Protein 6CMK (pdb70)

Structure (mmCIF, N/CA/C/O backbone):
data_6CMK
#
_entry.id   6CMK
#
_cell.length_a   54.230
_cell.length_b   128.790
_cell.length_c   56.850
_cell.angle_alpha   90.00
_cell.angle_beta   105.20
_cell.angle_gamma   90.00
#
_symmetry.space_group_name_H-M   'P 1 21 1'
#
loop_
_entity.id
_entity.type
_entity.pdbx_description
1 polymer 'AztD protein'
2 non-polymer '2-(N-MORPHOLINO)-ETHANESULFONIC ACID'
3 non-polymer 'ZINC ION'
4 non-polymer 1,2-ETHANEDIOL
5 non-polymer 'TRIETHYLENE GLYCOL'
6 non-polymer DI(HYDROXYETHYL)ETHER
7 water water
#
loop_
_atom_site.group_PDB
_atom_site.id
_atom_site.type_symbol
_atom_site.label_atom_id
_atom_site.label_alt_id
_atom_site.label_comp_id
_atom_site.label_asym_id
_atom_site.label_entity_id
_atom_site.label_seq_id
_atom_site.pdbx_PDB_ins_code
_atom_site.Cartn_x
_atom_site.Cartn_y
_atom_site.Cartn_z
_atom_site.occupancy
_atom_site.B_iso_or_equiv
_atom_site.auth_seq_id
_atom_site.auth_comp_id
_atom_site.auth_asym_id
_atom_site.auth_atom_id
_atom_site.pdbx_PDB_model_num
ATOM 1 N N . VAL A 1 33 ? -0.009 -28.521 27.898 1.00 37.91 33 VAL B N 1
ATOM 2 C CA . VAL A 1 33 ? 0.602 -27.261 28.313 1.00 49.95 33 VAL B CA 1
ATOM 3 C C . VAL A 1 33 ? 1.099 -26.490 27.104 1.00 47.12 33 VAL B C 1
ATOM 4 O O . VAL A 1 33 ? 1.754 -27.045 26.226 1.00 37.08 33 VAL B O 1
ATOM 16 N N . THR A 1 34 ? 0.802 -25.194 27.086 1.00 55.52 34 THR B N 1
ATOM 17 C CA . THR A 1 34 ? 1.137 -24.317 25.975 1.00 46.09 34 THR B CA 1
ATOM 18 C C . THR A 1 34 ? 2.098 -23.233 26.443 1.00 42.35 34 THR B C 1
ATOM 19 O O . THR A 1 34 ? 1.936 -22.673 27.531 1.00 44.26 34 THR B O 1
ATOM 30 N N . ALA A 1 35 ? 3.105 -22.947 25.620 1.00 36.17 35 ALA B N 1
ATOM 31 C CA . ALA A 1 35 ? 4.008 -21.831 25.876 1.00 36.45 35 ALA B CA 1
ATOM 32 C C . ALA A 1 35 ? 4.514 -21.270 24.554 1.00 25.20 35 ALA B C 1
ATOM 33 O O . ALA A 1 35 ? 4.938 -22.022 23.673 1.00 23.22 35 ALA B O 1
ATOM 40 N N . TRP A 1 36 ? 4.463 -19.948 24.419 1.00 28.19 36 TRP B N 1
ATOM 41 C CA . TRP A 1 36 ? 4.988 -19.270 23.242 1.00 22.14 36 TRP B CA 1
ATOM 42 C C . TRP A 1 36 ? 5.753 -18.035 23.677 1.00 26.61 36 TRP B C 1
ATOM 43 O O . TRP A 1 36 ? 5.377 -17.369 24.640 1.00 23.40 36 TRP B O 1
ATOM 64 N N . ARG A 1 37 ? 6.801 -17.712 22.923 1.00 21.91 37 ARG B N 1
ATOM 65 C CA . ARG A 1 37 ? 7.699 -16.618 23.257 1.00 22.03 37 ARG B CA 1
ATOM 66 C C . ARG A 1 37 ? 8.059 -15.822 22.019 1.00 20.90 37 ARG B C 1
ATOM 67 O O . ARG A 1 37 ? 8.211 -16.374 20.928 1.00 21.00 37 ARG B O 1
ATOM 88 N N . LEU A 1 38 ? 8.227 -14.520 22.217 1.00 20.70 38 LEU B N 1
ATOM 89 C CA . LEU A 1 38 ? 8.674 -13.609 21.177 1.00 20.57 38 LEU B CA 1
ATOM 90 C C . LEU A 1 38 ? 10.054 -13.080 21.519 1.00 22.28 38 LEU B C 1
ATOM 91 O O . LEU A 1 38 ? 10.327 -12.733 22.673 1.00 22.54 38 LEU B O 1
ATOM 107 N N . PHE A 1 39 ? 10.897 -12.995 20.498 1.00 18.93 39 PHE B N 1
ATOM 108 C CA . PHE A 1 39 ? 12.228 -12.411 20.585 1.00 14.60 39 PHE B CA 1
ATOM 109 C C . PHE A 1 39 ? 12.255 -11.211 19.653 1.00 14.03 39 PHE B C 1
ATOM 110 O O . PHE A 1 39 ? 11.938 -11.346 18.471 1.00 14.09 39 PHE B O 1
ATOM 127 N N . ILE A 1 40 ? 12.589 -10.037 20.195 1.00 15.56 40 ILE B N 1
ATOM 128 C CA . ILE A 1 40 ? 12.427 -8.769 19.487 1.00 13.57 40 ILE B CA 1
ATOM 129 C C . ILE A 1 40 ? 13.728 -7.981 19.562 1.00 13.69 40 ILE B C 1
ATOM 130 O O . ILE A 1 40 ? 14.190 -7.635 20.657 1.00 16.60 40 ILE B O 1
ATOM 146 N N . ALA A 1 41 ? 14.297 -7.676 18.405 1.00 13.28 41 ALA B N 1
ATOM 147 C CA . ALA A 1 41 ? 15.531 -6.908 18.309 1.00 15.51 41 ALA B CA 1
ATOM 148 C C . ALA A 1 41 ? 15.227 -5.429 18.109 1.00 13.40 41 ALA B C 1
ATOM 149 O O . ALA A 1 41 ? 14.371 -5.063 17.303 1.00 16.47 41 ALA B O 1
ATOM 156 N N . ASP A 1 42 ? 15.948 -4.582 18.839 1.00 13.66 42 ASP B N 1
ATOM 157 C CA . ASP A 1 42 ? 15.856 -3.149 18.622 1.00 13.36 42 ASP B CA 1
ATOM 158 C C . ASP A 1 42 ? 16.481 -2.773 17.281 1.00 15.85 42 ASP B C 1
ATOM 159 O O . ASP A 1 42 ? 17.443 -3.391 16.822 1.00 20.04 42 ASP B O 1
ATOM 168 N N . HIS A 1 43 ? 15.922 -1.736 16.650 1.00 13.42 43 HIS B N 1
ATOM 169 C CA . HIS A 1 43 ? 16.435 -1.308 15.356 1.00 14.56 43 HIS B CA 1
ATOM 170 C C . HIS A 1 43 ? 17.849 -0.752 15.457 1.00 18.59 43 HIS B C 1
ATOM 171 O O . HIS A 1 43 ? 18.660 -0.946 14.543 1.00 19.92 43 HIS B O 1
ATOM 185 N N . ASP A 1 44 ? 18.159 -0.069 16.543 1.00 17.73 44 ASP B N 1
ATOM 186 C CA . ASP A 1 44 ? 19.396 0.687 16.672 1.00 22.09 44 ASP B CA 1
ATOM 187 C C . ASP A 1 44 ? 20.298 0.172 17.776 1.00 25.97 44 ASP B C 1
ATOM 188 O O . ASP A 1 44 ? 21.521 0.194 17.620 1.00 30.25 44 ASP B O 1
ATOM 197 N N . LYS A 1 45 ? 19.729 -0.283 18.889 1.00 20.14 45 LYS B N 1
ATOM 198 C CA . LYS A 1 45 ? 20.528 -0.704 20.029 1.00 17.30 45 LYS B CA 1
ATOM 199 C C . LYS A 1 45 ? 20.796 -2.201 19.972 1.00 16.43 45 LYS B C 1
ATOM 200 O O . LYS A 1 45 ? 20.002 -2.970 19.422 1.00 18.95 45 LYS B O 1
ATOM 219 N N . PRO A 1 46 ? 21.903 -2.654 20.564 1.00 15.80 46 PRO B N 1
ATOM 220 C CA . PRO A 1 46 ? 22.244 -4.092 20.581 1.00 15.96 46 PRO B CA 1
ATOM 221 C C . PRO A 1 46 ? 21.502 -4.831 21.688 1.00 18.42 46 PRO B C 1
ATOM 222 O O . PRO A 1 46 ? 22.097 -5.328 22.654 1.00 19.00 46 PRO B O 1
ATOM 233 N N A VAL A 1 47 ? 20.180 -4.888 21.577 0.37 15.77 47 VAL B N 1
ATOM 234 N N B VAL A 1 47 ? 20.182 -4.919 21.517 0.63 15.75 47 VAL B N 1
ATOM 235 C CA A VAL A 1 47 ? 19.365 -5.520 22.604 0.37 16.89 47 VAL B CA 1
ATOM 236 C CA B VAL A 1 47 ? 19.245 -5.407 22.521 0.63 18.49 47 VAL B CA 1
ATOM 237 C C A VAL A 1 47 ? 18.296 -6.376 21.950 0.37 19.85 47 VAL B C 1
ATOM 238 C C B VAL A 1 47 ? 18.324 -6.423 21.860 0.63 19.69 47 VAL B C 1
ATOM 239 O O A VAL A 1 47 ? 17.680 -5.985 20.953 0.37 17.90 47 VAL B O 1
ATOM 240 O O B VAL A 1 47 ? 17.851 -6.196 20.740 0.63 17.35 47 VAL B O 1
ATOM 265 N N . VAL A 1 48 ? 18.068 -7.539 22.546 1.00 19.20 48 VAL B N 1
ATOM 266 C CA . VAL A 1 48 ? 17.028 -8.478 22.142 1.00 17.18 48 VAL B CA 1
ATOM 267 C C . VAL A 1 48 ? 16.140 -8.697 23.359 1.00 20.13 48 VAL B C 1
ATOM 268 O O . VAL A 1 48 ? 16.607 -9.205 24.386 1.00 22.87 48 VAL B O 1
ATOM 281 N N . ASN A 1 49 ? 14.880 -8.293 23.262 1.00 17.23 49 ASN B N 1
ATOM 282 C CA . ASN A 1 49 ? 13.931 -8.497 24.346 1.00 16.74 49 ASN B CA 1
ATOM 283 C C . ASN A 1 49 ? 13.120 -9.768 24.118 1.00 26.87 49 ASN B C 1
ATOM 284 O O . ASN A 1 49 ? 12.859 -10.169 22.982 1.00 22.24 49 ASN B O 1
ATOM 295 N N . VAL A 1 50 ? 12.716 -10.393 25.217 1.00 20.71 50 VAL B N 1
ATOM 296 C CA . VAL A 1 50 ? 11.936 -11.625 25.192 1.00 16.94 50 VAL B CA 1
ATOM 297 C C . VAL A 1 50 ? 10.622 -11.375 25.916 1.00 19.78 50 VAL B C 1
ATOM 298 O O . VAL A 1 50 ? 10.616 -10.907 27.061 1.00 23.60 50 VAL B O 1
ATOM 311 N N . ILE A 1 51 ? 9.520 -11.706 25.259 1.00 20.58 51 ILE B N 1
ATOM 312 C CA . ILE A 1 51 ? 8.179 -11.462 25.775 1.00 21.86 51 ILE B CA 1
ATOM 313 C C . ILE A 1 51 ? 7.399 -12.764 25.746 1.00 22.56 51 ILE B C 1
ATOM 314 O O . ILE A 1 51 ? 7.462 -13.513 24.764 1.00 23.70 51 ILE B O 1
ATOM 330 N N . ASP A 1 52 ? 6.668 -13.037 26.829 1.00 24.78 52 ASP B N 1
ATOM 331 C CA . ASP A 1 52 ? 5.715 -14.141 26.856 1.00 23.13 52 ASP B CA 1
ATOM 332 C C . ASP A 1 52 ? 4.536 -13.811 25.948 1.00 20.81 52 ASP B C 1
ATOM 333 O O . ASP A 1 52 ? 3.823 -12.829 26.170 1.00 27.79 52 ASP B O 1
ATOM 342 N N . ALA A 1 53 ? 4.343 -14.613 24.901 1.00 24.82 53 ALA B N 1
ATOM 343 C CA . ALA A 1 53 ? 3.382 -14.238 23.871 1.00 32.26 53 ALA B CA 1
ATOM 344 C C . ALA A 1 53 ? 1.939 -14.315 24.354 1.00 38.55 53 ALA B C 1
ATOM 345 O O . ALA A 1 53 ? 1.062 -13.675 23.761 1.00 40.59 53 ALA B O 1
ATOM 352 N N . LEU A 1 54 ? 1.672 -15.065 25.420 1.00 37.26 54 LEU B N 1
ATOM 353 C CA . LEU A 1 54 ? 0.293 -15.325 25.807 1.00 39.75 54 LEU B CA 1
ATOM 354 C C . LEU A 1 54 ? -0.285 -14.220 26.686 1.00 45.47 54 LEU B C 1
ATOM 355 O O . LEU A 1 54 ? -1.480 -13.925 26.580 1.00 56.44 54 LEU B O 1
ATOM 371 N N . ASP A 1 55 ? 0.526 -13.598 27.549 1.00 43.72 55 ASP B N 1
ATOM 372 C CA . ASP A 1 55 ? 0.066 -12.474 28.357 1.00 37.87 55 ASP B CA 1
ATOM 373 C C . ASP A 1 55 ? 0.836 -11.187 28.090 1.00 42.64 55 ASP B C 1
ATOM 374 O O . ASP A 1 55 ? 0.515 -10.154 28.692 1.00 33.39 55 ASP B O 1
ATOM 383 N N . GLY A 1 56 ? 1.832 -11.209 27.205 1.00 33.99 56 GLY B N 1
ATOM 384 C CA . GLY A 1 56 ? 2.561 -10.009 26.856 1.00 30.61 56 GLY B CA 1
ATOM 385 C C . GLY A 1 56 ? 3.657 -9.618 27.821 1.00 27.92 56 GLY B C 1
ATOM 386 O O . GLY A 1 56 ? 4.304 -8.584 27.609 1.00 29.99 56 GLY B O 1
ATOM 390 N N . ASP A 1 57 ? 3.895 -10.409 28.864 1.00 26.72 57 ASP B N 1
ATOM 391 C CA . ASP A 1 57 ? 4.839 -10.031 29.904 1.00 23.91 57 ASP B CA 1
ATOM 392 C C . ASP A 1 57 ? 6.276 -10.129 29.415 1.00 27.40 57 ASP B C 1
ATOM 393 O O . ASP A 1 57 ? 6.633 -11.044 28.666 1.00 25.93 57 ASP B O 1
ATOM 402 N N . LYS A 1 58 ? 7.111 -9.188 29.864 1.00 26.11 58 LYS B N 1
ATOM 403 C CA . LYS A 1 58 ? 8.531 -9.224 29.540 1.00 32.70 58 LYS B CA 1
ATOM 404 C C . LYS A 1 58 ? 9.222 -10.291 30.378 1.00 30.23 58 LYS B C 1
ATOM 405 O O . LYS A 1 58 ? 9.082 -10.317 31.605 1.00 33.48 58 LYS B O 1
ATOM 424 N N . LEU A 1 59 ? 9.973 -11.171 29.713 1.00 21.50 59 LEU B N 1
ATOM 425 C CA . LEU A 1 59 ? 10.649 -12.286 30.364 1.00 30.07 59 LEU B CA 1
ATOM 426 C C . LEU A 1 59 ? 12.143 -12.084 30.536 1.00 27.78 59 LEU B C 1
ATOM 427 O O . LEU A 1 59 ? 12.699 -12.529 31.541 1.00 29.69 59 LEU B O 1
ATOM 443 N N . ALA A 1 60 ? 12.805 -11.434 29.583 1.00 22.54 60 ALA B N 1
ATOM 444 C CA . ALA A 1 60 ? 14.249 -11.289 29.636 1.00 24.58 60 ALA B CA 1
ATOM 445 C C . ALA A 1 60 ? 14.663 -10.185 28.680 1.00 31.07 60 ALA B C 1
ATOM 446 O O . ALA A 1 60 ? 13.913 -9.808 27.779 1.00 24.36 60 ALA B O 1
ATOM 453 N N . THR A 1 61 ? 15.866 -9.666 28.905 1.00 26.83 61 THR B N 1
ATOM 454 C CA . THR A 1 61 ? 16.516 -8.756 27.971 1.00 23.85 61 THR B CA 1
ATOM 455 C C . THR A 1 61 ? 17.954 -9.214 27.816 1.00 28.13 61 THR B C 1
ATOM 456 O O . THR A 1 61 ? 18.653 -9.407 28.815 1.00 31.16 61 THR B O 1
ATOM 467 N N . PHE A 1 62 ? 18.381 -9.419 26.576 1.00 20.64 62 PHE B N 1
ATOM 468 C CA . PHE A 1 62 ? 19.739 -9.840 26.273 1.00 21.95 62 PHE B CA 1
ATOM 469 C C . PHE A 1 62 ? 20.479 -8.697 25.597 1.00 32.03 62 PHE B C 1
ATOM 470 O O . PHE A 1 62 ? 19.967 -8.088 24.651 1.00 32.73 62 PHE B O 1
ATOM 487 N N . ASN A 1 63 ? 21.677 -8.410 26.085 1.00 23.66 63 ASN B N 1
ATOM 488 C CA . ASN A 1 63 ? 22.531 -7.385 25.511 1.00 20.93 63 ASN B CA 1
ATOM 489 C C . ASN A 1 63 ? 23.599 -8.051 24.655 1.00 22.45 63 ASN B C 1
ATOM 490 O O . ASN A 1 63 ? 24.419 -8.824 25.169 1.00 27.07 63 ASN B O 1
ATOM 501 N N . VAL A 1 64 ? 23.583 -7.752 23.356 1.00 19.69 64 VAL B N 1
ATOM 502 C CA . VAL A 1 64 ? 24.541 -8.324 22.420 1.00 19.20 64 VAL B CA 1
ATOM 503 C C . VAL A 1 64 ? 25.501 -7.224 21.980 1.00 20.85 64 VAL B C 1
ATOM 504 O O . VAL A 1 64 ? 25.644 -6.205 22.670 1.00 25.45 64 VAL B O 1
ATOM 517 N N . LYS A 1 65 ? 26.194 -7.423 20.858 1.00 24.35 65 LYS B N 1
ATOM 518 C CA . LYS A 1 65 ? 27.269 -6.516 20.464 1.00 24.43 65 LYS B CA 1
ATOM 519 C C . LYS A 1 65 ? 26.827 -5.447 19.481 1.00 25.02 65 LYS B C 1
ATOM 520 O O . LYS A 1 65 ? 27.284 -4.305 19.575 1.00 23.66 65 LYS B O 1
ATOM 539 N N . GLY A 1 66 ? 25.962 -5.790 18.532 1.00 22.96 66 GLY B N 1
ATOM 540 C CA . GLY A 1 66 ? 25.425 -4.824 17.609 1.00 19.88 66 GLY B CA 1
ATOM 541 C C . GLY A 1 66 ? 23.967 -5.104 17.313 1.00 18.28 66 GLY B C 1
ATOM 542 O O . GLY A 1 66 ? 23.419 -6.132 17.721 1.00 19.21 66 GLY B O 1
ATOM 546 N N . PRO A 1 67 ? 23.309 -4.193 16.600 1.00 20.47 67 PRO B N 1
ATOM 547 C CA . PRO A 1 67 ? 21.910 -4.429 16.226 1.00 19.93 67 PRO B CA 1
ATOM 548 C C . PRO A 1 67 ? 21.786 -5.735 15.462 1.00 18.69 67 PRO B C 1
ATOM 549 O O . PRO A 1 67 ? 22.624 -6.056 14.617 1.00 22.48 67 PRO B O 1
ATOM 560 N N . ALA A 1 68 ? 20.748 -6.501 15.779 1.00 18.59 68 ALA B N 1
ATOM 561 C CA . ALA A 1 68 ? 20.648 -7.876 15.309 1.00 15.30 68 ALA B CA 1
ATOM 562 C C . ALA A 1 68 ? 19.471 -8.075 14.365 1.00 17.80 68 ALA B C 1
ATOM 563 O O . ALA A 1 68 ? 18.397 -7.495 14.556 1.00 17.82 68 ALA B O 1
ATOM 570 N N . ASN A 1 69 ? 19.696 -8.900 13.346 1.00 20.21 69 ASN B N 1
ATOM 571 C CA . ASN A 1 69 ? 18.634 -9.632 12.673 1.00 16.32 69 ASN B CA 1
ATOM 572 C C . ASN A 1 69 ? 18.431 -10.937 13.429 1.00 19.39 69 ASN B C 1
ATOM 573 O O . ASN A 1 69 ? 19.371 -11.474 14.024 1.00 25.98 69 ASN B O 1
ATOM 584 N N . LEU A 1 70 ? 17.200 -11.448 13.428 1.00 17.61 70 LEU B N 1
ATOM 585 C CA . LEU A 1 70 ? 16.893 -12.648 14.200 1.00 14.39 70 LEU B CA 1
ATOM 586 C C . LEU A 1 70 ? 16.429 -13.788 13.305 1.00 16.34 70 LEU B C 1
ATOM 587 O O . LEU A 1 70 ? 15.619 -13.591 12.392 1.00 20.06 70 LEU B O 1
ATOM 603 N N . SER A 1 71 ? 16.947 -14.981 13.597 1.00 25.87 71 SER B N 1
ATOM 604 C CA . SER A 1 71 ? 16.479 -16.231 13.018 1.00 25.58 71 SER B CA 1
ATOM 605 C C . SER A 1 71 ? 16.215 -17.233 14.130 1.00 25.82 71 SER B C 1
ATOM 606 O O . SER A 1 71 ? 16.871 -17.218 15.175 1.00 28.75 71 SER B O 1
ATOM 614 N N . ARG A 1 72 ? 15.256 -18.120 13.894 1.00 26.85 72 ARG B N 1
ATOM 615 C CA . ARG A 1 72 ? 15.000 -19.235 14.788 1.00 19.59 72 ARG B CA 1
ATOM 616 C C . ARG A 1 72 ? 15.328 -20.535 14.069 1.00 20.86 72 ARG B C 1
ATOM 617 O O . ARG A 1 72 ? 15.299 -20.602 12.838 1.00 30.44 72 ARG B O 1
ATOM 638 N N . SER A 1 73 ? 15.651 -21.557 14.849 1.00 37.07 73 SER B N 1
ATOM 639 C CA . SER A 1 73 ? 15.764 -22.892 14.297 1.00 36.32 73 SER B CA 1
ATOM 640 C C . SER A 1 73 ? 14.375 -23.444 13.986 1.00 42.44 73 SER B C 1
ATOM 641 O O . SER A 1 73 ? 13.357 -22.950 14.475 1.00 42.54 73 SER B O 1
ATOM 649 N N . GLU A 1 74 ? 14.341 -24.491 13.159 1.00 42.41 74 GLU B N 1
ATOM 650 C CA . GLU A 1 74 ? 13.078 -25.161 12.874 1.00 38.28 74 GLU B CA 1
ATOM 651 C C . GLU A 1 74 ? 12.473 -25.733 14.149 1.00 30.20 74 GLU B C 1
ATOM 652 O O . GLU A 1 74 ? 11.253 -25.677 14.350 1.00 34.41 74 GLU B O 1
ATOM 664 N N . SER A 1 75 ? 13.315 -26.273 15.031 1.00 32.55 75 SER B N 1
ATOM 665 C CA . SER A 1 75 ? 12.836 -26.806 16.298 1.00 36.56 75 SER B CA 1
ATOM 666 C C . SER A 1 75 ? 12.351 -25.713 17.242 1.00 46.00 75 SER B C 1
ATOM 667 O O . SER A 1 75 ? 11.574 -26.002 18.160 1.00 43.22 75 SER B O 1
ATOM 675 N N . GLY A 1 76 ? 12.794 -24.471 17.049 1.00 36.77 76 GLY B N 1
ATOM 676 C CA . GLY A 1 76 ? 12.438 -23.393 17.947 1.00 34.40 76 GLY B CA 1
ATOM 677 C C . GLY A 1 76 ? 13.235 -23.340 19.228 1.00 34.75 76 GLY B C 1
ATOM 678 O O . GLY A 1 76 ? 13.004 -22.439 20.045 1.00 32.56 76 GLY B O 1
ATOM 682 N N . ALA A 1 77 ? 14.171 -24.268 19.431 1.00 32.79 77 ALA B N 1
ATOM 683 C CA . ALA A 1 77 ? 14.920 -24.326 20.678 1.00 35.36 77 ALA B CA 1
ATOM 684 C C . ALA A 1 77 ? 15.998 -23.255 20.767 1.00 24.96 77 ALA B C 1
ATOM 685 O O . ALA A 1 77 ? 16.390 -22.886 21.881 1.00 36.23 77 ALA B O 1
ATOM 692 N N . THR A 1 78 ? 16.478 -22.752 19.634 1.00 30.28 78 THR B N 1
ATOM 693 C CA . THR A 1 78 ? 17.544 -21.764 19.618 1.00 33.94 78 THR B CA 1
ATOM 694 C C . THR A 1 78 ? 17.150 -20.579 18.749 1.00 29.94 78 THR B C 1
ATOM 695 O O . THR A 1 78 ? 16.516 -20.739 17.701 1.00 26.09 78 THR B O 1
ATOM 706 N N . ILE A 1 79 ? 17.545 -19.391 19.201 1.00 26.09 79 ILE B N 1
ATOM 707 C CA . ILE A 1 79 ? 17.397 -18.140 18.466 1.00 21.35 79 ILE B CA 1
ATOM 708 C C . ILE A 1 79 ? 18.794 -17.646 18.120 1.00 23.59 79 ILE B C 1
ATOM 709 O O . ILE A 1 79 ? 19.693 -17.682 18.965 1.00 25.98 79 ILE B O 1
ATOM 725 N N . PHE A 1 80 ? 18.974 -17.162 16.896 1.00 27.76 80 PHE B N 1
ATOM 726 C CA . PHE A 1 80 ? 20.272 -16.682 16.437 1.00 21.98 80 PHE B CA 1
ATOM 727 C C . PHE A 1 80 ? 20.194 -15.188 16.146 1.00 18.00 80 PHE B C 1
ATOM 728 O O . PHE A 1 80 ? 19.304 -14.732 15.422 1.00 20.27 80 PHE B O 1
ATOM 745 N N . ALA A 1 81 ? 21.103 -14.423 16.751 1.00 21.88 81 ALA B N 1
ATOM 746 C CA . ALA A 1 81 ? 21.122 -12.971 16.625 1.00 21.47 81 ALA B CA 1
ATOM 747 C C . ALA A 1 81 ? 22.298 -12.610 15.727 1.00 18.02 81 ALA B C 1
ATOM 748 O O . ALA A 1 81 ? 23.450 -12.588 16.177 1.00 20.55 81 ALA B O 1
ATOM 755 N N . ILE A 1 82 ? 21.999 -12.330 14.459 1.00 21.72 82 ILE B N 1
ATOM 756 C CA . ILE A 1 82 ? 23.015 -12.059 13.451 1.00 19.94 82 ILE B CA 1
ATOM 757 C C . ILE A 1 82 ? 23.322 -10.571 13.482 1.00 18.88 82 ILE B C 1
ATOM 758 O O . ILE A 1 82 ? 22.435 -9.738 13.259 1.00 19.32 82 ILE B O 1
ATOM 774 N N . GLN A 1 83 ? 24.581 -10.233 13.759 1.00 20.94 83 GLN B N 1
ATOM 775 C CA . GLN A 1 83 ? 24.996 -8.854 13.980 1.00 17.32 83 GLN B CA 1
ATOM 776 C C . GLN A 1 83 ? 26.024 -8.504 12.919 1.00 21.57 83 GLN B C 1
ATOM 777 O O . GLN A 1 83 ? 27.230 -8.617 13.146 1.00 22.27 83 GLN B O 1
ATOM 791 N N . GLY A 1 84 ? 25.533 -8.067 11.762 1.00 23.11 84 GLY B N 1
ATOM 792 C CA . GLY A 1 84 ? 26.378 -7.827 10.613 1.00 27.14 84 GLY B CA 1
ATOM 793 C C . GLY A 1 84 ? 27.524 -6.889 10.913 1.00 28.85 84 GLY B C 1
ATOM 794 O O . GLY A 1 84 ? 28.692 -7.248 10.736 1.00 32.98 84 GLY B O 1
ATOM 798 N N . SER A 1 85 ? 27.200 -5.684 11.389 1.00 25.76 85 SER B N 1
ATOM 799 C CA . SER A 1 85 ? 28.232 -4.692 11.648 1.00 32.66 85 SER B CA 1
ATOM 800 C C . SER A 1 85 ? 29.185 -5.122 12.755 1.00 29.01 85 SER B C 1
ATOM 801 O O . SER A 1 85 ? 30.331 -4.658 12.782 1.00 28.57 85 SER B O 1
ATOM 809 N N . ALA A 1 86 ? 28.755 -6.005 13.657 1.00 24.21 86 ALA B N 1
ATOM 810 C CA . ALA A 1 86 ? 29.582 -6.418 14.787 1.00 22.61 86 ALA B CA 1
ATOM 811 C C . ALA A 1 86 ? 30.413 -7.670 14.516 1.00 27.71 86 ALA B C 1
ATOM 812 O O . ALA A 1 86 ? 31.217 -8.057 15.372 1.00 28.26 86 ALA B O 1
ATOM 819 N N . GLY A 1 87 ? 30.237 -8.322 13.369 1.00 29.14 87 GLY B N 1
ATOM 820 C CA . GLY A 1 87 ? 31.051 -9.480 13.049 1.00 25.31 87 GLY B CA 1
ATOM 821 C C . GLY A 1 87 ? 30.797 -10.699 13.906 1.00 23.95 87 GLY B C 1
ATOM 822 O O . GLY A 1 87 ? 31.714 -11.499 14.113 1.00 26.14 87 GLY B O 1
ATOM 826 N N . VAL A 1 88 ? 29.570 -10.881 14.397 1.00 20.00 88 VAL B N 1
ATOM 827 C CA . VAL A 1 88 ? 29.277 -11.972 15.314 1.00 23.96 88 VAL B CA 1
ATOM 828 C C . VAL A 1 88 ? 27.829 -12.409 15.139 1.00 20.73 88 VAL B C 1
ATOM 829 O O . VAL A 1 88 ? 26.958 -11.616 14.774 1.00 23.42 88 VAL B O 1
ATOM 842 N N . VAL A 1 89 ? 27.590 -13.695 15.381 1.00 22.07 89 VAL B N 1
ATOM 843 C CA . VAL A 1 89 ? 26.253 -14.252 15.554 1.00 25.66 89 VAL B CA 1
ATOM 844 C C . VAL A 1 89 ? 26.194 -14.819 16.964 1.00 21.68 89 VAL B C 1
ATOM 845 O O . VAL A 1 89 ? 26.992 -15.695 17.318 1.00 27.63 89 VAL B O 1
ATOM 858 N N . SER A 1 90 ? 25.274 -14.308 17.771 1.00 24.08 90 SER B N 1
ATOM 859 C CA . SER A 1 90 ? 25.056 -14.848 19.102 1.00 29.52 90 SER B CA 1
ATOM 860 C C . SER A 1 90 ? 23.944 -15.884 19.059 1.00 26.53 90 SER B C 1
ATOM 861 O O . SER A 1 90 ? 23.115 -15.907 18.145 1.00 26.21 90 SER B O 1
ATOM 869 N N . THR A 1 91 ? 23.926 -16.736 20.074 1.00 31.68 91 THR B N 1
ATOM 870 C CA . THR A 1 91 ? 22.982 -17.836 20.134 1.00 26.45 91 THR B CA 1
ATOM 871 C C . THR A 1 91 ? 22.289 -17.816 21.484 1.00 28.32 91 THR B C 1
ATOM 872 O O . THR A 1 91 ? 22.931 -17.659 22.527 1.00 32.18 91 THR B O 1
ATOM 883 N N . ILE A 1 92 ? 20.972 -17.987 21.448 1.00 30.58 92 ILE B N 1
ATOM 884 C CA . ILE A 1 92 ? 20.121 -17.922 22.624 1.00 33.06 92 ILE B CA 1
ATOM 885 C C . ILE A 1 92 ? 19.325 -19.213 22.693 1.00 32.00 92 ILE B C 1
ATOM 886 O O . ILE A 1 92 ? 18.728 -19.628 21.693 1.00 35.98 92 ILE B O 1
ATOM 902 N N . ALA A 1 93 ? 19.319 -19.846 23.862 1.00 32.08 93 ALA B N 1
ATOM 903 C CA . ALA A 1 93 ? 18.403 -20.950 24.099 1.00 32.98 93 ALA B CA 1
ATOM 904 C C . ALA A 1 93 ? 17.031 -20.361 24.386 1.00 35.01 93 ALA B C 1
ATOM 905 O O . ALA A 1 93 ? 16.858 -19.627 25.364 1.00 35.25 93 ALA B O 1
ATOM 912 N N . SER A 1 94 ? 16.065 -20.650 23.512 1.00 36.88 94 SER B N 1
ATOM 913 C CA . SER A 1 94 ? 14.763 -20.008 23.630 1.00 31.71 94 SER B CA 1
ATOM 914 C C . SER A 1 94 ? 14.098 -20.328 24.958 1.00 31.32 94 SER B C 1
ATOM 915 O O . SER A 1 94 ? 13.343 -19.507 25.490 1.00 30.67 94 SER B O 1
ATOM 923 N N . GLY A 1 95 ? 14.372 -21.503 25.517 1.00 31.27 95 GLY B N 1
ATOM 924 C CA . GLY A 1 95 ? 13.699 -21.932 26.719 1.00 34.86 95 GLY B CA 1
ATOM 925 C C . GLY A 1 95 ? 12.459 -22.760 26.479 1.00 39.53 95 GLY B C 1
ATOM 926 O O . GLY A 1 95 ? 11.821 -23.183 27.452 1.00 42.38 95 GLY B O 1
ATOM 930 N N . ILE A 1 96 ? 12.085 -22.990 25.222 1.00 40.93 96 ILE B N 1
ATOM 931 C CA . ILE A 1 96 ? 10.995 -23.891 24.872 1.00 31.14 96 ILE B CA 1
ATOM 932 C C . ILE A 1 96 ? 11.541 -24.906 23.879 1.00 34.71 96 ILE B C 1
ATOM 933 O O . ILE A 1 96 ? 11.970 -24.540 22.779 1.00 36.75 96 ILE B O 1
ATOM 949 N N . ALA A 1 97 ? 11.544 -26.172 24.275 1.00 43.18 97 ALA B N 1
ATOM 950 C CA . ALA A 1 97 ? 11.936 -27.256 23.395 1.00 40.01 97 ALA B CA 1
ATOM 951 C C . ALA A 1 97 ? 10.998 -28.425 23.644 1.00 41.85 97 ALA B C 1
ATOM 952 O O . ALA A 1 97 ? 10.332 -28.503 24.679 1.00 43.78 97 ALA B O 1
ATOM 959 N N . PHE A 1 98 ? 10.945 -29.329 22.675 1.00 38.99 98 PHE B N 1
ATOM 960 C CA . PHE A 1 98 ? 10.072 -30.489 22.733 1.00 48.29 98 PHE B CA 1
ATOM 961 C C . PHE A 1 98 ? 10.902 -31.757 22.583 1.00 58.53 98 PHE B C 1
ATOM 962 O O . PHE A 1 98 ? 11.840 -31.805 21.779 1.00 57.04 98 PHE B O 1
ATOM 979 N N . HIS A 1 99 ? 10.573 -32.778 23.371 1.00 60.40 99 HIS B N 1
ATOM 980 C CA . HIS A 1 99 ? 11.090 -34.117 23.132 1.00 71.02 99 HIS B CA 1
ATOM 981 C C . HIS A 1 99 ? 9.939 -35.111 23.216 1.00 71.78 99 HIS B C 1
ATOM 982 O O . HIS A 1 99 ? 8.894 -34.841 23.815 1.00 72.90 99 HIS B O 1
ATOM 989 N N . ASP A 1 100 ? 10.139 -36.265 22.589 1.00 76.16 100 ASP B N 1
ATOM 990 C CA . ASP A 1 100 ? 9.044 -37.149 22.231 1.00 83.49 100 ASP B CA 1
ATOM 991 C C . ASP A 1 100 ? 8.945 -38.346 23.171 1.00 77.94 100 ASP B C 1
ATOM 992 O O . ASP A 1 100 ? 9.696 -38.493 24.139 1.00 66.74 100 ASP B O 1
ATOM 997 N N . HIS A 1 101 ? 7.964 -39.198 22.877 1.00 93.57 101 HIS B N 1
ATOM 998 C CA . HIS A 1 101 ? 7.873 -40.557 23.389 1.00 94.46 101 HIS B CA 1
ATOM 999 C C . HIS A 1 101 ? 7.677 -41.477 22.189 1.00 106.69 101 HIS B C 1
ATOM 1000 O O . HIS A 1 101 ? 8.067 -42.649 22.217 1.00 113.31 101 HIS B O 1
ATOM 1007 N N . GLY A 1 102 ? 7.069 -40.937 21.131 1.00 114.13 102 GLY B N 1
ATOM 1008 C CA . GLY A 1 102 ? 6.988 -41.592 19.838 1.00 118.28 102 GLY B CA 1
ATOM 1009 C C . GLY A 1 102 ? 5.635 -42.183 19.490 1.00 122.18 102 GLY B C 1
ATOM 1010 O O . GLY A 1 102 ? 5.426 -43.383 19.684 1.00 125.62 102 GLY B O 1
ATOM 1011 N N . ASP A 1 103 ? 4.714 -41.378 18.959 1.00 122.63 103 ASP B N 1
ATOM 1012 C CA . ASP A 1 103 ? 4.936 -39.961 18.685 1.00 112.71 103 ASP B CA 1
ATOM 1013 C C . ASP A 1 103 ? 4.945 -39.160 19.980 1.00 107.11 103 ASP B C 1
ATOM 1014 O O . ASP A 1 103 ? 6.011 -38.846 20.498 1.00 113.36 103 ASP B O 1
ATOM 1019 N N A HIS A 1 104 ? 3.780 -38.848 20.566 0.48 88.97 104 HIS B N 1
ATOM 1020 N N B HIS A 1 104 ? 3.722 -38.820 20.389 0.52 89.05 104 HIS B N 1
ATOM 1021 C CA A HIS A 1 104 ? 3.671 -38.272 21.920 0.48 75.63 104 HIS B CA 1
ATOM 1022 C CA B HIS A 1 104 ? 3.440 -37.939 21.504 0.52 77.95 104 HIS B CA 1
ATOM 1023 C C A HIS A 1 104 ? 4.813 -37.336 22.339 0.48 76.03 104 HIS B C 1
ATOM 1024 C C B HIS A 1 104 ? 4.410 -36.770 21.477 0.52 76.65 104 HIS B C 1
ATOM 1025 O O A HIS A 1 104 ? 5.951 -37.779 22.520 0.48 76.21 104 HIS B O 1
ATOM 1026 O O B HIS A 1 104 ? 5.044 -36.494 20.453 0.52 76.96 104 HIS B O 1
ATOM 1039 N N . ALA A 1 105 ? 4.505 -36.061 22.588 1.00 77.18 105 ALA B N 1
ATOM 1040 C CA . ALA A 1 105 ? 5.511 -35.019 22.743 1.00 65.71 105 ALA B CA 1
ATOM 1041 C C . ALA A 1 105 ? 5.360 -34.307 24.076 1.00 55.83 105 ALA B C 1
ATOM 1042 O O . ALA A 1 105 ? 4.258 -33.885 24.444 1.00 52.56 105 ALA B O 1
ATOM 1044 N N . ASP A 1 106 ? 6.465 -34.176 24.800 1.00 38.83 106 ASP B N 1
ATOM 1045 C CA . ASP A 1 106 ? 6.538 -33.332 25.979 1.00 42.44 106 ASP B CA 1
ATOM 1046 C C . ASP A 1 106 ? 7.125 -31.981 25.590 1.00 47.09 106 ASP B C 1
ATOM 1047 O O . ASP A 1 106 ? 7.921 -31.878 24.653 1.00 45.24 106 ASP B O 1
ATOM 1056 N N . ILE A 1 107 ? 6.730 -30.945 26.322 1.00 54.48 107 ILE B N 1
ATOM 1057 C CA . ILE A 1 107 ? 7.212 -29.589 26.090 1.00 54.48 107 ILE B CA 1
ATOM 1058 C C . ILE A 1 107 ? 8.101 -29.202 27.267 1.00 50.94 107 ILE B C 1
ATOM 1059 O O . ILE A 1 107 ? 7.649 -29.181 28.418 1.00 50.68 107 ILE B O 1
ATOM 1075 N N . ASP A 1 108 ? 9.369 -28.917 26.978 1.00 54.45 108 ASP B N 1
ATOM 1076 C CA . ASP A 1 108 ? 10.359 -28.588 27.999 1.00 52.95 108 ASP B CA 1
ATOM 1077 C C . ASP A 1 108 ? 10.536 -27.076 28.044 1.00 46.35 108 ASP B C 1
ATOM 1078 O O . ASP A 1 108 ? 10.984 -26.472 27.065 1.00 48.21 108 ASP B O 1
ATOM 1087 N N . ILE A 1 109 ? 10.203 -26.474 29.181 1.00 44.40 109 ILE B N 1
ATOM 1088 C CA . ILE A 1 109 ? 10.093 -25.025 29.304 1.00 48.13 109 ILE B CA 1
ATOM 1089 C C . ILE A 1 109 ? 11.096 -24.554 30.348 1.00 56.85 109 ILE B C 1
ATOM 1090 O O . ILE A 1 109 ? 10.978 -24.888 31.534 1.00 59.04 109 ILE B O 1
ATOM 1106 N N . ASP A 1 110 ? 12.070 -23.761 29.909 1.00 49.35 110 ASP B N 1
ATOM 1107 C CA . ASP A 1 110 ? 13.080 -23.181 30.777 1.00 41.36 110 ASP B CA 1
ATOM 1108 C C . ASP A 1 110 ? 13.183 -21.690 30.493 1.00 53.40 110 ASP B C 1
ATOM 1109 O O . ASP A 1 110 ? 12.683 -21.193 29.479 1.00 45.97 110 ASP B O 1
ATOM 1118 N N . ALA A 1 111 ? 13.831 -20.974 31.402 1.00 46.59 111 ALA B N 1
ATOM 1119 C CA . ALA A 1 111 ? 14.110 -19.573 31.146 1.00 39.73 111 ALA B CA 1
ATOM 1120 C C . ALA A 1 111 ? 14.995 -19.455 29.908 1.00 40.89 111 ALA B C 1
ATOM 1121 O O . ALA A 1 111 ? 15.868 -20.304 29.685 1.00 43.52 111 ALA B O 1
ATOM 1128 N N . PRO A 1 112 ? 14.797 -18.438 29.077 1.00 32.49 112 PRO B N 1
ATOM 1129 C CA . PRO A 1 112 ? 15.706 -18.242 27.945 1.00 29.75 112 PRO B CA 1
ATOM 1130 C C . PRO A 1 112 ? 17.083 -17.854 28.455 1.00 27.59 112 PRO B C 1
ATOM 1131 O O . PRO A 1 112 ? 17.227 -17.308 29.549 1.00 31.92 112 PRO B O 1
ATOM 1142 N N . LYS A 1 113 ? 18.111 -18.169 27.671 1.00 37.72 113 LYS B N 1
ATOM 1143 C CA . LYS A 1 113 ? 19.460 -17.839 28.105 1.00 38.74 113 LYS B CA 1
ATOM 1144 C C . LYS A 1 113 ? 20.394 -17.715 26.911 1.00 44.46 113 LYS B C 1
ATOM 1145 O O . LYS A 1 113 ? 20.235 -18.399 25.895 1.00 41.81 113 LYS B O 1
ATOM 1164 N N . LEU A 1 114 ? 21.361 -16.810 27.048 1.00 48.01 114 LEU B N 1
ATOM 1165 C CA . LEU A 1 114 ? 22.437 -16.697 26.076 1.00 46.71 114 LEU B CA 1
ATOM 1166 C C . LEU A 1 114 ? 23.351 -17.907 26.175 1.00 43.89 114 LEU B C 1
ATOM 1167 O O . LEU A 1 114 ? 23.713 -18.346 27.271 1.00 51.17 114 LEU B O 1
ATOM 1183 N N . LEU A 1 115 ? 23.719 -18.432 25.046 1.00 43.16 115 LEU B N 1
ATOM 1184 C CA . LEU A 1 115 ? 24.617 -19.570 25.019 1.00 37.84 115 LEU B CA 1
ATOM 1185 C C . LEU A 1 115 ? 26.039 -19.120 24.712 1.00 43.04 115 LEU B C 1
ATOM 1186 O O . LEU A 1 115 ? 26.244 -18.091 24.063 1.00 48.80 115 LEU B O 1
ATOM 1202 N N . PRO A 1 116 ? 27.049 -19.861 25.171 1.00 48.94 116 PRO B N 1
ATOM 1203 C CA . PRO A 1 116 ? 28.430 -19.410 24.945 1.00 49.92 116 PRO B CA 1
ATOM 1204 C C . PRO A 1 116 ? 28.824 -19.385 23.479 1.00 45.31 116 PRO B C 1
ATOM 1205 O O . PRO A 1 116 ? 29.602 -18.512 23.072 1.00 48.41 116 PRO B O 1
ATOM 1216 N N . LEU A 1 117 ? 28.306 -20.306 22.668 1.00 41.05 117 LEU B N 1
ATOM 1217 C CA . LEU A 1 117 ? 28.696 -20.362 21.266 1.00 37.21 117 LEU B CA 1
ATOM 1218 C C . LEU A 1 117 ? 28.443 -19.029 20.572 1.00 44.84 117 LEU B C 1
ATOM 1219 O O . LEU A 1 117 ? 27.340 -18.476 20.626 1.00 38.54 117 LEU B O 1
ATOM 1235 N N . GLU A 1 118 ? 29.478 -18.530 19.908 1.00 44.83 118 GLU B N 1
ATOM 1236 C CA . GLU A 1 118 ? 29.393 -17.387 19.014 1.00 34.58 118 GLU B CA 1
ATOM 1237 C C . GLU A 1 118 ? 30.042 -17.762 17.692 1.00 39.26 118 GLU B C 1
ATOM 1238 O O . GLU A 1 118 ? 31.104 -18.388 17.673 1.00 41.30 118 GLU B O 1
ATOM 1250 N N . LEU A 1 119 ? 29.405 -17.395 16.589 1.00 29.63 119 LEU B N 1
ATOM 1251 C CA . LEU A 1 119 ? 30.061 -17.438 15.290 1.00 30.56 119 LEU B CA 1
ATOM 1252 C C . LEU A 1 119 ? 30.667 -16.075 15.008 1.00 37.46 119 LEU B C 1
ATOM 1253 O O . LEU A 1 119 ? 30.031 -15.042 15.238 1.00 40.40 119 LEU B O 1
ATOM 1269 N N . THR A 1 120 ? 31.901 -16.068 14.525 1.00 33.12 120 THR B N 1
ATOM 1270 C CA . THR A 1 120 ? 32.583 -14.817 14.240 1.00 29.21 120 THR B CA 1
ATOM 1271 C C . THR A 1 120 ? 33.162 -14.849 12.837 1.00 32.36 120 THR B C 1
ATOM 1272 O O . THR A 1 120 ? 33.503 -15.911 12.307 1.00 31.70 120 THR B O 1
ATOM 1283 N N . GLY A 1 121 ? 33.281 -13.668 12.267 1.00 25.88 121 GLY B N 1
ATOM 1284 C CA . GLY A 1 121 ? 33.656 -13.463 10.885 1.00 33.40 121 GLY B CA 1
ATOM 1285 C C . GLY A 1 121 ? 33.073 -12.156 10.390 1.00 30.30 121 GLY B C 1
ATOM 1286 O O . GLY A 1 121 ? 32.134 -11.593 10.951 1.00 31.93 121 GLY B O 1
ATOM 1290 N N . LYS A 1 122 ? 33.648 -11.652 9.307 1.00 25.57 122 LYS B N 1
ATOM 1291 C CA . LYS A 1 122 ? 33.249 -10.352 8.792 1.00 21.83 122 LYS B CA 1
ATOM 1292 C C . LYS A 1 122 ? 31.869 -10.422 8.146 1.00 37.76 122 LYS B C 1
ATOM 1293 O O . LYS A 1 122 ? 31.603 -11.291 7.310 1.00 29.13 122 LYS B O 1
ATOM 1312 N N . LYS A 1 123 ? 30.989 -9.507 8.555 1.00 27.84 123 LYS B N 1
ATOM 1313 C CA . LYS A 1 123 ? 29.698 -9.256 7.914 1.00 28.47 123 LYS B CA 1
ATOM 1314 C C . LYS A 1 123 ? 28.840 -10.509 7.793 1.00 25.15 123 LYS B C 1
ATOM 1315 O O . LYS A 1 123 ? 28.472 -10.907 6.675 1.00 31.39 123 LYS B O 1
ATOM 1334 N N . PRO A 1 124 ? 28.481 -11.151 8.901 1.00 27.20 124 PRO B N 1
ATOM 1335 C CA . PRO A 1 124 ? 27.534 -12.263 8.819 1.00 26.63 124 PRO B CA 1
ATOM 1336 C C . PRO A 1 124 ? 26.274 -11.841 8.080 1.00 34.80 124 PRO B C 1
ATOM 1337 O O . PRO A 1 124 ? 25.769 -10.728 8.253 1.00 25.77 124 PRO B O 1
ATOM 1348 N N . GLY A 1 125 ? 25.777 -12.740 7.237 1.00 28.07 125 GLY B N 1
ATOM 1349 C CA . GLY A 1 125 ? 24.605 -12.455 6.435 1.00 26.99 125 GLY B CA 1
ATOM 1350 C C . GLY A 1 125 ? 23.553 -13.530 6.577 1.00 24.37 125 GLY B C 1
ATOM 1351 O O . GLY A 1 125 ? 22.983 -13.726 7.653 1.00 27.14 125 GLY B O 1
ATOM 1355 N N . HIS A 1 126 ? 23.307 -14.258 5.494 1.00 24.44 126 HIS B N 1
ATOM 1356 C CA . HIS A 1 126 ? 22.172 -15.164 5.440 1.00 26.02 126 HIS B CA 1
ATOM 1357 C C . HIS A 1 126 ? 22.378 -16.404 6.303 1.00 24.16 126 HIS B C 1
ATOM 1358 O O . HIS A 1 126 ? 23.420 -17.066 6.244 1.00 26.09 126 HIS B O 1
ATOM 1372 N N . PHE A 1 127 ? 21.360 -16.699 7.105 1.00 22.44 127 PHE B N 1
ATOM 1373 C CA . PHE A 1 127 ? 21.261 -17.880 7.950 1.00 25.25 127 PHE B CA 1
ATOM 1374 C C . PHE A 1 127 ? 20.262 -18.834 7.306 1.00 27.96 127 PHE B C 1
ATOM 1375 O O . PHE A 1 127 ? 19.140 -18.432 6.975 1.00 24.79 127 PHE B O 1
ATOM 1392 N N . VAL A 1 128 ? 20.673 -20.082 7.104 1.00 25.78 128 VAL B N 1
ATOM 1393 C CA . VAL A 1 128 ? 19.794 -21.126 6.598 1.00 26.43 128 VAL B CA 1
ATOM 1394 C C . VAL A 1 128 ? 19.938 -22.333 7.508 1.00 28.22 128 VAL B C 1
ATOM 1395 O O . VAL A 1 128 ? 21.034 -22.892 7.641 1.00 30.77 128 VAL B O 1
ATOM 1408 N N . GLU A 1 129 ? 18.840 -22.744 8.123 1.00 31.31 129 GLU B N 1
ATOM 1409 C CA . GLU A 1 129 ? 18.813 -23.994 8.862 1.00 35.05 129 GLU B CA 1
ATOM 1410 C C . GLU A 1 129 ? 17.965 -24.990 8.097 1.00 36.68 129 GLU B C 1
ATOM 1411 O O . GLU A 1 129 ? 16.874 -24.655 7.625 1.00 50.44 129 GLU B O 1
ATOM 1423 N N . ARG A 1 130 ? 18.479 -26.206 7.973 1.00 38.92 130 ARG B N 1
ATOM 1424 C CA . ARG A 1 130 ? 17.785 -27.289 7.290 1.00 42.68 130 ARG B CA 1
ATOM 1425 C C . ARG A 1 130 ? 18.032 -28.540 8.124 1.00 51.18 130 ARG B C 1
ATOM 1426 O O . ARG A 1 130 ? 19.128 -29.109 8.085 1.00 50.73 130 ARG B O 1
ATOM 1447 N N . GLN A 1 131 ? 17.028 -28.943 8.903 1.00 54.53 131 GLN B N 1
ATOM 1448 C CA . GLN A 1 131 ? 17.045 -30.246 9.567 1.00 57.38 131 GLN B CA 1
ATOM 1449 C C . GLN A 1 131 ? 18.134 -30.317 10.638 1.00 47.74 131 GLN B C 1
ATOM 1450 O O . GLN A 1 131 ? 18.900 -31.275 10.702 1.00 40.59 131 GLN B O 1
ATOM 1464 N N . GLY A 1 132 ? 18.206 -29.292 11.480 1.00 60.85 132 GLY B N 1
ATOM 1465 C CA . GLY A 1 132 ? 19.223 -29.258 12.510 1.00 61.38 132 GLY B CA 1
ATOM 1466 C C . GLY A 1 132 ? 20.619 -28.941 12.024 1.00 55.73 132 GLY B C 1
ATOM 1467 O O . GLY A 1 132 ? 21.498 -28.679 12.855 1.00 52.38 132 GLY B O 1
ATOM 1471 N N . LYS A 1 133 ? 20.869 -28.976 10.717 1.00 44.24 133 LYS B N 1
ATOM 1472 C CA . LYS A 1 133 ? 22.081 -28.399 10.160 1.00 38.07 133 LYS B CA 1
ATOM 1473 C C . LYS A 1 133 ? 21.851 -26.916 9.921 1.00 26.58 133 LYS B C 1
ATOM 1474 O O . LYS A 1 133 ? 20.815 -26.508 9.386 1.00 29.52 133 LYS B O 1
ATOM 1493 N N . ILE A 1 134 ? 22.826 -26.116 10.307 1.00 23.81 134 ILE B N 1
ATOM 1494 C CA . ILE A 1 134 ? 22.766 -24.673 10.135 1.00 25.25 134 ILE B CA 1
ATOM 1495 C C . ILE A 1 134 ? 23.922 -24.239 9.251 1.00 28.15 134 ILE B C 1
ATOM 1496 O O . ILE A 1 134 ? 25.049 -24.717 9.411 1.00 32.64 134 ILE B O 1
ATOM 1512 N N . ALA A 1 135 ? 23.636 -23.344 8.309 1.00 24.95 135 ALA B N 1
ATOM 1513 C CA . ALA A 1 135 ? 24.657 -22.697 7.495 1.00 25.12 135 ALA B CA 1
ATOM 1514 C C . ALA A 1 135 ? 24.579 -21.196 7.720 1.00 19.27 135 ALA B C 1
ATOM 1515 O O . ALA A 1 135 ? 23.539 -20.576 7.461 1.00 21.56 135 ALA B O 1
ATOM 1522 N N . GLN A 1 136 ? 25.675 -20.611 8.189 1.00 22.88 136 GLN B N 1
ATOM 1523 C CA . GLN A 1 136 ? 25.762 -19.175 8.400 1.00 23.39 136 GLN B CA 1
ATOM 1524 C C . GLN A 1 136 ? 26.735 -18.589 7.388 1.00 23.53 136 GLN B C 1
ATOM 1525 O O . GLN A 1 136 ? 27.918 -18.946 7.381 1.00 25.27 136 GLN B O 1
ATOM 1539 N N . TRP A 1 137 ? 26.228 -17.698 6.539 1.00 23.65 137 TRP B N 1
ATOM 1540 C CA . TRP A 1 137 ? 27.044 -16.999 5.558 1.00 22.43 137 TRP B CA 1
ATOM 1541 C C . TRP A 1 137 ? 27.740 -15.801 6.188 1.00 23.89 137 TRP B C 1
ATOM 1542 O O . TRP A 1 137 ? 27.178 -15.132 7.057 1.00 26.29 137 TRP B O 1
ATOM 1563 N N . PHE A 1 138 ? 28.957 -15.517 5.721 1.00 22.87 138 PHE B N 1
ATOM 1564 C CA . PHE A 1 138 ? 29.696 -14.312 6.090 1.00 28.40 138 PHE B CA 1
ATOM 1565 C C . PHE A 1 138 ? 30.120 -13.588 4.816 1.00 25.66 138 PHE B C 1
ATOM 1566 O O . PHE A 1 138 ? 31.005 -14.057 4.091 1.00 27.16 138 PHE B O 1
ATOM 1583 N N . ASP A 1 139 ? 29.480 -12.449 4.545 1.00 24.83 139 ASP B N 1
ATOM 1584 C CA . ASP A 1 139 ? 29.756 -11.690 3.331 1.00 19.83 139 ASP B CA 1
ATOM 1585 C C . ASP A 1 139 ? 31.231 -11.346 3.176 1.00 27.09 139 ASP B C 1
ATOM 1586 O O . ASP A 1 139 ? 31.709 -11.157 2.051 1.00 27.02 139 ASP B O 1
ATOM 1595 N N . GLY A 1 140 ? 31.960 -11.230 4.282 1.00 25.47 140 GLY B N 1
ATOM 1596 C CA . GLY A 1 140 ? 33.322 -10.752 4.241 1.00 33.10 140 GLY B CA 1
ATOM 1597 C C . GLY A 1 140 ? 34.377 -11.828 4.292 1.00 35.33 140 GLY B C 1
ATOM 1598 O O . GLY A 1 140 ? 35.569 -11.508 4.323 1.00 37.72 140 GLY B O 1
ATOM 1602 N N . GLU A 1 141 ? 33.978 -13.094 4.300 1.00 28.87 141 GLU B N 1
ATOM 1603 C CA . GLU A 1 141 ? 34.902 -14.209 4.387 1.00 25.29 141 GLU B CA 1
ATOM 1604 C C . GLU A 1 141 ? 34.799 -15.055 3.125 1.00 29.97 141 GLU B C 1
ATOM 1605 O O . GLU A 1 141 ? 33.842 -14.944 2.351 1.00 26.97 141 GLU B O 1
ATOM 1617 N N . ASP A 1 142 ? 35.807 -15.903 2.928 1.00 30.17 142 ASP B N 1
ATOM 1618 C CA . ASP A 1 142 ? 35.825 -16.847 1.822 1.00 30.28 142 ASP B CA 1
ATOM 1619 C C . ASP A 1 142 ? 35.300 -18.214 2.232 1.00 24.51 142 ASP B C 1
ATOM 1620 O O . ASP A 1 142 ? 35.470 -19.181 1.486 1.00 28.83 142 ASP B O 1
ATOM 1629 N N . SER A 1 143 ? 34.654 -18.306 3.396 1.00 23.73 143 SER B N 1
ATOM 1630 C CA . SER A 1 143 ? 34.052 -19.541 3.870 1.00 24.17 143 SER B CA 1
ATOM 1631 C C . SER A 1 143 ? 32.724 -19.237 4.553 1.00 31.01 143 SER B C 1
ATOM 1632 O O . SER A 1 143 ? 32.542 -18.178 5.160 1.00 27.96 143 SER B O 1
ATOM 1640 N N . ALA A 1 144 ? 31.793 -20.173 4.431 1.00 24.30 144 ALA B N 1
ATOM 1641 C CA . ALA A 1 144 ? 30.592 -20.202 5.249 1.00 23.60 144 ALA B CA 1
ATOM 1642 C C . ALA A 1 144 ? 30.771 -21.228 6.360 1.00 21.14 144 ALA B C 1
ATOM 1643 O O . ALA A 1 144 ? 31.619 -22.124 6.282 1.00 29.39 144 ALA B O 1
ATOM 1650 N N . GLN A 1 145 ? 29.970 -21.087 7.412 1.00 25.63 145 GLN B N 1
ATOM 1651 C CA . GLN A 1 145 ? 30.114 -21.908 8.607 1.00 26.17 145 GLN B CA 1
ATOM 1652 C C . GLN A 1 145 ? 28.889 -22.796 8.767 1.00 30.70 145 GLN B C 1
ATOM 1653 O O . GLN A 1 145 ? 27.757 -22.301 8.815 1.00 31.98 145 GLN B O 1
ATOM 1667 N N . ILE A 1 146 ? 29.124 -24.103 8.844 1.00 22.62 146 ILE B N 1
ATOM 1668 C CA . ILE A 1 146 ? 28.076 -25.094 9.036 1.00 26.98 146 ILE B CA 1
ATOM 1669 C C . ILE A 1 146 ? 28.223 -25.701 10.423 1.00 31.21 146 ILE B C 1
ATOM 1670 O O . ILE A 1 146 ? 29.333 -26.023 10.864 1.00 31.45 146 ILE B O 1
ATOM 1686 N N . LEU A 1 147 ? 27.099 -25.859 11.110 1.00 31.97 147 LEU B N 1
ATOM 1687 C CA . LEU A 1 147 ? 27.099 -26.480 12.424 1.00 25.89 147 LEU B CA 1
ATOM 1688 C C . LEU A 1 147 ? 25.755 -27.157 12.643 1.00 30.79 147 LEU B C 1
ATOM 1689 O O . LEU A 1 147 ? 24.832 -27.039 11.832 1.00 33.02 147 LEU B O 1
ATOM 1705 N N . GLY A 1 148 ? 25.661 -27.888 13.745 1.00 34.24 148 GLY B N 1
ATOM 1706 C CA . GLY A 1 148 ? 24.425 -28.529 14.140 1.00 34.49 148 GLY B CA 1
ATOM 1707 C C . GLY A 1 148 ? 23.718 -27.703 15.198 1.00 38.11 148 GLY B C 1
ATOM 1708 O O . GLY A 1 148 ? 24.354 -27.036 16.010 1.00 37.92 148 GLY B O 1
ATOM 1712 N N . GLU A 1 149 ? 22.387 -27.743 15.181 1.00 34.64 149 GLU B N 1
ATOM 1713 C CA . GLU A 1 149 ? 21.635 -27.100 16.252 1.00 38.53 149 GLU B CA 1
ATOM 1714 C C . GLU A 1 149 ? 21.923 -27.773 17.590 1.00 49.40 149 GLU B C 1
ATOM 1715 O O . GLU A 1 149 ? 22.266 -27.108 18.574 1.00 52.82 149 GLU B O 1
ATOM 1727 N N . SER A 1 150 ? 21.789 -29.099 17.642 1.00 50.47 150 SER B N 1
ATOM 1728 C CA . SER A 1 150 ? 22.077 -29.827 18.874 1.00 60.68 150 SER B CA 1
ATOM 1729 C C . SER A 1 150 ? 23.414 -29.389 19.463 1.00 69.98 150 SER B C 1
ATOM 1730 O O . SER A 1 150 ? 23.502 -29.032 20.643 1.00 73.35 150 SER B O 1
ATOM 1738 N N . ALA A 1 151 ? 24.463 -29.373 18.638 1.00 68.60 151 ALA B N 1
ATOM 1739 C CA . ALA A 1 151 ? 25.794 -29.021 19.120 1.00 63.56 151 ALA B CA 1
ATOM 1740 C C . ALA A 1 151 ? 25.845 -27.635 19.756 1.00 66.53 151 ALA B C 1
ATOM 1741 O O . ALA A 1 151 ? 26.783 -27.348 20.507 1.00 74.47 151 ALA B O 1
ATOM 1748 N N . VAL A 1 152 ? 24.865 -26.772 19.485 1.00 56.22 152 VAL B N 1
ATOM 1749 C CA . VAL A 1 152 ? 24.833 -25.455 20.118 1.00 54.04 152 VAL B CA 1
ATOM 1750 C C . VAL A 1 152 ? 24.285 -25.554 21.533 1.00 50.20 152 VAL B C 1
ATOM 1751 O O . VAL A 1 152 ? 24.854 -24.998 22.480 1.00 46.41 152 VAL B O 1
ATOM 1764 N N . LEU A 1 153 ? 23.149 -26.233 21.690 1.00 48.81 153 LEU B N 1
ATOM 1765 C CA . LEU A 1 153 ? 22.515 -26.351 22.996 1.00 44.19 153 LEU B CA 1
ATOM 1766 C C . LEU A 1 153 ? 23.332 -27.197 23.953 1.00 42.48 153 LEU B C 1
ATOM 1767 O O . LEU A 1 153 ? 23.084 -27.162 25.163 1.00 47.02 153 LEU B O 1
ATOM 1783 N N . LYS A 1 154 ? 24.287 -27.962 23.437 1.00 50.58 154 LYS B N 1
ATOM 1784 C CA . LYS A 1 154 ? 25.172 -28.773 24.257 1.00 48.75 154 LYS B CA 1
ATOM 1785 C C . LYS A 1 154 ? 26.526 -28.105 24.464 1.00 49.86 154 LYS B C 1
ATOM 1786 O O . LYS A 1 154 ? 27.460 -28.749 24.954 1.00 45.75 154 LYS B O 1
ATOM 1805 N N . GLY A 1 155 ? 26.646 -26.828 24.101 1.00 48.75 155 GLY B N 1
ATOM 1806 C CA . GLY A 1 155 ? 27.838 -26.049 24.361 1.00 60.11 155 GLY B CA 1
ATOM 1807 C C . GLY A 1 155 ? 28.980 -26.265 23.398 1.00 71.55 155 GLY B C 1
ATOM 1808 O O . GLY A 1 155 ? 30.070 -25.729 23.630 1.00 83.06 155 GLY B O 1
ATOM 1812 N N . GLN A 1 156 ? 28.771 -27.013 22.319 1.00 69.72 156 GLN B N 1
ATOM 1813 C CA . GLN A 1 156 ? 29.857 -27.395 21.427 1.00 71.52 156 GLN B CA 1
ATOM 1814 C C . GLN A 1 156 ? 30.071 -26.338 20.350 1.00 76.65 156 GLN B C 1
ATOM 1815 O O . GLN A 1 156 ? 29.112 -25.873 19.726 1.00 74.48 156 GLN B O 1
ATOM 1829 N N . LYS A 1 157 ? 31.331 -25.966 20.140 1.00 77.58 157 LYS B N 1
ATOM 1830 C CA . LYS A 1 157 ? 31.729 -25.078 19.052 1.00 76.85 157 LYS B CA 1
ATOM 1831 C C . LYS A 1 157 ? 32.528 -25.887 18.034 1.00 72.49 157 LYS B C 1
ATOM 1832 O O . LYS A 1 157 ? 33.751 -25.775 17.924 1.00 78.84 157 LYS B O 1
ATOM 1851 N N . ASN A 1 158 ? 31.816 -26.719 17.285 1.00 69.79 158 ASN B N 1
ATOM 1852 C CA . ASN A 1 158 ? 32.403 -27.533 16.224 1.00 67.82 158 ASN B CA 1
ATOM 1853 C C . ASN A 1 158 ? 31.891 -26.972 14.902 1.00 57.51 158 ASN B C 1
ATOM 1854 O O . ASN A 1 158 ? 30.838 -27.373 14.401 1.00 55.10 158 ASN B O 1
ATOM 1865 N N . ILE A 1 159 ? 32.647 -26.035 14.343 1.00 46.81 159 ILE B N 1
ATOM 1866 C CA . ILE A 1 159 ? 32.264 -25.332 13.127 1.00 46.35 159 ILE B CA 1
ATOM 1867 C C . ILE A 1 159 ? 32.991 -25.960 11.951 1.00 41.13 159 ILE B C 1
ATOM 1868 O O . ILE A 1 159 ? 34.224 -26.070 11.957 1.00 45.11 159 ILE B O 1
ATOM 1884 N N . THR A 1 160 ? 32.230 -26.378 10.945 1.00 37.30 160 THR B N 1
ATOM 1885 C CA . THR A 1 160 ? 32.800 -26.795 9.673 1.00 31.14 160 THR B CA 1
ATOM 1886 C C . THR A 1 160 ? 32.804 -25.592 8.744 1.00 37.38 160 THR B C 1
ATOM 1887 O O . THR A 1 160 ? 31.755 -24.983 8.508 1.00 34.31 160 THR B O 1
ATOM 1898 N N . LYS A 1 161 ? 33.978 -25.243 8.229 1.00 32.56 161 LYS B N 1
ATOM 1899 C CA . LYS A 1 161 ? 34.128 -24.097 7.341 1.00 28.73 161 LYS B CA 1
ATOM 1900 C C . LYS A 1 161 ? 34.174 -24.592 5.900 1.00 29.35 161 LYS B C 1
ATOM 1901 O O . LYS A 1 161 ? 35.040 -25.395 5.544 1.00 32.30 161 LYS B O 1
ATOM 1920 N N . VAL A 1 162 ? 33.247 -24.102 5.079 1.00 29.79 162 VAL B N 1
ATOM 1921 C CA . VAL A 1 162 ? 33.105 -24.507 3.682 1.00 26.48 162 VAL B CA 1
ATOM 1922 C C . VAL A 1 162 ? 33.570 -23.349 2.812 1.00 25.41 162 VAL B C 1
ATOM 1923 O O . VAL A 1 162 ? 32.982 -22.262 2.851 1.00 27.04 162 VAL B O 1
ATOM 1936 N N . ASN A 1 163 ? 34.603 -23.582 2.009 1.00 30.20 163 ASN B N 1
ATOM 1937 C CA . ASN A 1 163 ? 35.119 -22.528 1.145 1.00 24.15 163 ASN B CA 1
ATOM 1938 C C . ASN A 1 163 ? 34.099 -22.178 0.068 1.00 24.95 163 ASN B C 1
ATOM 1939 O O . ASN A 1 163 ? 33.519 -23.067 -0.565 1.00 32.72 163 ASN B O 1
ATOM 1950 N N . VAL A 1 164 ? 33.883 -20.880 -0.142 1.00 26.15 164 VAL B N 1
ATOM 1951 C CA . VAL A 1 164 ? 32.933 -20.386 -1.132 1.00 21.87 164 VAL B CA 1
ATOM 1952 C C . VAL A 1 164 ? 33.626 -19.526 -2.192 1.00 20.04 164 VAL B C 1
ATOM 1953 O O . VAL A 1 164 ? 32.988 -18.692 -2.827 1.00 24.28 164 VAL B O 1
ATOM 1966 N N . VAL A 1 165 ? 34.942 -19.714 -2.359 1.00 26.38 165 VAL B N 1
ATOM 1967 C CA . VAL A 1 165 ? 35.746 -19.187 -3.465 1.00 32.03 165 VAL B CA 1
ATOM 1968 C C . VAL A 1 165 ? 36.172 -17.747 -3.201 1.00 34.63 165 VAL B C 1
ATOM 1969 O O . VAL A 1 165 ? 37.369 -17.447 -3.165 1.00 40.58 165 VAL B O 1
ATOM 1982 N N . ALA A 1 166 ? 35.210 -16.846 -3.029 1.00 32.83 166 ALA B N 1
ATOM 1983 C CA . ALA A 1 166 ? 35.521 -15.438 -2.821 1.00 29.78 166 ALA B CA 1
ATOM 1984 C C . ALA A 1 166 ? 34.439 -14.825 -1.951 1.00 33.16 166 ALA B C 1
ATOM 1985 O O . ALA A 1 166 ? 33.288 -15.269 -2.005 1.00 27.24 166 ALA B O 1
ATOM 1992 N N . PRO A 1 167 ? 34.767 -13.820 -1.138 1.00 35.75 167 PRO B N 1
ATOM 1993 C CA . PRO A 1 167 ? 33.713 -13.120 -0.394 1.00 29.28 167 PRO B CA 1
ATOM 1994 C C . PRO A 1 167 ? 32.692 -12.502 -1.336 1.00 23.70 167 PRO B C 1
ATOM 1995 O O . PRO A 1 167 ? 33.042 -11.886 -2.346 1.00 24.79 167 PRO B O 1
ATOM 2006 N N . HIS A 1 168 ? 31.416 -12.688 -1.006 1.00 24.00 168 HIS B N 1
ATOM 2007 C CA . HIS A 1 168 ? 30.329 -12.073 -1.755 1.00 26.52 168 HIS B CA 1
ATOM 2008 C C . HIS A 1 168 ? 29.067 -12.171 -0.908 1.00 20.81 168 HIS B C 1
ATOM 2009 O O . HIS A 1 168 ? 29.037 -12.868 0.108 1.00 22.30 168 HIS B O 1
ATOM 2023 N N . HIS A 1 169 ? 28.029 -11.434 -1.305 1.00 22.18 169 HIS B N 1
ATOM 2024 C CA . HIS A 1 169 ? 26.755 -11.500 -0.588 1.00 20.79 169 HIS B CA 1
ATOM 2025 C C . HIS A 1 169 ? 25.976 -12.645 -1.203 1.00 22.24 169 HIS B C 1
ATOM 2026 O O . HIS A 1 169 ? 25.293 -12.473 -2.216 1.00 22.09 169 HIS B O 1
ATOM 2040 N N . GLY A 1 170 ? 26.083 -13.816 -0.581 1.00 21.97 170 GLY B N 1
ATOM 2041 C CA . GLY A 1 170 ? 25.546 -15.048 -1.108 1.00 20.10 170 GLY B CA 1
ATOM 2042 C C . GLY A 1 170 ? 24.753 -15.792 -0.053 1.00 23.40 170 GLY B C 1
ATOM 2043 O O . GLY A 1 170 ? 24.209 -15.203 0.887 1.00 22.28 170 GLY B O 1
ATOM 2047 N N . VAL A 1 171 ? 24.698 -17.112 -0.223 1.00 18.26 171 VAL B N 1
ATOM 2048 C CA . VAL A 1 171 ? 23.885 -17.964 0.635 1.00 16.56 171 VAL B CA 1
ATOM 2049 C C . VAL A 1 171 ? 24.406 -19.384 0.521 1.00 22.15 171 VAL B C 1
ATOM 2050 O O . VAL A 1 171 ? 24.903 -19.799 -0.532 1.00 21.56 171 VAL B O 1
ATOM 2063 N N . ALA A 1 172 ? 24.288 -20.131 1.615 1.00 19.69 172 ALA B N 1
ATOM 2064 C CA . ALA A 1 172 ? 24.679 -21.526 1.662 1.00 19.84 172 ALA B CA 1
ATOM 2065 C C . ALA A 1 172 ? 23.533 -22.310 2.278 1.00 24.23 172 ALA B C 1
ATOM 2066 O O . ALA A 1 172 ? 22.932 -21.871 3.266 1.00 22.56 172 ALA B O 1
ATOM 2073 N N . VAL A 1 173 ? 23.216 -23.449 1.682 1.00 17.97 173 VAL B N 1
ATOM 2074 C CA . VAL A 1 173 ? 22.135 -24.309 2.140 1.00 20.70 173 VAL B CA 1
ATOM 2075 C C . VAL A 1 173 ? 22.752 -25.640 2.554 1.00 20.07 173 VAL B C 1
ATOM 2076 O O . VAL A 1 173 ? 23.419 -26.290 1.744 1.00 21.17 173 VAL B O 1
ATOM 2089 N N . PRO A 1 174 ? 22.582 -26.085 3.811 1.00 20.76 174 PRO B N 1
ATOM 2090 C CA . PRO A 1 174 ? 23.239 -27.322 4.253 1.00 21.56 174 PRO B CA 1
ATOM 2091 C C . PRO A 1 174 ? 22.456 -28.586 3.945 1.00 20.30 174 PRO B C 1
ATOM 2092 O O . PRO A 1 174 ? 21.244 -28.665 4.171 1.00 31.50 174 PRO B O 1
ATOM 2103 N N . TYR A 1 175 ? 23.158 -29.589 3.436 1.00 25.30 175 TYR B N 1
ATOM 2104 C CA . TYR A 1 175 ? 22.616 -30.916 3.199 1.00 26.79 175 TYR B CA 1
ATOM 2105 C C . TYR A 1 175 ? 23.465 -31.935 3.955 1.00 36.34 175 TYR B C 1
ATOM 2106 O O . TYR A 1 175 ? 24.428 -31.586 4.639 1.00 29.81 175 TYR B O 1
ATOM 2124 N N . ASP A 1 176 ? 23.077 -33.198 3.875 1.00 38.94 176 ASP B N 1
ATOM 2125 C CA . ASP A 1 176 ? 23.876 -34.245 4.499 1.00 39.32 176 ASP B CA 1
ATOM 2126 C C . ASP A 1 176 ? 25.135 -34.451 3.666 1.00 42.32 176 ASP B C 1
ATOM 2127 O O . ASP A 1 176 ? 25.062 -34.909 2.520 1.00 42.36 176 ASP B O 1
ATOM 2136 N N . ASN A 1 177 ? 26.282 -34.063 4.224 1.00 31.20 177 ASN B N 1
ATOM 2137 C CA . ASN A 1 177 ? 27.610 -34.234 3.642 1.00 29.82 177 ASN B CA 1
ATOM 2138 C C . ASN A 1 177 ? 27.867 -33.318 2.455 1.00 31.27 177 ASN B C 1
ATOM 2139 O O . ASN A 1 177 ? 28.928 -33.425 1.827 1.00 26.58 177 ASN B O 1
ATOM 2150 N N . TYR A 1 178 ? 26.941 -32.424 2.126 1.00 32.43 178 TYR B N 1
ATOM 2151 C CA . TYR A 1 178 ? 27.118 -31.478 1.038 1.00 26.36 178 TYR B CA 1
ATOM 2152 C C . TYR A 1 178 ? 26.517 -30.148 1.451 1.00 21.89 178 TYR B C 1
ATOM 2153 O O . TYR A 1 178 ? 25.818 -30.040 2.465 1.00 23.53 178 TYR B O 1
ATOM 2171 N N . ALA A 1 179 ? 26.801 -29.124 0.652 1.00 24.12 179 ALA B N 1
ATOM 2172 C CA . ALA A 1 179 ? 26.095 -27.858 0.744 1.00 19.75 179 ALA B CA 1
ATOM 2173 C C . ALA A 1 179 ? 25.856 -27.348 -0.667 1.00 19.45 179 ALA B C 1
ATOM 2174 O O . ALA A 1 179 ? 26.584 -27.694 -1.601 1.00 27.32 179 ALA B O 1
ATOM 2181 N N . VAL A 1 180 ? 24.806 -26.556 -0.822 1.00 18.80 180 VAL B N 1
ATOM 2182 C CA . VAL A 1 180 ? 24.597 -25.771 -2.033 1.00 20.87 180 VAL B CA 1
ATOM 2183 C C . VAL A 1 180 ? 24.981 -24.338 -1.714 1.00 23.06 180 VAL B C 1
ATOM 2184 O O . VAL A 1 180 ? 24.459 -23.748 -0.757 1.00 19.50 180 VAL B O 1
ATOM 2197 N N . VAL A 1 181 ? 25.889 -23.775 -2.513 1.00 19.95 181 VAL B N 1
ATOM 2198 C CA . VAL A 1 181 ? 26.422 -22.444 -2.256 1.00 20.67 181 VAL B CA 1
ATOM 2199 C C . VAL A 1 181 ? 26.283 -21.591 -3.511 1.00 22.68 181 VAL B C 1
ATOM 2200 O O . VAL A 1 181 ? 26.338 -22.084 -4.643 1.00 20.38 181 VAL B O 1
ATOM 2213 N N . SER A 1 182 ? 26.099 -20.297 -3.298 1.00 18.35 182 SER B N 1
ATOM 2214 C CA . SER A 1 182 ? 26.077 -19.358 -4.409 1.00 17.07 182 SER B CA 1
ATOM 2215 C C . SER A 1 182 ? 27.472 -19.194 -5.018 1.00 22.20 182 SER B C 1
ATOM 2216 O O . SER A 1 182 ? 28.496 -19.322 -4.340 1.00 19.60 182 SER B O 1
ATOM 2224 N N . ILE A 1 183 ? 27.493 -18.898 -6.313 1.00 19.39 183 ILE B N 1
ATOM 2225 C CA . ILE A 1 183 ? 28.721 -18.774 -7.097 1.00 19.15 183 ILE B CA 1
ATOM 2226 C C . ILE A 1 183 ? 29.022 -17.294 -7.273 1.00 20.56 183 ILE B C 1
ATOM 2227 O O . ILE A 1 183 ? 28.176 -16.564 -7.813 1.00 21.92 183 ILE B O 1
ATOM 2243 N N . PRO A 1 184 ? 30.196 -16.807 -6.871 1.00 24.33 184 PRO B N 1
ATOM 2244 C CA . PRO A 1 184 ? 30.500 -15.384 -7.054 1.00 22.60 184 PRO B CA 1
ATOM 2245 C C . PRO A 1 184 ? 30.646 -15.017 -8.521 1.00 25.84 184 PRO B C 1
ATOM 2246 O O . PRO A 1 184 ? 31.048 -15.830 -9.358 1.00 28.19 184 PRO B O 1
ATOM 2257 N N . ASN A 1 185 ? 30.320 -13.769 -8.827 1.00 26.77 185 ASN B N 1
ATOM 2258 C CA . ASN A 1 185 ? 30.527 -13.253 -10.171 1.00 31.64 185 ASN B CA 1
ATOM 2259 C C . ASN A 1 185 ? 32.005 -13.351 -10.530 1.00 38.20 185 ASN B C 1
ATOM 2260 O O . ASN A 1 185 ? 32.847 -12.808 -9.797 1.00 36.79 185 ASN B O 1
ATOM 2265 N N . PRO A 1 186 ? 32.364 -14.016 -11.632 1.00 38.81 186 PRO B N 1
ATOM 2266 C CA . PRO A 1 186 ? 33.790 -14.214 -11.941 1.00 43.85 186 PRO B CA 1
ATOM 2267 C C . PRO A 1 186 ? 34.535 -12.925 -12.233 1.00 48.63 186 PRO B C 1
ATOM 2268 O O . PRO A 1 186 ? 35.763 -12.892 -12.082 1.00 50.45 186 PRO B O 1
ATOM 2272 N N . ASP A 1 187 ? 33.849 -11.872 -12.674 1.00 45.25 187 ASP B N 1
ATOM 2273 C CA . ASP A 1 187 ? 34.521 -10.598 -12.886 1.00 66.53 187 ASP B CA 1
ATOM 2274 C C . ASP A 1 187 ? 34.981 -10.049 -11.542 1.00 75.66 187 ASP B C 1
ATOM 2275 O O . ASP A 1 187 ? 36.151 -10.194 -11.174 1.00 81.06 187 ASP B O 1
ATOM 2280 N N . ASP A 1 188 ? 34.070 -9.426 -10.800 1.00 70.07 188 ASP B N 1
ATOM 2281 C CA . ASP A 1 188 ? 34.306 -9.069 -9.408 1.00 69.81 188 ASP B CA 1
ATOM 2282 C C . ASP A 1 188 ? 33.186 -9.656 -8.563 1.00 48.81 188 ASP B C 1
ATOM 2283 O O . ASP A 1 188 ? 32.002 -9.471 -8.873 1.00 39.35 188 ASP B O 1
ATOM 2288 N N . ALA A 1 189 ? 33.566 -10.370 -7.501 1.00 47.71 189 ALA B N 1
ATOM 2289 C CA . ALA A 1 189 ? 32.594 -10.988 -6.609 1.00 51.97 189 ALA B CA 1
ATOM 2290 C C . ALA A 1 189 ? 31.732 -9.969 -5.883 1.00 45.49 189 ALA B C 1
ATOM 2291 O O . ALA A 1 189 ? 30.835 -10.368 -5.133 1.00 43.49 189 ALA B O 1
ATOM 2293 N N . SER A 1 190 ? 31.986 -8.672 -6.077 1.00 43.81 190 SER B N 1
ATOM 2294 C CA . SER A 1 190 ? 31.174 -7.629 -5.462 1.00 39.88 190 SER B CA 1
ATOM 2295 C C . SER A 1 190 ? 29.784 -7.536 -6.073 1.00 33.40 190 SER B C 1
ATOM 2296 O O . SER A 1 190 ? 28.869 -7.021 -5.424 1.00 34.29 190 SER B O 1
ATOM 2304 N N . LYS A 1 191 ? 29.612 -8.005 -7.305 1.00 40.22 191 LYS B N 1
ATOM 2305 C CA . LYS A 1 191 ? 28.298 -8.060 -7.921 1.00 41.16 191 LYS B CA 1
ATOM 2306 C C . LYS A 1 191 ? 27.493 -9.215 -7.327 1.00 38.04 191 LYS B C 1
ATOM 2307 O O . LYS A 1 191 ? 28.000 -10.028 -6.550 1.00 32.42 191 LYS B O 1
ATOM 2326 N N . ARG A 1 192 ? 26.212 -9.276 -7.680 1.00 34.48 192 ARG B N 1
ATOM 2327 C CA . ARG A 1 192 ? 25.402 -10.384 -7.210 1.00 26.18 192 ARG B CA 1
ATOM 2328 C C . ARG A 1 192 ? 25.944 -11.693 -7.788 1.00 21.39 192 ARG B C 1
ATOM 2329 O O . ARG A 1 192 ? 26.542 -11.715 -8.868 1.00 23.43 192 ARG B O 1
ATOM 2350 N N . PRO A 1 193 ? 25.757 -12.799 -7.083 1.00 23.46 193 PRO B N 1
ATOM 2351 C CA . PRO A 1 193 ? 26.220 -14.094 -7.594 1.00 22.50 193 PRO B CA 1
ATOM 2352 C C . PRO A 1 193 ? 25.465 -14.504 -8.854 1.00 18.77 193 PRO B C 1
ATOM 2353 O O . PRO A 1 193 ? 24.403 -13.984 -9.185 1.00 21.97 193 PRO B O 1
ATOM 2364 N N . VAL A 1 194 ? 26.037 -15.486 -9.554 1.00 19.05 194 VAL B N 1
ATOM 2365 C CA . VAL A 1 194 ? 25.630 -15.850 -10.907 1.00 21.57 194 VAL B CA 1
ATOM 2366 C C . VAL A 1 194 ? 24.972 -17.216 -10.972 1.00 25.32 194 VAL B C 1
ATOM 2367 O O . VAL A 1 194 ? 24.567 -17.645 -12.061 1.00 24.11 194 VAL B O 1
ATOM 2380 N N . GLY A 1 195 ? 24.827 -17.898 -9.843 1.00 21.45 195 GLY B N 1
ATOM 2381 C CA . GLY A 1 195 ? 24.212 -19.212 -9.809 1.00 19.83 195 GLY B CA 1
ATOM 2382 C C . GLY A 1 195 ? 24.572 -19.898 -8.506 1.00 18.27 195 GLY B C 1
ATOM 2383 O O . GLY A 1 195 ? 25.045 -19.261 -7.570 1.00 20.27 195 GLY B O 1
ATOM 2387 N N . ALA A 1 196 ? 24.352 -21.208 -8.482 1.00 16.32 196 ALA B N 1
ATOM 2388 C CA . ALA A 1 196 ? 24.646 -22.029 -7.315 1.00 20.80 196 ALA B CA 1
ATOM 2389 C C . ALA A 1 196 ? 25.309 -23.324 -7.760 1.00 21.39 196 ALA B C 1
ATOM 2390 O O . ALA A 1 196 ? 25.198 -23.735 -8.916 1.00 22.14 196 ALA B O 1
ATOM 2397 N N . ARG A 1 197 ? 25.992 -23.976 -6.821 1.00 20.11 197 ARG B N 1
ATOM 2398 C CA . ARG A 1 197 ? 26.565 -25.283 -7.093 1.00 18.36 197 ARG B CA 1
ATOM 2399 C C . ARG A 1 197 ? 26.581 -26.104 -5.815 1.00 21.04 197 ARG B C 1
ATOM 2400 O O . ARG A 1 197 ? 26.596 -25.564 -4.706 1.00 21.79 197 ARG B O 1
ATOM 2421 N N . VAL A 1 198 ? 26.558 -27.422 -5.996 1.00 20.37 198 VAL B N 1
ATOM 2422 C CA . VAL A 1 198 ? 26.757 -28.378 -4.910 1.00 19.85 198 VAL B CA 1
ATOM 2423 C C . VAL A 1 198 ? 28.247 -28.518 -4.640 1.00 25.46 198 VAL B C 1
ATOM 2424 O O . VAL A 1 198 ? 29.054 -28.634 -5.570 1.00 28.29 198 VAL B O 1
ATOM 2437 N N . VAL A 1 199 ? 28.622 -28.520 -3.361 1.00 24.05 199 VAL B N 1
ATOM 2438 C CA . VAL A 1 199 ? 30.005 -28.717 -2.956 1.00 23.06 199 VAL B CA 1
ATOM 2439 C C . VAL A 1 199 ? 30.027 -29.704 -1.800 1.00 22.39 199 VAL B C 1
ATOM 2440 O O . VAL A 1 199 ? 29.045 -29.866 -1.072 1.00 27.77 199 VAL B O 1
ATOM 2453 N N . ASP A 1 200 ? 31.162 -30.376 -1.635 1.00 22.45 200 ASP B N 1
ATOM 2454 C CA . ASP A 1 200 ? 31.346 -31.169 -0.432 1.00 23.30 200 ASP B CA 1
ATOM 2455 C C . ASP A 1 200 ? 31.710 -30.224 0.714 1.00 26.14 200 ASP B C 1
ATOM 2456 O O . ASP A 1 200 ? 31.769 -29.000 0.545 1.00 25.24 200 ASP B O 1
ATOM 2465 N N . LEU A 1 201 ? 31.937 -30.775 1.904 1.00 26.60 201 LEU B N 1
ATOM 2466 C CA . LEU A 1 201 ? 32.088 -29.912 3.070 1.00 28.75 201 LEU B CA 1
ATOM 2467 C C . LEU A 1 201 ? 33.469 -29.281 3.157 1.00 31.93 201 LEU B C 1
ATOM 2468 O O . LEU A 1 201 ? 33.739 -28.541 4.109 1.00 42.14 201 LEU B O 1
ATOM 2484 N N . GLN A 1 202 ? 34.341 -29.561 2.195 1.00 31.35 202 GLN B N 1
ATOM 2485 C CA . GLN A 1 202 ? 35.556 -28.788 2.002 1.00 43.72 202 GLN B CA 1
ATOM 2486 C C . GLN A 1 202 ? 35.339 -27.610 1.061 1.00 41.33 202 GLN B C 1
ATOM 2487 O O . GLN A 1 202 ? 36.139 -26.666 1.069 1.00 44.11 202 GLN B O 1
ATOM 2501 N N . GLY A 1 203 ? 34.264 -27.637 0.272 1.00 27.90 203 GLY B N 1
ATOM 2502 C CA . GLY A 1 203 ? 34.038 -26.665 -0.776 1.00 28.34 203 GLY B CA 1
ATOM 2503 C C . GLY A 1 203 ? 34.389 -27.151 -2.163 1.00 26.12 203 GLY B C 1
ATOM 2504 O O . GLY A 1 203 ? 34.264 -26.381 -3.122 1.00 26.72 203 GLY B O 1
ATOM 2508 N N . LYS A 1 204 ? 34.828 -28.397 -2.298 1.00 27.14 204 LYS B N 1
ATOM 2509 C CA . LYS A 1 204 ? 35.131 -28.952 -3.610 1.00 29.65 204 LYS B CA 1
ATOM 2510 C C . LYS A 1 204 ? 33.847 -29.098 -4.417 1.00 33.50 204 LYS B C 1
ATOM 2511 O O . LYS A 1 204 ? 32.868 -29.683 -3.948 1.00 27.24 204 LYS B O 1
ATOM 2530 N N . LYS A 1 205 ? 33.852 -28.540 -5.626 1.00 26.15 205 LYS B N 1
ATOM 2531 C CA . LYS A 1 205 ? 32.711 -28.633 -6.523 1.00 27.98 205 LYS B CA 1
ATOM 2532 C C . LYS A 1 205 ? 32.322 -30.083 -6.775 1.00 25.62 205 LYS B C 1
ATOM 2533 O O . LYS A 1 205 ? 33.175 -30.949 -6.981 1.00 33.99 205 LYS B O 1
ATOM 2552 N N . VAL A 1 206 ? 31.013 -30.325 -6.777 1.00 27.37 206 VAL B N 1
ATOM 2553 C CA . VAL A 1 206 ? 30.421 -31.607 -7.135 1.00 37.17 206 VAL B CA 1
ATOM 2554 C C . VAL A 1 206 ? 29.407 -31.345 -8.240 1.00 33.79 206 VAL B C 1
ATOM 2555 O O . VAL A 1 206 ? 28.547 -30.470 -8.101 1.00 42.19 206 VAL B O 1
ATOM 2568 N N . GLY A 1 207 ? 29.512 -32.089 -9.337 1.00 34.75 207 GLY B N 1
ATOM 2569 C CA . GLY A 1 207 ? 28.552 -31.893 -10.402 1.00 41.37 207 GLY B CA 1
ATOM 2570 C C . GLY A 1 207 ? 28.783 -30.592 -11.168 1.00 42.30 207 GLY B C 1
ATOM 2571 O O . GLY A 1 207 ? 29.870 -30.008 -11.171 1.00 40.70 207 GLY B O 1
ATOM 2575 N N . ASP A 1 208 ? 27.721 -30.137 -11.822 1.00 26.08 208 ASP B N 1
ATOM 2576 C CA . ASP A 1 208 ? 27.777 -28.976 -12.701 1.00 34.15 208 ASP B CA 1
ATOM 2577 C C . ASP A 1 208 ? 27.154 -27.749 -12.042 1.00 26.71 208 ASP B C 1
ATOM 2578 O O . ASP A 1 208 ? 26.249 -27.857 -11.210 1.00 27.01 208 ASP B O 1
ATOM 2587 N N . ASP A 1 209 ? 27.638 -26.575 -12.445 1.00 26.52 209 ASP B N 1
ATOM 2588 C CA . ASP A 1 209 ? 27.072 -25.321 -11.967 1.00 20.11 209 ASP B CA 1
ATOM 2589 C C . ASP A 1 209 ? 25.637 -25.158 -12.449 1.00 27.36 209 ASP B C 1
ATOM 2590 O O . ASP A 1 209 ? 25.301 -25.501 -13.586 1.00 31.31 209 ASP B O 1
ATOM 2599 N N . ALA A 1 210 ? 24.791 -24.616 -11.577 1.00 21.42 210 ALA B N 1
ATOM 2600 C CA . ALA A 1 210 ? 23.428 -24.228 -11.929 1.00 20.68 210 ALA B CA 1
ATOM 2601 C C . ALA A 1 210 ? 23.409 -22.710 -12.073 1.00 27.10 210 ALA B C 1
ATOM 2602 O O . ALA A 1 210 ? 23.370 -21.973 -11.081 1.00 22.98 210 ALA B O 1
ATOM 2609 N N . LEU A 1 211 ? 23.432 -22.237 -13.311 1.00 23.82 211 LEU B N 1
ATOM 2610 C CA . LEU A 1 211 ? 23.472 -20.800 -13.548 1.00 22.25 211 LEU B CA 1
ATOM 2611 C C . LEU A 1 211 ? 22.106 -20.180 -13.285 1.00 22.73 211 LEU B C 1
ATOM 2612 O O . LEU A 1 211 ? 21.065 -20.765 -13.590 1.00 25.50 211 LEU B O 1
ATOM 2628 N N . CYS A 1 212 ? 22.122 -18.998 -12.692 1.00 19.52 212 CYS B N 1
ATOM 2629 C CA . CYS A 1 212 ? 20.914 -18.295 -12.281 1.00 21.77 212 CYS B CA 1
ATOM 2630 C C . CYS A 1 212 ? 21.341 -16.862 -11.998 1.00 19.89 212 CYS B C 1
ATOM 2631 O O . CYS A 1 212 ? 21.692 -16.530 -10.858 1.00 17.91 212 CYS B O 1
ATOM 2638 N N . PRO A 1 213 ? 21.343 -15.990 -13.007 1.00 19.02 213 PRO B N 1
ATOM 2639 C CA . PRO A 1 213 ? 21.958 -14.667 -12.833 1.00 17.76 213 PRO B CA 1
ATOM 2640 C C . PRO A 1 213 ? 21.228 -13.823 -11.799 1.00 17.78 213 PRO B C 1
ATOM 2641 O O . PRO A 1 213 ? 20.002 -13.873 -11.672 1.00 20.03 213 PRO B O 1
ATOM 2652 N N . GLY A 1 214 ? 22.003 -13.051 -11.044 1.00 20.18 214 GLY B N 1
ATOM 2653 C CA . GLY A 1 214 ? 21.426 -12.152 -10.058 1.00 20.85 214 GLY B CA 1
ATOM 2654 C C . GLY A 1 214 ? 20.794 -12.897 -8.904 1.00 23.70 214 GLY B C 1
ATOM 2655 O O . GLY A 1 214 ? 19.762 -12.464 -8.374 1.00 26.62 214 GLY B O 1
ATOM 2659 N N . LEU A 1 215 ? 21.396 -14.007 -8.500 1.00 18.77 215 LEU B N 1
ATOM 2660 C CA . LEU A 1 215 ? 20.798 -14.879 -7.501 1.00 17.80 215 LEU B CA 1
ATOM 2661 C C . LEU A 1 215 ? 20.697 -14.189 -6.149 1.00 17.18 215 LEU B C 1
ATOM 2662 O O . LEU A 1 215 ? 21.687 -13.680 -5.615 1.00 17.39 215 LEU B O 1
ATOM 2678 N N . HIS A 1 216 ? 19.486 -14.182 -5.602 1.00 16.09 216 HIS B N 1
ATOM 2679 C CA . HIS A 1 216 ? 19.203 -13.746 -4.242 1.00 14.38 216 HIS B CA 1
ATOM 2680 C C . HIS A 1 216 ? 17.766 -14.105 -3.910 1.00 18.52 216 HIS B C 1
ATOM 2681 O O . HIS A 1 216 ? 16.860 -13.874 -4.720 1.00 16.61 216 HIS B O 1
ATOM 2695 N N . GLY A 1 217 ? 17.553 -14.634 -2.712 1.00 17.67 217 GLY B N 1
ATOM 2696 C CA . GLY A 1 217 ? 16.243 -15.039 -2.232 1.00 15.32 217 GLY B CA 1
ATOM 2697 C C . GLY A 1 217 ? 16.353 -16.528 -1.964 1.00 15.06 217 GLY B C 1
ATOM 2698 O O . GLY A 1 217 ? 16.802 -17.307 -2.802 1.00 15.37 217 GLY B O 1
ATOM 2702 N N . SER A 1 218 ? 15.952 -16.924 -0.763 1.00 11.60 218 SER B N 1
ATOM 2703 C CA . SER A 1 218 ? 16.155 -18.301 -0.337 1.00 12.04 218 SER B CA 1
ATOM 2704 C C . SER A 1 218 ? 15.093 -18.680 0.682 1.00 12.96 218 SER B C 1
ATOM 2705 O O . SER A 1 218 ? 14.798 -17.914 1.592 1.00 15.61 218 SER B O 1
ATOM 2713 N N . ALA A 1 219 ? 14.514 -19.864 0.524 1.00 12.22 219 ALA B N 1
ATOM 2714 C CA . ALA A 1 219 ? 13.579 -20.360 1.523 1.00 12.26 219 ALA B CA 1
ATOM 2715 C C . ALA A 1 219 ? 13.359 -21.844 1.301 1.00 12.74 219 ALA B C 1
ATOM 2716 O O . ALA A 1 219 ? 13.509 -22.351 0.188 1.00 15.85 219 ALA B O 1
ATOM 2723 N N . GLY A 1 220 ? 13.015 -22.537 2.379 1.00 15.39 220 GLY B N 1
ATOM 2724 C CA . GLY A 1 220 ? 12.679 -23.947 2.317 1.00 15.88 220 GLY B CA 1
ATOM 2725 C C . GLY A 1 220 ? 11.202 -24.177 2.578 1.00 15.03 220 GLY B C 1
ATOM 2726 O O . GLY A 1 220 ? 10.563 -23.436 3.333 1.00 14.80 220 GLY B O 1
ATOM 2730 N N . SER A 1 221 ? 10.655 -25.217 1.950 1.00 14.58 221 SER B N 1
ATOM 2731 C CA . SER A 1 221 ? 9.275 -25.614 2.210 1.00 13.88 22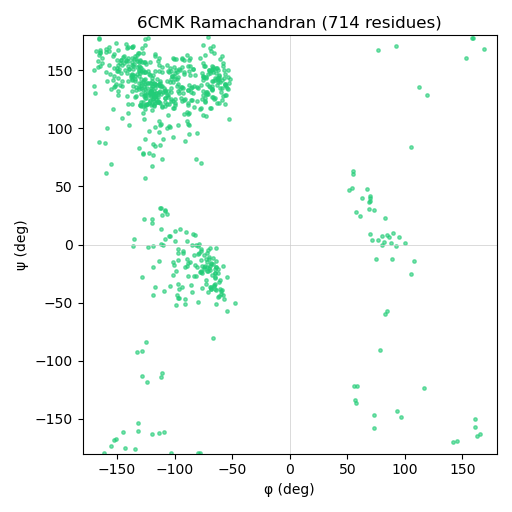1 SER B CA 1
ATOM 2732 C C . SER A 1 221 ? 9.148 -27.096 1.913 1.00 15.65 221 SER B C 1
ATOM 2733 O O . SER A 1 221 ? 9.348 -27.517 0.773 1.00 18.64 221 SER B O 1
ATOM 2741 N N . GLY A 1 222 ? 8.830 -27.879 2.937 1.00 22.89 222 GLY B N 1
ATOM 2742 C CA . GLY A 1 222 ? 8.763 -29.320 2.752 1.00 24.82 222 GLY B CA 1
ATOM 2743 C C . GLY A 1 222 ? 10.080 -29.859 2.225 1.00 19.05 222 GLY B C 1
ATOM 2744 O O . GLY A 1 222 ? 11.160 -29.514 2.716 1.00 20.38 222 GLY B O 1
ATOM 2748 N N . ASP A 1 223 ? 9.998 -30.720 1.205 1.00 17.85 223 ASP B N 1
ATOM 2749 C CA . ASP A 1 223 ? 11.173 -31.415 0.697 1.00 24.57 223 ASP B CA 1
ATOM 2750 C C . ASP A 1 223 ? 11.970 -30.592 -0.304 1.00 25.22 223 ASP B C 1
ATOM 2751 O O . ASP A 1 223 ? 12.905 -31.126 -0.912 1.00 20.11 223 ASP B O 1
ATOM 2760 N N . THR A 1 224 ? 11.658 -29.305 -0.472 1.00 17.61 224 THR B N 1
ATOM 2761 C CA . THR A 1 224 ? 12.270 -28.505 -1.519 1.00 17.21 224 THR B CA 1
ATOM 2762 C C . THR A 1 224 ? 12.806 -27.217 -0.916 1.00 19.73 224 THR B C 1
ATOM 2763 O O . THR A 1 224 ? 12.178 -26.632 -0.033 1.00 16.61 224 THR B O 1
ATOM 2774 N N . PHE A 1 225 ? 13.990 -26.812 -1.366 1.00 15.74 225 PHE B N 1
ATOM 2775 C CA . PHE A 1 225 ? 14.555 -25.513 -1.042 1.00 14.74 225 PHE B CA 1
ATOM 2776 C C . PHE A 1 225 ? 14.670 -24.696 -2.324 1.00 14.04 225 PHE B C 1
ATOM 2777 O O . PHE A 1 225 ? 15.065 -25.214 -3.368 1.00 16.87 225 PHE B O 1
ATOM 2794 N N . ALA A 1 226 ? 14.312 -23.421 -2.254 1.00 13.47 226 ALA B N 1
ATOM 2795 C CA . ALA A 1 226 ? 14.273 -22.579 -3.437 1.00 13.20 226 ALA B CA 1
ATOM 2796 C C . ALA A 1 226 ? 15.256 -21.425 -3.314 1.00 12.95 226 ALA B C 1
ATOM 2797 O O . ALA A 1 226 ? 15.410 -20.840 -2.240 1.00 13.19 226 ALA B O 1
ATOM 2804 N N . LEU A 1 227 ? 15.940 -21.134 -4.420 1.00 13.36 227 LEU B N 1
ATOM 2805 C CA . LEU A 1 227 ? 16.736 -19.920 -4.589 1.00 13.14 227 LEU B CA 1
ATOM 2806 C C . LEU A 1 227 ? 16.192 -19.161 -5.793 1.00 13.56 227 LEU B C 1
ATOM 2807 O O . LEU A 1 227 ? 15.994 -19.751 -6.862 1.00 16.31 227 LEU B O 1
ATOM 2823 N N . SER A 1 228 ? 15.947 -17.862 -5.630 1.00 13.67 228 SER B N 1
ATOM 2824 C CA . SER A 1 228 ? 15.409 -17.049 -6.715 1.00 12.41 228 SER B CA 1
ATOM 2825 C C . SER A 1 228 ? 16.511 -16.258 -7.414 1.00 14.59 228 SER B C 1
ATOM 2826 O O . SER A 1 228 ? 17.542 -15.918 -6.824 1.00 15.10 228 SER B O 1
ATOM 2834 N N . CYS A 1 229 ? 16.290 -15.999 -8.700 1.00 14.83 229 CYS B N 1
ATOM 2835 C CA . CYS A 1 229 ? 17.210 -15.189 -9.480 1.00 15.50 229 CYS B CA 1
ATOM 2836 C C . CYS A 1 229 ? 16.419 -14.527 -10.600 1.00 15.66 229 CYS B C 1
ATOM 2837 O O . CYS A 1 229 ? 15.188 -14.566 -10.623 1.00 14.06 229 CYS B O 1
ATOM 2844 N N . GLU A 1 230 ? 17.132 -13.938 -11.556 1.00 17.30 230 GLU B N 1
ATOM 2845 C CA . GLU A 1 230 ? 16.460 -13.123 -12.561 1.00 21.35 230 GLU B CA 1
ATOM 2846 C C . GLU A 1 230 ? 15.709 -13.949 -13.596 1.00 22.32 230 GLU B C 1
ATOM 2847 O O . GLU A 1 230 ? 14.800 -13.414 -14.240 1.00 22.69 230 GLU B O 1
ATOM 2859 N N . THR A 1 231 ? 16.036 -15.235 -13.751 1.00 18.55 231 THR B N 1
ATOM 2860 C CA . THR A 1 231 ? 15.385 -16.086 -14.739 1.00 21.66 231 THR B CA 1
ATOM 2861 C C . THR A 1 231 ? 14.318 -16.994 -14.150 1.00 22.12 231 THR B C 1
ATOM 2862 O O . THR A 1 231 ? 13.498 -17.529 -14.901 1.00 21.11 231 THR B O 1
ATOM 2873 N N . GLY A 1 232 ? 14.318 -17.201 -12.845 1.00 18.16 232 GLY B N 1
ATOM 2874 C CA . GLY A 1 232 ? 13.358 -18.095 -12.228 1.00 17.03 232 GLY B CA 1
ATOM 2875 C C . GLY A 1 232 ? 13.852 -18.540 -10.873 1.00 17.07 232 GLY B C 1
ATOM 2876 O O . GLY A 1 232 ? 14.517 -17.785 -10.174 1.00 17.54 232 GLY B O 1
ATOM 2880 N N A LEU A 1 233 ? 13.532 -19.781 -10.512 0.35 16.22 233 LEU B N 1
ATOM 2881 N N B LEU A 1 233 ? 13.513 -19.776 -10.514 0.65 15.18 233 LEU B N 1
ATOM 2882 C CA A LEU A 1 233 ? 13.887 -20.363 -9.227 0.35 16.29 233 LEU B CA 1
ATOM 2883 C CA B LEU A 1 233 ? 13.929 -20.343 -9.240 0.65 15.13 233 LEU B CA 1
ATOM 2884 C C A LEU A 1 233 ? 14.760 -21.588 -9.450 0.35 17.51 233 LEU B C 1
ATOM 2885 C C B LEU A 1 233 ? 14.794 -21.565 -9.480 0.65 15.77 233 LEU B C 1
ATOM 2886 O O A LEU A 1 233 ? 14.497 -22.388 -10.351 0.35 22.26 233 LEU B O 1
ATOM 2887 O O B LEU A 1 233 ? 14.558 -22.332 -10.415 0.65 24.28 233 LEU B O 1
ATOM 2918 N N . LEU A 1 234 ? 15.788 -21.742 -8.621 1.00 17.38 234 LEU B N 1
ATOM 2919 C CA . LEU A 1 234 ? 16.477 -23.015 -8.500 1.00 14.37 234 LEU B CA 1
ATOM 2920 C C . LEU A 1 234 ? 15.769 -23.772 -7.392 1.00 14.93 234 LEU B C 1
ATOM 2921 O O . LEU A 1 234 ? 15.509 -23.212 -6.323 1.00 16.71 234 LEU B O 1
ATOM 2937 N N . LEU A 1 235 ? 15.414 -25.019 -7.667 1.00 14.87 235 LEU B N 1
ATOM 2938 C CA . LEU A 1 235 ? 14.750 -25.879 -6.694 1.00 20.02 235 LEU B CA 1
ATOM 2939 C C . LEU A 1 235 ? 15.678 -27.030 -6.344 1.00 17.75 235 LEU B C 1
ATOM 2940 O O . LEU A 1 235 ? 16.174 -27.733 -7.234 1.00 20.80 235 LEU B O 1
ATOM 2956 N N . ILE A 1 236 ? 15.910 -27.225 -5.052 1.00 17.40 236 ILE B N 1
ATOM 2957 C CA . ILE A 1 236 ? 16.898 -28.180 -4.563 1.00 16.16 236 ILE B CA 1
ATOM 2958 C C . ILE A 1 236 ? 16.181 -29.278 -3.788 1.00 26.28 236 ILE B C 1
ATOM 2959 O O . ILE A 1 236 ? 15.380 -28.990 -2.889 1.00 19.25 236 ILE B O 1
ATOM 2975 N N . THR A 1 237 ? 16.492 -30.532 -4.123 1.00 24.67 237 THR B N 1
ATOM 2976 C CA . THR A 1 237 ? 16.004 -31.714 -3.420 1.00 25.06 237 THR B CA 1
ATOM 2977 C C . THR A 1 237 ? 17.188 -32.641 -3.141 1.00 26.01 237 THR B C 1
ATOM 2978 O O . THR A 1 237 ? 18.267 -32.478 -3.712 1.00 27.37 237 THR B O 1
ATOM 2989 N N . GLN A 1 238 ? 17.005 -33.612 -2.237 1.00 32.81 238 GLN B N 1
ATOM 2990 C CA . GLN A 1 238 ? 18.084 -34.548 -1.906 1.00 28.23 238 GLN B CA 1
ATOM 2991 C C . GLN A 1 238 ? 17.509 -35.880 -1.454 1.00 39.31 238 GLN B C 1
ATOM 2992 O O . GLN A 1 238 ? 16.575 -35.904 -0.648 1.00 38.62 238 GLN B O 1
ATOM 3006 N N . LYS A 1 239 ? 18.099 -36.976 -1.947 1.00 53.92 239 LYS B N 1
ATOM 3007 C CA . LYS A 1 239 ? 17.868 -38.313 -1.405 1.00 48.80 239 LYS B CA 1
ATOM 3008 C C . LYS A 1 239 ? 19.137 -38.827 -0.719 1.00 47.46 239 LYS B C 1
ATOM 3009 O O . LYS A 1 239 ? 19.552 -38.266 0.301 1.00 42.07 239 LYS B O 1
ATOM 3028 N N . ASN A 1 240 ? 19.771 -39.880 -1.249 1.00 53.66 240 ASN B N 1
ATOM 3029 C CA . ASN A 1 240 ? 20.978 -40.432 -0.636 1.00 69.09 240 ASN B CA 1
ATOM 3030 C C . ASN A 1 240 ? 22.249 -40.062 -1.389 1.00 61.54 240 ASN B C 1
ATOM 3031 O O . ASN A 1 240 ? 23.323 -40.580 -1.068 1.00 69.70 240 ASN B O 1
ATOM 3042 N N . ALA A 1 241 ? 22.160 -39.188 -2.382 1.00 45.25 241 ALA B N 1
ATOM 3043 C CA . ALA A 1 241 ? 23.342 -38.717 -3.073 1.00 49.99 241 ALA B CA 1
ATOM 3044 C C . ALA A 1 241 ? 23.525 -37.226 -2.785 1.00 39.82 241 ALA B C 1
ATOM 3045 O O . ALA A 1 241 ? 22.962 -36.689 -1.820 1.00 36.05 241 ALA B O 1
ATOM 3052 N N . ALA A 1 242 ? 24.320 -36.571 -3.605 1.00 39.48 242 ALA B N 1
ATOM 3053 C CA . ALA A 1 242 ? 24.406 -35.123 -3.591 1.00 41.27 242 ALA B CA 1
ATOM 3054 C C . ALA A 1 242 ? 23.004 -34.542 -3.743 1.00 45.67 242 ALA B C 1
ATOM 3055 O O . ALA A 1 242 ? 22.137 -35.173 -4.360 1.00 36.03 242 ALA B O 1
ATOM 3062 N N . PRO A 1 243 ? 22.725 -33.366 -3.186 1.00 29.95 243 PRO B N 1
ATOM 3063 C CA . PRO A 1 243 ? 21.473 -32.689 -3.532 1.00 29.73 243 PRO B CA 1
ATOM 3064 C C . PRO A 1 243 ? 21.406 -32.447 -5.032 1.00 28.38 243 PRO B C 1
ATOM 3065 O O . PRO A 1 243 ? 22.428 -32.421 -5.721 1.00 26.33 243 PRO B O 1
ATOM 3076 N N . VAL A 1 244 ? 20.180 -32.313 -5.536 1.00 22.97 244 VAL B N 1
ATOM 3077 C CA . VAL A 1 244 ? 19.895 -32.151 -6.958 1.00 21.33 244 VAL B CA 1
ATOM 3078 C C . VAL A 1 244 ? 19.273 -30.776 -7.170 1.00 25.94 244 VAL B C 1
ATOM 3079 O O . VAL A 1 244 ? 18.306 -30.418 -6.484 1.00 22.94 244 VAL B O 1
ATOM 3092 N N . ILE A 1 245 ? 19.805 -30.019 -8.132 1.00 20.09 245 ILE B N 1
ATOM 3093 C CA . ILE A 1 245 ? 19.302 -28.683 -8.465 1.00 20.39 245 ILE B CA 1
ATOM 3094 C C . ILE A 1 245 ? 18.598 -28.742 -9.811 1.00 21.88 245 ILE B C 1
ATOM 3095 O O . ILE A 1 245 ? 19.147 -29.278 -10.782 1.00 23.83 245 ILE B O 1
ATOM 3111 N N . ARG A 1 246 ? 17.396 -28.178 -9.877 1.00 20.49 246 ARG B N 1
ATOM 3112 C CA . ARG A 1 246 ? 16.724 -27.952 -11.150 1.00 19.53 246 ARG B CA 1
ATOM 3113 C C . ARG A 1 246 ? 16.273 -26.501 -11.231 1.00 21.87 246 ARG B C 1
ATOM 3114 O O . ARG A 1 246 ? 16.119 -25.818 -10.218 1.00 21.80 246 ARG B O 1
ATOM 3135 N N . HIS A 1 247 ? 16.083 -26.032 -12.460 1.00 19.36 247 HIS B N 1
ATOM 3136 C CA . HIS A 1 247 ? 15.674 -24.658 -12.719 1.00 20.83 247 HIS B CA 1
ATOM 3137 C C . HIS A 1 247 ? 14.194 -24.629 -13.075 1.00 26.67 247 HIS B C 1
ATOM 3138 O O . HIS A 1 247 ? 13.730 -25.426 -13.897 1.00 23.19 247 HIS B O 1
ATOM 3152 N N . LEU A 1 248 ? 13.456 -23.735 -12.425 1.00 19.31 248 LEU B N 1
ATOM 3153 C CA . LEU A 1 248 ? 12.058 -23.471 -12.746 1.00 17.00 248 LEU B CA 1
ATOM 3154 C C . LEU A 1 248 ? 11.949 -22.050 -13.287 1.00 23.15 248 LEU B C 1
ATOM 3155 O O . LEU A 1 248 ? 11.893 -21.091 -12.503 1.00 18.81 248 LEU B O 1
ATOM 3171 N N . PRO A 1 249 ? 11.935 -21.853 -14.602 1.00 19.15 249 PRO B N 1
ATOM 3172 C CA . PRO A 1 249 ? 11.844 -20.492 -15.140 1.00 15.39 249 PRO B CA 1
ATOM 3173 C C . PRO A 1 249 ? 10.505 -19.855 -14.820 1.00 17.32 249 PRO B C 1
ATOM 3174 O O . PRO A 1 249 ? 9.482 -20.537 -14.709 1.00 20.66 249 PRO B O 1
ATOM 3185 N N . TYR A 1 250 ? 10.522 -18.532 -14.658 1.00 18.44 250 TYR B N 1
ATOM 3186 C CA . TYR A 1 250 ? 9.276 -17.784 -14.538 1.00 15.83 250 TYR B CA 1
ATOM 3187 C C . TYR A 1 250 ? 8.382 -18.113 -15.724 1.00 19.21 250 TYR B C 1
ATOM 3188 O O . TYR A 1 250 ? 8.838 -18.138 -16.869 1.00 22.40 250 TYR B O 1
ATOM 3206 N N . ALA A 1 251 ? 7.113 -18.388 -15.435 1.00 21.17 251 ALA B N 1
ATOM 3207 C CA . ALA A 1 251 ? 6.150 -18.673 -16.489 1.00 20.66 251 ALA B CA 1
ATOM 3208 C C . ALA A 1 251 ? 6.105 -17.514 -17.476 1.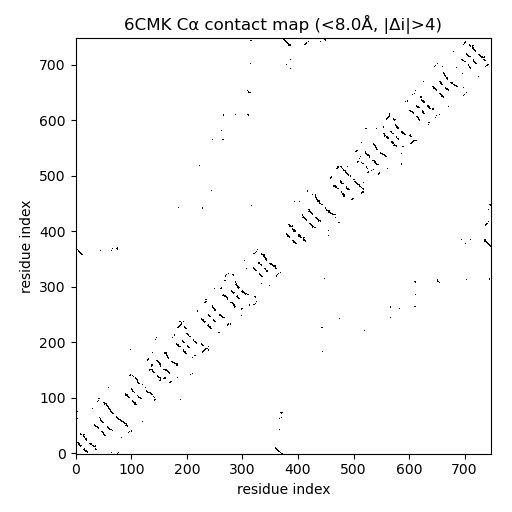00 28.34 251 ALA B C 1
ATOM 3209 O O . ALA A 1 251 ? 6.115 -16.345 -17.085 1.00 20.02 251 ALA B O 1
ATOM 3216 N N . LYS A 1 252 ? 6.060 -17.843 -18.770 1.00 29.70 252 LYS B N 1
ATOM 3217 C CA . LYS A 1 252 ? 6.044 -16.811 -19.802 1.00 26.11 252 LYS B CA 1
ATOM 3218 C C . LYS A 1 252 ? 4.766 -15.987 -19.782 1.00 21.63 252 LYS B C 1
ATOM 3219 O O . LYS A 1 252 ? 4.734 -14.906 -20.377 1.00 33.19 252 LYS B O 1
ATOM 3238 N N . THR A 1 253 ? 3.723 -16.470 -19.120 1.00 24.83 253 THR B N 1
ATOM 3239 C CA . THR A 1 253 ? 2.477 -15.736 -18.979 1.00 29.60 253 THR B CA 1
ATOM 3240 C C . THR A 1 253 ? 2.522 -14.674 -17.887 1.00 32.87 253 THR B C 1
ATOM 3241 O O . THR A 1 253 ? 1.561 -13.909 -17.756 1.00 26.28 253 THR B O 1
ATOM 3252 N N . LEU A 1 254 ? 3.576 -14.627 -17.080 1.00 23.84 254 LEU B N 1
ATOM 3253 C CA . LEU A 1 254 ? 3.620 -13.640 -16.015 1.00 20.07 254 LEU B CA 1
ATOM 3254 C C . LEU A 1 254 ? 3.931 -12.270 -16.586 1.00 17.71 254 LEU B C 1
ATOM 3255 O O . LEU A 1 254 ? 4.552 -12.153 -17.646 1.00 18.62 254 LEU B O 1
ATOM 3271 N N . PRO A 1 255 ? 3.550 -11.208 -15.878 1.00 14.35 255 PRO B N 1
ATOM 3272 C CA . PRO A 1 255 ? 4.001 -9.869 -16.263 1.00 16.52 255 PRO B CA 1
ATOM 3273 C C . PRO A 1 255 ? 5.505 -9.755 -16.072 1.00 16.39 255 PRO B C 1
ATOM 3274 O O . PRO A 1 255 ? 6.154 -10.633 -15.488 1.00 17.15 255 PRO B O 1
ATOM 3285 N N . GLU A 1 256 ? 6.072 -8.650 -16.556 1.00 15.11 256 GLU B N 1
ATOM 3286 C CA . GLU A 1 256 ? 7.490 -8.424 -16.305 1.00 20.50 256 GLU B CA 1
ATOM 3287 C C . GLU A 1 256 ? 7.714 -8.203 -14.815 1.00 17.84 256 GLU B C 1
ATOM 3288 O O . GLU A 1 256 ? 6.903 -7.572 -14.129 1.00 15.97 256 GLU B O 1
ATOM 3300 N N . GLY A 1 257 ? 8.803 -8.765 -14.317 1.00 21.70 257 GLY B N 1
ATOM 3301 C CA . GLY A 1 257 ? 9.123 -8.699 -12.906 1.00 20.06 257 GLY B CA 1
ATOM 3302 C C . GLY A 1 257 ? 10.072 -9.821 -12.559 1.00 18.18 257 GLY B C 1
ATOM 3303 O O . GLY A 1 257 ? 10.424 -10.652 -13.397 1.00 20.57 257 GLY B O 1
ATOM 3307 N N . SER A 1 258 ? 10.475 -9.837 -11.295 1.00 18.12 258 SER B N 1
ATOM 3308 C CA . SER A 1 258 ? 11.312 -10.924 -10.814 1.00 16.05 258 SER B CA 1
ATOM 3309 C C . SER A 1 258 ? 11.210 -10.997 -9.300 1.00 13.36 258 SER B C 1
ATOM 3310 O O . SER A 1 258 ? 10.732 -10.073 -8.641 1.00 15.78 258 SER B O 1
ATOM 3318 N N . THR A 1 259 ? 11.677 -12.124 -8.776 1.00 14.66 259 THR B N 1
ATOM 3319 C CA . THR A 1 259 ? 11.650 -12.441 -7.357 1.00 14.19 259 THR B CA 1
ATOM 3320 C C . THR A 1 259 ? 13.063 -12.378 -6.792 1.00 12.50 259 THR B C 1
ATOM 3321 O O . THR A 1 259 ? 14.001 -12.901 -7.397 1.00 15.48 259 THR B O 1
ATOM 3332 N N . SER A 1 260 ? 13.213 -11.709 -5.642 1.00 12.71 260 SER B N 1
ATOM 3333 C CA . SER A 1 260 ? 14.509 -11.573 -4.997 1.00 12.50 260 SER B CA 1
ATOM 3334 C C . SER A 1 260 ? 14.456 -11.822 -3.492 1.00 11.97 260 SER B C 1
ATOM 3335 O O . SER A 1 260 ? 15.475 -11.648 -2.815 1.00 15.58 260 SER B O 1
ATOM 3343 N N . THR A 1 261 ? 13.309 -12.215 -2.950 1.00 12.81 261 THR B N 1
ATOM 3344 C CA . THR A 1 261 ? 13.190 -12.566 -1.546 1.00 11.87 261 THR B CA 1
ATOM 3345 C C . THR A 1 261 ? 12.039 -13.554 -1.403 1.00 14.03 261 THR B C 1
ATOM 3346 O O . THR A 1 261 ? 11.030 -13.429 -2.093 1.00 11.83 261 THR B O 1
ATOM 3357 N N . LEU A 1 262 ? 12.201 -14.549 -0.521 1.00 11.36 262 LEU B N 1
ATOM 3358 C CA . LEU A 1 262 ? 11.290 -15.693 -0.472 1.00 10.56 262 LEU B CA 1
ATOM 3359 C C . LEU A 1 262 ? 10.914 -16.053 0.960 1.00 12.24 262 LEU B C 1
ATOM 3360 O O . LEU A 1 262 ? 11.689 -15.847 1.893 1.00 11.89 262 LEU B O 1
ATOM 3376 N N . ILE A 1 263 ? 9.716 -16.618 1.121 1.00 10.70 263 ILE B N 1
ATOM 3377 C CA . ILE A 1 263 ? 9.352 -17.363 2.322 1.00 11.36 263 ILE B CA 1
ATOM 3378 C C . ILE A 1 263 ? 8.766 -18.697 1.883 1.00 11.78 263 ILE B C 1
ATOM 3379 O O . ILE A 1 263 ? 8.323 -18.862 0.746 1.00 13.79 263 ILE B O 1
ATOM 3395 N N . GLY A 1 264 ? 8.781 -19.665 2.791 1.00 13.48 264 GLY B N 1
ATOM 3396 C CA . GLY A 1 264 ? 8.333 -21.015 2.486 1.00 12.97 264 GLY B CA 1
ATOM 3397 C C . GLY A 1 264 ? 7.231 -21.489 3.413 1.00 13.03 264 GLY B C 1
ATOM 3398 O O . GLY A 1 264 ? 7.294 -21.274 4.622 1.00 13.46 264 GLY B O 1
ATOM 3402 N N . GLY A 1 265 ? 6.242 -22.164 2.835 1.00 12.77 265 GLY B N 1
ATOM 3403 C CA . GLY A 1 265 ? 5.149 -22.688 3.633 1.00 12.83 265 GLY B CA 1
ATOM 3404 C C . GLY A 1 265 ? 5.644 -23.696 4.656 1.00 15.36 265 GLY B C 1
ATOM 3405 O O . GLY A 1 265 ? 6.589 -24.447 4.414 1.00 14.53 265 GLY B O 1
ATOM 3409 N N . LYS A 1 266 ? 4.997 -23.698 5.818 1.00 15.32 266 LYS B N 1
ATOM 3410 C CA . LYS A 1 266 ? 5.335 -24.593 6.917 1.00 14.23 266 LYS B CA 1
ATOM 3411 C C . LYS A 1 266 ? 4.082 -25.406 7.242 1.00 22.23 266 LYS B C 1
ATOM 3412 O O . LYS A 1 266 ? 3.190 -24.939 7.954 1.00 22.03 266 LYS B O 1
ATOM 3431 N N . GLY A 1 267 ? 4.011 -26.620 6.710 1.00 21.52 267 GLY B N 1
ATOM 3432 C CA . GLY A 1 267 ? 2.836 -27.459 6.830 1.00 22.92 267 GLY B CA 1
ATOM 3433 C C . GLY A 1 267 ? 2.054 -27.596 5.542 1.00 24.06 267 GLY B C 1
ATOM 3434 O O . GLY A 1 267 ? 1.178 -28.467 5.448 1.00 21.80 267 GLY B O 1
ATOM 3438 N N . MET A 1 268 ? 2.330 -26.739 4.563 1.00 19.41 268 MET B N 1
ATOM 3439 C CA . MET A 1 268 ? 1.862 -26.891 3.194 1.00 17.23 268 MET B CA 1
ATOM 3440 C C . MET A 1 268 ? 3.031 -26.454 2.329 1.00 17.54 268 MET B C 1
ATOM 3441 O O . MET A 1 268 ? 3.757 -25.532 2.700 1.00 17.32 268 MET B O 1
ATOM 3455 N N . GLN A 1 269 ? 3.277 -27.150 1.223 1.00 16.52 269 GLN B N 1
ATOM 3456 C CA . GLN A 1 269 ? 4.470 -26.875 0.433 1.00 14.55 269 GLN B CA 1
ATOM 3457 C C . GLN A 1 269 ? 4.160 -25.792 -0.594 1.00 14.07 269 GLN B C 1
ATOM 3458 O O . GLN A 1 269 ? 3.378 -26.004 -1.534 1.00 17.93 269 GLN B O 1
ATOM 3472 N N . TYR A 1 270 ? 4.771 -24.627 -0.405 1.00 13.37 270 TYR B N 1
ATOM 3473 C CA . TYR A 1 270 ? 4.686 -23.542 -1.373 1.00 12.93 270 TYR B CA 1
ATOM 3474 C C . TYR A 1 270 ? 5.776 -22.534 -1.058 1.00 14.40 270 TYR B C 1
ATOM 3475 O O . TYR A 1 270 ? 6.359 -22.542 0.027 1.00 12.56 270 TYR B O 1
ATOM 3493 N N . PHE A 1 271 ? 6.043 -21.652 -2.020 1.00 12.75 271 PHE B N 1
ATOM 3494 C CA . PHE A 1 271 ? 6.880 -20.490 -1.774 1.00 11.76 271 PHE B CA 1
ATOM 3495 C C . PHE A 1 271 ? 6.101 -19.229 -2.107 1.00 13.72 271 PHE B C 1
ATOM 3496 O O . PHE A 1 271 ? 5.251 -19.221 -3.002 1.00 14.02 271 PHE B O 1
ATOM 3513 N N . ILE A 1 272 ? 6.378 -18.167 -1.363 1.00 13.08 272 ILE B N 1
ATOM 3514 C CA . ILE A 1 272 ? 5.880 -16.837 -1.686 1.00 10.64 272 ILE B CA 1
ATOM 3515 C C . ILE A 1 272 ? 7.087 -15.936 -1.887 1.00 10.92 272 ILE B C 1
ATOM 3516 O O . ILE A 1 272 ? 8.013 -15.937 -1.071 1.00 11.82 272 ILE B O 1
ATOM 3532 N N . GLY A 1 273 ? 7.099 -15.200 -3.001 1.00 12.04 273 GLY B N 1
ATOM 3533 C CA . GLY A 1 273 ? 8.151 -14.251 -3.268 1.00 10.82 273 GLY B CA 1
ATOM 3534 C C . GLY A 1 273 ? 7.565 -12.886 -3.595 1.00 11.51 273 GLY B C 1
ATOM 3535 O O . GLY A 1 273 ? 6.369 -12.747 -3.863 1.00 10.05 273 GLY B O 1
ATOM 3539 N N . ASN A 1 274 ? 8.428 -11.881 -3.549 1.00 9.60 274 ASN B N 1
ATOM 3540 C CA . ASN A 1 274 ? 8.057 -10.627 -4.176 1.00 9.94 274 ASN B CA 1
ATOM 3541 C C . ASN A 1 274 ? 8.015 -10.833 -5.689 1.00 9.58 274 ASN B C 1
ATOM 3542 O O . ASN A 1 274 ? 8.507 -11.826 -6.224 1.00 12.39 274 ASN B O 1
ATOM 3553 N N . TYR A 1 275 ? 7.427 -9.865 -6.386 1.00 12.28 275 TYR B N 1
ATOM 3554 C CA . TYR A 1 275 ? 7.455 -9.846 -7.840 1.00 10.36 275 TYR B CA 1
ATOM 3555 C C . TYR A 1 275 ? 7.280 -8.389 -8.249 1.00 12.20 275 TYR B C 1
ATOM 3556 O O . TYR A 1 275 ? 6.241 -7.973 -8.776 1.00 13.62 275 TYR B O 1
ATOM 3574 N N . GLY A 1 276 ? 8.318 -7.616 -7.965 1.00 10.48 276 GLY B N 1
ATOM 3575 C CA . GLY A 1 276 ? 8.182 -6.192 -7.798 1.00 11.67 276 GLY B CA 1
ATOM 3576 C C . GLY A 1 276 ? 7.582 -5.926 -6.439 1.00 13.98 276 GLY B C 1
ATOM 3577 O O . GLY A 1 276 ? 7.067 -6.829 -5.773 1.00 12.09 276 GLY B O 1
ATOM 3581 N N . PRO A 1 277 ? 7.622 -4.668 -6.001 1.00 11.79 277 PRO B N 1
ATOM 3582 C CA . PRO A 1 277 ? 7.387 -4.388 -4.582 1.00 10.05 277 PRO B CA 1
ATOM 3583 C C . PRO A 1 277 ? 5.936 -4.436 -4.142 1.00 12.15 277 PRO B C 1
ATOM 3584 O O . PRO A 1 277 ? 5.701 -4.665 -2.945 1.00 14.06 277 PRO B O 1
ATOM 3595 N N . ASP A 1 278 ? 4.950 -4.253 -5.033 1.00 11.97 278 ASP B N 1
ATOM 3596 C CA . ASP A 1 278 ? 3.555 -4.318 -4.611 1.00 9.55 278 ASP B CA 1
ATOM 3597 C C . ASP A 1 278 ? 2.840 -5.544 -5.166 1.00 8.98 278 ASP B C 1
ATOM 3598 O O . ASP A 1 278 ? 1.613 -5.569 -5.239 1.00 12.38 278 ASP B O 1
ATOM 3607 N N . ARG A 1 279 ? 3.599 -6.598 -5.473 1.00 9.93 279 ARG B N 1
ATOM 3608 C CA . ARG A 1 279 ? 3.030 -7.878 -5.854 1.00 9.26 279 ARG B CA 1
ATOM 3609 C C . ARG A 1 279 ? 3.783 -8.995 -5.153 1.00 9.29 279 ARG B C 1
ATOM 3610 O O . ARG A 1 279 ? 4.958 -8.855 -4.817 1.00 10.98 279 ARG B O 1
ATOM 3631 N N . ILE A 1 280 ? 3.089 -10.112 -4.951 1.00 9.81 280 ILE B N 1
ATOM 3632 C CA . ILE A 1 280 ? 3.723 -11.346 -4.523 1.00 9.65 280 ILE B CA 1
ATOM 3633 C C . ILE A 1 280 ? 3.351 -12.434 -5.516 1.00 11.86 280 ILE B C 1
ATOM 3634 O O . ILE A 1 280 ? 2.351 -12.343 -6.237 1.00 13.05 280 ILE B O 1
ATOM 3650 N N A ILE A 1 281 ? 4.203 -13.449 -5.598 0.56 11.59 281 ILE B N 1
ATOM 3651 N N B ILE A 1 281 ? 4.164 -13.485 -5.509 0.44 11.25 281 ILE B N 1
ATOM 3652 C CA A ILE A 1 281 ? 3.893 -14.636 -6.380 0.56 10.57 281 ILE B CA 1
ATOM 3653 C CA B ILE A 1 281 ? 3.999 -14.641 -6.377 0.44 10.93 281 ILE B CA 1
ATOM 3654 C C A ILE A 1 281 ? 3.877 -15.827 -5.446 0.56 15.42 281 ILE B C 1
ATOM 3655 C C B ILE A 1 281 ? 3.943 -15.875 -5.488 0.44 14.98 281 ILE B C 1
ATOM 3656 O O A ILE A 1 281 ? 4.669 -15.910 -4.502 0.56 12.17 281 ILE B O 1
ATOM 3657 O O B ILE A 1 281 ? 4.784 -16.038 -4.598 0.44 16.20 281 ILE B O 1
ATOM 3688 N N . LEU A 1 282 ? 2.933 -16.715 -5.697 1.00 13.37 282 LEU B N 1
ATOM 3689 C CA . LEU A 1 282 ? 2.800 -17.972 -4.983 1.00 13.77 282 LEU B CA 1
ATOM 3690 C C . LEU A 1 282 ? 3.282 -19.070 -5.920 1.00 12.34 282 LEU B C 1
ATOM 3691 O O . LEU A 1 282 ? 2.860 -19.118 -7.082 1.00 13.73 282 LEU B O 1
ATOM 3707 N N . VAL A 1 283 ? 4.197 -19.913 -5.440 1.00 11.86 283 VAL B N 1
ATOM 3708 C CA . VAL A 1 283 ? 4.858 -20.908 -6.280 1.00 12.25 283 VAL B CA 1
ATOM 3709 C C . VAL A 1 283 ? 4.590 -22.294 -5.710 1.00 12.71 283 VAL B C 1
ATOM 3710 O O . VAL A 1 283 ? 4.920 -22.567 -4.551 1.00 15.27 283 VAL B O 1
ATOM 3723 N N . ASP A 1 284 ? 4.039 -23.177 -6.544 1.00 14.04 284 ASP B N 1
ATOM 3724 C CA . ASP A 1 284 ? 3.781 -24.561 -6.160 1.00 15.23 284 ASP B CA 1
ATOM 3725 C C . ASP A 1 284 ? 4.701 -25.417 -7.005 1.00 22.08 284 ASP B C 1
ATOM 3726 O O . ASP A 1 284 ? 4.463 -25.552 -8.220 1.00 24.42 284 ASP B O 1
ATOM 3735 N N . PRO A 1 285 ? 5.766 -25.988 -6.440 1.00 19.58 285 PRO B N 1
ATOM 3736 C CA . PRO A 1 285 ? 6.744 -26.692 -7.278 1.00 23.95 285 PRO B CA 1
ATOM 3737 C C . PRO A 1 285 ? 6.228 -28.011 -7.834 1.00 28.18 285 PRO B C 1
ATOM 3738 O O . PRO A 1 285 ? 6.902 -28.599 -8.685 1.00 34.77 285 PRO B O 1
ATOM 3749 N N . THR A 1 286 ? 5.050 -28.475 -7.408 1.00 23.77 286 THR B N 1
ATOM 3750 C CA . THR A 1 286 ? 4.482 -29.738 -7.874 1.00 21.89 286 THR B CA 1
ATOM 3751 C C . THR A 1 286 ? 3.463 -29.574 -8.998 1.00 31.44 286 THR B C 1
ATOM 3752 O O . THR A 1 286 ? 2.973 -30.584 -9.520 1.00 35.01 286 THR B O 1
ATOM 3763 N N . GLU A 1 287 ? 3.132 -28.346 -9.384 1.00 25.51 287 GLU B N 1
ATOM 3764 C CA . GLU A 1 287 ? 2.165 -28.075 -10.440 1.00 29.54 287 GLU B CA 1
ATOM 3765 C C . GLU A 1 287 ? 2.886 -27.605 -11.697 1.00 30.92 287 GLU B C 1
ATOM 3766 O O . GLU A 1 287 ? 3.848 -26.837 -11.619 1.00 27.00 287 GLU B O 1
ATOM 3778 N N . SER A 1 288 ? 2.418 -28.064 -12.863 1.00 38.20 288 SER B N 1
ATOM 3779 C CA . SER A 1 288 ? 3.026 -27.601 -14.108 1.00 43.60 288 SER B CA 1
ATOM 3780 C C . SER A 1 288 ? 2.804 -26.105 -14.295 1.00 37.97 288 SER B C 1
ATOM 3781 O O . SER A 1 288 ? 3.706 -25.387 -14.744 1.00 41.15 288 SER B O 1
ATOM 3789 N N . ASP A 1 289 ? 1.616 -25.616 -13.947 1.00 23.98 289 ASP B N 1
ATOM 3790 C CA . ASP A 1 289 ? 1.357 -24.175 -13.883 1.00 21.77 289 ASP B CA 1
ATOM 3791 C C . ASP A 1 289 ? 1.663 -23.743 -12.455 1.00 24.00 289 ASP B C 1
ATOM 3792 O O . ASP A 1 289 ? 0.796 -23.741 -11.585 1.00 26.58 289 ASP B O 1
ATOM 3801 N N . SER A 1 290 ? 2.921 -23.376 -12.219 1.00 23.77 290 SER B N 1
ATOM 3802 C CA . SER A 1 290 ? 3.463 -23.262 -10.872 1.00 20.00 290 SER B CA 1
ATOM 3803 C C . SER A 1 290 ? 3.234 -21.905 -10.221 1.00 17.53 290 SER B C 1
ATOM 3804 O O . SER A 1 290 ? 3.421 -21.799 -9.011 1.00 16.02 290 SER B O 1
ATOM 3812 N N . PHE A 1 291 ? 2.867 -20.873 -10.976 1.00 17.97 291 PHE B N 1
ATOM 3813 C CA . PHE A 1 291 ? 2.933 -19.496 -10.489 1.00 14.34 291 PHE B CA 1
ATOM 3814 C C . PHE A 1 291 ? 1.551 -18.867 -10.424 1.00 17.48 291 PHE B C 1
ATOM 3815 O O . PHE A 1 291 ? 0.767 -18.965 -11.375 1.00 20.03 291 PHE B O 1
ATOM 3832 N N . ARG A 1 292 ? 1.269 -18.178 -9.311 1.00 15.18 292 ARG B N 1
ATOM 3833 C CA . ARG A 1 292 ? 0.047 -17.401 -9.151 1.00 12.59 292 ARG B CA 1
ATOM 3834 C C . ARG A 1 292 ? 0.416 -16.040 -8.581 1.00 16.53 292 ARG B C 1
ATOM 3835 O O . ARG A 1 292 ? 1.190 -15.949 -7.627 1.00 16.19 292 ARG B O 1
ATOM 3856 N N . LEU A 1 293 ? -0.132 -14.992 -9.172 1.00 13.30 293 LEU B N 1
ATOM 3857 C CA . LEU A 1 293 ? 0.204 -13.629 -8.800 1.00 13.05 293 LEU B CA 1
ATOM 3858 C C . LEU A 1 293 ? -0.864 -13.053 -7.879 1.00 16.52 293 LEU B C 1
ATOM 3859 O O . LEU A 1 293 ? -2.056 -13.319 -8.053 1.00 18.05 293 LEU B O 1
ATOM 3875 N N . ILE A 1 294 ? -0.440 -12.266 -6.888 1.00 12.02 294 ILE B N 1
ATOM 3876 C CA . ILE A 1 294 ? -1.382 -11.521 -6.061 1.00 10.47 294 ILE B CA 1
ATOM 3877 C C . ILE A 1 294 ? -0.956 -10.066 -6.018 1.00 13.13 294 ILE B C 1
ATOM 3878 O O . ILE A 1 294 ? 0.205 -9.751 -5.719 1.00 12.18 294 ILE B O 1
ATOM 3894 N N . GLN A 1 295 ? -1.913 -9.187 -6.294 1.00 12.00 295 GLN B N 1
ATOM 3895 C CA . GLN A 1 295 ? -1.719 -7.748 -6.238 1.00 11.17 295 GLN B CA 1
ATOM 3896 C C . GLN A 1 295 ? -1.925 -7.263 -4.813 1.00 11.50 295 GLN B C 1
ATOM 3897 O O . GLN A 1 295 ? -3.008 -7.449 -4.247 1.00 14.23 295 GLN B O 1
ATOM 3911 N N . LEU A 1 296 ? -0.903 -6.570 -4.255 1.00 12.83 296 LEU B N 1
ATOM 3912 C CA . LEU A 1 296 ? -1.025 -5.957 -2.937 1.00 11.43 296 LEU B CA 1
ATOM 3913 C C . LEU A 1 296 ? -1.590 -4.547 -3.051 1.00 12.10 296 LEU B C 1
ATOM 3914 O O . LEU A 1 296 ? -1.424 -3.896 -4.083 1.00 11.85 296 LEU B O 1
ATOM 3930 N N . PRO A 1 297 ? -2.260 -4.051 -2.003 1.00 11.28 297 PRO B N 1
ATOM 3931 C CA . PRO A 1 297 ? -2.797 -2.675 -2.070 1.00 11.04 297 PRO B CA 1
ATOM 3932 C C . PRO A 1 297 ? -1.726 -1.610 -2.173 1.00 13.67 297 PRO B C 1
ATOM 3933 O O . PRO A 1 297 ? -1.925 -0.617 -2.884 1.00 13.42 297 PRO B O 1
ATOM 3944 N N . THR A 1 298 ? -0.611 -1.782 -1.466 1.00 12.66 298 THR B N 1
ATOM 3945 C CA . THR A 1 298 ? 0.552 -0.911 -1.535 1.00 11.55 298 THR B CA 1
ATOM 3946 C C . THR A 1 298 ? 1.779 -1.813 -1.411 1.00 9.68 298 THR B C 1
ATOM 3947 O O . THR A 1 298 ? 1.666 -3.046 -1.411 1.00 10.41 298 THR B O 1
ATOM 3958 N N . ARG A 1 299 ? 2.961 -1.204 -1.346 1.00 10.08 299 ARG B N 1
ATOM 3959 C CA . ARG A 1 299 ? 4.186 -1.993 -1.379 1.00 11.80 299 ARG B CA 1
ATOM 3960 C C . ARG A 1 299 ? 4.364 -2.812 -0.103 1.00 10.64 299 ARG B C 1
ATOM 3961 O O . ARG A 1 299 ? 3.987 -2.404 0.997 1.00 10.23 299 ARG B O 1
ATOM 3982 N N . ARG A 1 300 ? 5.007 -3.957 -0.276 1.00 10.21 300 ARG B N 1
ATOM 3983 C CA . ARG A 1 300 ? 5.280 -4.893 0.805 1.00 11.62 300 ARG B CA 1
ATOM 3984 C C . ARG A 1 300 ? 6.352 -4.353 1.740 1.00 12.56 300 ARG B C 1
ATOM 3985 O O . ARG A 1 300 ? 7.427 -3.944 1.296 1.00 10.71 300 ARG B O 1
ATOM 4006 N N . VAL A 1 301 ? 6.075 -4.412 3.039 1.00 10.20 301 VAL B N 1
ATOM 4007 C CA . VAL A 1 301 ? 7.064 -4.143 4.078 1.00 9.06 301 VAL B CA 1
ATOM 4008 C C . VAL A 1 301 ? 7.680 -5.438 4.600 1.00 10.90 301 VAL B C 1
ATOM 4009 O O . VAL A 1 301 ? 8.899 -5.538 4.756 1.00 10.75 301 VAL B O 1
ATOM 4022 N N . HIS A 1 302 ? 6.838 -6.431 4.872 1.00 9.88 302 HIS B N 1
ATOM 4023 C CA . HIS A 1 302 ? 7.283 -7.701 5.439 1.00 10.76 302 HIS B CA 1
ATOM 4024 C C . HIS A 1 302 ? 6.264 -8.783 5.108 1.00 12.51 302 HIS B C 1
ATOM 4025 O O . HIS A 1 302 ? 5.088 -8.503 4.900 1.00 13.11 302 HIS B O 1
ATOM 4039 N N . PHE A 1 303 ? 6.721 -10.029 5.062 1.00 11.87 303 PHE B N 1
ATOM 4040 C CA . PHE A 1 303 ? 5.768 -11.124 4.996 1.00 10.20 303 PHE B CA 1
ATOM 4041 C C . PHE A 1 303 ? 6.326 -12.347 5.710 1.00 10.12 303 PHE B C 1
ATOM 4042 O O . PHE A 1 303 ? 7.542 -12.515 5.842 1.00 11.43 303 PHE B O 1
ATOM 4059 N N . VAL A 1 304 ? 5.396 -13.147 6.244 1.00 10.63 304 VAL B N 1
ATOM 4060 C CA . VAL A 1 304 ? 5.675 -14.423 6.901 1.00 11.49 304 VAL B CA 1
ATOM 4061 C C . VAL A 1 304 ? 4.550 -15.401 6.580 1.00 10.86 304 VAL B C 1
ATOM 4062 O O . VAL A 1 304 ? 3.445 -15.008 6.211 1.00 14.13 304 VAL B O 1
ATOM 4075 N N . VAL A 1 305 ? 4.820 -16.703 6.784 1.00 11.22 305 VAL B N 1
ATOM 4076 C CA . VAL A 1 305 ? 3.773 -17.710 6.682 1.00 11.55 305 VAL B CA 1
ATOM 4077 C C . VAL A 1 305 ? 3.172 -17.969 8.059 1.00 11.90 305 VAL B C 1
ATOM 4078 O O . VAL A 1 305 ? 3.763 -17.672 9.097 1.00 15.19 305 VAL B O 1
ATOM 4091 N N . ASP A 1 306 ? 1.969 -18.543 8.064 1.00 12.19 306 ASP B N 1
ATOM 4092 C CA . ASP A 1 306 ? 1.337 -19.020 9.288 1.00 12.66 306 ASP B CA 1
ATOM 4093 C C . ASP A 1 306 ? 1.757 -20.469 9.520 1.00 16.04 306 ASP B C 1
ATOM 4094 O O . ASP A 1 306 ? 1.385 -21.340 8.723 1.00 18.30 306 ASP B O 1
ATOM 4103 N N . PRO A 1 307 ? 2.520 -20.779 10.575 1.00 19.37 307 PRO B N 1
ATOM 4104 C CA . PRO A 1 307 ? 2.925 -22.180 10.806 1.00 23.77 307 PRO B CA 1
ATOM 4105 C C . PRO A 1 307 ? 1.891 -23.029 11.529 1.00 28.26 307 PRO B C 1
ATOM 4106 O O . PRO A 1 307 ? 2.071 -24.254 11.621 1.00 28.28 307 PRO B O 1
ATOM 4117 N N . VAL A 1 308 ? 0.828 -22.428 12.043 1.00 21.10 308 VAL B N 1
ATOM 4118 C CA . VAL A 1 308 ? -0.219 -23.148 12.751 1.00 22.14 308 VAL B CA 1
ATOM 4119 C C . VAL A 1 308 ? -1.382 -23.472 11.826 1.00 23.02 308 VAL B C 1
ATOM 4120 O O . VAL A 1 308 ? -1.868 -24.604 11.794 1.00 26.93 308 VAL B O 1
ATOM 4133 N N . ARG A 1 309 ? -1.820 -22.489 11.049 1.00 17.10 309 ARG B N 1
ATOM 4134 C CA . ARG A 1 309 ? -2.899 -22.624 10.075 1.00 19.68 309 ARG B CA 1
ATOM 4135 C C . ARG A 1 309 ? -2.229 -22.459 8.706 1.00 19.23 309 ARG B C 1
ATOM 4136 O O . ARG A 1 309 ? -2.177 -21.356 8.155 1.00 18.64 309 ARG B O 1
ATOM 4157 N N . ALA A 1 310 ? -1.702 -23.565 8.164 1.00 16.68 310 ALA B N 1
ATOM 4158 C CA . ALA A 1 310 ? -0.724 -23.492 7.080 1.00 15.49 310 ALA B CA 1
ATOM 4159 C C . ALA A 1 310 ? -1.299 -23.021 5.756 1.00 15.03 310 ALA B C 1
ATOM 4160 O O . ALA A 1 310 ? -0.522 -22.730 4.839 1.00 24.69 310 ALA B O 1
ATOM 4167 N N . LYS A 1 311 ? -2.606 -22.932 5.611 1.00 16.26 311 LYS B N 1
ATOM 4168 C CA . LYS A 1 311 ? -3.091 -22.371 4.358 1.00 27.29 311 LYS B CA 1
ATOM 4169 C C . LYS A 1 311 ? -3.032 -20.846 4.322 1.00 17.87 311 LYS B C 1
ATOM 4170 O O . LYS A 1 311 ? -3.392 -20.259 3.298 1.00 15.41 311 LYS B O 1
ATOM 4189 N N . PHE A 1 312 ? -2.594 -20.194 5.391 1.00 13.76 312 PHE B N 1
ATOM 4190 C CA . PHE A 1 312 ? -2.501 -18.739 5.405 1.00 13.45 312 PHE B CA 1
ATOM 4191 C C . PHE A 1 312 ? -1.062 -18.236 5.429 1.00 16.05 312 PHE B C 1
ATOM 4192 O O . PHE A 1 312 ? -0.143 -18.890 5.928 1.00 14.82 312 PHE B O 1
ATOM 4209 N N . ALA A 1 313 ? -0.887 -17.037 4.884 1.00 13.11 313 ALA B N 1
ATOM 4210 C CA . ALA A 1 313 ? 0.334 -16.268 5.048 1.00 11.30 313 ALA B CA 1
ATOM 4211 C C . ALA A 1 313 ? -0.093 -14.835 5.315 1.00 11.01 313 ALA B C 1
ATOM 4212 O O . ALA A 1 313 ? -1.274 -14.504 5.198 1.00 12.50 313 ALA B O 1
ATOM 4219 N N . TYR A 1 314 ? 0.864 -13.995 5.702 1.00 10.72 314 TYR B N 1
ATOM 4220 C CA . TYR A 1 314 ? 0.578 -12.608 6.080 1.00 10.52 314 TYR B CA 1
ATOM 4221 C C . TYR A 1 314 ? 1.567 -11.668 5.416 1.00 11.59 314 TYR B C 1
ATOM 4222 O O . TYR A 1 314 ? 2.776 -11.919 5.412 1.00 10.29 314 TYR B O 1
ATOM 4240 N N . VAL A 1 315 ? 1.045 -10.564 4.878 1.00 11.58 315 VAL B N 1
ATOM 4241 C CA . VAL A 1 315 ? 1.863 -9.524 4.276 1.00 9.84 315 VAL B CA 1
ATOM 4242 C C . VAL A 1 315 ? 1.500 -8.210 4.943 1.00 10.59 315 VAL B C 1
ATOM 4243 O O . VAL A 1 315 ? 0.323 -7.848 4.995 1.00 12.23 315 VAL B O 1
ATOM 4256 N N . PHE A 1 316 ? 2.502 -7.517 5.461 1.00 10.57 316 PHE B N 1
ATOM 4257 C CA . PHE A 1 316 ? 2.325 -6.172 5.982 1.00 10.82 316 PHE B CA 1
ATOM 4258 C C . PHE A 1 316 ? 2.726 -5.197 4.892 1.00 9.27 316 PHE B C 1
ATOM 4259 O O . PHE A 1 316 ? 3.789 -5.350 4.284 1.00 9.64 316 PHE B O 1
ATOM 4276 N N . THR A 1 317 ? 1.861 -4.223 4.621 1.00 11.14 317 THR B N 1
ATOM 4277 C CA . THR A 1 317 ? 2.088 -3.267 3.549 1.00 8.92 317 THR B CA 1
ATOM 4278 C C . THR A 1 317 ? 2.317 -1.858 4.103 1.00 8.92 317 THR B C 1
ATOM 4279 O O . THR A 1 317 ? 2.027 -1.553 5.271 1.00 10.92 317 THR B O 1
ATOM 4290 N N . GLU A 1 318 ? 2.916 -1.020 3.256 1.00 10.50 318 GLU B N 1
ATOM 4291 C CA . GLU A 1 318 ? 3.381 0.300 3.681 1.00 8.82 318 GLU B CA 1
ATOM 4292 C C . GLU A 1 318 ? 2.248 1.215 4.115 1.00 12.22 318 GLU B C 1
ATOM 4293 O O . GLU A 1 318 ? 2.502 2.182 4.854 1.00 12.84 318 GLU B O 1
ATOM 4305 N N . ASP A 1 319 ? 1.016 0.920 3.707 1.00 11.43 319 ASP B N 1
ATOM 4306 C CA . ASP A 1 319 ? -0.160 1.655 4.145 1.00 11.58 319 ASP B CA 1
ATOM 4307 C C . ASP A 1 319 ? -0.487 1.419 5.609 1.00 14.95 319 ASP B C 1
ATOM 4308 O O . ASP A 1 319 ? -1.412 2.057 6.125 1.00 14.35 319 ASP B O 1
ATOM 4317 N N . GLY A 1 320 ? 0.263 0.556 6.293 1.00 9.94 320 GLY B N 1
ATOM 4318 C CA . GLY A 1 320 ? -0.004 0.230 7.675 1.00 13.49 320 GLY B CA 1
ATOM 4319 C C . GLY A 1 320 ? -0.943 -0.932 7.890 1.00 11.86 320 GLY B C 1
ATOM 4320 O O . GLY A 1 320 ? -1.372 -1.149 9.023 1.00 12.36 320 GLY B O 1
ATOM 4324 N N . LYS A 1 321 ? -1.281 -1.681 6.846 1.00 10.82 321 LYS B N 1
ATOM 4325 C CA . LYS A 1 321 ? -2.246 -2.763 6.965 1.00 11.21 321 LYS B CA 1
ATOM 4326 C C . LYS A 1 321 ? -1.568 -4.124 7.011 1.00 11.30 321 LYS B C 1
ATOM 4327 O O . LYS A 1 321 ? -0.545 -4.362 6.365 1.00 10.13 321 LYS B O 1
ATOM 4346 N N . LEU A 1 322 ? -2.163 -5.014 7.800 1.00 10.82 322 LEU B N 1
ATOM 4347 C CA . LEU A 1 322 ? -1.872 -6.437 7.761 1.00 11.41 322 LEU B CA 1
ATOM 4348 C C . LEU A 1 322 ? -2.861 -7.105 6.816 1.00 13.07 322 LEU B C 1
ATOM 4349 O O . LEU A 1 322 ? -4.071 -6.869 6.913 1.00 13.74 322 LEU B O 1
ATOM 4365 N N . ASN A 1 323 ? -2.344 -7.912 5.892 1.00 10.94 323 ASN B N 1
ATOM 4366 C CA . ASN A 1 323 ? -3.143 -8.611 4.897 1.00 12.50 323 ASN B CA 1
ATOM 4367 C C . ASN A 1 323 ? -2.976 -10.112 5.082 1.00 12.91 323 ASN B C 1
ATOM 4368 O O . ASN A 1 323 ? -1.851 -10.613 5.079 1.00 14.24 323 ASN B O 1
ATOM 4379 N N . GLN A 1 324 ? -4.094 -10.815 5.223 1.00 13.29 324 GLN B N 1
ATOM 4380 C CA . GLN A 1 324 ? -4.119 -12.270 5.241 1.00 12.14 324 GLN B CA 1
ATOM 4381 C C . GLN A 1 324 ? -4.160 -12.770 3.808 1.00 14.28 324 GLN B C 1
ATOM 4382 O O . GLN A 1 324 ? -4.976 -12.306 3.009 1.00 13.55 324 GLN B O 1
ATOM 4396 N N . ILE A 1 325 ? -3.276 -13.706 3.493 1.00 13.93 325 ILE B N 1
ATOM 4397 C CA . ILE A 1 325 ? -3.252 -14.384 2.202 1.00 11.18 325 ILE B CA 1
ATOM 4398 C C . ILE A 1 325 ? -3.823 -15.776 2.411 1.00 12.18 325 ILE B C 1
ATOM 4399 O O . ILE A 1 325 ? -3.296 -16.542 3.222 1.00 12.98 325 ILE B O 1
ATOM 4415 N N . ASP A 1 326 ? -4.895 -16.100 1.694 1.00 15.15 326 ASP B N 1
ATOM 4416 C CA . ASP A 1 326 ? -5.392 -17.468 1.616 1.00 15.51 326 ASP B CA 1
ATOM 4417 C C . ASP A 1 326 ? -4.678 -18.128 0.440 1.00 14.14 326 ASP B C 1
ATOM 4418 O O . ASP A 1 326 ? -4.966 -17.819 -0.725 1.00 15.79 326 ASP B O 1
ATOM 4427 N N . VAL A 1 327 ? -3.727 -19.016 0.750 1.00 12.68 327 VAL B N 1
ATOM 4428 C CA . VAL A 1 327 ? -2.839 -19.567 -0.267 1.00 14.11 327 VAL B CA 1
ATOM 4429 C C . VAL A 1 327 ? -3.579 -20.556 -1.153 1.00 16.91 327 VAL B C 1
ATOM 4430 O O . VAL A 1 327 ? -3.254 -20.701 -2.337 1.00 23.23 327 VAL B O 1
ATOM 4443 N N . LEU A 1 328 ? -4.582 -21.244 -0.616 1.00 17.65 328 LEU B N 1
ATOM 4444 C CA . LEU A 1 328 ? -5.348 -22.154 -1.459 1.00 22.17 328 LEU B CA 1
ATOM 4445 C C . LEU A 1 328 ? -6.208 -21.378 -2.444 1.00 26.67 328 LEU B C 1
ATOM 4446 O O . LEU A 1 328 ? -6.300 -21.746 -3.621 1.00 25.76 328 LEU B O 1
ATOM 4462 N N . LYS A 1 329 ? -6.816 -20.281 -1.995 1.00 17.36 329 LYS B N 1
ATOM 4463 C CA . LYS A 1 329 ? -7.623 -19.456 -2.880 1.00 18.14 329 LYS B CA 1
ATOM 4464 C C . LYS A 1 329 ? -6.784 -18.574 -3.786 1.00 19.96 329 LYS B C 1
ATOM 4465 O O . LYS A 1 329 ? -7.282 -18.137 -4.827 1.00 21.54 329 LYS B O 1
ATOM 4484 N N . GLY A 1 330 ? -5.546 -18.280 -3.403 1.00 17.12 330 GLY B N 1
ATOM 4485 C CA . GLY A 1 330 ? -4.719 -17.350 -4.149 1.00 15.87 330 GLY B CA 1
ATOM 4486 C C . GLY A 1 330 ? -5.189 -15.915 -4.064 1.00 19.17 330 GLY B C 1
ATOM 4487 O O . GLY A 1 330 ? -5.105 -15.181 -5.058 1.00 17.71 330 GLY B O 1
ATOM 4491 N N . GLU A 1 331 ? -5.681 -15.492 -2.903 1.00 15.83 331 GLU B N 1
ATOM 4492 C CA . GLU A 1 331 ? -6.236 -14.150 -2.772 1.00 17.83 331 GLU B CA 1
ATOM 4493 C C . GLU A 1 331 ? -5.973 -13.613 -1.377 1.00 14.39 331 GLU B C 1
ATOM 4494 O O . GLU A 1 331 ? -5.747 -14.367 -0.429 1.00 15.41 331 GLU B O 1
ATOM 4506 N N . ILE A 1 332 ? -6.027 -12.287 -1.266 1.00 12.67 332 ILE B N 1
ATOM 4507 C CA . ILE A 1 332 ? -6.082 -11.632 0.034 1.00 11.78 332 ILE B CA 1
ATOM 4508 C C . ILE A 1 332 ? -7.476 -11.854 0.597 1.00 16.13 332 ILE B C 1
ATOM 4509 O O . ILE A 1 332 ? -8.471 -11.465 -0.026 1.00 24.11 332 ILE B O 1
ATOM 4525 N N . SER A 1 333 ? -7.552 -12.457 1.781 1.00 15.42 333 SER B N 1
ATOM 4526 C CA . SER A 1 333 ? -8.837 -12.821 2.357 1.00 16.19 333 SER B CA 1
ATOM 4527 C C . SER A 1 333 ? -9.348 -11.817 3.385 1.00 25.57 333 SER B C 1
ATOM 4528 O O . SER A 1 333 ? -10.561 -11.754 3.603 1.00 24.80 333 SER B O 1
ATOM 4536 N N . GLN A 1 334 ? -8.471 -11.024 3.998 1.00 17.90 334 GLN B N 1
ATOM 4537 C CA . GLN A 1 334 ? -8.894 -9.915 4.846 1.00 19.75 334 GLN B CA 1
ATOM 4538 C C . GLN A 1 334 ? -7.703 -9.005 5.108 1.00 19.18 334 GLN B C 1
ATOM 4539 O O . GLN A 1 334 ? -6.547 -9.384 4.908 1.00 16.77 334 GLN B O 1
ATOM 4553 N N . SER A 1 335 ? -8.011 -7.790 5.555 1.00 18.14 335 SER B N 1
ATOM 4554 C CA . SER A 1 335 ? -7.008 -6.763 5.799 1.00 14.51 335 SER B CA 1
ATOM 4555 C C . SER A 1 335 ? -7.475 -5.932 6.978 1.00 19.20 335 SER B C 1
ATOM 4556 O O . SER A 1 335 ? -8.680 -5.761 7.175 1.00 22.32 335 SER B O 1
ATOM 4564 N N . VAL A 1 336 ? -6.533 -5.433 7.769 1.00 17.02 336 VAL B N 1
ATOM 4565 C CA . VAL A 1 336 ? -6.880 -4.505 8.840 1.00 15.80 336 VAL B CA 1
ATOM 4566 C C . VAL A 1 336 ? -5.742 -3.506 8.998 1.00 14.57 336 VAL B C 1
ATOM 4567 O O . VAL A 1 336 ? -4.566 -3.854 8.873 1.00 14.16 336 VAL B O 1
ATOM 4580 N N . ARG A 1 337 ? -6.101 -2.248 9.231 1.00 17.65 337 ARG B N 1
ATOM 4581 C CA . ARG A 1 337 ? -5.103 -1.242 9.556 1.00 15.07 337 ARG B CA 1
ATOM 4582 C C . ARG A 1 337 ? -4.555 -1.494 10.955 1.00 16.98 337 ARG B C 1
ATOM 4583 O O . ARG A 1 337 ? -5.316 -1.671 11.913 1.00 18.83 337 ARG B O 1
ATOM 4604 N N . VAL A 1 338 ? -3.226 -1.527 11.069 1.00 12.42 338 VAL B N 1
ATOM 4605 C CA . VAL A 1 338 ? -2.549 -1.830 12.320 1.00 12.61 338 VAL B CA 1
ATOM 4606 C C . VAL A 1 338 ? -1.681 -0.672 12.790 1.00 16.54 338 VAL B C 1
ATOM 4607 O O . VAL A 1 338 ? -1.678 -0.342 13.982 1.00 20.34 338 VAL B O 1
ATOM 4620 N N . THR A 1 339 ? -0.929 -0.051 11.884 1.00 14.51 339 THR B N 1
ATOM 4621 C CA . THR A 1 339 ? -0.061 1.071 12.221 1.00 15.53 339 THR B CA 1
ATOM 4622 C C . THR A 1 339 ? -0.378 2.267 11.331 1.00 13.21 339 THR B C 1
ATOM 4623 O O . THR A 1 339 ? -1.161 2.191 10.378 1.00 14.53 339 THR B O 1
ATOM 4634 N N . ASP A 1 340 ? 0.236 3.405 11.677 1.00 16.67 340 ASP B N 1
ATOM 4635 C CA . ASP A 1 340 ? 0.381 4.483 10.722 1.00 14.12 340 ASP B CA 1
ATOM 4636 C C . ASP A 1 340 ? 1.157 3.991 9.498 1.00 13.22 340 ASP B C 1
ATOM 4637 O O . ASP A 1 340 ? 1.863 2.975 9.549 1.00 14.29 340 ASP B O 1
ATOM 4646 N N . PRO A 1 341 ? 1.065 4.711 8.390 1.00 14.31 341 PRO B N 1
ATOM 4647 C CA . PRO A 1 341 ? 1.839 4.335 7.207 1.00 13.72 341 PRO B CA 1
ATOM 4648 C C . PRO A 1 341 ? 3.338 4.386 7.463 1.00 14.56 341 PRO B C 1
ATOM 4649 O O . PRO A 1 341 ? 3.849 5.243 8.190 1.00 14.31 341 PRO B O 1
ATOM 4660 N N . TYR A 1 342 ? 4.043 3.467 6.805 1.00 13.05 342 TYR B N 1
ATOM 4661 C CA . TYR A 1 342 ? 5.502 3.383 6.798 1.00 10.40 342 TYR B CA 1
ATOM 4662 C C . TYR A 1 342 ? 5.915 3.247 5.339 1.00 17.99 342 TYR B C 1
ATOM 4663 O O . TYR A 1 342 ? 6.109 2.131 4.858 1.00 12.98 342 TYR B O 1
ATOM 4681 N N . SER A 1 343 ? 6.018 4.366 4.625 1.00 13.47 343 SER B N 1
ATOM 4682 C CA . SER A 1 343 ? 6.385 4.302 3.218 1.00 10.63 343 SER B CA 1
ATOM 4683 C C . SER A 1 343 ? 7.676 3.521 3.016 1.00 10.69 343 SER B C 1
ATOM 4684 O O . SER A 1 343 ? 8.620 3.619 3.802 1.00 13.61 343 SER B O 1
ATOM 4692 N N . MET A 1 344 ? 7.735 2.784 1.910 1.00 10.45 344 MET B N 1
ATOM 4693 C CA . MET A 1 344 ? 8.952 2.097 1.508 1.00 12.84 344 MET B CA 1
ATOM 4694 C C . MET A 1 344 ? 9.934 3.011 0.785 1.00 13.51 344 MET B C 1
ATOM 4695 O O . MET A 1 344 ? 11.040 2.573 0.445 1.00 15.11 344 MET B O 1
ATOM 4709 N N . ASP A 1 345 ? 9.592 4.284 0.601 1.00 12.12 345 ASP B N 1
ATOM 4710 C CA . ASP A 1 345 ? 10.575 5.249 0.161 1.00 12.65 345 ASP B CA 1
ATOM 4711 C C . ASP A 1 345 ? 11.267 5.871 1.370 1.00 15.09 345 ASP B C 1
ATOM 4712 O O . ASP A 1 345 ? 10.788 5.792 2.505 1.00 17.72 345 ASP B O 1
ATOM 4721 N N . GLY A 1 346 ? 12.408 6.498 1.111 1.00 14.93 346 GLY B N 1
ATOM 4722 C CA . GLY A 1 346 ? 13.234 7.046 2.172 1.00 15.00 346 GLY B CA 1
ATOM 4723 C C . GLY A 1 346 ? 14.569 6.346 2.192 1.00 17.11 346 GLY B C 1
ATOM 4724 O O . GLY A 1 346 ? 15.272 6.320 1.183 1.00 16.73 346 GLY B O 1
ATOM 4728 N N . HIS A 1 347 ? 14.929 5.766 3.334 1.00 15.37 347 HIS B N 1
ATOM 4729 C CA . HIS A 1 347 ? 16.103 4.913 3.443 1.00 14.07 347 HIS B CA 1
ATOM 4730 C C . HIS A 1 347 ? 15.672 3.458 3.546 1.00 15.78 347 HIS B C 1
ATOM 4731 O O . HIS A 1 347 ? 14.614 3.148 4.094 1.00 16.30 347 HIS B O 1
ATOM 4745 N N . TRP A 1 348 ? 16.513 2.563 3.031 1.00 13.99 348 TRP B N 1
ATOM 4746 C CA . TRP A 1 348 ? 16.196 1.145 3.134 1.00 17.75 348 TRP B CA 1
ATOM 4747 C C . TRP A 1 348 ? 16.122 0.717 4.589 1.00 15.64 348 TRP B C 1
ATOM 4748 O O . TRP A 1 348 ? 15.324 -0.160 4.936 1.00 16.21 348 TRP B O 1
ATOM 4769 N N . ASN A 1 349 ? 16.924 1.347 5.446 1.00 17.70 349 ASN B N 1
ATOM 4770 C CA . ASN A 1 349 ? 17.015 0.992 6.853 1.00 17.21 349 ASN B CA 1
ATOM 4771 C C . ASN A 1 349 ? 16.341 2.018 7.760 1.00 18.70 349 ASN B C 1
ATOM 4772 O O . ASN A 1 349 ? 16.697 2.136 8.937 1.00 21.17 349 ASN B O 1
ATOM 4783 N N . ASP A 1 350 ? 15.348 2.747 7.247 1.00 14.41 350 ASP B N 1
ATOM 4784 C CA . ASP A 1 350 ? 14.394 3.381 8.149 1.00 15.54 350 ASP B CA 1
ATOM 4785 C C . ASP A 1 350 ? 13.665 2.287 8.930 1.00 15.66 350 ASP B C 1
ATOM 4786 O O . ASP A 1 350 ? 13.384 1.213 8.382 1.00 16.02 350 ASP B O 1
ATOM 4795 N N . PRO A 1 351 ? 13.348 2.509 10.204 1.00 14.73 351 PRO B N 1
ATOM 4796 C CA . PRO A 1 351 ? 12.635 1.476 10.976 1.00 12.23 351 PRO B CA 1
ATOM 4797 C C . PRO A 1 351 ? 11.216 1.274 10.451 1.00 11.86 351 PRO B C 1
ATOM 4798 O O . PRO A 1 351 ? 10.505 2.241 10.163 1.00 15.08 351 PRO B O 1
ATOM 4809 N N . ARG A 1 352 ? 10.828 0.014 10.279 1.00 11.59 352 ARG B N 1
ATOM 4810 C CA . ARG A 1 352 ? 9.509 -0.334 9.780 1.00 9.83 352 ARG B CA 1
ATOM 4811 C C . ARG A 1 352 ? 9.022 -1.611 10.442 1.00 10.87 352 ARG B C 1
ATOM 4812 O O . ARG A 1 352 ? 9.822 -2.376 10.999 1.00 12.25 352 ARG B O 1
ATOM 4833 N N . PRO A 1 353 ? 7.717 -1.876 10.404 1.00 11.21 353 PRO B N 1
ATOM 4834 C CA . PRO A 1 353 ? 7.174 -3.054 11.091 1.00 12.43 353 PRO B CA 1
ATOM 4835 C C . PRO A 1 353 ? 7.675 -4.384 10.550 1.00 10.94 353 PRO B C 1
ATOM 4836 O O . PRO A 1 353 ? 8.021 -4.520 9.374 1.00 12.63 353 PRO B O 1
ATOM 4847 N N . ARG A 1 354 ? 7.701 -5.363 11.454 1.00 12.61 354 ARG B N 1
ATOM 4848 C CA . ARG A 1 354 ? 7.887 -6.773 11.139 1.00 10.80 354 ARG B CA 1
ATOM 4849 C C . ARG A 1 354 ? 6.794 -7.577 11.846 1.00 10.53 354 ARG B C 1
ATOM 4850 O O . ARG A 1 354 ? 6.253 -7.148 12.873 1.00 14.08 354 ARG B O 1
ATOM 4871 N N A ILE A 1 355 ? 6.427 -8.720 11.244 0.75 11.73 355 ILE B N 1
ATOM 4872 N N B ILE A 1 355 ? 6.545 -8.772 11.312 0.25 12.26 355 ILE B N 1
ATOM 4873 C CA A ILE A 1 355 ? 5.339 -9.595 11.691 0.75 11.74 355 ILE B CA 1
ATOM 4874 C CA B ILE A 1 355 ? 5.409 -9.609 11.669 0.25 14.75 355 ILE B CA 1
ATOM 4875 C C A ILE A 1 355 ? 5.924 -10.863 12.274 0.75 11.94 355 ILE B C 1
ATOM 4876 C C B ILE A 1 355 ? 5.920 -10.916 12.246 0.25 13.05 355 ILE B C 1
ATOM 4877 O O A ILE A 1 355 ? 6.941 -11.372 11.792 0.75 14.36 355 ILE B O 1
ATOM 4878 O O B ILE A 1 355 ? 6.930 -11.456 11.782 0.25 12.47 355 ILE B O 1
ATOM 4909 N N . ALA A 1 356 ? 5.196 -11.444 13.230 1.00 12.81 356 ALA B N 1
ATOM 4910 C CA . ALA A 1 356 ? 5.427 -12.807 13.694 1.00 14.12 356 ALA B CA 1
ATOM 4911 C C . ALA A 1 356 ? 4.099 -13.409 14.142 1.00 14.93 356 ALA B C 1
ATOM 4912 O O . ALA A 1 356 ? 3.191 -12.696 14.574 1.00 17.24 356 ALA B O 1
ATOM 4919 N N . VAL A 1 357 ? 3.991 -14.733 14.015 1.00 12.73 357 VAL B N 1
ATOM 4920 C CA . VAL A 1 357 ? 2.788 -15.476 14.381 1.00 12.83 357 VAL B CA 1
ATOM 4921 C C . VAL A 1 357 ? 3.124 -16.367 15.565 1.00 13.91 357 VAL B C 1
ATOM 4922 O O . VAL A 1 357 ? 4.121 -17.100 15.535 1.00 18.82 357 VAL B O 1
ATOM 4935 N N . ALA A 1 358 ? 2.282 -16.326 16.595 1.00 16.46 358 ALA B N 1
ATOM 4936 C CA . ALA A 1 358 ? 2.444 -17.195 17.756 1.00 20.13 358 ALA B CA 1
ATOM 4937 C C . ALA A 1 358 ? 1.078 -17.680 18.210 1.00 22.51 358 ALA B C 1
ATOM 4938 O O . ALA A 1 358 ? 0.210 -16.870 18.547 1.00 19.65 358 ALA B O 1
ATOM 4945 N N . ASP A 1 359 ? 0.888 -19.000 18.217 1.00 25.49 359 ASP B N 1
ATOM 4946 C CA . ASP A 1 359 ? -0.360 -19.611 18.679 1.00 25.31 359 ASP B CA 1
ATOM 4947 C C . ASP A 1 359 ? -1.472 -19.035 17.812 1.00 28.71 359 ASP B C 1
ATOM 4948 O O . ASP A 1 359 ? -1.388 -19.147 16.576 1.00 31.20 359 ASP B O 1
ATOM 4957 N N . ASN A 1 360 ? -2.486 -18.390 18.380 1.00 23.17 360 ASN B N 1
ATOM 4958 C CA . ASN A 1 360 ? -3.605 -17.855 17.623 1.00 28.55 360 ASN B CA 1
ATOM 4959 C C . ASN A 1 360 ? -3.559 -16.333 17.569 1.00 26.80 360 ASN B C 1
ATOM 4960 O O . ASN A 1 360 ? -4.597 -15.677 17.478 1.00 28.01 360 ASN B O 1
ATOM 4971 N N . LYS A 1 361 ? -2.354 -15.763 17.639 1.00 21.97 361 LYS B N 1
ATOM 4972 C CA . LYS A 1 361 ? -2.168 -14.324 17.582 1.00 22.49 361 LYS B CA 1
ATOM 4973 C C . LYS A 1 361 ? -1.086 -13.957 16.576 1.00 18.36 361 LYS B C 1
ATOM 4974 O O . LYS A 1 361 ? -0.170 -14.739 16.295 1.00 18.65 361 LYS B O 1
ATOM 4993 N N . ILE A 1 362 ? -1.211 -12.743 16.047 1.00 16.80 362 ILE B N 1
ATOM 4994 C CA . ILE A 1 362 ? -0.217 -12.132 15.176 1.00 12.72 362 ILE B CA 1
ATOM 4995 C C . ILE A 1 362 ? 0.328 -10.891 15.861 1.00 13.76 362 ILE B C 1
ATOM 4996 O O . ILE A 1 362 ? -0.428 -10.113 16.455 1.00 15.60 362 ILE B O 1
ATOM 5012 N N . TYR A 1 363 ? 1.641 -10.714 15.773 1.00 15.08 363 TYR B N 1
ATOM 5013 C CA . TYR A 1 363 ? 2.355 -9.643 16.452 1.00 13.06 363 TYR B CA 1
ATOM 5014 C C . TYR A 1 363 ? 3.018 -8.773 15.404 1.00 13.01 363 TYR B C 1
ATOM 5015 O O . TYR A 1 363 ? 3.685 -9.289 14.500 1.00 16.29 363 TYR B O 1
ATOM 5033 N N . VAL A 1 364 ? 2.815 -7.460 15.514 1.00 11.83 364 VAL B N 1
ATOM 5034 C CA . VAL A 1 364 ? 3.345 -6.491 14.560 1.00 11.84 364 VAL B CA 1
ATOM 5035 C C . VAL A 1 364 ? 4.137 -5.459 15.347 1.00 11.50 364 VAL B C 1
ATOM 5036 O O . VAL A 1 364 ? 3.580 -4.789 16.219 1.00 13.83 364 VAL B O 1
ATOM 5049 N N . THR A 1 365 ? 5.425 -5.331 15.054 1.00 13.37 365 THR B N 1
ATOM 5050 C CA . THR A 1 365 ? 6.196 -4.275 15.694 1.00 11.60 365 THR B CA 1
ATOM 5051 C C . THR A 1 365 ? 5.856 -2.918 15.067 1.00 12.56 365 THR B C 1
ATOM 5052 O O . THR A 1 365 ? 5.581 -2.800 13.865 1.00 11.09 365 THR B O 1
ATOM 5063 N N . ASP A 1 366 ? 5.849 -1.886 15.910 1.00 14.41 366 ASP B N 1
ATOM 5064 C CA . ASP A 1 366 ? 5.579 -0.503 15.496 1.00 13.44 366 ASP B CA 1
ATOM 5065 C C . ASP A 1 366 ? 6.743 0.308 16.047 1.00 14.76 366 ASP B C 1
ATOM 5066 O O . ASP A 1 366 ? 6.632 0.951 17.105 1.00 16.99 366 ASP B O 1
ATOM 5075 N N . PRO A 1 367 ? 7.903 0.251 15.386 1.00 12.02 367 PRO B N 1
ATOM 5076 C CA . PRO A 1 367 ? 9.126 0.754 16.037 1.00 15.34 367 PRO B CA 1
ATOM 5077 C C . PRO A 1 367 ? 9.059 2.221 16.426 1.00 17.09 367 PRO B C 1
ATOM 5078 O O . PRO A 1 367 ? 9.548 2.597 17.502 1.00 15.99 367 PRO B O 1
ATOM 5089 N N . LEU A 1 368 ? 8.469 3.063 15.580 1.00 14.54 368 LEU B N 1
ATOM 5090 C CA . LEU A 1 368 ? 8.420 4.489 15.875 1.00 16.88 368 LEU B CA 1
ATOM 5091 C C . LEU A 1 368 ? 7.488 4.827 17.024 1.00 24.54 368 LEU B C 1
ATOM 5092 O O . LEU A 1 368 ? 7.556 5.952 17.534 1.00 20.46 368 LEU B O 1
ATOM 5108 N N . LYS A 1 369 ? 6.652 3.888 17.468 1.00 15.69 369 LYS B N 1
ATOM 5109 C CA . LYS A 1 369 ? 5.811 4.103 18.635 1.00 14.20 369 LYS B CA 1
ATOM 5110 C C . LYS A 1 369 ? 6.214 3.227 19.811 1.00 17.15 369 LYS B C 1
ATOM 5111 O O . LYS A 1 369 ? 5.452 3.124 20.779 1.00 15.75 369 LYS B O 1
ATOM 5130 N N . SER A 1 370 ? 7.390 2.604 19.751 1.00 14.20 370 SER B N 1
ATOM 5131 C CA . SER A 1 370 ? 7.938 1.828 20.863 1.00 13.84 370 SER B CA 1
ATOM 5132 C C . SER A 1 370 ? 6.921 0.814 21.376 1.00 15.26 370 SER B C 1
ATOM 5133 O O . SER A 1 370 ? 6.699 0.679 22.584 1.00 16.04 370 SER B O 1
ATOM 5141 N N . LYS A 1 371 ? 6.295 0.081 20.453 1.00 15.84 371 LYS B N 1
ATOM 5142 C CA . LYS A 1 371 ? 5.297 -0.884 20.894 1.00 14.40 371 LYS B CA 1
ATOM 5143 C C . LYS A 1 371 ? 5.112 -1.983 19.858 1.00 15.32 371 LYS B C 1
ATOM 5144 O O . LYS A 1 371 ? 5.578 -1.886 18.718 1.00 14.90 371 LYS B O 1
ATOM 5163 N N . ILE A 1 372 ? 4.433 -3.048 20.304 1.00 15.52 372 ILE B N 1
ATOM 5164 C CA . ILE A 1 372 ? 4.034 -4.201 19.496 1.00 14.44 372 ILE B CA 1
ATOM 5165 C C . ILE A 1 372 ? 2.521 -4.308 19.560 1.00 17.46 372 ILE B C 1
ATOM 5166 O O . ILE A 1 372 ? 1.937 -4.260 20.652 1.00 18.11 372 ILE B O 1
ATOM 5182 N N . ILE A 1 373 ? 1.891 -4.486 18.412 1.00 12.66 373 ILE B N 1
ATOM 5183 C CA . ILE A 1 373 ? 0.451 -4.656 18.344 1.00 12.82 373 ILE B CA 1
ATOM 5184 C C . ILE A 1 373 ? 0.162 -6.143 18.268 1.00 14.07 373 ILE B C 1
ATOM 5185 O O . ILE A 1 373 ? 0.826 -6.882 17.522 1.00 15.51 373 ILE B O 1
ATOM 5201 N N . VAL A 1 374 ? -0.860 -6.572 18.999 1.00 14.39 374 VAL B N 1
ATOM 5202 C CA . VAL A 1 374 ? -1.287 -7.961 19.044 1.00 15.82 374 VAL B CA 1
ATOM 5203 C C . VAL A 1 374 ? -2.675 -8.061 18.437 1.00 17.65 374 VAL B C 1
ATOM 5204 O O . VAL A 1 374 ? -3.591 -7.337 18.840 1.00 17.11 374 VAL B O 1
ATOM 5217 N N . LEU A 1 375 ? -2.840 -8.987 17.506 1.00 17.67 375 LEU B N 1
ATOM 5218 C CA . LEU A 1 375 ? -4.121 -9.214 16.865 1.00 17.82 375 LEU B CA 1
ATOM 5219 C C . LEU A 1 375 ? -4.515 -10.675 16.990 1.00 22.71 375 LEU B C 1
ATOM 5220 O O . LEU A 1 375 ? -3.665 -11.570 16.998 1.00 21.50 375 LEU B O 1
ATOM 5236 N N . ASP A 1 376 ? -5.819 -10.908 17.072 1.00 21.35 376 ASP B N 1
ATOM 5237 C CA . ASP A 1 376 ? -6.332 -12.264 16.997 1.00 20.39 376 ASP B CA 1
ATOM 5238 C C . ASP A 1 376 ? -6.234 -12.733 15.555 1.00 20.80 376 ASP B C 1
ATOM 5239 O O . ASP A 1 376 ? -6.718 -12.062 14.638 1.00 22.53 376 ASP B O 1
ATOM 5248 N N . ALA A 1 377 ? -5.585 -13.882 15.357 1.00 30.63 377 ALA B N 1
ATOM 5249 C CA . ALA A 1 377 ? -5.252 -14.340 14.015 1.00 28.24 377 ALA B CA 1
ATOM 5250 C C . ALA A 1 377 ? -6.482 -14.747 13.213 1.00 31.16 377 ALA B C 1
ATOM 5251 O O . ALA A 1 377 ? -6.407 -14.815 11.982 1.00 38.38 377 ALA B O 1
ATOM 5258 N N . THR A 1 378 ? -7.607 -15.007 13.873 1.00 29.39 378 THR B N 1
ATOM 5259 C CA . THR A 1 378 ? -8.830 -15.392 13.176 1.00 37.99 378 THR B CA 1
ATOM 5260 C C . THR A 1 378 ? -9.687 -14.180 12.823 1.00 44.92 378 THR B C 1
ATOM 5261 O O . THR A 1 378 ? -10.090 -14.014 11.667 1.00 39.89 378 THR B O 1
ATOM 5272 N N . SER A 1 379 ? -9.962 -13.326 13.810 1.00 38.01 379 SER B N 1
ATOM 5273 C CA . SER A 1 379 ? -10.844 -12.182 13.641 1.00 30.77 379 SER B CA 1
ATOM 5274 C C . SER A 1 379 ? -10.128 -10.931 13.156 1.00 30.63 379 SER B C 1
ATOM 5275 O O . SER A 1 379 ? -10.794 -9.998 12.697 1.00 30.84 379 SER B O 1
ATOM 5283 N N . PHE A 1 380 ? -8.796 -10.891 13.248 1.00 26.51 380 PHE B N 1
ATOM 5284 C CA . PHE A 1 380 ? -8.004 -9.720 12.874 1.00 25.87 380 PHE B CA 1
ATOM 5285 C C . PHE A 1 380 ? -8.372 -8.501 13.714 1.00 26.63 380 PHE B C 1
ATOM 5286 O O . PHE A 1 380 ? -8.155 -7.359 13.306 1.00 35.06 380 PHE B O 1
ATOM 5303 N N . LYS A 1 381 ? -8.905 -8.739 14.906 1.00 21.36 381 LYS B N 1
ATOM 5304 C CA . LYS A 1 381 ? -9.191 -7.667 15.846 1.00 27.64 381 LYS B CA 1
ATOM 5305 C C . LYS A 1 381 ? -7.991 -7.484 16.764 1.00 22.10 381 LYS B C 1
ATOM 5306 O O . LYS A 1 381 ? -7.422 -8.463 17.257 1.00 21.55 381 LYS B O 1
ATOM 5325 N N . LYS A 1 382 ? -7.599 -6.232 16.968 1.00 22.42 382 LYS B N 1
ATOM 5326 C CA . LYS A 1 382 ? -6.521 -5.925 17.898 1.00 20.25 382 LYS B CA 1
ATOM 5327 C C . LYS A 1 382 ? -6.961 -6.238 19.318 1.00 25.62 382 LYS B C 1
ATOM 5328 O O . LYS A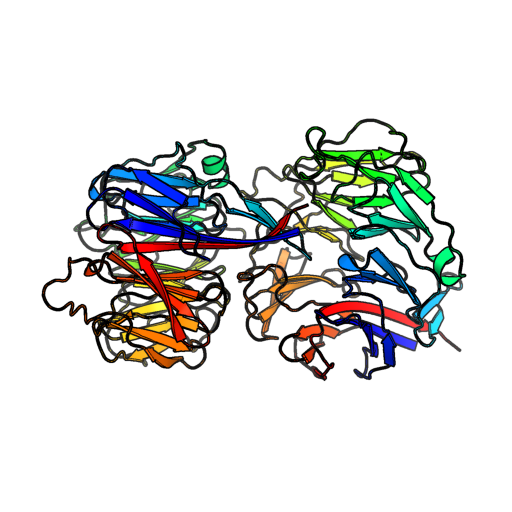 1 382 ? -8.058 -5.855 19.742 1.00 28.81 382 LYS B O 1
ATOM 5347 N N . THR A 1 383 ? -6.101 -6.933 20.058 1.00 21.60 383 THR B N 1
ATOM 5348 C CA . THR A 1 383 ? -6.382 -7.277 21.443 1.00 20.94 383 THR B CA 1
ATOM 5349 C C . THR A 1 383 ? -5.462 -6.587 22.446 1.00 28.65 383 THR B C 1
ATOM 5350 O O . THR A 1 383 ? -5.785 -6.565 23.640 1.00 25.76 383 THR B O 1
ATOM 5361 N N . SER A 1 384 ? -4.350 -6.004 22.005 1.00 18.59 384 SER B N 1
ATOM 5362 C CA . SER A 1 384 ? -3.352 -5.507 22.945 1.00 21.27 384 SER B CA 1
ATOM 5363 C C . SER A 1 384 ? -2.310 -4.679 22.206 1.00 19.57 384 SER B C 1
ATOM 5364 O O . SER A 1 384 ? -2.033 -4.914 21.025 1.00 17.49 384 SER B O 1
ATOM 5372 N N . GLU A 1 385 ? -1.743 -3.705 22.919 1.00 16.26 385 GLU B N 1
ATOM 5373 C CA . GLU A 1 385 ? -0.528 -3.002 22.520 1.00 14.75 385 GLU B CA 1
ATOM 5374 C C . GLU A 1 385 ? 0.483 -3.137 23.648 1.00 20.04 385 GLU B C 1
ATOM 5375 O O . GLU A 1 385 ? 0.224 -2.695 24.770 1.00 21.50 385 GLU B O 1
ATOM 5387 N N . ILE A 1 386 ? 1.635 -3.723 23.348 1.00 16.49 386 ILE B N 1
ATOM 5388 C CA . ILE A 1 386 ? 2.676 -3.996 24.336 1.00 15.29 386 ILE B CA 1
ATOM 5389 C C . ILE A 1 386 ? 3.794 -2.996 24.106 1.00 16.44 386 ILE B C 1
ATOM 5390 O O . ILE A 1 386 ? 4.500 -3.064 23.092 1.00 15.45 386 ILE B O 1
ATOM 5406 N N . SER A 1 387 ? 3.980 -2.075 25.045 1.00 15.79 387 SER B N 1
ATOM 5407 C CA . SER A 1 387 ? 5.071 -1.124 24.914 1.00 18.00 387 SER B CA 1
ATOM 5408 C C . SER A 1 387 ? 6.377 -1.809 25.282 1.00 22.94 387 SER B C 1
ATOM 5409 O O . SER A 1 387 ? 6.432 -2.601 26.221 1.00 20.91 387 SER B O 1
ATOM 5417 N N . VAL A 1 388 ? 7.427 -1.553 24.506 1.00 19.05 388 VAL B N 1
ATOM 5418 C CA . VAL A 1 388 ? 8.798 -2.057 24.479 1.00 17.38 388 VAL B CA 1
ATOM 5419 C C . VAL A 1 388 ? 9.710 -0.873 24.250 1.00 25.56 388 VAL B C 1
ATOM 5420 O O . VAL A 1 388 ? 9.592 -0.185 23.231 1.00 23.66 388 VAL B O 1
ATOM 5433 N N . GLU A 1 389 ? 10.621 -0.645 25.188 1.00 23.47 389 GLU B N 1
ATOM 5434 C CA . GLU A 1 389 ? 11.464 0.533 25.126 1.00 21.08 389 GLU B CA 1
ATOM 5435 C C . GLU A 1 389 ? 12.316 0.486 23.864 1.00 20.86 389 GLU B C 1
ATOM 5436 O O . GLU A 1 389 ? 12.764 -0.579 23.433 1.00 21.48 389 GLU B O 1
ATOM 5448 N N . GLY A 1 390 ? 12.493 1.648 23.252 1.00 22.28 390 GLY B N 1
ATOM 5449 C CA . GLY A 1 390 ? 13.281 1.756 22.042 1.00 19.64 390 GLY B CA 1
ATOM 5450 C C . GLY A 1 390 ? 12.451 1.654 20.785 1.00 20.38 390 GLY B C 1
ATOM 5451 O O . GLY A 1 390 ? 11.323 2.151 20.719 1.00 17.32 390 GLY B O 1
ATOM 5455 N N . GLN A 1 391 ? 13.031 1.013 19.771 1.00 17.08 391 GLN B N 1
ATOM 5456 C CA . GLN A 1 391 ? 12.437 0.865 18.446 1.00 15.14 391 GLN B CA 1
ATOM 5457 C C . GLN A 1 391 ? 12.350 -0.628 18.156 1.00 16.78 391 GLN B C 1
ATOM 5458 O O . GLN A 1 391 ? 13.204 -1.189 17.450 1.00 17.70 391 GLN B O 1
ATOM 5472 N N . PRO A 1 392 ? 11.357 -1.317 18.715 1.00 14.49 392 PRO B N 1
ATOM 5473 C CA . PRO A 1 392 ? 11.236 -2.756 18.453 1.00 13.15 392 PRO B CA 1
ATOM 5474 C C . PRO A 1 392 ? 11.055 -3.000 16.965 1.00 12.00 392 PRO B C 1
ATOM 5475 O O . PRO A 1 392 ? 10.228 -2.359 16.311 1.00 13.38 392 PRO B O 1
ATOM 5486 N N . PHE A 1 393 ? 11.841 -3.929 16.424 1.00 14.88 393 PHE B N 1
ATOM 5487 C CA . PHE A 1 393 ? 11.973 -4.033 14.973 1.00 15.86 393 PHE B CA 1
ATOM 5488 C C . PHE A 1 393 ? 11.825 -5.485 14.525 1.00 14.25 393 PHE B C 1
ATOM 5489 O O . PHE A 1 393 ? 10.703 -5.954 14.303 1.00 14.82 393 PHE B O 1
ATOM 5506 N N . ASN A 1 394 ? 12.928 -6.217 14.416 1.00 15.49 394 ASN B N 1
ATOM 5507 C CA . ASN A 1 394 ? 12.854 -7.614 14.005 1.00 14.52 394 ASN B CA 1
ATOM 5508 C C . ASN A 1 394 ? 12.245 -8.475 15.104 1.00 16.27 394 ASN B C 1
ATOM 5509 O O . ASN A 1 394 ? 12.423 -8.216 16.298 1.00 14.27 394 ASN B O 1
ATOM 5520 N N . ILE A 1 395 ? 11.509 -9.502 14.698 1.00 13.98 395 ILE B N 1
ATOM 5521 C CA . ILE A 1 395 ? 10.768 -10.319 15.657 1.00 12.17 395 ILE B CA 1
ATOM 5522 C C . ILE A 1 395 ? 10.640 -11.737 15.120 1.00 15.30 395 ILE B C 1
ATOM 5523 O O . ILE A 1 395 ? 10.349 -11.945 13.937 1.00 14.72 395 ILE B O 1
ATOM 5539 N N . VAL A 1 396 ? 10.831 -12.718 16.003 1.00 14.48 396 VAL B N 1
ATOM 5540 C CA . VAL A 1 396 ? 10.517 -14.108 15.697 1.00 14.37 396 VAL B CA 1
ATOM 5541 C C . VAL A 1 396 ? 9.813 -14.715 16.901 1.00 15.82 396 VAL B C 1
ATOM 5542 O O . VAL A 1 396 ? 9.983 -14.269 18.043 1.00 18.94 396 VAL B O 1
ATOM 5555 N N . ALA A 1 397 ? 9.016 -15.743 16.632 1.00 18.88 397 ALA B N 1
ATOM 5556 C CA . ALA A 1 397 ? 8.222 -16.422 17.640 1.00 17.20 397 ALA B CA 1
ATOM 5557 C C . ALA A 1 397 ? 8.518 -17.917 17.623 1.00 18.74 397 ALA B C 1
ATOM 5558 O O . ALA A 1 397 ? 8.723 -18.518 16.557 1.00 21.79 397 ALA B O 1
ATOM 5565 N N . VAL A 1 398 ? 8.540 -18.507 18.818 1.00 18.97 398 VAL B N 1
ATOM 5566 C CA . VAL A 1 398 ? 8.688 -19.944 19.001 1.00 26.47 398 VAL B CA 1
ATOM 5567 C C . VAL A 1 398 ? 7.651 -20.405 20.014 1.00 27.06 398 VAL B C 1
ATOM 5568 O O . VAL A 1 398 ? 7.148 -19.623 20.820 1.00 23.05 398 VAL B O 1
ATOM 5581 N N . GLY A 1 399 ? 7.357 -21.701 19.990 1.00 23.66 399 GLY B N 1
ATOM 5582 C CA . GLY A 1 399 ? 6.506 -22.282 21.000 1.00 24.83 399 GLY B CA 1
ATOM 5583 C C . GLY A 1 399 ? 5.641 -23.384 20.432 1.00 27.17 399 GLY B C 1
ATOM 5584 O O . GLY A 1 399 ? 5.823 -23.841 19.303 1.00 26.79 399 GLY B O 1
ATOM 5588 N N . GLY A 1 400 ? 4.677 -23.799 21.240 1.00 27.20 400 GLY B N 1
ATOM 5589 C CA . GLY A 1 400 ? 3.787 -24.882 20.868 1.00 29.14 400 GLY B CA 1
ATOM 5590 C C . GLY A 1 400 ? 3.112 -25.448 22.104 1.00 37.20 400 GLY B C 1
ATOM 5591 O O . GLY A 1 400 ? 3.005 -24.778 23.131 1.00 31.53 400 GLY B O 1
ATOM 5595 N N . SER A 1 401 ? 2.670 -26.696 21.977 1.00 37.19 401 SER B N 1
ATOM 5596 C CA . SER A 1 401 ? 1.955 -27.368 23.050 1.00 40.68 401 SER B CA 1
ATOM 5597 C C . SER A 1 401 ? 2.461 -28.794 23.195 1.00 31.25 401 SER B C 1
ATOM 5598 O O . SER A 1 401 ? 2.764 -29.463 22.202 1.00 36.16 401 SER B O 1
ATOM 5606 N N . GLY A 1 402 ? 2.559 -29.246 24.441 1.00 36.29 402 GLY B N 1
ATOM 5607 C CA . GLY A 1 402 ? 2.858 -30.634 24.725 1.00 33.72 402 GLY B CA 1
ATOM 5608 C C . GLY A 1 402 ? 2.466 -30.966 26.148 1.00 32.93 402 GLY B C 1
ATOM 5609 O O . GLY A 1 402 ? 1.956 -30.125 26.893 1.00 41.91 402 GLY B O 1
ATOM 5613 N N . LYS A 1 403 ? 2.713 -32.214 26.517 1.00 40.12 403 LYS B N 1
ATOM 5614 C CA . LYS A 1 403 ? 2.414 -32.697 27.854 1.00 48.95 403 LYS B CA 1
ATOM 5615 C C . LYS A 1 403 ? 3.593 -32.421 28.782 1.00 50.76 403 LYS B C 1
ATOM 5616 O O . LYS A 1 403 ? 4.726 -32.223 28.340 1.00 44.23 403 LYS B O 1
ATOM 5635 N N . VAL A 1 404 ? 3.314 -32.401 30.086 1.00 66.51 404 VAL B N 1
ATOM 5636 C CA . VAL A 1 404 ? 4.365 -32.161 31.073 1.00 65.36 404 VAL B CA 1
ATOM 5637 C C . VAL A 1 404 ? 4.356 -33.310 32.074 1.00 78.77 404 VAL B C 1
ATOM 5638 O O . VAL A 1 404 ? 5.125 -34.268 31.935 1.00 93.85 404 VAL B O 1
ATOM 5651 N N . HIS A 1 405 ? 3.484 -33.224 33.078 1.00 76.27 405 HIS B N 1
ATOM 5652 C CA . HIS A 1 405 ? 3.449 -34.174 34.199 1.00 82.25 405 HIS B CA 1
ATOM 5653 C C . HIS A 1 405 ? 4.852 -34.578 34.653 1.00 68.94 405 HIS B C 1
ATOM 5654 O O . HIS A 1 405 ? 5.453 -35.509 34.114 1.00 64.82 405 HIS B O 1
ATOM 5661 N N . GLU B 1 31 ? 29.426 -0.754 1.945 1.00 40.05 31 GLU A N 1
ATOM 5662 C CA . GLU B 1 31 ? 28.993 0.503 2.544 1.00 53.22 31 GLU A CA 1
ATOM 5663 C C . GLU B 1 31 ? 27.513 0.770 2.276 1.00 46.97 31 GLU A C 1
ATOM 5664 O O . GLU B 1 31 ? 26.855 0.021 1.556 1.00 46.63 31 GLU A O 1
ATOM 5670 N N . ASP B 1 32 ? 27.007 1.858 2.850 1.00 31.46 32 ASP A N 1
ATOM 5671 C CA . ASP B 1 32 ? 25.601 2.240 2.774 1.00 26.93 32 ASP A CA 1
ATOM 5672 C C . ASP B 1 32 ? 25.516 3.580 2.056 1.00 31.26 32 ASP A C 1
ATOM 5673 O O . ASP B 1 32 ? 26.081 4.572 2.528 1.00 31.29 32 ASP A O 1
ATOM 5678 N N . VAL B 1 33 ? 24.824 3.617 0.918 1.00 24.18 33 VAL A N 1
ATOM 5679 C CA . VAL B 1 33 ? 24.870 4.773 0.032 1.00 21.20 33 VAL A CA 1
ATOM 5680 C C . VAL B 1 33 ? 23.468 5.322 -0.159 1.00 21.67 33 VAL A C 1
ATOM 5681 O O . VAL B 1 33 ? 22.537 4.574 -0.477 1.00 19.01 33 VAL A O 1
ATOM 5693 N N . THR B 1 34 ? 23.341 6.632 0.021 1.00 17.10 34 THR A N 1
ATOM 5694 C CA . THR B 1 34 ? 22.123 7.386 -0.243 1.00 19.39 34 THR A CA 1
ATOM 5695 C C . THR B 1 34 ? 22.328 8.178 -1.523 1.00 15.16 34 THR A C 1
ATOM 5696 O O . THR B 1 34 ? 23.356 8.841 -1.689 1.00 21.36 34 THR A O 1
ATOM 5707 N N . ALA B 1 35 ? 21.360 8.113 -2.429 1.00 13.41 35 ALA A N 1
ATOM 5708 C CA . ALA B 1 35 ? 21.510 8.851 -3.677 1.00 18.38 35 ALA A CA 1
ATOM 5709 C C . ALA B 1 35 ? 20.142 9.269 -4.177 1.00 14.98 35 ALA A C 1
ATOM 5710 O O . ALA B 1 35 ? 19.231 8.438 -4.275 1.00 13.29 35 ALA A O 1
ATOM 5717 N N . TRP B 1 36 ? 20.006 10.559 -4.479 1.00 16.30 36 TRP A N 1
ATOM 5718 C CA . TRP B 1 36 ? 18.790 11.110 -5.059 1.00 15.20 36 TRP A CA 1
ATOM 5719 C C . TRP B 1 36 ? 19.168 12.104 -6.148 1.00 14.01 36 TRP A C 1
ATOM 5720 O O . TRP B 1 36 ? 20.151 12.839 -6.014 1.00 17.01 36 TRP A O 1
ATOM 5741 N N . ARG B 1 37 ? 18.369 12.140 -7.213 1.00 15.52 37 ARG A N 1
ATOM 5742 C CA . ARG B 1 37 ? 18.652 12.983 -8.364 1.00 15.68 37 ARG A CA 1
ATOM 5743 C C . ARG B 1 37 ? 17.402 13.723 -8.800 1.00 13.98 37 ARG A C 1
ATOM 5744 O O . ARG B 1 37 ? 16.298 13.174 -8.766 1.00 13.23 37 ARG A O 1
ATOM 5765 N N . LEU B 1 38 ? 17.593 14.983 -9.180 1.00 13.30 38 LEU A N 1
ATOM 5766 C CA . LEU B 1 38 ? 16.557 15.808 -9.774 1.00 17.86 38 LEU A CA 1
ATOM 5767 C C . LEU B 1 38 ? 16.708 15.806 -11.284 1.00 16.14 38 LEU A C 1
ATOM 5768 O O . LEU B 1 38 ? 17.822 15.864 -11.809 1.00 17.14 38 LEU A O 1
ATOM 5784 N N . PHE B 1 39 ? 15.577 15.791 -11.974 1.00 14.77 39 PHE A N 1
ATOM 5785 C CA . PHE B 1 39 ? 15.533 15.956 -13.418 1.00 14.65 39 PHE A CA 1
ATOM 5786 C C . PHE B 1 39 ? 14.652 17.159 -13.698 1.00 15.34 39 PHE A C 1
ATOM 5787 O O . PHE B 1 39 ? 13.495 17.192 -13.270 1.00 14.32 39 PHE A O 1
ATOM 5804 N N . ILE B 1 40 ? 15.216 18.161 -14.373 1.00 16.41 40 ILE A N 1
ATOM 5805 C CA . ILE B 1 40 ? 14.603 19.479 -14.466 1.00 17.68 40 ILE A CA 1
ATOM 5806 C C . ILE B 1 40 ? 14.559 19.889 -15.927 1.00 17.23 40 ILE A C 1
ATOM 5807 O O . ILE B 1 40 ? 15.602 19.969 -16.588 1.00 19.20 40 ILE A O 1
ATOM 5823 N N . ALA B 1 41 ? 13.364 20.176 -16.416 1.00 17.05 41 ALA A N 1
ATOM 5824 C CA . ALA B 1 41 ? 13.172 20.607 -17.791 1.00 16.59 41 ALA A CA 1
ATOM 5825 C C . ALA B 1 41 ? 13.061 22.125 -17.863 1.00 18.60 41 ALA A C 1
ATOM 5826 O O . ALA B 1 41 ? 12.372 22.752 -17.053 1.00 26.01 41 ALA A O 1
ATOM 5833 N N . ASP B 1 42 ? 13.746 22.702 -18.843 1.00 19.78 42 ASP A N 1
ATOM 5834 C CA . ASP B 1 42 ? 13.654 24.129 -19.109 1.00 20.65 42 ASP A CA 1
ATOM 5835 C C . ASP B 1 42 ? 12.339 24.433 -19.808 1.00 28.01 42 ASP A C 1
ATOM 5836 O O . ASP B 1 42 ? 11.848 23.634 -20.611 1.00 26.47 42 ASP A O 1
ATOM 5845 N N . HIS B 1 43 ? 11.761 25.594 -19.497 1.00 25.40 43 HIS A N 1
ATOM 5846 C CA . HIS B 1 43 ? 10.446 25.912 -20.037 1.00 27.18 43 HIS A CA 1
ATOM 5847 C C . HIS B 1 43 ? 10.509 26.159 -21.535 1.00 26.59 43 HIS A C 1
ATOM 5848 O O . HIS B 1 43 ? 9.575 25.807 -22.263 1.00 32.75 43 HIS A O 1
ATOM 5863 N N . ASP B 1 44 ? 11.592 26.774 -22.005 1.00 32.00 44 ASP A N 1
ATOM 5864 C CA . ASP B 1 44 ? 11.726 27.201 -23.394 1.00 40.50 44 ASP A CA 1
ATOM 5865 C C . ASP B 1 44 ? 12.732 26.381 -24.181 1.00 44.92 44 ASP A C 1
ATOM 5866 O O . ASP B 1 44 ? 12.495 26.079 -25.353 1.00 46.93 44 ASP A O 1
ATOM 5875 N N . LYS B 1 45 ? 13.836 26.037 -23.586 1.00 27.39 45 LYS A N 1
ATOM 5876 C CA . LYS B 1 45 ? 14.861 25.360 -24.363 1.00 28.28 45 LYS A CA 1
ATOM 5877 C C . LYS B 1 45 ? 14.692 23.848 -24.267 1.00 25.93 45 LYS A C 1
ATOM 5878 O O . LYS B 1 45 ? 14.252 23.330 -23.235 1.00 24.67 45 LYS A O 1
ATOM 5884 N N . PRO B 1 46 ? 15.021 23.125 -25.333 1.00 24.47 46 PRO A N 1
ATOM 5885 C CA . PRO B 1 46 ? 14.913 21.653 -25.311 1.00 26.46 46 PRO A CA 1
ATOM 5886 C C . PRO B 1 46 ? 16.062 21.002 -24.551 1.00 29.68 46 PRO A C 1
ATOM 5887 O O . PRO B 1 46 ? 16.947 20.343 -25.111 1.00 26.01 46 PRO A O 1
ATOM 5898 N N . VAL B 1 47 ? 16.062 21.185 -23.232 1.00 23.29 47 VAL A N 1
ATOM 5899 C CA . VAL B 1 47 ? 17.136 20.694 -22.378 1.00 25.41 47 VAL A CA 1
ATOM 5900 C C . VAL B 1 47 ? 16.534 20.082 -21.120 1.00 28.81 47 VAL A C 1
ATOM 5901 O O . VAL B 1 47 ? 15.538 20.581 -20.584 1.00 23.84 47 VAL A O 1
ATOM 5914 N N . VAL B 1 48 ? 17.144 18.998 -20.649 1.00 23.61 48 VAL A N 1
ATOM 5915 C CA . VAL B 1 48 ? 16.827 18.412 -19.347 1.00 18.45 48 VAL A CA 1
ATOM 5916 C C . VAL B 1 48 ? 18.123 18.359 -18.551 1.00 17.33 48 VAL A C 1
ATOM 5917 O O . VAL B 1 48 ? 19.113 17.768 -19.002 1.00 20.76 48 VAL A O 1
ATOM 5930 N N . ASN B 1 49 ? 18.134 19.018 -17.397 1.00 21.38 49 ASN A N 1
ATOM 5931 C CA . ASN B 1 49 ? 19.279 19.008 -16.499 1.00 18.35 49 ASN A CA 1
ATOM 5932 C C . ASN B 1 49 ? 19.086 17.965 -15.403 1.00 19.41 49 ASN A C 1
ATOM 5933 O O . ASN B 1 49 ? 17.974 17.737 -14.928 1.00 19.39 49 ASN A O 1
ATOM 5944 N N . VAL B 1 50 ? 20.187 17.331 -15.008 1.00 20.39 50 VAL A N 1
ATOM 5945 C CA . VAL B 1 50 ? 20.195 16.342 -13.934 1.00 19.31 50 VAL A CA 1
ATOM 5946 C C . VAL B 1 50 ? 21.090 16.888 -12.840 1.00 22.07 50 VAL A C 1
ATOM 5947 O O . VAL B 1 50 ? 22.229 17.283 -13.107 1.00 24.17 50 VAL A O 1
ATOM 5960 N N . ILE B 1 51 ? 20.575 16.909 -11.620 1.00 16.74 51 ILE A N 1
ATOM 5961 C CA . ILE B 1 51 ? 21.256 17.523 -10.492 1.00 20.01 51 ILE A CA 1
ATOM 5962 C C . ILE B 1 51 ? 21.231 16.533 -9.343 1.00 20.15 51 ILE A C 1
ATOM 5963 O O . ILE B 1 51 ? 20.226 15.851 -9.124 1.00 18.41 51 ILE A O 1
ATOM 5979 N N . ASP B 1 52 ? 22.348 16.438 -8.630 1.00 18.52 52 ASP A N 1
ATOM 5980 C CA . ASP B 1 52 ? 22.384 15.673 -7.390 1.00 19.89 52 ASP A CA 1
ATOM 5981 C C . ASP B 1 52 ? 21.533 16.390 -6.350 1.00 21.72 52 ASP A C 1
ATOM 5982 O O . ASP B 1 52 ? 21.823 17.531 -5.984 1.00 21.12 52 ASP A O 1
ATOM 5991 N N . ALA B 1 53 ? 20.468 15.734 -5.893 1.00 18.44 53 ALA A N 1
ATOM 5992 C CA . ALA B 1 53 ? 19.521 16.403 -5.006 1.00 14.95 53 ALA A CA 1
ATOM 5993 C C . ALA B 1 53 ? 20.141 16.723 -3.652 1.00 21.55 53 ALA A C 1
ATOM 5994 O O . ALA B 1 53 ? 19.697 17.653 -2.971 1.00 27.03 53 ALA A O 1
ATOM 6001 N N . LEU B 1 54 ? 21.149 15.960 -3.234 1.00 19.89 54 LEU A N 1
ATOM 6002 C CA . LEU B 1 54 ? 21.642 16.093 -1.868 1.00 27.09 54 LEU A CA 1
ATOM 6003 C C . LEU B 1 54 ? 22.609 17.267 -1.707 1.00 26.78 54 LEU A C 1
ATOM 6004 O O . LEU B 1 54 ? 22.706 17.831 -0.611 1.00 26.71 54 LEU A O 1
ATOM 6020 N N . ASP B 1 55 ? 23.314 17.669 -2.767 1.00 28.68 55 ASP A N 1
ATOM 6021 C CA . ASP B 1 55 ? 24.209 18.820 -2.678 1.00 41.54 55 ASP A CA 1
ATOM 6022 C C . ASP B 1 55 ? 24.116 19.775 -3.862 1.00 38.76 55 ASP A C 1
ATOM 6023 O O . ASP B 1 55 ? 24.832 20.783 -3.877 1.00 29.31 55 ASP A O 1
ATOM 6032 N N . GLY B 1 56 ? 23.282 19.493 -4.856 1.00 29.21 56 GLY A N 1
ATOM 6033 C CA . GLY B 1 56 ? 23.014 20.459 -5.894 1.00 28.02 56 GLY A CA 1
ATOM 6034 C C . GLY B 1 56 ? 23.997 20.511 -7.040 1.00 31.51 56 GLY A C 1
ATOM 6035 O O . GLY B 1 56 ? 23.884 21.415 -7.875 1.00 30.02 56 GLY A O 1
ATOM 6039 N N . ASP B 1 57 ? 24.944 19.583 -7.144 1.00 30.87 57 ASP A N 1
ATOM 6040 C CA . ASP B 1 57 ? 25.896 19.732 -8.234 1.00 33.53 57 ASP A CA 1
ATOM 6041 C C . ASP B 1 57 ? 25.360 19.082 -9.508 1.00 24.14 57 ASP A C 1
ATOM 6042 O O . ASP B 1 57 ? 24.511 18.181 -9.486 1.00 23.36 57 ASP A O 1
ATOM 6051 N N . LYS B 1 58 ? 25.840 19.600 -10.631 1.00 30.03 58 LYS A N 1
ATOM 6052 C CA . LYS B 1 58 ? 25.312 19.251 -11.940 1.00 39.87 58 LYS A CA 1
ATOM 6053 C C . LYS B 1 58 ? 25.912 17.924 -12.385 1.00 33.42 58 LYS A C 1
ATOM 6054 O O . LYS B 1 58 ? 27.136 17.776 -12.445 1.00 40.33 58 LYS A O 1
ATOM 6073 N N . LEU B 1 59 ? 25.053 16.956 -12.682 1.00 21.64 59 LEU A N 1
ATOM 6074 C CA . LEU B 1 59 ? 25.501 15.657 -13.156 1.00 23.89 59 LEU A CA 1
ATOM 6075 C C . LEU B 1 59 ? 25.467 15.535 -14.670 1.00 25.29 59 LEU A C 1
ATOM 6076 O O . LEU B 1 59 ? 26.327 14.857 -15.245 1.00 27.50 59 LEU A O 1
ATOM 6092 N N . ALA B 1 60 ? 24.499 16.167 -15.333 1.00 24.07 60 ALA A N 1
ATOM 6093 C CA . ALA B 1 60 ? 24.370 16.012 -16.775 1.00 28.86 60 ALA A CA 1
ATOM 6094 C C . ALA B 1 60 ? 23.420 17.061 -17.322 1.00 28.63 60 ALA A C 1
ATOM 6095 O O . ALA B 1 60 ? 22.535 17.554 -16.616 1.00 24.08 60 ALA A O 1
ATOM 6102 N N . THR B 1 61 ? 23.633 17.400 -18.587 1.00 26.39 61 THR A N 1
ATOM 6103 C CA . THR B 1 61 ? 22.694 18.175 -19.381 1.00 30.79 61 THR A CA 1
ATOM 6104 C C . THR B 1 61 ? 22.397 17.369 -20.635 1.00 34.78 61 THR A C 1
ATOM 6105 O O . THR B 1 61 ? 23.320 16.946 -21.336 1.00 29.22 61 THR A O 1
ATOM 6116 N N . PHE B 1 62 ? 21.120 17.135 -20.901 1.00 27.56 62 PHE A N 1
ATOM 6117 C CA . PHE B 1 62 ? 20.695 16.400 -22.081 1.00 21.63 62 PHE A CA 1
ATOM 6118 C C . PHE B 1 62 ? 19.971 17.343 -23.021 1.00 26.07 62 PHE A C 1
ATOM 6119 O O . PHE B 1 62 ? 19.047 18.055 -22.610 1.00 27.53 62 PHE A O 1
ATOM 6136 N N . ASN B 1 63 ? 20.384 17.336 -24.276 1.00 25.75 63 ASN A N 1
ATOM 6137 C CA . ASN B 1 63 ? 19.689 18.088 -25.305 1.00 31.01 63 ASN A CA 1
ATOM 6138 C C . ASN B 1 63 ? 18.696 17.168 -25.999 1.00 32.19 63 ASN A C 1
ATOM 6139 O O . ASN B 1 63 ? 19.059 16.080 -26.462 1.00 35.52 63 ASN A O 1
ATOM 6150 N N . VAL B 1 64 ? 17.440 17.599 -26.043 1.00 28.16 64 VAL A N 1
ATOM 6151 C CA . VAL B 1 64 ? 16.394 16.846 -26.718 1.00 30.35 64 VAL A CA 1
ATOM 6152 C C . VAL B 1 64 ? 15.855 17.744 -27.825 1.00 30.76 64 VAL A C 1
ATOM 6153 O O . VAL B 1 64 ? 16.507 18.723 -28.206 1.00 28.36 64 VAL A O 1
ATOM 6166 N N . LYS B 1 65 ? 14.677 17.427 -28.356 1.00 28.93 65 LYS A N 1
ATOM 6167 C CA . LYS B 1 65 ? 14.199 18.116 -29.549 1.00 28.68 65 LYS A CA 1
ATOM 6168 C C . LYS B 1 65 ? 13.313 19.314 -29.223 1.00 30.59 65 LYS A C 1
ATOM 6169 O O . LYS B 1 65 ? 13.378 20.333 -29.922 1.00 30.34 65 LYS A O 1
ATOM 6188 N N . GLY B 1 66 ? 12.486 19.217 -28.185 1.00 29.50 66 GLY A N 1
ATOM 6189 C CA . GLY B 1 66 ? 11.642 20.314 -27.773 1.00 25.95 66 GLY A CA 1
ATOM 6190 C C . GLY B 1 66 ? 11.559 20.414 -26.261 1.00 22.26 66 GLY A C 1
ATOM 6191 O O . GLY B 1 66 ? 12.018 19.527 -25.541 1.00 21.05 66 GLY A O 1
ATOM 6195 N N . PRO B 1 67 ? 10.976 21.499 -25.746 1.00 20.41 67 PRO A N 1
ATOM 6196 C CA . PRO B 1 67 ? 10.760 21.591 -24.297 1.00 19.47 67 PRO A CA 1
ATOM 6197 C C . PRO B 1 67 ? 9.907 20.430 -23.820 1.00 18.81 67 PRO A C 1
ATOM 6198 O O . PRO B 1 67 ? 8.959 20.022 -24.491 1.00 23.81 67 PRO A O 1
ATOM 6209 N N . ALA B 1 68 ? 10.246 19.906 -22.639 1.00 19.18 68 ALA A N 1
ATOM 6210 C CA . ALA B 1 68 ? 9.709 18.638 -22.177 1.00 18.61 68 ALA A CA 1
ATOM 6211 C C . ALA B 1 68 ? 8.871 18.786 -20.917 1.00 17.73 68 ALA A C 1
ATOM 6212 O O . ALA B 1 68 ? 9.111 19.665 -20.084 1.00 21.07 68 ALA A O 1
ATOM 6219 N N . ASN B 1 69 ? 7.885 17.898 -20.799 1.00 16.95 69 ASN A N 1
ATOM 6220 C CA . ASN B 1 69 ? 7.269 17.527 -19.538 1.00 18.50 69 ASN A CA 1
ATOM 6221 C C . ASN B 1 69 ? 7.922 16.228 -19.074 1.00 20.11 69 ASN A C 1
ATOM 6222 O O . ASN B 1 69 ? 8.355 15.415 -19.890 1.00 19.47 69 ASN A O 1
ATOM 6233 N N . LEU B 1 70 ? 8.023 16.038 -17.763 1.00 14.63 70 LEU A N 1
ATOM 6234 C CA . LEU B 1 70 ? 8.807 14.933 -17.228 1.00 16.67 70 LEU A CA 1
ATOM 6235 C C . LEU B 1 70 ? 7.951 13.996 -16.395 1.00 17.95 70 LEU A C 1
ATOM 6236 O O . LEU B 1 70 ? 7.087 14.436 -15.628 1.00 16.51 70 LEU A O 1
ATOM 6252 N N . SER B 1 71 ? 8.221 12.697 -16.541 1.00 15.98 71 SER A N 1
ATOM 6253 C CA . SER B 1 71 ? 7.614 11.666 -15.717 1.00 16.40 71 SER A CA 1
ATOM 6254 C C . SER B 1 71 ? 8.679 10.654 -15.323 1.00 17.50 71 SER A C 1
ATOM 6255 O O . SER B 1 71 ? 9.579 10.340 -16.108 1.00 15.60 71 SER A O 1
ATOM 6263 N N . ARG B 1 72 ? 8.556 10.126 -14.110 1.00 16.10 72 ARG A N 1
ATOM 6264 C CA . ARG B 1 72 ? 9.423 9.055 -13.649 1.00 11.38 72 ARG A CA 1
ATOM 6265 C C . ARG B 1 72 ? 8.654 7.746 -13.612 1.00 12.80 72 ARG A C 1
ATOM 6266 O O . ARG B 1 72 ? 7.433 7.723 -13.465 1.00 16.43 72 ARG A O 1
ATOM 6287 N N . SER B 1 73 ? 9.398 6.652 -13.730 1.00 14.85 73 SER A N 1
ATOM 6288 C CA . SER B 1 73 ? 8.833 5.332 -13.514 1.00 13.41 73 SER A CA 1
ATOM 6289 C C . SER B 1 73 ? 8.701 5.062 -12.022 1.00 15.99 73 SER A C 1
ATOM 6290 O O . SER B 1 73 ? 9.346 5.705 -11.192 1.00 15.42 73 SER A O 1
ATOM 6298 N N . GLU B 1 74 ? 7.856 4.090 -11.690 1.00 11.76 74 GLU A N 1
ATOM 6299 C CA . GLU B 1 74 ? 7.729 3.680 -10.292 1.00 15.59 74 GLU A CA 1
ATOM 6300 C C . GLU B 1 74 ? 9.059 3.189 -9.731 1.00 16.05 74 GLU A C 1
ATOM 6301 O O . GLU B 1 74 ? 9.416 3.518 -8.591 1.00 15.49 74 GLU A O 1
ATOM 6313 N N . SER B 1 75 ? 9.802 2.392 -10.506 1.00 15.57 75 SER A N 1
ATOM 6314 C CA . SER B 1 75 ? 11.098 1.907 -10.048 1.00 12.60 75 SER A CA 1
ATOM 6315 C C . SER B 1 75 ? 12.095 3.035 -9.873 1.00 17.86 75 SER A C 1
ATOM 6316 O O . SER B 1 75 ? 13.098 2.851 -9.174 1.00 16.99 75 SER A O 1
ATOM 6324 N N . GLY B 1 76 ? 11.862 4.174 -10.536 1.00 13.23 76 GLY A N 1
ATOM 6325 C CA . GLY B 1 76 ? 12.799 5.271 -10.587 1.00 13.46 76 GLY A CA 1
ATOM 6326 C C . GLY B 1 76 ? 13.974 5.076 -11.520 1.00 14.04 76 GLY A C 1
ATOM 6327 O O . GLY B 1 76 ? 14.855 5.942 -11.565 1.00 15.72 76 GLY A O 1
ATOM 6331 N N . ALA B 1 77 ? 14.026 3.974 -12.267 1.00 14.01 77 ALA A N 1
ATOM 6332 C CA . ALA B 1 77 ? 15.182 3.731 -13.113 1.00 16.92 77 ALA A CA 1
ATOM 6333 C C . ALA B 1 77 ? 15.112 4.504 -14.424 1.00 14.04 77 ALA A C 1
ATOM 6334 O O . ALA B 1 77 ? 16.148 4.692 -15.068 1.00 16.18 77 ALA A O 1
ATOM 6341 N N . THR B 1 78 ? 13.928 4.964 -14.834 1.00 15.73 78 THR A N 1
ATOM 6342 C CA . THR B 1 78 ? 13.790 5.694 -16.088 1.00 14.61 78 THR A CA 1
ATOM 6343 C C . THR B 1 78 ? 13.002 6.973 -15.875 1.00 14.05 78 THR A C 1
ATOM 6344 O O . THR B 1 78 ? 12.093 7.028 -15.040 1.00 15.05 78 THR A O 1
ATOM 6355 N N . ILE B 1 79 ? 13.407 8.000 -16.625 1.00 14.20 79 ILE A N 1
ATOM 6356 C CA . ILE B 1 79 ? 12.756 9.297 -16.722 1.00 16.14 79 ILE A CA 1
ATOM 6357 C C . ILE B 1 79 ? 12.325 9.455 -18.170 1.00 14.52 79 ILE A C 1
ATOM 6358 O O . ILE B 1 79 ? 13.123 9.215 -19.079 1.00 16.20 79 ILE A O 1
ATOM 6374 N N . PHE B 1 80 ? 11.082 9.851 -18.387 1.00 15.40 80 PHE A N 1
ATOM 6375 C CA . PHE B 1 80 ? 10.580 10.096 -19.732 1.00 16.91 80 PHE A CA 1
ATOM 6376 C C . PHE B 1 80 ? 10.327 11.583 -19.922 1.00 15.12 80 PHE A C 1
ATOM 6377 O O . PHE B 1 80 ? 9.793 12.253 -19.035 1.00 17.25 80 PHE A O 1
ATOM 6394 N N . ALA B 1 81 ? 10.749 12.089 -21.075 1.00 17.37 81 ALA A N 1
ATOM 6395 C CA . ALA B 1 81 ? 10.691 13.510 -21.399 1.00 17.30 81 ALA A CA 1
ATOM 6396 C C . ALA B 1 81 ? 9.754 13.659 -22.595 1.00 16.30 81 ALA A C 1
ATOM 6397 O O . ALA B 1 81 ? 10.139 13.388 -23.740 1.00 17.58 81 ALA A O 1
ATOM 6404 N N . ILE B 1 82 ? 8.522 14.065 -22.315 1.00 16.63 82 ILE A N 1
ATOM 6405 C CA . ILE B 1 82 ? 7.473 14.158 -23.319 1.00 17.50 82 ILE A CA 1
ATOM 6406 C C . ILE B 1 82 ? 7.556 15.543 -23.949 1.00 21.34 82 ILE A C 1
ATOM 6407 O O . ILE B 1 82 ? 7.439 16.560 -23.252 1.00 19.12 82 ILE A O 1
ATOM 6423 N N . GLN B 1 83 ? 7.740 15.584 -25.270 1.00 19.17 83 GLN A N 1
ATOM 6424 C CA . GLN B 1 83 ? 7.944 16.824 -26.020 1.00 21.97 83 GLN A CA 1
ATOM 6425 C C . GLN B 1 83 ? 6.793 16.996 -27.011 1.00 21.30 83 GLN A C 1
ATOM 6426 O O . GLN B 1 83 ? 6.897 16.640 -28.185 1.00 21.79 83 GLN A O 1
ATOM 6440 N N . GLY B 1 84 ? 5.693 17.568 -26.525 1.00 22.58 84 GLY A N 1
ATOM 6441 C CA . GLY B 1 84 ? 4.473 17.610 -27.317 1.00 19.83 84 GLY A CA 1
ATOM 6442 C C . GLY B 1 84 ? 4.653 18.306 -28.650 1.00 25.43 84 GLY A C 1
ATOM 6443 O O . GLY B 1 84 ? 4.172 17.824 -29.679 1.00 29.29 84 GLY A O 1
ATOM 6447 N N . SER B 1 85 ? 5.360 19.437 -28.657 1.00 25.59 85 SER A N 1
ATOM 6448 C CA . SER B 1 85 ? 5.513 20.205 -29.887 1.00 28.42 85 SER A CA 1
ATOM 6449 C C . SER B 1 85 ? 6.523 19.588 -30.842 1.00 27.81 85 SER A C 1
ATOM 6450 O O . SER B 1 85 ? 6.500 19.907 -32.035 1.00 33.76 85 SER A O 1
ATOM 6458 N N . ALA B 1 86 ? 7.398 18.712 -30.354 1.00 25.25 86 ALA A N 1
ATOM 6459 C CA . ALA B 1 86 ? 8.428 18.108 -31.183 1.00 27.72 86 ALA A CA 1
ATOM 6460 C C . ALA B 1 86 ? 8.048 16.728 -31.700 1.00 28.02 86 ALA A C 1
ATOM 6461 O O . ALA B 1 86 ? 8.784 16.175 -32.522 1.00 26.26 86 ALA A O 1
ATOM 6468 N N . GLY B 1 87 ? 6.933 16.163 -31.238 1.00 23.97 87 GLY A N 1
ATOM 6469 C CA . GLY B 1 87 ? 6.477 14.874 -31.728 1.00 23.36 87 GLY A CA 1
ATOM 6470 C C . GLY B 1 87 ? 7.278 13.687 -31.241 1.00 21.12 87 GLY A C 1
ATOM 6471 O O . GLY B 1 87 ? 7.357 12.672 -31.942 1.00 23.76 87 GLY A O 1
ATOM 6475 N N . VAL B 1 88 ? 7.868 13.770 -30.051 1.00 19.57 88 VAL A N 1
ATOM 6476 C CA . VAL B 1 88 ? 8.776 12.724 -29.599 1.00 22.38 88 VAL A CA 1
ATOM 6477 C C . VAL B 1 88 ? 8.722 12.633 -28.086 1.00 23.37 88 VAL A C 1
ATOM 6478 O O . VAL B 1 88 ? 8.457 13.618 -27.394 1.00 18.38 88 VAL A O 1
ATOM 6491 N N . VAL B 1 89 ? 8.992 11.438 -27.578 1.00 18.21 89 VAL A N 1
ATOM 6492 C CA . VAL B 1 89 ? 9.239 11.214 -26.159 1.00 17.53 89 VAL A CA 1
ATOM 6493 C C . VAL B 1 89 ? 10.632 10.612 -26.056 1.00 20.21 89 VAL A C 1
ATOM 6494 O O . VAL B 1 89 ? 10.922 9.598 -26.703 1.00 21.65 89 VAL A O 1
ATOM 6507 N N . SER B 1 90 ? 11.500 11.256 -25.283 1.00 18.03 90 SER A N 1
ATOM 6508 C CA . SER B 1 90 ? 12.850 10.772 -25.043 1.00 18.07 90 SER A CA 1
ATOM 6509 C C . SER B 1 90 ? 12.883 10.046 -23.713 1.00 17.86 90 SER A C 1
ATOM 6510 O O . SER B 1 90 ? 12.027 10.251 -22.852 1.00 20.98 90 SER A O 1
ATOM 6518 N N . THR B 1 91 ? 13.893 9.198 -23.551 1.00 17.64 91 THR A N 1
ATOM 6519 C CA . THR B 1 91 ? 13.992 8.341 -22.381 1.00 16.10 91 THR A CA 1
ATOM 6520 C C . THR B 1 91 ? 15.384 8.446 -21.787 1.00 15.72 91 THR A C 1
ATOM 6521 O O . THR B 1 91 ? 16.385 8.368 -22.504 1.00 15.63 91 THR A O 1
ATOM 6532 N N . ILE B 1 92 ? 15.435 8.605 -20.470 1.00 20.86 92 ILE A N 1
ATOM 6533 C CA . ILE B 1 92 ? 16.667 8.790 -19.718 1.00 17.51 92 ILE A CA 1
ATOM 6534 C C . ILE B 1 92 ? 16.777 7.658 -18.705 1.00 18.55 92 ILE A C 1
ATOM 6535 O O . ILE B 1 92 ? 15.814 7.367 -17.984 1.00 17.79 92 ILE A O 1
ATOM 6551 N N . ALA B 1 93 ? 17.947 7.029 -18.643 1.00 16.36 93 ALA A N 1
ATOM 6552 C CA . ALA B 1 93 ? 18.250 6.133 -17.534 1.00 15.57 93 ALA A CA 1
ATOM 6553 C C . ALA B 1 93 ? 18.745 6.979 -16.372 1.00 14.59 93 ALA A C 1
ATOM 6554 O O . ALA B 1 93 ? 19.752 7.686 -16.488 1.00 17.19 93 ALA A O 1
ATOM 6561 N N . SER B 1 94 ? 18.017 6.935 -15.262 1.00 17.09 94 SER A N 1
ATOM 6562 C CA . SER B 1 94 ? 18.323 7.827 -14.152 1.00 18.60 94 SER A CA 1
ATOM 6563 C C . SER B 1 94 ? 19.686 7.534 -13.548 1.00 16.04 94 SER A C 1
ATOM 6564 O O . SER B 1 94 ? 20.316 8.430 -12.968 1.00 18.08 94 SER A O 1
ATOM 6572 N N . GLY B 1 95 ? 20.143 6.294 -13.651 1.00 18.00 95 GLY A N 1
ATOM 6573 C CA . GLY B 1 95 ? 21.380 5.889 -13.033 1.00 17.61 95 GLY A CA 1
ATOM 6574 C C . GLY B 1 95 ? 21.239 5.446 -11.596 1.00 17.89 95 GLY A C 1
ATOM 6575 O O . GLY B 1 95 ? 22.257 5.219 -10.935 1.00 22.20 95 GLY A O 1
ATOM 6579 N N . ILE B 1 96 ? 20.017 5.346 -11.079 1.00 18.70 96 ILE A N 1
ATOM 6580 C CA . ILE B 1 96 ? 19.771 4.842 -9.733 1.00 19.19 96 ILE A CA 1
ATOM 6581 C C . ILE B 1 96 ? 18.744 3.730 -9.840 1.00 17.82 96 ILE A C 1
ATOM 6582 O O . ILE B 1 96 ? 17.639 3.947 -10.349 1.00 20.53 96 ILE A O 1
ATOM 6598 N N . ALA B 1 97 ? 19.103 2.541 -9.363 1.00 19.30 97 ALA A N 1
ATOM 6599 C CA . ALA B 1 97 ? 18.189 1.419 -9.370 1.00 16.12 97 ALA A CA 1
ATOM 6600 C C . ALA B 1 97 ? 18.417 0.590 -8.114 1.00 15.66 97 ALA A C 1
ATOM 6601 O O . ALA B 1 97 ? 19.491 0.629 -7.507 1.00 19.90 97 ALA A O 1
ATOM 6608 N N . PHE B 1 98 ? 17.386 -0.150 -7.724 1.00 18.32 98 PHE A N 1
ATOM 6609 C CA . PHE B 1 98 ? 17.410 -0.915 -6.489 1.00 14.46 98 PHE A CA 1
ATOM 6610 C C . PHE B 1 98 ? 17.095 -2.385 -6.717 1.00 19.21 98 PHE A C 1
ATOM 6611 O O . PHE B 1 98 ? 16.483 -2.778 -7.717 1.00 18.95 98 PHE A O 1
ATOM 6621 N N . HIS B 1 99 ? 17.559 -3.196 -5.769 1.00 19.13 99 HIS A N 1
ATOM 6622 C CA . HIS B 1 99 ? 17.182 -4.597 -5.660 1.00 18.33 99 HIS A CA 1
ATOM 6623 C C . HIS B 1 99 ? 16.559 -4.828 -4.291 1.00 19.90 99 HIS A C 1
ATOM 6624 O O . HIS B 1 99 ? 17.149 -4.458 -3.269 1.00 22.57 99 HIS A O 1
ATOM 6639 N N . ASP B 1 100 ? 15.381 -5.452 -4.284 1.00 20.23 100 ASP A N 1
ATOM 6640 C CA . ASP B 1 100 ? 14.593 -5.704 -3.075 1.00 21.11 100 ASP A CA 1
ATOM 6641 C C . ASP B 1 100 ? 15.025 -7.038 -2.479 1.00 27.81 100 ASP A C 1
ATOM 6642 O O . ASP B 1 100 ? 14.636 -8.099 -2.969 1.00 26.49 100 ASP A O 1
ATOM 6651 N N . HIS B 1 101 ? 15.803 -6.993 -1.396 1.00 19.90 101 HIS A N 1
ATOM 6652 C CA . HIS B 1 101 ? 16.371 -8.195 -0.798 1.00 28.04 101 HIS A CA 1
ATOM 6653 C C . HIS B 1 101 ? 15.787 -8.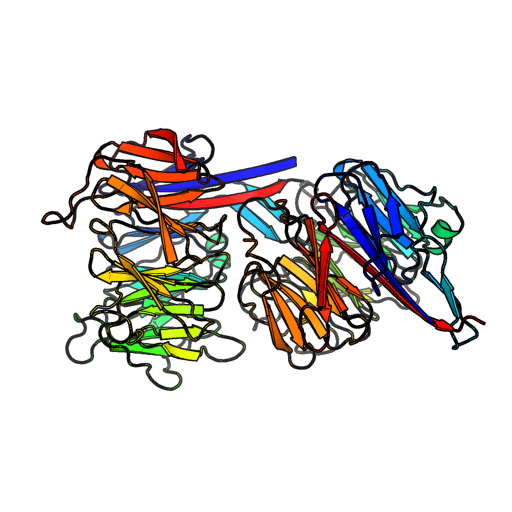494 0.583 1.00 24.67 101 HIS A C 1
ATOM 6654 O O . HIS B 1 101 ? 16.458 -9.071 1.443 1.00 27.92 101 HIS A O 1
ATOM 6668 N N . GLY B 1 102 ? 14.524 -8.134 0.787 1.00 25.72 102 GLY A N 1
ATOM 6669 C CA . GLY B 1 102 ? 13.810 -8.504 1.993 1.00 26.84 102 GLY A CA 1
ATOM 6670 C C . GLY B 1 102 ? 14.166 -7.638 3.180 1.00 20.02 102 GLY A C 1
ATOM 6671 O O . GLY B 1 102 ? 13.550 -6.593 3.399 1.00 41.50 102 GLY A O 1
ATOM 6675 N N . ASP B 1 103 ? 15.171 -8.053 3.941 1.00 27.32 103 ASP A N 1
ATOM 6676 C CA . ASP B 1 103 ? 15.594 -7.277 5.101 1.00 36.38 103 ASP A CA 1
ATOM 6677 C C . ASP B 1 103 ? 16.496 -6.112 4.723 1.00 44.18 103 ASP A C 1
ATOM 6678 O O . ASP B 1 103 ? 16.761 -5.254 5.573 1.00 61.75 103 ASP A O 1
ATOM 6687 N N A HIS B 1 104 ? 16.965 -6.058 3.479 0.53 26.06 104 HIS A N 1
ATOM 6688 N N B HIS B 1 104 ? 16.972 -6.059 3.482 0.47 26.44 104 HIS A N 1
ATOM 6689 C CA A HIS B 1 104 ? 17.820 -4.976 3.023 0.53 22.44 104 HIS A CA 1
ATOM 6690 C CA B HIS B 1 104 ? 17.804 -4.959 3.028 0.47 22.77 104 HIS A CA 1
ATOM 6691 C C A HIS B 1 104 ? 17.542 -4.725 1.550 0.53 17.22 104 HIS A C 1
ATOM 6692 C C B HIS B 1 104 ? 17.534 -4.718 1.552 0.47 17.51 104 HIS A C 1
ATOM 6693 O O A HIS B 1 104 ? 16.857 -5.503 0.882 0.53 20.98 104 HIS A O 1
ATOM 6694 O O B HIS B 1 104 ? 16.850 -5.498 0.886 0.47 20.71 104 HIS A O 1
ATOM 6721 N N . ALA B 1 105 ? 18.077 -3.613 1.053 1.00 22.74 105 ALA A N 1
ATOM 6722 C CA . ALA B 1 105 ? 18.025 -3.277 -0.358 1.00 21.27 105 ALA A CA 1
ATOM 6723 C C . ALA B 1 105 ? 19.439 -2.970 -0.820 1.00 17.86 105 ALA A C 1
ATOM 6724 O O . ALA B 1 105 ? 20.266 -2.482 -0.041 1.00 21.16 105 ALA A O 1
ATOM 6731 N N . ASP B 1 106 ? 19.717 -3.299 -2.077 1.00 16.97 106 ASP A N 1
ATOM 6732 C CA . ASP B 1 106 ? 20.945 -2.916 -2.750 1.00 17.17 106 ASP A CA 1
ATOM 6733 C C . ASP B 1 106 ? 20.653 -1.726 -3.650 1.00 17.83 106 ASP A C 1
ATOM 6734 O O . ASP B 1 106 ? 19.573 -1.632 -4.233 1.00 17.58 106 ASP A O 1
ATOM 6743 N N . ILE B 1 107 ? 21.623 -0.826 -3.773 1.00 19.52 107 ILE A N 1
ATOM 6744 C CA . ILE B 1 107 ? 21.501 0.329 -4.664 1.00 21.24 107 ILE A CA 1
ATOM 6745 C C . ILE B 1 107 ? 22.597 0.253 -5.722 1.00 19.57 107 ILE A C 1
ATOM 6746 O O . ILE B 1 107 ? 23.781 0.084 -5.398 1.00 18.57 107 ILE A O 1
ATOM 6762 N N . ASP B 1 108 ? 22.190 0.360 -6.988 1.00 17.61 108 ASP A N 1
ATOM 6763 C CA . ASP B 1 108 ? 23.088 0.391 -8.139 1.00 20.66 108 ASP A CA 1
ATOM 6764 C C . ASP B 1 108 ? 23.124 1.812 -8.679 1.00 23.60 108 ASP A C 1
ATOM 6765 O O . ASP B 1 108 ? 22.084 2.340 -9.089 1.00 23.54 108 ASP A O 1
ATOM 6774 N N . ILE B 1 109 ? 24.312 2.413 -8.711 1.00 22.60 109 ILE A N 1
ATOM 6775 C CA . ILE B 1 109 ? 24.481 3.810 -9.097 1.00 23.14 109 ILE A CA 1
ATOM 6776 C C . ILE B 1 109 ? 25.375 3.872 -10.326 1.00 31.67 109 ILE A C 1
ATOM 6777 O O . ILE B 1 109 ? 26.498 3.355 -10.317 1.00 27.98 109 ILE A O 1
ATOM 6793 N N . ASP B 1 110 ? 24.883 4.522 -11.374 1.00 18.79 110 ASP A N 1
ATOM 6794 C CA . ASP B 1 110 ? 25.669 4.797 -12.568 1.00 25.14 110 ASP A CA 1
ATOM 6795 C C . ASP B 1 110 ? 25.389 6.226 -13.003 1.00 22.93 110 ASP A C 1
ATOM 6796 O O . ASP B 1 110 ? 24.474 6.880 -12.493 1.00 21.49 110 ASP A O 1
ATOM 6805 N N . ALA B 1 111 ? 26.184 6.714 -13.954 1.00 24.47 111 ALA A N 1
ATOM 6806 C CA . ALA B 1 111 ? 25.924 8.032 -14.507 1.00 27.10 111 ALA A CA 1
ATOM 6807 C C . ALA B 1 111 ? 24.571 8.031 -15.213 1.00 20.91 111 ALA A C 1
ATOM 6808 O O . ALA B 1 111 ? 24.193 7.027 -15.825 1.00 24.81 111 ALA A O 1
ATOM 6815 N N . PRO B 1 112 ? 23.813 9.121 -15.140 1.00 18.31 112 PRO A N 1
ATOM 6816 C CA . PRO B 1 112 ? 22.583 9.204 -15.931 1.00 19.04 112 PRO A CA 1
ATOM 6817 C C . PRO B 1 112 ? 22.935 9.233 -17.408 1.00 18.07 112 PRO A C 1
ATOM 6818 O O . PRO B 1 112 ? 24.013 9.682 -17.796 1.00 23.65 112 PRO A O 1
ATOM 6829 N N . LYS B 1 113 ? 22.033 8.721 -18.240 1.00 22.75 113 LYS A N 1
ATOM 6830 C CA . LYS B 1 113 ? 22.316 8.719 -19.667 1.00 23.86 113 LYS A CA 1
ATOM 6831 C C . LYS B 1 113 ? 21.033 8.750 -20.485 1.00 20.08 113 LYS A C 1
ATOM 6832 O O . LYS B 1 113 ? 19.973 8.282 -20.054 1.00 20.55 113 LYS A O 1
ATOM 6851 N N . LEU B 1 114 ? 21.148 9.324 -21.675 1.00 18.26 114 LEU A N 1
ATOM 6852 C CA . LEU B 1 114 ? 20.061 9.291 -22.638 1.00 18.07 114 LEU A CA 1
ATOM 6853 C C . LEU B 1 114 ? 20.010 7.907 -23.263 1.00 28.15 114 LEU A C 1
ATOM 6854 O O . LEU B 1 114 ? 21.019 7.415 -23.777 1.00 34.29 114 LEU A O 1
ATOM 6870 N N . LEU B 1 115 ? 18.856 7.280 -23.201 1.00 22.88 115 LEU A N 1
ATOM 6871 C CA . LEU B 1 115 ? 18.705 5.972 -23.806 1.00 20.03 115 LEU A CA 1
ATOM 6872 C C . LEU B 1 115 ? 18.337 6.111 -25.272 1.00 17.63 115 LEU A C 1
ATOM 6873 O O . LEU B 1 115 ? 17.882 7.173 -25.718 1.00 23.54 115 LEU A O 1
ATOM 6889 N N . PRO B 1 116 ? 18.555 5.056 -26.065 1.00 23.14 116 PRO A N 1
ATOM 6890 C CA . PRO B 1 116 ? 18.190 5.131 -27.488 1.00 24.16 116 PRO A CA 1
ATOM 6891 C C . PRO B 1 116 ? 16.692 5.111 -27.733 1.00 21.08 116 PRO A C 1
ATOM 6892 O O . PRO B 1 116 ? 16.260 5.520 -28.820 1.00 22.53 116 PRO A O 1
ATOM 6903 N N . LEU B 1 117 ? 15.892 4.646 -26.774 1.00 22.50 117 LEU A N 1
ATOM 6904 C CA . LEU B 1 117 ? 14.452 4.580 -26.978 1.00 24.52 117 LEU A CA 1
ATOM 6905 C C . LEU B 1 117 ? 13.873 5.972 -27.166 1.00 23.25 117 LEU A C 1
ATOM 6906 O O . LEU B 1 117 ? 13.985 6.830 -26.280 1.00 24.33 117 LEU A O 1
ATOM 6922 N N . GLU B 1 118 ? 13.224 6.170 -28.308 1.00 23.37 118 GLU A N 1
ATOM 6923 C CA . GLU B 1 118 ? 12.371 7.321 -28.557 1.00 20.65 118 GLU A CA 1
ATOM 6924 C C . GLU B 1 118 ? 11.011 6.817 -29.007 1.00 25.37 118 GLU A C 1
ATOM 6925 O O . GLU B 1 118 ? 10.921 5.844 -29.760 1.00 27.88 118 GLU A O 1
ATOM 6937 N N . LEU B 1 119 ? 9.961 7.482 -28.547 1.00 20.23 119 LEU A N 1
ATOM 6938 C CA . LEU B 1 119 ? 8.606 7.252 -29.024 1.00 20.67 119 LEU A CA 1
ATOM 6939 C C . LEU B 1 119 ? 8.200 8.447 -29.868 1.00 20.28 119 LEU A C 1
ATOM 6940 O O . LEU B 1 119 ? 8.256 9.584 -29.393 1.00 24.70 119 LEU A O 1
ATOM 6956 N N . THR B 1 120 ? 7.770 8.195 -31.100 1.00 22.69 120 THR A N 1
ATOM 6957 C CA . THR B 1 120 ? 7.427 9.278 -32.008 1.00 21.31 120 THR A CA 1
ATOM 6958 C C . THR B 1 120 ? 5.973 9.195 -32.437 1.00 25.24 120 THR A C 1
ATOM 6959 O O . THR B 1 120 ? 5.411 8.106 -32.602 1.00 22.84 120 THR A O 1
ATOM 6970 N N . GLY B 1 121 ? 5.373 10.364 -32.573 1.00 22.73 121 GLY A N 1
ATOM 6971 C CA . GLY B 1 121 ? 4.008 10.495 -33.031 1.00 22.56 121 GLY A CA 1
ATOM 6972 C C . GLY B 1 121 ? 3.562 11.916 -32.804 1.00 23.57 121 GLY A C 1
ATOM 6973 O O . GLY B 1 121 ? 4.219 12.702 -32.113 1.00 27.09 121 GLY A O 1
ATOM 6977 N N . LYS B 1 122 ? 2.423 12.245 -33.398 1.00 25.68 122 LYS A N 1
ATOM 6978 C CA . LYS B 1 122 ? 1.931 13.614 -33.346 1.00 24.75 122 LYS A CA 1
ATOM 6979 C C . LYS B 1 122 ? 1.388 13.951 -31.962 1.00 27.40 122 LYS A C 1
ATOM 6980 O O . LYS B 1 122 ? 0.496 13.270 -31.449 1.00 25.92 122 LYS A O 1
ATOM 6999 N N . LYS B 1 123 ? 1.940 15.012 -31.362 1.00 23.28 123 LYS A N 1
ATOM 7000 C CA . LYS B 1 123 ? 1.487 15.591 -30.096 1.00 22.29 123 LYS A CA 1
ATOM 7001 C C . LYS B 1 123 ? 1.440 14.579 -28.951 1.00 21.81 123 LYS A C 1
ATOM 7002 O O . LYS B 1 123 ? 0.362 14.310 -28.399 1.00 23.35 123 LYS A O 1
ATOM 7021 N N . PRO B 1 124 ? 2.572 14.013 -28.541 1.00 24.64 124 PRO A N 1
ATOM 7022 C CA . PRO B 1 124 ? 2.544 13.141 -27.363 1.00 20.91 124 PRO A CA 1
ATOM 7023 C C . PRO B 1 124 ? 1.947 13.884 -26.179 1.00 21.74 124 PRO A C 1
ATOM 7024 O O . PRO B 1 124 ? 2.216 15.070 -25.964 1.00 22.93 124 PRO A O 1
ATOM 7035 N N . GLY B 1 125 ? 1.080 13.188 -25.452 1.00 22.86 125 GLY A N 1
ATOM 7036 C CA . GLY B 1 125 ? 0.394 13.760 -24.318 1.00 19.88 125 GLY A CA 1
ATOM 7037 C C . GLY B 1 125 ? 0.631 12.956 -23.061 1.00 18.77 125 GLY A C 1
ATOM 7038 O O . GLY B 1 125 ? 1.777 12.801 -22.639 1.00 21.18 125 GLY A O 1
ATOM 7042 N N . HIS B 1 126 ? -0.434 12.402 -22.482 1.00 20.44 126 HIS A N 1
ATOM 7043 C CA . HIS B 1 126 ? -0.338 11.803 -21.156 1.00 19.26 126 HIS A CA 1
ATOM 7044 C C . HIS B 1 126 ? 0.486 10.525 -21.161 1.00 17.00 126 HIS A C 1
ATOM 7045 O O . HIS B 1 126 ? 0.353 9.668 -22.036 1.00 17.52 126 HIS A O 1
ATOM 7059 N N . PHE B 1 127 ? 1.347 10.420 -20.161 1.00 17.52 127 PHE A N 1
ATOM 7060 C CA . PHE B 1 127 ? 2.207 9.270 -19.937 1.00 16.64 127 PHE A CA 1
ATOM 7061 C C . PHE B 1 127 ? 1.748 8.593 -18.656 1.00 16.15 127 PHE A C 1
ATOM 7062 O O . PHE B 1 127 ? 1.516 9.267 -17.648 1.00 15.88 127 PHE A O 1
ATOM 7079 N N . VAL B 1 128 ? 1.587 7.272 -18.700 1.00 14.20 128 VAL A N 1
ATOM 7080 C CA . VAL B 1 128 ? 1.263 6.488 -17.511 1.00 13.54 128 VAL A CA 1
ATOM 7081 C C . VAL B 1 128 ? 2.177 5.277 -17.473 1.00 18.49 128 VAL A C 1
ATOM 7082 O O . VAL B 1 128 ? 2.251 4.517 -18.445 1.00 17.07 128 VAL A O 1
ATOM 7095 N N . GLU B 1 129 ? 2.852 5.083 -16.345 1.00 15.44 129 GLU A N 1
ATOM 7096 C CA . GLU B 1 129 ? 3.642 3.884 -16.112 1.00 12.33 129 GLU A CA 1
ATOM 7097 C C . GLU B 1 129 ? 3.231 3.272 -14.783 1.00 14.95 129 GLU A C 1
ATOM 7098 O O . GLU B 1 129 ? 2.950 3.989 -13.815 1.00 15.50 129 GLU A O 1
ATOM 7110 N N . ARG B 1 130 ? 3.152 1.945 -14.748 1.00 14.50 130 ARG A N 1
ATOM 7111 C CA . ARG B 1 130 ? 2.928 1.254 -13.486 1.00 14.74 130 ARG A CA 1
ATOM 7112 C C . ARG B 1 130 ? 3.479 -0.156 -13.593 1.00 12.17 130 ARG A C 1
ATOM 7113 O O . ARG B 1 130 ? 3.258 -0.843 -14.590 1.00 12.23 130 ARG A O 1
ATOM 7134 N N . GLN B 1 131 ? 4.225 -0.571 -12.565 1.00 12.92 131 GLN A N 1
ATOM 7135 C CA . GLN B 1 131 ? 4.774 -1.930 -12.492 1.00 11.65 131 GLN A CA 1
ATOM 7136 C C . GLN B 1 131 ? 5.648 -2.267 -13.701 1.00 13.06 131 GLN A C 1
ATOM 7137 O O . GLN B 1 131 ? 5.802 -3.438 -14.067 1.00 12.89 131 GLN A O 1
ATOM 7151 N N . GLY B 1 132 ? 6.261 -1.250 -14.297 1.00 12.69 132 GLY A N 1
ATOM 7152 C CA . GLY B 1 132 ? 7.092 -1.428 -15.462 1.00 15.25 132 GLY A CA 1
ATOM 7153 C C . GLY B 1 132 ? 6.342 -1.348 -16.770 1.00 13.67 132 GLY A C 1
ATOM 7154 O O . GLY B 1 132 ? 6.980 -1.276 -17.828 1.00 17.43 132 GLY A O 1
ATOM 7158 N N . LYS B 1 133 ? 5.014 -1.384 -16.734 1.00 12.20 133 LYS A N 1
ATOM 7159 C CA . LYS B 1 133 ? 4.215 -1.243 -17.947 1.00 11.60 133 LYS A CA 1
ATOM 7160 C C . LYS B 1 133 ? 4.051 0.234 -18.260 1.00 12.51 133 LYS A C 1
ATOM 7161 O O . LYS B 1 133 ? 3.765 1.032 -17.365 1.00 14.31 133 LYS A O 1
ATOM 7180 N N . ILE B 1 134 ? 4.204 0.596 -19.539 1.00 12.30 134 ILE A N 1
ATOM 7181 C CA . ILE B 1 134 ? 4.205 1.998 -19.968 1.00 12.90 134 ILE A CA 1
ATOM 7182 C C . ILE B 1 134 ? 3.127 2.185 -21.023 1.00 14.03 134 ILE A C 1
ATOM 7183 O O . ILE B 1 134 ? 3.028 1.389 -21.957 1.00 15.24 134 ILE A O 1
ATOM 7199 N N . ALA B 1 135 ? 2.347 3.257 -20.902 1.00 13.56 135 ALA A N 1
ATOM 7200 C CA . ALA B 1 135 ? 1.417 3.656 -21.953 1.00 16.19 135 ALA A CA 1
ATOM 7201 C C . ALA B 1 135 ? 1.651 5.122 -22.253 1.00 16.63 135 ALA A C 1
ATOM 7202 O O . ALA B 1 135 ? 1.483 5.963 -21.370 1.00 17.40 135 ALA A O 1
ATOM 7209 N N . GLN B 1 136 ? 2.033 5.426 -23.495 1.00 16.48 136 GLN A N 1
ATOM 7210 C CA . GLN B 1 136 ? 2.233 6.796 -23.946 1.00 14.80 136 GLN A CA 1
ATOM 7211 C C . GLN B 1 136 ? 1.104 7.164 -24.903 1.00 16.12 136 GLN A C 1
ATOM 7212 O O . GLN B 1 136 ? 0.901 6.485 -25.918 1.00 19.48 136 GLN A O 1
ATOM 7226 N N . TRP B 1 137 ? 0.372 8.223 -24.571 1.00 15.49 137 TRP A N 1
ATOM 7227 C CA . TRP B 1 137 ? -0.689 8.746 -25.422 1.00 19.72 137 TRP A CA 1
ATOM 7228 C C . TRP B 1 137 ? -0.132 9.732 -26.439 1.00 16.98 137 TRP A C 1
ATOM 7229 O O . TRP B 1 137 ? 0.811 10.480 -26.160 1.00 17.57 137 TRP A O 1
ATOM 7250 N N . PHE B 1 138 ? -0.736 9.737 -27.628 1.00 17.91 138 PHE A N 1
ATOM 7251 C CA . PHE B 1 138 ? -0.416 10.715 -28.666 1.00 22.19 138 PHE A CA 1
ATOM 7252 C C . PHE B 1 138 ? -1.718 11.368 -29.109 1.00 26.60 138 PHE A C 1
ATOM 7253 O O . PHE B 1 138 ? -2.573 10.707 -29.706 1.00 21.07 138 PHE A O 1
ATOM 7270 N N . ASP B 1 139 ? -1.859 12.662 -28.815 1.00 19.15 139 ASP A N 1
ATOM 7271 C CA . ASP B 1 139 ? -3.092 13.388 -29.096 1.00 19.67 139 ASP A CA 1
ATOM 7272 C C . ASP B 1 139 ? -3.422 13.446 -30.582 1.00 29.57 139 ASP A C 1
ATOM 7273 O O . ASP B 1 139 ? -4.594 13.625 -30.933 1.00 28.90 139 ASP A O 1
ATOM 7282 N N . GLY B 1 140 ? -2.427 13.322 -31.461 1.00 23.64 140 GLY A N 1
ATOM 7283 C CA . GLY B 1 140 ? -2.650 13.414 -32.892 1.00 25.68 140 GLY A CA 1
ATOM 7284 C C . GLY B 1 140 ? -2.628 12.094 -33.626 1.00 29.96 140 GLY A C 1
ATOM 7285 O O . GLY B 1 140 ? -2.680 12.091 -34.863 1.00 30.61 140 GLY A O 1
ATOM 7289 N N . GLU B 1 141 ? -2.561 10.973 -32.918 1.00 22.40 141 GLU A N 1
ATOM 7290 C CA . GLU B 1 141 ? -2.517 9.654 -33.520 1.00 25.22 141 GLU A CA 1
ATOM 7291 C C . GLU B 1 141 ? -3.786 8.905 -33.144 1.00 25.17 141 GLU A C 1
ATOM 7292 O O . GLU B 1 141 ? -4.462 9.241 -32.171 1.00 32.05 141 GLU A O 1
ATOM 7304 N N . ASP B 1 142 ? -4.126 7.903 -33.946 1.00 25.98 142 ASP A N 1
ATOM 7305 C CA . ASP B 1 142 ? -5.276 7.065 -33.650 1.00 27.56 142 ASP A CA 1
ATOM 7306 C C . ASP B 1 142 ? -4.902 5.856 -32.805 1.00 21.36 142 ASP A C 1
ATOM 7307 O O . ASP B 1 142 ? -5.733 4.961 -32.636 1.00 22.32 142 ASP A O 1
ATOM 7316 N N . SER B 1 143 ? -3.674 5.825 -32.272 1.00 24.09 143 SER A N 1
ATOM 7317 C CA . SER B 1 143 ? -3.185 4.743 -31.428 1.00 20.54 143 SER A CA 1
ATOM 7318 C C . SER B 1 143 ? -2.362 5.305 -30.278 1.00 18.60 143 SER A C 1
ATOM 7319 O O . SER B 1 143 ? -1.740 6.368 -30.391 1.00 22.26 143 SER A O 1
ATOM 7327 N N . ALA B 1 144 ? -2.368 4.577 -29.166 1.00 22.12 144 ALA A N 1
ATOM 7328 C CA . ALA B 1 144 ? -1.422 4.778 -28.079 1.00 21.76 144 ALA A CA 1
ATOM 7329 C C . ALA B 1 144 ? -0.335 3.716 -28.161 1.00 20.88 144 ALA A C 1
ATOM 7330 O O . ALA B 1 144 ? -0.508 2.679 -28.796 1.00 21.92 144 ALA A O 1
ATOM 7337 N N . GLN B 1 145 ? 0.799 3.985 -27.514 1.00 16.43 145 GLN A N 1
ATOM 7338 C CA . GLN B 1 145 ? 1.955 3.100 -27.594 1.00 16.30 145 GLN A CA 1
ATOM 7339 C C . GLN B 1 145 ? 2.207 2.477 -26.231 1.00 15.50 145 GLN A C 1
ATOM 7340 O O . GLN B 1 145 ? 2.368 3.190 -25.240 1.00 17.90 145 GLN A O 1
ATOM 7354 N N . ILE B 1 146 ? 2.212 1.150 -26.182 1.00 16.46 146 ILE A N 1
ATOM 7355 C CA . ILE B 1 146 ? 2.421 0.406 -24.944 1.00 15.01 146 ILE A CA 1
ATOM 7356 C C . ILE B 1 146 ? 3.754 -0.324 -25.039 1.00 14.68 146 ILE A C 1
ATOM 7357 O O . ILE B 1 146 ? 4.080 -0.921 -26.070 1.00 17.13 146 ILE A O 1
ATOM 7373 N N . LEU B 1 147 ? 4.522 -0.281 -23.956 1.00 14.12 147 LEU A N 1
ATOM 7374 C CA . LEU B 1 147 ? 5.839 -0.895 -23.927 1.00 14.08 147 LEU A CA 1
ATOM 7375 C C . LEU B 1 147 ? 6.178 -1.211 -22.478 1.00 13.92 147 LEU A C 1
ATOM 7376 O O . LEU B 1 147 ? 5.335 -1.090 -21.586 1.00 15.22 147 LEU A O 1
ATOM 7392 N N . GLY B 1 148 ? 7.412 -1.656 -22.256 1.00 16.08 148 GLY A N 1
ATOM 7393 C CA . GLY B 1 148 ? 7.840 -2.072 -20.936 1.00 13.30 148 GLY A CA 1
ATOM 7394 C C . GLY B 1 148 ? 9.203 -1.516 -20.582 1.00 15.39 148 GLY A C 1
ATOM 7395 O O . GLY B 1 148 ? 10.080 -1.394 -21.428 1.00 17.40 148 GLY A O 1
ATOM 7399 N N . GLU B 1 149 ? 9.369 -1.208 -19.291 1.00 13.88 149 GLU A N 1
ATOM 7400 C CA . GLU B 1 149 ? 10.587 -0.575 -18.788 1.00 13.32 149 GLU A CA 1
ATOM 7401 C C . GLU B 1 149 ? 11.798 -1.497 -18.860 1.00 12.56 149 GLU A C 1
ATOM 7402 O O . GLU B 1 149 ? 12.916 -1.035 -19.116 1.00 15.50 149 GLU A O 1
ATOM 7414 N N . SER B 1 150 ? 11.615 -2.790 -18.590 1.00 15.50 150 SER A N 1
ATOM 7415 C CA . SER B 1 150 ? 12.753 -3.701 -18.618 1.00 18.09 150 SER A CA 1
ATOM 7416 C C . SER B 1 150 ? 13.375 -3.737 -20.006 1.00 17.95 150 SER A C 1
ATOM 7417 O O . SER B 1 150 ? 14.601 -3.654 -20.155 1.00 16.82 150 SER A O 1
ATOM 7425 N N . ALA B 1 151 ? 12.536 -3.816 -21.039 1.00 14.41 151 ALA A N 1
ATOM 7426 C CA . ALA B 1 151 ? 13.036 -3.760 -22.410 1.00 16.45 151 ALA A CA 1
ATOM 7427 C C . ALA B 1 151 ? 13.723 -2.430 -22.696 1.00 15.39 151 ALA A C 1
ATOM 7428 O O . ALA B 1 151 ? 14.817 -2.393 -23.272 1.00 18.48 151 ALA A O 1
ATOM 7435 N N . VAL B 1 152 ? 13.104 -1.324 -22.283 1.00 16.49 152 VAL A N 1
ATOM 7436 C CA . VAL B 1 152 ? 13.674 -0.004 -22.536 1.00 19.33 152 VAL A CA 1
ATOM 7437 C C . VAL B 1 152 ? 15.082 0.092 -21.958 1.00 20.38 152 VAL A C 1
ATOM 7438 O O . VAL B 1 152 ? 16.012 0.578 -22.611 1.00 20.68 152 VAL A O 1
ATOM 7451 N N . LEU B 1 153 ? 15.256 -0.354 -20.714 1.00 20.01 153 LEU A N 1
ATOM 7452 C CA . LEU B 1 153 ? 16.560 -0.234 -20.068 1.00 20.03 153 LEU A CA 1
ATOM 7453 C C . LEU B 1 153 ? 17.621 -1.075 -20.758 1.00 24.52 153 LEU A C 1
ATOM 7454 O O . LEU B 1 153 ? 18.807 -0.724 -20.704 1.00 30.04 153 LEU A O 1
ATOM 7470 N N . LYS B 1 154 ? 17.232 -2.191 -21.387 1.00 18.81 154 LYS A N 1
ATOM 7471 C CA . LYS B 1 154 ? 18.167 -2.986 -22.167 1.00 21.97 154 LYS A CA 1
ATOM 7472 C C . LYS B 1 154 ? 18.469 -2.374 -23.526 1.00 25.68 154 LYS A C 1
ATOM 7473 O O . LYS B 1 154 ? 19.311 -2.913 -24.251 1.00 26.68 154 LYS A O 1
ATOM 7492 N N . GLY B 1 155 ? 17.796 -1.288 -23.893 1.00 24.41 155 GLY A N 1
ATOM 7493 C CA . GLY B 1 155 ? 17.947 -0.729 -25.219 1.00 22.76 155 GLY A CA 1
ATOM 7494 C C . GLY B 1 155 ? 17.107 -1.398 -26.280 1.00 22.00 155 GLY A C 1
ATOM 7495 O O . GLY B 1 155 ? 17.449 -1.317 -27.469 1.00 21.94 155 GLY A O 1
ATOM 7499 N N . GLN B 1 156 ? 16.023 -2.067 -25.896 1.00 17.67 156 GLN A N 1
ATOM 7500 C CA . GLN B 1 156 ? 15.085 -2.627 -26.861 1.00 21.73 156 GLN A CA 1
ATOM 7501 C C . GLN B 1 156 ? 13.859 -1.731 -26.982 1.00 23.26 156 GLN A C 1
ATOM 7502 O O . GLN B 1 156 ? 13.383 -1.166 -25.993 1.00 21.41 156 GLN A O 1
ATOM 7516 N N . LYS B 1 157 ? 13.375 -1.568 -28.208 1.00 20.08 157 LYS A N 1
ATOM 7517 C CA . LYS B 1 157 ? 12.125 -0.860 -28.469 1.00 19.78 157 LYS A CA 1
ATOM 7518 C C . LYS B 1 157 ? 11.126 -1.889 -28.985 1.00 21.13 157 LYS A C 1
ATOM 7519 O O . LYS B 1 157 ? 11.174 -2.281 -30.155 1.00 24.13 157 LYS A O 1
ATOM 7538 N N . ASN B 1 158 ? 10.210 -2.304 -28.111 1.00 19.20 158 ASN A N 1
ATOM 7539 C CA . ASN B 1 158 ? 9.230 -3.354 -28.386 1.00 16.62 158 ASN A CA 1
ATOM 7540 C C . ASN B 1 158 ? 7.848 -2.768 -28.092 1.00 21.30 158 ASN A C 1
ATOM 7541 O O . ASN B 1 158 ? 7.359 -2.852 -26.965 1.00 20.93 158 ASN A O 1
ATOM 7552 N N . ILE B 1 159 ? 7.219 -2.190 -29.108 1.00 19.95 159 ILE A N 1
ATOM 7553 C CA . ILE B 1 159 ? 6.011 -1.386 -28.962 1.00 21.01 159 ILE A CA 1
ATOM 7554 C C . ILE B 1 159 ? 4.794 -2.186 -29.395 1.00 17.18 159 ILE A C 1
ATOM 7555 O O . ILE B 1 159 ? 4.834 -2.919 -30.394 1.00 23.05 159 ILE A O 1
ATOM 7571 N N . THR B 1 160 ? 3.689 -1.990 -28.682 1.00 18.03 160 THR A N 1
ATOM 7572 C CA . THR B 1 160 ? 2.367 -2.385 -29.144 1.00 17.85 160 THR A CA 1
ATOM 7573 C C . THR B 1 160 ? 1.536 -1.124 -29.347 1.00 17.17 160 THR A C 1
ATOM 7574 O O . THR B 1 160 ? 1.382 -0.319 -28.426 1.00 21.04 160 THR A O 1
ATOM 7585 N N . LYS B 1 161 ? 1.028 -0.939 -30.559 1.00 20.24 161 LYS A N 1
ATOM 7586 C CA . LYS B 1 161 ? 0.126 0.165 -30.839 1.00 18.24 161 LYS A CA 1
ATOM 7587 C C . LYS B 1 161 ? -1.309 -0.295 -30.631 1.00 24.63 161 LYS A C 1
ATOM 7588 O O . LYS B 1 161 ? -1.748 -1.285 -31.223 1.00 26.39 161 LYS A O 1
ATOM 7607 N N . VAL B 1 162 ? -2.031 0.421 -29.781 1.00 21.90 162 VAL A N 1
ATOM 7608 C CA . VAL B 1 162 ? -3.400 0.076 -29.424 1.00 19.90 162 VAL A CA 1
ATOM 7609 C C . VAL B 1 162 ? -4.303 1.161 -29.985 1.00 24.56 162 VAL A C 1
ATOM 7610 O O . VAL B 1 162 ? -4.145 2.341 -29.657 1.00 22.33 162 VAL A O 1
ATOM 7623 N N . ASN B 1 163 ? -5.245 0.765 -30.831 1.00 23.49 163 ASN A N 1
ATOM 7624 C CA . ASN B 1 163 ? -6.133 1.732 -31.460 1.00 19.85 163 ASN A CA 1
ATOM 7625 C C . ASN B 1 163 ? -7.058 2.363 -30.426 1.00 24.72 163 ASN A C 1
ATOM 7626 O O . ASN B 1 163 ? -7.609 1.676 -29.563 1.00 23.84 163 ASN A O 1
ATOM 7637 N N . VAL B 1 164 ? -7.232 3.680 -30.523 1.00 24.21 164 VAL A N 1
ATOM 7638 C CA . VAL B 1 164 ? -8.084 4.430 -29.611 1.00 27.04 164 VAL A CA 1
ATOM 7639 C C . VAL B 1 164 ? -9.223 5.123 -30.359 1.00 27.18 164 VAL A C 1
ATOM 7640 O O . VAL B 1 164 ? -9.822 6.066 -29.846 1.00 24.09 164 VAL A O 1
ATOM 7653 N N . VAL B 1 165 ? -9.503 4.649 -31.584 1.00 24.78 165 VAL A N 1
ATOM 7654 C CA . VAL B 1 165 ? -10.699 4.941 -32.374 1.00 22.35 165 VAL A CA 1
ATOM 7655 C C . VAL B 1 165 ? -10.515 6.246 -33.140 1.00 30.76 165 VAL A C 1
ATOM 7656 O O . VAL B 1 165 ? -10.633 6.276 -34.372 1.00 29.24 165 VAL A O 1
ATOM 7669 N N . ALA B 1 166 ? -10.238 7.335 -32.426 1.00 25.57 166 ALA A N 1
ATOM 7670 C CA . ALA B 1 166 ? -10.047 8.613 -33.081 1.00 26.73 166 ALA A CA 1
ATOM 7671 C C . ALA B 1 166 ? -9.063 9.439 -32.269 1.00 27.99 166 ALA A C 1
ATOM 7672 O O . ALA B 1 166 ? -9.079 9.366 -31.029 1.00 27.21 166 ALA A O 1
ATOM 7679 N N . PRO B 1 167 ? -8.199 10.213 -32.922 1.00 30.17 167 PRO A N 1
ATOM 7680 C CA . PRO B 1 167 ? -7.298 11.098 -32.177 1.00 28.83 167 PRO A CA 1
ATOM 7681 C C . PRO B 1 167 ? -8.069 12.027 -31.252 1.00 26.75 167 PRO A C 1
ATOM 7682 O O . PRO B 1 167 ? -9.012 12.705 -31.664 1.00 27.20 167 PRO A O 1
ATOM 7693 N N . HIS B 1 168 ? -7.670 12.047 -29.985 1.00 24.84 168 HIS A N 1
ATOM 7694 C CA . HIS B 1 168 ? -8.240 12.990 -29.034 1.00 20.84 168 HIS A CA 1
ATOM 7695 C C . HIS B 1 168 ? -7.247 13.177 -27.902 1.00 23.86 168 HIS A C 1
ATOM 7696 O O . HIS B 1 168 ? -6.246 12.462 -27.808 1.00 22.52 168 HIS A O 1
ATOM 7710 N N . HIS B 1 169 ? -7.521 14.173 -27.057 1.00 20.75 169 HIS A N 1
ATOM 7711 C CA . HIS B 1 169 ? -6.726 14.393 -25.851 1.00 23.20 169 HIS A CA 1
ATOM 7712 C C . HIS B 1 169 ? -7.215 13.419 -24.799 1.00 24.44 169 HIS A C 1
ATOM 7713 O O . HIS B 1 169 ? -8.177 13.682 -24.075 1.00 25.45 169 HIS A O 1
ATOM 7727 N N . GLY B 1 170 ? -6.525 12.290 -24.697 1.00 22.39 170 GLY A N 1
ATOM 7728 C CA . GLY B 1 170 ? -6.988 11.218 -23.853 1.00 22.51 170 GLY A CA 1
ATOM 7729 C C . GLY B 1 170 ? -5.916 10.657 -22.948 1.00 19.70 170 GLY A C 1
ATOM 7730 O O . GLY B 1 170 ? -4.893 11.305 -22.686 1.00 19.62 170 GLY A O 1
ATOM 7734 N N . VAL B 1 171 ? -6.156 9.445 -22.457 1.00 18.96 171 VAL A N 1
ATOM 7735 C CA . VAL B 1 171 ? -5.228 8.783 -21.557 1.00 15.17 171 VAL A CA 1
ATOM 7736 C C . VAL B 1 171 ? -5.387 7.281 -21.719 1.00 16.64 171 VAL A C 1
ATOM 7737 O O . VAL B 1 171 ? -6.488 6.775 -21.945 1.00 17.26 171 VAL A O 1
ATOM 7750 N N . ALA B 1 172 ? -4.267 6.570 -21.591 1.00 15.93 172 ALA A N 1
ATOM 7751 C CA . ALA B 1 172 ? -4.230 5.120 -21.621 1.00 15.50 172 ALA A CA 1
ATOM 7752 C C . ALA B 1 172 ? -3.537 4.635 -20.361 1.00 13.73 172 ALA A C 1
ATOM 7753 O O . ALA B 1 172 ? -2.467 5.139 -20.007 1.00 15.32 172 ALA A O 1
ATOM 7760 N N . VAL B 1 173 ? -4.131 3.645 -19.711 1.00 16.67 173 VAL A N 1
ATOM 7761 C CA . VAL B 1 173 ? -3.599 3.089 -18.477 1.00 14.12 173 VAL A CA 1
ATOM 7762 C C . VAL B 1 173 ? -3.215 1.639 -18.755 1.00 14.26 173 VAL A C 1
ATOM 7763 O O . VAL B 1 173 ? -4.063 0.849 -19.185 1.00 16.09 173 VAL A O 1
ATOM 7776 N N . PRO B 1 174 ? -1.944 1.235 -18.534 1.00 13.91 174 PRO A N 1
ATOM 7777 C CA . PRO B 1 174 ? -1.527 -0.114 -18.925 1.00 15.25 174 PRO A CA 1
ATOM 7778 C C . PRO B 1 174 ? -1.771 -1.156 -17.842 1.00 12.62 174 PRO A C 1
ATOM 7779 O O . PRO B 1 174 ? -1.453 -0.934 -16.665 1.00 14.57 174 PRO A O 1
ATOM 7790 N N . TYR B 1 175 ? -2.350 -2.282 -18.239 1.00 14.63 175 TYR A N 1
ATOM 7791 C CA . TYR B 1 175 ? -2.644 -3.421 -17.370 1.00 13.52 175 TYR A CA 1
ATOM 7792 C C . TYR B 1 175 ? -2.019 -4.687 -17.954 1.00 14.74 175 TYR A C 1
ATOM 7793 O O . TYR B 1 175 ? -1.390 -4.663 -19.009 1.00 15.06 175 TYR A O 1
ATOM 7811 N N . ASP B 1 176 ? -2.147 -5.797 -17.230 1.00 16.79 176 ASP A N 1
ATOM 7812 C CA . ASP B 1 176 ? -1.632 -7.074 -17.715 1.00 15.93 176 ASP A CA 1
ATOM 7813 C C . ASP B 1 176 ? -2.568 -7.590 -18.791 1.00 13.03 176 ASP A C 1
ATOM 7814 O O . ASP B 1 176 ? -3.714 -7.944 -18.500 1.00 16.27 176 ASP A O 1
ATOM 7823 N N . ASN B 1 177 ? -2.086 -7.613 -20.029 1.00 14.65 177 ASN A N 1
ATOM 7824 C CA . ASN B 1 177 ? -2.809 -8.137 -21.186 1.00 18.90 177 ASN A CA 1
ATOM 7825 C C . ASN B 1 177 ? -3.991 -7.265 -21.589 1.00 17.73 177 ASN A C 1
ATOM 7826 O O . ASN B 1 177 ? -4.777 -7.675 -22.467 1.00 17.17 177 ASN A O 1
ATOM 7837 N N . TYR B 1 178 ? -4.120 -6.072 -21.001 1.00 17.21 178 TYR A N 1
ATOM 7838 C CA . TYR B 1 178 ? -5.221 -5.147 -21.249 1.00 15.40 178 TYR A CA 1
ATOM 7839 C C . TYR B 1 178 ? -4.722 -3.717 -21.082 1.00 18.81 178 TYR A C 1
ATOM 7840 O O . TYR B 1 178 ? -3.639 -3.473 -20.546 1.00 18.47 178 TYR A O 1
ATOM 7858 N N . ALA B 1 179 ? -5.539 -2.769 -21.538 1.00 16.99 179 ALA A N 1
ATOM 7859 C CA . ALA B 1 179 ? -5.367 -1.363 -21.212 1.00 14.56 179 ALA A CA 1
ATOM 7860 C C . ALA B 1 179 ? -6.742 -0.761 -20.984 1.00 21.06 179 ALA A C 1
ATOM 7861 O O . ALA B 1 179 ? -7.756 -1.299 -21.427 1.00 19.70 179 ALA A O 1
ATOM 7868 N N . VAL B 1 180 ? -6.773 0.349 -20.255 1.00 16.80 180 VAL A N 1
ATOM 7869 C CA . VAL B 1 180 ? -7.960 1.189 -20.161 1.00 15.17 180 VAL A CA 1
ATOM 7870 C C . VAL B 1 180 ? -7.673 2.452 -20.950 1.00 18.33 180 VAL A C 1
ATOM 7871 O O . VAL B 1 180 ? -6.660 3.120 -20.712 1.00 17.17 180 VAL A O 1
ATOM 7884 N N . VAL B 1 181 ? -8.556 2.779 -21.887 1.00 19.59 181 VAL A N 1
ATOM 7885 C CA . VAL B 1 181 ? -8.358 3.942 -22.739 1.00 23.41 181 VAL A CA 1
ATOM 7886 C C . VAL B 1 181 ? -9.606 4.803 -22.692 1.00 17.12 181 VAL A C 1
ATOM 7887 O O . VAL B 1 181 ? -10.727 4.314 -22.522 1.00 19.71 181 VAL A O 1
ATOM 7900 N N . SER B 1 182 ? -9.397 6.096 -22.872 1.00 17.91 182 SER A N 1
ATOM 7901 C CA . SER B 1 182 ? -10.498 7.032 -22.946 1.00 18.49 182 SER A CA 1
ATOM 7902 C C . SER B 1 182 ? -11.216 6.888 -24.281 1.00 19.95 182 SER A C 1
ATOM 7903 O O . SER B 1 182 ? -10.638 6.460 -25.284 1.00 22.17 182 SER A O 1
ATOM 7911 N N . ILE B 1 183 ? -12.490 7.249 -24.275 1.00 18.45 183 ILE A N 1
ATOM 7912 C CA . ILE B 1 183 ? -13.387 7.103 -25.419 1.00 19.36 183 ILE A CA 1
ATOM 7913 C C . ILE B 1 183 ? -13.558 8.480 -26.047 1.00 24.72 183 ILE A C 1
ATOM 7914 O O . ILE B 1 183 ? -13.965 9.413 -25.347 1.00 23.64 183 ILE A O 1
ATOM 7930 N N . PRO B 1 184 ? -13.271 8.668 -27.336 1.00 20.55 184 PRO A N 1
ATOM 7931 C CA . PRO B 1 184 ? -13.445 10.003 -27.920 1.00 21.75 184 PRO A CA 1
ATOM 7932 C C . PRO B 1 184 ? -14.916 10.375 -27.983 1.00 25.89 184 PRO A C 1
ATOM 7933 O O . PRO B 1 184 ? -15.797 9.520 -28.118 1.00 25.38 184 PRO A O 1
ATOM 7937 N N . ASN B 1 185 ? -15.175 11.672 -27.892 1.00 25.90 185 ASN A N 1
ATOM 7938 C CA . ASN B 1 185 ? -16.522 12.179 -28.077 1.00 28.98 185 ASN A CA 1
ATOM 7939 C C . ASN B 1 185 ? -16.982 11.831 -29.486 1.00 29.42 185 ASN A C 1
ATOM 7940 O O . ASN B 1 185 ? -16.307 12.206 -30.455 1.00 27.23 185 ASN A O 1
ATOM 7945 N N . PRO B 1 186 ? -18.089 11.100 -29.649 1.00 27.31 186 PRO A N 1
ATOM 7946 C CA . PRO B 1 186 ? -18.431 10.568 -30.977 1.00 30.98 186 PRO A CA 1
ATOM 7947 C C . PRO B 1 186 ? -18.929 11.614 -31.955 1.00 41.49 186 PRO A C 1
ATOM 7948 O O . PRO B 1 186 ? -19.026 11.308 -33.151 1.00 40.66 186 PRO A O 1
ATOM 7952 N N . ASP B 1 187 ? -19.247 12.826 -31.499 1.00 39.31 187 ASP A N 1
ATOM 7953 C CA . ASP B 1 187 ? -19.743 13.877 -32.381 1.00 52.53 187 ASP A CA 1
ATOM 7954 C C . ASP B 1 187 ? -18.682 14.905 -32.740 1.00 54.99 187 ASP A C 1
ATOM 7955 O O . ASP B 1 187 ? -18.776 15.539 -33.794 1.00 57.12 187 ASP A O 1
ATOM 7960 N N . ASP B 1 188 ? -17.677 15.076 -31.885 1.00 32.19 188 ASP A N 1
ATOM 7961 C CA . ASP B 1 188 ? -16.595 16.023 -32.135 1.00 35.81 188 ASP A CA 1
ATOM 7962 C C . ASP B 1 188 ? -15.431 15.551 -31.268 1.00 35.02 188 ASP A C 1
ATOM 7963 O O . ASP B 1 188 ? -15.418 15.811 -30.064 1.00 32.60 188 ASP A O 1
ATOM 7968 N N . ALA B 1 189 ? -14.474 14.855 -31.885 1.00 34.42 189 ALA A N 1
ATOM 7969 C CA . ALA B 1 189 ? -13.382 14.256 -31.126 1.00 34.02 189 ALA A CA 1
ATOM 7970 C C . ALA B 1 189 ? -12.464 15.293 -30.499 1.00 28.88 189 ALA A C 1
ATOM 7971 O O . ALA B 1 189 ? -11.630 14.927 -29.666 1.00 32.58 189 ALA A O 1
ATOM 7978 N N . SER B 1 190 ? -12.586 16.565 -30.883 1.00 32.86 190 SER A N 1
ATOM 7979 C CA . SER B 1 190 ? -11.790 17.622 -30.273 1.00 29.87 190 SER A CA 1
ATOM 7980 C C . SER B 1 190 ? -12.301 18.018 -28.898 1.00 31.07 190 SER A C 1
ATOM 7981 O O . SER B 1 190 ? -11.598 18.732 -28.176 1.00 31.93 190 SER A O 1
ATOM 7989 N N . LYS B 1 191 ? -13.508 17.596 -28.534 1.00 33.90 191 LYS A N 1
ATOM 7990 C CA . LYS B 1 191 ? -14.008 17.791 -27.186 1.00 30.95 191 LYS A CA 1
ATOM 7991 C C . LYS B 1 191 ? -13.352 16.792 -26.245 1.00 29.79 191 LYS A C 1
ATOM 7992 O O . LYS B 1 191 ? -12.633 15.880 -26.661 1.00 25.69 191 LYS A O 1
ATOM 8011 N N A ARG B 1 192 ? -13.614 16.959 -24.958 0.43 26.45 192 ARG A N 1
ATOM 8012 N N B ARG B 1 192 ? -13.596 16.971 -24.950 0.57 25.97 192 ARG A N 1
ATOM 8013 C CA A ARG B 1 192 ? -13.058 16.031 -23.993 0.43 26.68 192 ARG A CA 1
ATOM 8014 C CA B ARG B 1 192 ? -13.057 16.027 -23.990 0.57 26.45 192 ARG A CA 1
ATOM 8015 C C A ARG B 1 192 ? -13.690 14.652 -24.181 0.43 22.98 192 ARG A C 1
ATOM 8016 C C B ARG B 1 192 ? -13.670 14.649 -24.231 0.57 22.26 192 ARG A C 1
ATOM 8017 O O A ARG B 1 192 ? -14.833 14.537 -24.630 0.43 26.02 192 ARG A O 1
ATOM 8018 O O B ARG B 1 192 ? -14.773 14.529 -24.772 0.57 25.26 192 ARG A O 1
ATOM 8059 N N . PRO B 1 193 ? -12.960 13.588 -23.867 1.00 22.70 193 PRO A N 1
ATOM 8060 C CA . PRO B 1 193 ? -13.527 12.243 -24.005 1.00 19.86 193 PRO A CA 1
ATOM 8061 C C . PRO B 1 193 ? -14.719 12.058 -23.075 1.00 24.16 193 PRO A C 1
ATOM 8062 O O . PRO B 1 193 ? -14.943 12.822 -22.134 1.00 23.61 193 PRO A O 1
ATOM 8073 N N . VAL B 1 194 ? -15.497 11.013 -23.357 1.00 23.40 194 VAL A N 1
ATOM 8074 C CA . VAL B 1 194 ? -16.808 10.818 -22.750 1.00 25.59 194 VAL A CA 1
ATOM 8075 C C . VAL B 1 194 ? -16.831 9.655 -21.779 1.00 29.20 194 VAL A C 1
ATOM 8076 O O . VAL B 1 194 ? -17.883 9.381 -21.181 1.00 27.99 194 VAL A O 1
ATOM 8089 N N . GLY B 1 195 ? -15.709 8.971 -21.595 1.00 25.31 195 GLY A N 1
ATOM 8090 C CA . GLY B 1 195 ? -15.650 7.843 -20.689 1.00 23.77 195 GLY A CA 1
ATOM 8091 C C . GLY B 1 195 ? -14.380 7.060 -20.947 1.00 21.48 195 GLY A C 1
ATOM 8092 O O . GLY B 1 195 ? -13.457 7.557 -21.597 1.00 19.63 195 GLY A O 1
ATOM 8096 N N . ALA B 1 196 ? -14.355 5.828 -20.445 1.00 21.34 196 ALA A N 1
ATOM 8097 C CA . ALA B 1 196 ? -13.201 4.956 -20.599 1.00 19.31 196 ALA A CA 1
ATOM 8098 C C . ALA B 1 196 ? -13.692 3.536 -20.812 1.00 19.36 196 ALA A C 1
ATOM 8099 O O . ALA B 1 196 ? -14.809 3.183 -20.429 1.00 25.35 196 ALA A O 1
ATOM 8106 N N . ARG B 1 197 ? -12.834 2.713 -21.410 1.00 21.99 197 ARG A N 1
ATOM 8107 C CA . ARG B 1 197 ? -13.174 1.316 -21.614 1.00 18.24 197 ARG A CA 1
ATOM 8108 C C . ARG B 1 197 ? -11.937 0.443 -21.495 1.00 22.04 197 ARG A C 1
ATOM 8109 O O . ARG B 1 197 ? -10.808 0.886 -21.724 1.00 17.76 197 ARG A O 1
ATOM 8130 N N . VAL B 1 198 ? -12.174 -0.812 -21.146 1.00 16.62 198 VAL A N 1
ATOM 8131 C CA . VAL B 1 198 ? -11.139 -1.837 -21.190 1.00 17.97 198 VAL A CA 1
ATOM 8132 C C . VAL B 1 198 ? -10.992 -2.315 -22.628 1.00 21.20 198 VAL A C 1
ATOM 8133 O O . VAL B 1 198 ? -11.991 -2.557 -23.315 1.00 20.06 198 VAL A O 1
ATOM 8146 N N . VAL B 1 199 ? -9.749 -2.442 -23.093 1.00 17.62 199 VAL A N 1
ATOM 8147 C CA . VAL B 1 199 ? -9.461 -3.106 -24.358 1.00 18.85 199 VAL A CA 1
ATOM 8148 C C . VAL B 1 199 ? -8.374 -4.146 -24.118 1.00 21.49 199 VAL A C 1
ATOM 8149 O O . VAL B 1 199 ? -7.558 -4.009 -23.202 1.00 21.67 199 VAL A O 1
ATOM 8162 N N . ASP B 1 200 ? -8.378 -5.209 -24.926 1.00 19.55 200 ASP A N 1
ATOM 8163 C CA . ASP B 1 200 ? -7.226 -6.098 -24.915 1.00 21.23 200 ASP A CA 1
ATOM 8164 C C . ASP B 1 200 ? -6.127 -5.456 -25.758 1.00 23.58 200 ASP A C 1
ATOM 8165 O O . ASP B 1 200 ? -6.276 -4.335 -26.257 1.00 24.66 200 ASP A O 1
ATOM 8174 N N . LEU B 1 201 ? -4.980 -6.126 -25.890 1.00 19.85 201 LEU A N 1
ATOM 8175 C CA . LEU B 1 201 ? -3.858 -5.440 -26.514 1.00 17.58 201 LEU A CA 1
ATOM 8176 C C . LEU B 1 201 ? -3.903 -5.520 -28.031 1.00 26.21 201 LEU A C 1
ATOM 8177 O O . LEU B 1 201 ? -3.026 -4.957 -28.692 1.00 27.12 201 LEU A O 1
ATOM 8193 N N . GLN B 1 202 ? -4.908 -6.192 -28.589 1.00 24.93 202 GLN A N 1
ATOM 8194 C CA . GLN B 1 202 ? -5.276 -6.033 -29.987 1.00 28.13 202 GLN A CA 1
ATOM 8195 C C . GLN B 1 202 ? -6.305 -4.925 -30.182 1.00 33.17 202 GLN A C 1
ATOM 8196 O O . GLN B 1 202 ? -6.767 -4.705 -31.307 1.00 30.64 202 GLN A O 1
ATOM 8210 N N . GLY B 1 203 ? -6.682 -4.232 -29.110 1.00 25.91 203 GLY A N 1
ATOM 8211 C CA . GLY B 1 203 ? -7.580 -3.104 -29.210 1.00 26.43 203 GLY A CA 1
ATOM 8212 C C . GLY B 1 203 ? -9.060 -3.419 -29.150 1.00 25.58 203 GLY A C 1
ATOM 8213 O O . GLY B 1 203 ? -9.872 -2.493 -29.285 1.00 26.86 203 GLY A O 1
ATOM 8214 N N . LYS B 1 204 ? -9.454 -4.682 -28.980 1.00 23.65 204 LYS A N 1
ATOM 8215 C CA . LYS B 1 204 ? -10.782 -5.267 -28.834 1.00 26.34 204 LYS A CA 1
ATOM 8216 C C . LYS B 1 204 ? -11.397 -4.787 -27.525 1.00 25.92 204 LYS A C 1
ATOM 8217 O O . LYS B 1 204 ? -10.792 -4.923 -26.458 1.00 25.48 204 LYS A O 1
ATOM 8236 N N . LYS B 1 205 ? -12.587 -4.203 -27.615 1.00 25.22 205 LYS A N 1
ATOM 8237 C CA . LYS B 1 205 ? -13.313 -3.776 -26.429 1.00 22.91 205 LYS A CA 1
ATOM 8238 C C . LYS B 1 205 ? -13.648 -4.975 -25.550 1.00 19.17 205 LYS A C 1
ATOM 8239 O O . LYS B 1 205 ? -13.992 -6.054 -26.038 1.00 21.24 205 LYS A O 1
ATOM 8258 N N . VAL B 1 206 ? -13.526 -4.788 -24.239 1.00 19.83 206 VAL A N 1
ATOM 8259 C CA . VAL B 1 206 ? -13.858 -5.820 -23.263 1.00 28.16 206 VAL A CA 1
ATOM 8260 C C . VAL B 1 206 ? -14.949 -5.269 -22.361 1.00 24.55 206 VAL A C 1
ATOM 8261 O O . VAL B 1 206 ? -14.747 -4.250 -21.688 1.00 25.30 206 VAL A O 1
ATOM 8274 N N . GLY B 1 207 ? -16.096 -5.943 -22.337 1.00 24.26 207 GLY A N 1
ATOM 8275 C CA . GLY B 1 207 ? -17.149 -5.548 -21.423 1.00 27.37 207 GLY A CA 1
ATOM 8276 C C . GLY B 1 207 ? -17.838 -4.269 -21.871 1.00 27.44 207 GLY A C 1
ATOM 8277 O O . GLY B 1 207 ? -17.973 -3.985 -23.064 1.00 30.77 207 GLY A O 1
ATOM 8281 N N . ASP B 1 208 ? -18.272 -3.480 -20.890 1.00 24.56 208 ASP A N 1
ATOM 8282 C CA . ASP B 1 208 ? -19.086 -2.300 -21.142 1.00 30.53 208 ASP A CA 1
ATOM 8283 C C . ASP B 1 208 ? -18.274 -1.021 -20.981 1.00 36.26 208 ASP A C 1
ATOM 8284 O O . ASP B 1 208 ? -17.348 -0.941 -20.169 1.00 29.70 208 ASP A O 1
ATOM 8293 N N . ASP B 1 209 ? -18.647 -0.014 -21.767 1.00 33.00 209 ASP A N 1
ATOM 8294 C CA . ASP B 1 209 ? -18.080 1.317 -21.604 1.00 28.95 209 ASP A CA 1
ATOM 8295 C C . ASP B 1 209 ? -18.435 1.883 -20.236 1.00 27.51 209 ASP A C 1
ATOM 8296 O O . ASP B 1 209 ? -19.570 1.768 -19.771 1.00 28.21 209 ASP A O 1
ATOM 8305 N N . ALA B 1 210 ? -17.455 2.506 -19.597 1.00 24.17 210 ALA A N 1
ATOM 8306 C CA . ALA B 1 210 ? -17.681 3.261 -18.373 1.00 20.10 210 ALA A CA 1
ATOM 8307 C C . ALA B 1 210 ? -17.834 4.730 -18.745 1.00 22.59 210 ALA A C 1
ATOM 8308 O O . ALA B 1 210 ? -16.837 5.414 -19.000 1.00 28.32 210 ALA A O 1
ATOM 8315 N N . LEU B 1 211 ? -19.075 5.218 -18.753 1.00 22.92 211 LEU A N 1
ATOM 8316 C CA . LEU B 1 211 ? -19.323 6.613 -19.087 1.00 25.31 211 LEU A CA 1
ATOM 8317 C C . LEU B 1 211 ? -18.856 7.524 -17.960 1.00 32.70 211 LEU A C 1
ATOM 8318 O O . LEU B 1 211 ? -19.065 7.242 -16.776 1.00 28.31 211 LEU A O 1
ATOM 8334 N N . CYS B 1 212 ? -18.223 8.624 -18.341 1.00 29.97 212 CYS A N 1
ATOM 8335 C CA . CYS B 1 212 ? -17.701 9.619 -17.415 1.00 30.88 212 CYS A CA 1
ATOM 8336 C C . CYS B 1 212 ? -17.514 10.896 -18.226 1.00 27.48 212 CYS A C 1
ATOM 8337 O O . CYS B 1 212 ? -16.432 11.132 -18.781 1.00 28.74 212 CYS A O 1
ATOM 8344 N N . PRO B 1 213 ? -18.552 11.721 -18.344 1.00 25.30 213 PRO A N 1
ATOM 8345 C CA . PRO B 1 213 ? -18.483 12.871 -19.257 1.00 22.97 213 PRO A CA 1
ATOM 8346 C C . PRO B 1 213 ? -17.373 13.840 -18.882 1.00 27.22 213 PRO A C 1
ATOM 8347 O O . PRO B 1 213 ? -17.146 14.128 -17.707 1.00 28.49 213 PRO A O 1
ATOM 8358 N N . GLY B 1 214 ? -16.683 14.348 -19.898 1.00 24.07 214 GLY A N 1
ATOM 8359 C CA . GLY B 1 214 ? -15.656 15.344 -19.671 1.00 27.42 214 GLY A CA 1
ATOM 8360 C C . GLY B 1 214 ? -14.444 14.763 -18.982 1.00 27.12 214 GLY A C 1
ATOM 8361 O O . GLY B 1 214 ? -13.872 15.402 -18.092 1.00 24.06 214 GLY A O 1
ATOM 8365 N N . LEU B 1 215 ? -14.050 13.552 -19.359 1.00 18.24 215 LEU A N 1
ATOM 8366 C CA . LEU B 1 215 ? -12.949 12.877 -18.683 1.00 18.83 215 LEU A CA 1
ATOM 8367 C C . LEU B 1 215 ? -11.632 13.605 -18.917 1.00 21.53 215 LEU A C 1
ATOM 8368 O O . LEU B 1 215 ? -11.247 13.876 -20.061 1.00 22.16 215 LEU A O 1
ATOM 8384 N N . HIS B 1 216 ? -10.938 13.918 -17.821 1.00 20.66 216 HIS A N 1
ATOM 8385 C CA . HIS B 1 216 ? -9.619 14.533 -17.869 1.00 18.08 216 HIS A CA 1
ATOM 8386 C C . HIS B 1 216 ? -9.025 14.504 -16.470 1.00 23.28 216 HIS A C 1
ATOM 8387 O O . HIS B 1 216 ? -9.694 14.895 -15.507 1.00 23.54 216 HIS A O 1
ATOM 8401 N N . GLY B 1 217 ? -7.793 14.041 -16.347 1.00 21.72 217 GLY A N 1
ATOM 8402 C CA . GLY B 1 217 ? -7.142 13.875 -15.055 1.00 18.40 217 GLY A CA 1
ATOM 8403 C C . GLY B 1 217 ? -6.937 12.406 -14.745 1.00 17.64 2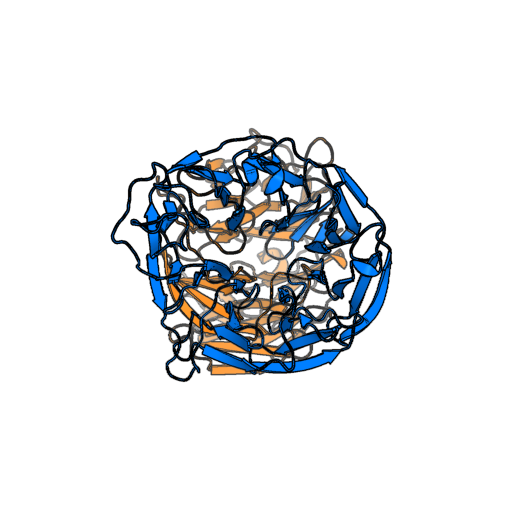17 GLY A C 1
ATOM 8404 O O . GLY B 1 217 ? -7.841 11.583 -14.922 1.00 18.39 217 GLY A O 1
ATOM 8408 N N . SER B 1 218 ? -5.742 12.076 -14.260 1.00 14.86 218 SER A N 1
ATOM 8409 C CA . SER B 1 218 ? -5.344 10.686 -14.087 1.00 16.38 218 SER A CA 1
ATOM 8410 C C . SER B 1 218 ? -4.221 10.594 -13.065 1.00 17.63 218 SER A C 1
ATOM 8411 O O . SER B 1 218 ? -3.314 11.427 -13.052 1.00 18.47 218 SER A O 1
ATOM 8419 N N . ALA B 1 219 ? -4.278 9.563 -12.223 1.00 12.74 219 ALA A N 1
ATOM 8420 C CA . ALA B 1 219 ? -3.194 9.287 -11.293 1.00 11.54 219 ALA A CA 1
ATOM 8421 C C . ALA B 1 219 ? -3.389 7.899 -10.718 1.00 11.22 219 ALA A C 1
ATOM 8422 O O . ALA B 1 219 ? -4.503 7.382 -10.679 1.00 13.46 219 ALA A O 1
ATOM 8429 N N . GLY B 1 220 ? -2.297 7.326 -10.222 1.00 12.39 220 GLY A N 1
ATOM 8430 C CA . GLY B 1 220 ? -2.333 6.050 -9.540 1.00 13.88 220 GLY A CA 1
ATOM 8431 C C . GLY B 1 220 ? -1.976 6.192 -8.073 1.00 11.27 220 GLY A C 1
ATOM 8432 O O . GLY B 1 220 ? -1.190 7.058 -7.696 1.00 12.57 220 GLY A O 1
ATOM 8436 N N . SER B 1 221 ? -2.550 5.322 -7.250 1.00 11.11 221 SER A N 1
ATOM 8437 C CA . SER B 1 221 ? -2.190 5.264 -5.836 1.00 9.89 221 SER A CA 1
ATOM 8438 C C . SER B 1 221 ? -2.286 3.804 -5.414 1.00 10.20 221 SER A C 1
ATOM 8439 O O . SER B 1 221 ? -3.387 3.257 -5.303 1.00 10.63 221 SER A O 1
ATOM 8447 N N . GLY B 1 222 ? -1.139 3.187 -5.168 1.00 12.72 222 GLY A N 1
ATOM 8448 C CA . GLY B 1 222 ? -1.153 1.760 -4.876 1.00 14.60 222 GLY A CA 1
ATOM 8449 C C . GLY B 1 222 ? -1.795 1.002 -6.014 1.00 12.53 222 GLY A C 1
ATOM 8450 O O . GLY B 1 222 ? -1.531 1.268 -7.190 1.00 14.28 222 GLY A O 1
ATOM 8454 N N . ASP B 1 223 ? -2.663 0.047 -5.670 1.00 10.27 223 ASP A N 1
ATOM 8455 C CA . ASP B 1 223 ? -3.264 -0.822 -6.677 1.00 14.46 223 ASP A CA 1
ATOM 8456 C C . ASP B 1 223 ? -4.463 -0.199 -7.390 1.00 12.13 223 ASP A C 1
ATOM 8457 O O . ASP B 1 223 ? -5.108 -0.888 -8.194 1.00 12.72 223 ASP A O 1
ATOM 8466 N N . THR B 1 224 ? -4.750 1.083 -7.166 1.00 12.43 224 THR A N 1
ATOM 8467 C CA . THR B 1 224 ? -5.939 1.729 -7.709 1.00 15.23 224 THR A CA 1
ATOM 8468 C C . THR B 1 224 ? -5.527 2.893 -8.597 1.00 14.18 224 THR A C 1
ATOM 8469 O O . THR B 1 224 ? -4.674 3.698 -8.219 1.00 13.69 224 THR A O 1
ATOM 8480 N N . PHE B 1 225 ? -6.109 2.958 -9.790 1.00 11.47 225 PHE A N 1
ATOM 8481 C CA . PHE B 1 225 ? -5.870 4.067 -10.697 1.00 12.55 225 PHE A CA 1
ATOM 8482 C C . PHE B 1 225 ? -7.152 4.871 -10.851 1.00 12.06 225 PHE A C 1
ATOM 8483 O O . PHE B 1 225 ? -8.247 4.308 -10.923 1.00 15.98 225 PHE A O 1
ATOM 8500 N N . ALA B 1 226 ? -7.020 6.191 -10.901 1.00 13.28 226 ALA A N 1
ATOM 8501 C CA . ALA B 1 226 ? -8.183 7.065 -10.959 1.00 12.36 226 ALA A CA 1
ATOM 8502 C C . ALA B 1 226 ? -8.165 7.929 -12.213 1.00 12.77 226 ALA A C 1
ATOM 8503 O O . ALA B 1 226 ? -7.119 8.444 -12.607 1.00 15.37 226 ALA A O 1
ATOM 8510 N N . LEU B 1 227 ? -9.342 8.076 -12.822 1.00 14.17 227 LEU A N 1
ATOM 8511 C CA . LEU B 1 227 ? -9.591 9.017 -13.907 1.00 16.36 227 LEU A CA 1
ATOM 8512 C C . LEU B 1 227 ? -10.741 9.910 -13.465 1.00 18.30 227 LEU A C 1
ATOM 8513 O O . LEU B 1 227 ? -11.767 9.411 -12.996 1.00 21.39 227 LEU A O 1
ATOM 8529 N N . SER B 1 228 ? -10.580 11.217 -13.609 1.00 15.53 228 SER A N 1
ATOM 8530 C CA . SER B 1 228 ? -11.591 12.152 -13.137 1.00 15.75 228 SER A CA 1
ATOM 8531 C C . SER B 1 228 ? -12.412 12.699 -14.297 1.00 18.68 228 SER A C 1
ATOM 8532 O O . SER B 1 228 ? -11.924 12.840 -15.420 1.00 19.13 228 SER A O 1
ATOM 8540 N N . CYS B 1 229 ? -13.672 13.006 -14.009 1.00 19.43 229 CYS A N 1
ATOM 8541 C CA . CYS B 1 229 ? -14.557 13.584 -15.008 1.00 18.85 229 CYS A CA 1
ATOM 8542 C C . CYS B 1 229 ? -15.582 14.465 -14.296 1.00 22.33 229 CYS A C 1
ATOM 8543 O O . CYS B 1 229 ? -15.430 14.796 -13.116 1.00 22.43 229 CYS A O 1
ATOM 8550 N N . GLU B 1 230 ? -16.632 14.857 -15.025 1.00 23.60 230 GLU A N 1
ATOM 8551 C CA . GLU B 1 230 ? -17.608 15.800 -14.480 1.00 23.30 230 GLU A CA 1
ATOM 8552 C C . GLU B 1 230 ? -18.500 15.186 -13.403 1.00 24.29 230 GLU A C 1
ATOM 8553 O O . GLU B 1 230 ? -19.037 15.927 -12.574 1.00 24.08 230 GLU A O 1
ATOM 8565 N N . THR B 1 231 ? -18.667 13.862 -13.376 1.00 20.12 231 THR A N 1
ATOM 8566 C CA . THR B 1 231 ? -19.564 13.230 -12.412 1.00 25.60 231 THR A CA 1
ATOM 8567 C C . THR B 1 231 ? -18.853 12.594 -11.222 1.00 21.17 231 THR A C 1
ATOM 8568 O O . THR B 1 231 ? -19.513 12.293 -10.224 1.00 25.82 231 THR A O 1
ATOM 8579 N N . GLY B 1 232 ? -17.550 12.384 -11.294 1.00 22.32 232 GLY A N 1
ATOM 8580 C CA . GLY B 1 232 ? -16.865 11.648 -10.242 1.00 18.57 232 GLY A CA 1
ATOM 8581 C C . GLY B 1 232 ? -15.528 11.133 -10.743 1.00 21.10 232 GLY A C 1
ATOM 8582 O O . GLY B 1 232 ? -14.934 11.700 -11.662 1.00 19.72 232 GLY A O 1
ATOM 8586 N N A LEU B 1 233 ? -15.085 10.043 -10.122 0.16 20.42 233 LEU A N 1
ATOM 8587 N N B LEU B 1 233 ? -15.070 10.054 -10.114 0.84 20.62 233 LEU A N 1
ATOM 8588 C CA A LEU B 1 233 ? -13.853 9.367 -10.494 0.16 18.40 233 LEU A CA 1
ATOM 8589 C CA B LEU B 1 233 ? -13.847 9.378 -10.511 0.84 15.77 233 LEU A CA 1
ATOM 8590 C C A LEU B 1 233 ? -14.171 7.957 -10.962 0.16 19.49 233 LEU A C 1
ATOM 8591 C C B LEU B 1 233 ? -14.173 7.967 -10.969 0.84 19.63 233 LEU A C 1
ATOM 8592 O O A LEU B 1 233 ? -15.018 7.275 -10.377 0.16 21.35 233 LEU A O 1
ATOM 8593 O O B LEU B 1 233 ? -15.029 7.298 -10.383 0.84 22.88 233 LEU A O 1
ATOM 8624 N N . LEU B 1 234 ? -13.491 7.527 -12.017 1.00 16.79 234 LEU A N 1
ATOM 8625 C CA . LEU B 1 234 ? -13.436 6.118 -12.362 1.00 17.29 234 LEU A CA 1
ATOM 8626 C C . LEU B 1 234 ? -12.257 5.539 -11.601 1.00 16.30 234 LEU A C 1
ATOM 8627 O O . LEU B 1 234 ? -11.171 6.126 -11.603 1.00 19.85 234 LEU A O 1
ATOM 8643 N N . LEU B 1 235 ? -12.478 4.417 -10.926 1.00 15.17 235 LEU A N 1
ATOM 8644 C CA . LEU B 1 235 ? -11.451 3.764 -10.132 1.00 17.42 235 LEU A CA 1
ATOM 8645 C C . LEU B 1 235 ? -11.201 2.399 -10.743 1.00 14.68 235 LEU A C 1
ATOM 8646 O O . LEU B 1 235 ? -12.150 1.648 -10.975 1.00 18.88 235 LEU A O 1
ATOM 8662 N N . ILE B 1 236 ? -9.936 2.097 -11.022 1.00 14.32 236 ILE A N 1
ATOM 8663 C CA . ILE B 1 236 ? -9.550 0.905 -11.778 1.00 14.89 236 ILE A CA 1
ATOM 8664 C C . ILE B 1 236 ? -8.643 0.038 -10.917 1.00 16.46 236 ILE A C 1
ATOM 8665 O O . ILE B 1 236 ? -7.696 0.536 -10.304 1.00 14.99 236 ILE A O 1
ATOM 8681 N N . THR B 1 237 ? -8.915 -1.268 -10.908 1.00 14.74 237 THR A N 1
ATOM 8682 C CA . THR B 1 237 ? -8.043 -2.260 -10.287 1.00 11.89 237 THR A CA 1
ATOM 8683 C C . THR B 1 237 ? -7.951 -3.461 -11.213 1.00 14.03 237 THR A C 1
ATOM 8684 O O . THR B 1 237 ? -8.842 -3.695 -12.031 1.00 15.89 237 THR A O 1
ATOM 8695 N N . GLN B 1 238 ? -6.870 -4.233 -11.071 1.00 14.39 238 GLN A N 1
ATOM 8696 C CA . GLN B 1 238 ? -6.748 -5.496 -11.788 1.00 14.15 238 GLN A CA 1
ATOM 8697 C C . GLN B 1 238 ? -6.189 -6.544 -10.849 1.00 18.72 238 GLN A C 1
ATOM 8698 O O . GLN B 1 238 ? -5.183 -6.307 -10.175 1.00 18.84 238 GLN A O 1
ATOM 8712 N N . LYS B 1 239 ? -6.827 -7.705 -10.832 1.00 19.04 239 LYS A N 1
ATOM 8713 C CA . LYS B 1 239 ? -6.246 -8.849 -10.145 1.00 23.89 239 LYS A CA 1
ATOM 8714 C C . LYS B 1 239 ? -5.827 -9.872 -11.193 1.00 24.61 239 LYS A C 1
ATOM 8715 O O . LYS B 1 239 ? -4.885 -9.613 -11.949 1.00 28.50 239 LYS A O 1
ATOM 8734 N N . ASN B 1 240 ? -6.496 -11.014 -11.287 1.00 22.16 240 ASN A N 1
ATOM 8735 C CA . ASN B 1 240 ? -6.050 -12.052 -12.208 1.00 25.16 240 ASN A CA 1
ATOM 8736 C C . ASN B 1 240 ? -7.028 -12.237 -13.361 1.00 29.17 240 ASN A C 1
ATOM 8737 O O . ASN B 1 240 ? -7.162 -13.331 -13.910 1.00 34.69 240 ASN A O 1
ATOM 8748 N N . ALA B 1 241 ? -7.682 -11.149 -13.750 1.00 21.01 241 ALA A N 1
ATOM 8749 C CA . ALA B 1 241 ? -8.625 -11.131 -14.853 1.00 19.56 241 ALA A CA 1
ATOM 8750 C C . ALA B 1 241 ? -8.486 -9.779 -15.545 1.00 21.18 241 ALA A C 1
ATOM 8751 O O . ALA B 1 241 ? -7.485 -9.069 -15.394 1.00 20.79 241 ALA A O 1
ATOM 8758 N N . ALA B 1 242 ? -9.492 -9.403 -16.322 1.00 19.23 242 ALA A N 1
ATOM 8759 C CA . ALA B 1 242 ? -9.472 -8.091 -16.925 1.00 22.22 242 ALA A CA 1
ATOM 8760 C C . ALA B 1 242 ? -9.589 -7.033 -15.833 1.00 17.19 242 ALA A C 1
ATOM 8761 O O . ALA B 1 242 ? -10.138 -7.298 -14.759 1.00 20.83 242 ALA A O 1
ATOM 8768 N N . PRO B 1 243 ? -9.058 -5.836 -16.066 1.00 17.86 243 PRO A N 1
ATOM 8769 C CA . PRO B 1 243 ? -9.259 -4.753 -15.097 1.00 16.13 243 PRO A CA 1
ATOM 8770 C C . PRO B 1 243 ? -10.740 -4.488 -14.889 1.00 19.70 243 PRO A C 1
ATOM 8771 O O . PRO B 1 243 ? -11.574 -4.764 -15.762 1.00 19.99 243 PRO A O 1
ATOM 8782 N N . VAL B 1 244 ? -11.061 -3.970 -13.703 1.00 18.04 244 VAL A N 1
ATOM 8783 C CA . VAL B 1 244 ? -12.426 -3.645 -13.311 1.00 19.48 244 VAL A CA 1
ATOM 8784 C C . VAL B 1 244 ? -12.516 -2.146 -13.053 1.00 17.02 244 VAL A C 1
ATOM 8785 O O . VAL B 1 244 ? -11.736 -1.596 -12.266 1.00 18.22 244 VAL A O 1
ATOM 8798 N N . ILE B 1 245 ? -13.488 -1.500 -13.695 1.00 18.17 245 ILE A N 1
ATOM 8799 C CA . ILE B 1 245 ? -13.730 -0.066 -13.557 1.00 16.80 245 ILE A CA 1
ATOM 8800 C C . ILE B 1 245 ? -14.981 0.130 -12.711 1.00 19.60 245 ILE A C 1
ATOM 8801 O O . ILE B 1 245 ? -16.039 -0.434 -13.016 1.00 21.15 245 ILE A O 1
ATOM 8817 N N . ARG B 1 246 ? -14.878 0.952 -11.674 1.00 18.35 246 ARG A N 1
ATOM 8818 C CA . ARG B 1 246 ? -16.057 1.381 -10.945 1.00 22.17 246 ARG A CA 1
ATOM 8819 C C . ARG B 1 246 ? -16.094 2.903 -10.912 1.00 17.92 246 ARG A C 1
ATOM 8820 O O . ARG B 1 246 ? -15.070 3.573 -11.044 1.00 22.15 246 ARG A O 1
ATOM 8841 N N . HIS B 1 247 ? -17.293 3.444 -10.750 1.00 21.20 247 HIS A N 1
ATOM 8842 C CA . HIS B 1 247 ? -17.492 4.887 -10.722 1.00 22.65 247 HIS A CA 1
ATOM 8843 C C . HIS B 1 247 ? -17.770 5.325 -9.296 1.00 23.45 247 HIS A C 1
ATOM 8844 O O . HIS B 1 247 ? -18.643 4.760 -8.628 1.00 25.39 247 HIS A O 1
ATOM 8858 N N . LEU B 1 248 ? -17.019 6.320 -8.833 1.00 24.05 248 LEU A N 1
ATOM 8859 C CA . LEU B 1 248 ? -17.242 6.936 -7.535 1.00 19.77 248 LEU A CA 1
ATOM 8860 C C . LEU B 1 248 ? -17.733 8.364 -7.755 1.00 18.95 248 LEU A C 1
ATOM 8861 O O . LEU B 1 248 ? -16.930 9.240 -8.114 1.00 19.35 248 LEU A O 1
ATOM 8877 N N . PRO B 1 249 ? -19.016 8.653 -7.584 1.00 23.08 249 PRO A N 1
ATOM 8878 C CA . PRO B 1 249 ? -19.484 10.026 -7.811 1.00 24.77 249 PRO A CA 1
ATOM 8879 C C . PRO B 1 249 ? -18.984 10.968 -6.733 1.00 24.20 249 PRO A C 1
ATOM 8880 O O . PRO B 1 249 ? -18.754 10.570 -5.589 1.00 23.83 249 PRO A O 1
ATOM 8891 N N . TYR B 1 250 ? -18.803 12.235 -7.115 1.00 21.50 250 TYR A N 1
ATOM 8892 C CA . TYR B 1 250 ? -18.458 13.251 -6.133 1.00 18.59 250 TYR A CA 1
ATOM 8893 C C . TYR B 1 250 ? -19.483 13.245 -5.009 1.00 27.08 250 TYR A C 1
ATOM 8894 O O . TYR B 1 250 ? -20.692 13.194 -5.252 1.00 24.91 250 TYR A O 1
ATOM 8912 N N . ALA B 1 251 ? -18.985 13.300 -3.775 1.00 28.29 251 ALA A N 1
ATOM 8913 C CA . ALA B 1 251 ? -19.848 13.369 -2.605 1.00 25.90 251 ALA A CA 1
ATOM 8914 C C . ALA B 1 251 ? -20.856 14.500 -2.742 1.00 24.23 251 ALA A C 1
ATOM 8915 O O . ALA B 1 251 ? -20.544 15.579 -3.256 1.00 27.53 251 ALA A O 1
ATOM 8922 N N . LYS B 1 252 ? -22.076 14.242 -2.267 1.00 27.45 252 LYS A N 1
ATOM 8923 C CA . LYS B 1 252 ? -23.145 15.226 -2.318 1.00 29.21 252 LYS A CA 1
ATOM 8924 C C . LYS B 1 252 ? -22.918 16.363 -1.336 1.00 34.73 252 LYS A C 1
ATOM 8925 O O . LYS B 1 252 ? -23.575 17.404 -1.445 1.00 41.29 252 LYS A O 1
ATOM 8944 N N . THR B 1 253 ? -22.006 16.178 -0.385 1.00 29.56 253 THR A N 1
ATOM 8945 C CA . THR B 1 253 ? -21.605 17.216 0.550 1.00 32.58 253 THR A CA 1
ATOM 8946 C C . THR B 1 253 ? -20.634 18.215 -0.059 1.00 41.40 253 THR A C 1
ATOM 8947 O O . THR B 1 253 ? -20.315 19.214 0.592 1.00 38.40 253 THR A O 1
ATOM 8958 N N . LEU B 1 254 ? -20.152 17.972 -1.275 1.00 26.68 254 LEU A N 1
ATOM 8959 C CA . LEU B 1 254 ? -19.248 18.925 -1.895 1.00 28.80 254 LEU A CA 1
ATOM 8960 C C . LEU B 1 254 ? -20.028 20.039 -2.581 1.00 29.32 254 LEU A C 1
ATOM 8961 O O . LEU B 1 254 ? -21.152 19.827 -3.045 1.00 31.37 254 LEU A O 1
ATOM 8977 N N . PRO B 1 255 ? -19.442 21.234 -2.663 1.00 27.99 255 PRO A N 1
ATOM 8978 C CA . PRO B 1 255 ? -20.044 22.299 -3.474 1.00 34.52 255 PRO A CA 1
ATOM 8979 C C . PRO B 1 255 ? -19.910 21.971 -4.950 1.00 30.86 255 PRO A C 1
ATOM 8980 O O . PRO B 1 255 ? -19.328 20.937 -5.293 1.00 29.40 255 PRO A O 1
ATOM 8991 N N . GLU B 1 256 ? -20.427 22.821 -5.831 1.00 33.12 256 GLU A N 1
ATOM 8992 C CA . GLU B 1 256 ? -20.334 22.528 -7.254 1.00 32.91 256 GLU A CA 1
ATOM 8993 C C . GLU B 1 256 ? -18.883 22.593 -7.714 1.00 32.84 256 GLU A C 1
ATOM 8994 O O . GLU B 1 256 ? -18.102 23.434 -7.263 1.00 32.09 256 GLU A O 1
ATOM 9006 N N . GLY B 1 257 ? -18.524 21.673 -8.592 1.00 36.71 257 GLY A N 1
ATOM 9007 C CA . GLY B 1 257 ? -17.184 21.623 -9.134 1.00 28.02 257 GLY A CA 1
ATOM 9008 C C . GLY B 1 257 ? -16.901 20.241 -9.678 1.00 26.97 257 GLY A C 1
ATOM 9009 O O . GLY B 1 257 ? -17.730 19.334 -9.606 1.00 28.47 257 GLY A O 1
ATOM 9013 N N . SER B 1 258 ? -15.709 20.105 -10.245 1.00 25.25 258 SER A N 1
ATOM 9014 C CA . SER B 1 258 ? -15.232 18.796 -10.671 1.00 28.71 258 SER A CA 1
ATOM 9015 C C . SER B 1 258 ? -13.720 18.862 -10.801 1.00 22.74 258 SER A C 1
ATOM 9016 O O . SER B 1 258 ? -13.117 19.937 -10.773 1.00 23.39 258 SER A O 1
ATOM 9024 N N . THR B 1 259 ? -13.121 17.687 -10.947 1.00 17.21 259 THR A N 1
ATOM 9025 C CA . THR B 1 259 ? -11.678 17.522 -10.975 1.00 17.45 259 THR A CA 1
ATOM 9026 C C . THR B 1 259 ? -11.205 17.299 -12.405 1.00 18.12 259 THR A C 1
ATOM 9027 O O . THR B 1 259 ? -11.794 16.496 -13.141 1.00 19.93 259 THR A O 1
ATOM 9038 N N . SER B 1 260 ? -10.133 17.994 -12.785 1.00 18.19 260 SER A N 1
ATOM 9039 C CA . SER B 1 260 ? -9.487 17.784 -14.070 1.00 17.38 260 SER A CA 1
ATOM 9040 C C . SER B 1 260 ? -8.010 17.419 -13.958 1.00 20.80 260 SER A C 1
ATOM 9041 O O . SER B 1 260 ? -7.378 17.168 -14.986 1.00 20.03 260 SER A O 1
ATOM 9049 N N . THR B 1 261 ? -7.442 17.374 -12.751 1.00 19.56 261 THR A N 1
ATOM 9050 C CA . THR B 1 261 ? -6.045 17.008 -12.561 1.00 14.42 261 THR A CA 1
ATOM 9051 C C . THR B 1 261 ? -5.936 16.257 -11.245 1.00 14.67 261 THR A C 1
ATOM 9052 O O . THR B 1 261 ? -6.535 16.683 -10.257 1.00 16.19 261 THR A O 1
ATOM 9063 N N . LEU B 1 262 ? -5.180 15.153 -11.240 1.00 18.12 262 LEU A N 1
ATOM 9064 C CA . LEU B 1 262 ? -5.059 14.286 -10.074 1.00 14.70 262 LEU A CA 1
ATOM 9065 C C . LEU B 1 262 ? -3.606 13.971 -9.745 1.00 13.44 262 LEU A C 1
ATOM 9066 O O . LEU B 1 262 ? -2.749 13.891 -10.629 1.00 15.74 262 LEU A O 1
ATOM 9082 N N . ILE B 1 263 ? -3.357 13.744 -8.453 1.00 12.12 263 ILE A N 1
ATOM 9083 C CA . ILE B 1 263 ? -2.143 13.106 -7.963 1.00 11.94 263 ILE A CA 1
ATOM 9084 C C . ILE B 1 263 ? -2.559 12.008 -6.985 1.00 11.26 263 ILE A C 1
ATOM 9085 O O . ILE B 1 263 ? -3.666 12.016 -6.436 1.00 11.41 263 ILE A O 1
ATOM 9101 N N . GLY B 1 264 ? -1.671 11.041 -6.804 1.00 12.79 264 GLY A N 1
ATOM 9102 C CA . GLY B 1 264 ? -1.953 9.871 -5.976 1.00 11.21 264 GLY A CA 1
ATOM 9103 C C . GLY B 1 264 ? -0.914 9.652 -4.894 1.00 10.89 264 GLY A C 1
ATOM 9104 O O . GLY B 1 264 ? 0.288 9.779 -5.138 1.00 13.77 264 GLY A O 1
ATOM 9108 N N . GLY B 1 265 ? -1.391 9.298 -3.704 1.00 13.15 265 GLY A N 1
ATOM 9109 C CA . GLY B 1 265 ? -0.489 9.003 -2.603 1.00 12.80 265 GLY A CA 1
ATOM 9110 C C . GLY B 1 265 ? 0.401 7.811 -2.898 1.00 12.25 265 GLY A C 1
ATOM 9111 O O . GLY B 1 265 ? 0.029 6.888 -3.623 1.00 15.16 265 GLY A O 1
ATOM 9115 N N . LYS B 1 266 ? 1.598 7.825 -2.318 1.00 16.35 266 LYS A N 1
ATOM 9116 C CA . LYS B 1 266 ? 2.534 6.726 -2.552 1.00 21.53 266 LYS A CA 1
ATOM 9117 C C . LYS B 1 266 ? 2.544 5.697 -1.430 1.00 30.15 266 LYS A C 1
ATOM 9118 O O . LYS B 1 266 ? 2.390 4.498 -1.693 1.00 41.46 266 LYS A O 1
ATOM 9137 N N . GLY B 1 267 ? 2.719 6.131 -0.186 1.00 30.49 267 GLY A N 1
ATOM 9138 C CA . GLY B 1 267 ? 2.770 5.200 0.925 1.00 24.92 267 GLY A CA 1
ATOM 9139 C C . GLY B 1 267 ? 1.430 4.902 1.546 1.00 31.04 267 GLY A C 1
ATOM 9140 O O . GLY B 1 267 ? 1.285 3.957 2.321 1.00 24.96 267 GLY A O 1
ATOM 9144 N N . MET B 1 268 ? 0.439 5.700 1.189 1.00 20.76 268 MET A N 1
ATOM 9145 C CA . MET B 1 268 ? -0.925 5.596 1.663 1.00 14.75 268 MET A CA 1
ATOM 9146 C C . MET B 1 268 ? -1.799 5.782 0.431 1.00 14.17 268 MET A C 1
ATOM 9147 O O . MET B 1 268 ? -1.420 6.520 -0.479 1.00 19.40 268 MET A O 1
ATOM 9161 N N . GLN B 1 269 ? -2.942 5.091 0.371 1.00 13.39 269 GLN A N 1
ATOM 9162 C CA . GLN B 1 269 ? -3.809 5.177 -0.807 1.00 12.53 269 GLN A CA 1
ATOM 9163 C C . GLN B 1 269 ? -4.783 6.339 -0.673 1.00 14.53 269 GLN A C 1
ATOM 9164 O O . GLN B 1 269 ? -5.682 6.314 0.177 1.00 15.10 269 GLN A O 1
ATOM 9178 N N . TYR B 1 270 ? -4.618 7.345 -1.537 1.00 15.13 270 TYR A N 1
ATOM 9179 C CA . TYR B 1 270 ? -5.552 8.457 -1.640 1.00 12.22 270 TYR A CA 1
ATOM 9180 C C . TYR B 1 270 ? -5.276 9.180 -2.947 1.00 13.37 270 TYR A C 1
ATOM 9181 O O . TYR B 1 270 ? -4.225 9.005 -3.564 1.00 12.32 270 TYR A O 1
ATOM 9199 N N . PHE B 1 271 ? -6.223 10.036 -3.337 1.00 14.23 271 PHE A N 1
ATOM 9200 C CA . PHE B 1 271 ? -6.026 10.942 -4.449 1.00 13.49 271 PHE A CA 1
ATOM 9201 C C . PHE B 1 271 ? -6.295 12.361 -3.986 1.00 14.45 271 PHE A C 1
ATOM 9202 O O . PHE B 1 271 ? -7.101 12.595 -3.084 1.00 14.25 271 PHE A O 1
ATOM 9219 N N . ILE B 1 272 ? -5.582 13.306 -4.588 1.00 13.15 272 ILE A N 1
ATOM 9220 C CA . ILE B 1 272 ? -5.904 14.719 -4.460 1.00 12.44 272 ILE A CA 1
ATOM 9221 C C . ILE B 1 272 ? -6.220 15.236 -5.851 1.00 13.36 272 ILE A C 1
ATOM 9222 O O . ILE B 1 272 ? -5.475 14.976 -6.804 1.00 14.86 272 ILE A O 1
ATOM 9238 N N . GLY B 1 273 ? -7.347 15.917 -5.973 1.00 14.35 273 GLY A N 1
ATOM 9239 C CA . GLY B 1 273 ? -7.712 16.546 -7.221 1.00 15.77 273 GLY A CA 1
ATOM 9240 C C . GLY B 1 273 ? -7.893 18.034 -7.044 1.00 15.28 273 GLY A C 1
ATOM 9241 O O . GLY B 1 273 ? -8.143 18.511 -5.933 1.00 16.68 273 GLY A O 1
ATOM 9245 N N . ASN B 1 274 ? -7.761 18.788 -8.129 1.00 14.64 274 ASN A N 1
ATOM 9246 C CA . ASN B 1 274 ? -8.296 20.131 -8.089 1.00 15.55 274 ASN A CA 1
ATOM 9247 C C . ASN B 1 274 ? -9.822 20.057 -8.060 1.00 17.95 274 ASN A C 1
ATOM 9248 O O . ASN B 1 274 ? -10.427 18.997 -8.236 1.00 19.12 274 ASN A O 1
ATOM 9259 N N . TYR B 1 275 ? -10.452 21.195 -7.789 1.00 17.80 275 TYR A N 1
ATOM 9260 C CA . TYR B 1 275 ? -11.902 21.232 -7.666 1.00 18.70 275 TYR A CA 1
ATOM 9261 C C . TYR B 1 275 ? -12.325 22.671 -7.867 1.00 22.85 275 TYR A C 1
ATOM 9262 O O . TYR B 1 275 ? -12.914 23.293 -6.981 1.00 21.83 275 TYR A O 1
ATOM 9280 N N . GLY B 1 276 ? -12.029 23.192 -9.044 1.00 22.30 276 GLY A N 1
ATOM 9281 C CA . GLY B 1 276 ? -12.024 24.610 -9.263 1.00 22.93 276 GLY A CA 1
ATOM 9282 C C . GLY B 1 276 ? -10.630 25.143 -9.013 1.00 29.00 276 GLY A C 1
ATOM 9283 O O . GLY B 1 276 ? -9.746 24.440 -8.515 1.00 27.28 276 GLY A O 1
ATOM 9287 N N . PRO B 1 277 ? -10.408 26.407 -9.353 1.00 24.00 277 PRO A N 1
ATOM 9288 C CA . PRO B 1 277 ? -9.030 26.924 -9.382 1.00 25.99 277 PRO A CA 1
ATOM 9289 C C . PRO B 1 277 ? -8.414 27.167 -8.008 1.00 23.70 277 PRO A C 1
ATOM 9290 O O . PRO B 1 277 ? -7.179 27.225 -7.920 1.00 24.09 277 PRO A O 1
ATOM 9301 N N . ASP B 1 278 ? -9.209 27.279 -6.931 1.00 24.09 278 ASP A N 1
ATOM 9302 C CA . ASP B 1 278 ? -8.652 27.548 -5.606 1.00 22.27 278 ASP A CA 1
ATOM 9303 C C . ASP B 1 278 ? -9.121 26.529 -4.570 1.00 20.55 278 ASP A C 1
ATOM 9304 O O . ASP B 1 278 ? -9.061 26.795 -3.368 1.00 19.65 278 ASP A O 1
ATOM 9313 N N . ARG B 1 279 ? -9.550 25.353 -5.005 1.00 20.22 279 ARG A N 1
ATOM 9314 C CA . ARG B 1 279 ? -9.962 24.293 -4.097 1.00 17.13 279 ARG A CA 1
ATOM 9315 C C . ARG B 1 279 ? -9.305 22.991 -4.524 1.00 17.45 279 ARG A C 1
ATOM 9316 O O . ARG B 1 279 ? -8.979 22.813 -5.695 1.00 17.26 279 ARG A O 1
ATOM 9337 N N . ILE B 1 280 ? -9.093 22.095 -3.559 1.00 17.94 280 ILE A N 1
ATOM 9338 C CA . ILE B 1 280 ? -8.690 20.725 -3.851 1.00 16.45 280 ILE A CA 1
ATOM 9339 C C . ILE B 1 280 ? -9.610 19.791 -3.082 1.00 16.79 280 ILE A C 1
ATOM 9340 O O . ILE B 1 280 ? -10.247 20.177 -2.100 1.00 15.53 280 ILE A O 1
ATOM 9356 N N . ILE B 1 281 ? -9.698 18.549 -3.556 1.00 16.98 281 ILE A N 1
ATOM 9357 C CA . ILE B 1 281 ? -10.400 17.510 -2.816 1.00 16.15 281 ILE A CA 1
ATOM 9358 C C . ILE B 1 281 ? -9.432 16.377 -2.532 1.00 18.07 281 ILE A C 1
ATOM 9359 O O . ILE B 1 281 ? -8.540 16.065 -3.329 1.00 15.88 281 ILE A O 1
ATOM 9375 N N . LEU B 1 282 ? -9.626 15.769 -1.370 1.00 17.58 282 LEU A N 1
ATOM 9376 C CA . LEU B 1 282 ? -8.895 14.593 -0.936 1.00 14.81 282 LEU A CA 1
ATOM 9377 C C . LEU B 1 282 ? -9.861 13.423 -0.999 1.00 17.90 282 LEU A C 1
ATOM 9378 O O . LEU B 1 282 ? -10.990 13.527 -0.507 1.00 20.03 282 LEU A O 1
ATOM 9394 N N . VAL B 1 283 ? -9.432 12.331 -1.619 1.00 16.19 283 VAL A N 1
ATOM 9395 C CA . VAL B 1 283 ? -10.310 11.201 -1.892 1.00 16.48 283 VAL A CA 1
ATOM 9396 C C . VAL B 1 283 ? -9.670 9.937 -1.346 1.00 14.52 283 VAL A C 1
ATOM 9397 O O . VAL B 1 283 ? -8.523 9.628 -1.680 1.00 15.78 283 VAL A O 1
ATOM 9410 N N . ASP B 1 284 ? -10.428 9.194 -0.534 1.00 17.56 284 ASP A N 1
ATOM 9411 C CA . ASP B 1 284 ? -9.994 7.891 -0.038 1.00 15.20 284 ASP A CA 1
ATOM 9412 C C . ASP B 1 284 ? -10.739 6.794 -0.790 1.00 17.21 284 ASP A C 1
ATOM 9413 O O . ASP B 1 284 ? -11.914 6.534 -0.494 1.00 21.72 284 ASP A O 1
ATOM 9422 N N . PRO B 1 285 ? -10.115 6.134 -1.770 1.00 19.29 285 PRO A N 1
ATOM 9423 C CA . PRO B 1 285 ? -10.849 5.157 -2.585 1.00 23.08 285 PRO A CA 1
ATOM 9424 C C . PRO B 1 285 ? -11.138 3.855 -1.863 1.00 30.18 285 PRO A C 1
ATOM 9425 O O . PRO B 1 285 ? -11.877 3.019 -2.403 1.00 32.41 285 PRO A O 1
ATOM 9436 N N . THR B 1 286 ? -10.569 3.651 -0.676 1.00 24.15 286 THR A N 1
ATOM 9437 C CA . THR B 1 286 ? -10.812 2.445 0.097 1.00 32.57 286 THR A CA 1
ATOM 9438 C C . THR B 1 286 ? -11.956 2.597 1.092 1.00 43.92 286 THR A C 1
ATOM 9439 O O . THR B 1 286 ? -12.361 1.596 1.692 1.00 48.16 286 THR A O 1
ATOM 9450 N N . GLU B 1 287 ? -12.503 3.809 1.265 1.00 42.28 287 GLU A N 1
ATOM 9451 C CA . GLU B 1 287 ? -13.478 4.096 2.312 1.00 52.26 287 GLU A CA 1
ATOM 9452 C C . GLU B 1 287 ? -14.737 4.728 1.730 1.00 53.88 287 GLU A C 1
ATOM 9453 O O . GLU B 1 287 ? -14.713 5.345 0.660 1.00 41.74 287 GLU A O 1
ATOM 9465 N N . SER B 1 288 ? -15.838 4.593 2.476 1.00 78.61 288 SER A N 1
ATOM 9466 C CA . SER B 1 288 ? -17.124 5.141 2.051 1.00 79.65 288 SER A CA 1
ATOM 9467 C C . SER B 1 288 ? -17.191 6.654 2.241 1.00 74.73 288 SER A C 1
ATOM 9468 O O . SER B 1 288 ? -17.791 7.357 1.420 1.00 73.16 288 SER A O 1
ATOM 9476 N N . ASP B 1 289 ? -16.608 7.170 3.325 1.00 75.24 289 ASP A N 1
ATOM 9477 C CA . ASP B 1 289 ? -16.548 8.614 3.564 1.00 76.22 289 ASP A CA 1
ATOM 9478 C C . ASP B 1 289 ? -15.375 9.175 2.758 1.00 58.19 289 ASP A C 1
ATOM 9479 O O . ASP B 1 289 ? -14.318 9.543 3.276 1.00 52.18 289 ASP A O 1
ATOM 9488 N N . SER B 1 290 ? -15.585 9.238 1.445 1.00 36.14 290 SER A N 1
ATOM 9489 C CA . SER B 1 290 ? -14.459 9.267 0.525 1.00 44.34 290 SER A CA 1
ATOM 9490 C C . SER B 1 290 ? -13.857 10.656 0.334 1.00 26.61 290 SER A C 1
ATOM 9491 O O . SER B 1 290 ? -12.667 10.740 0.032 1.00 25.21 290 SER A O 1
ATOM 9499 N N . PHE B 1 291 ? -14.621 11.747 0.500 1.00 22.25 291 PHE A N 1
ATOM 9500 C CA . PHE B 1 291 ? -14.193 13.056 0.000 1.00 16.86 291 PHE A CA 1
ATOM 9501 C C . PHE B 1 291 ? -14.083 14.105 1.101 1.00 25.32 291 PHE A C 1
ATOM 9502 O O . PHE B 1 291 ? -14.967 14.221 1.955 1.00 24.58 291 PHE A O 1
ATOM 9519 N N . ARG B 1 292 ? -13.027 14.918 1.027 1.00 19.81 292 ARG A N 1
ATOM 9520 C CA . ARG B 1 292 ? -12.893 16.109 1.857 1.00 19.96 292 ARG A CA 1
ATOM 9521 C C . ARG B 1 292 ? -12.394 17.274 1.014 1.00 19.34 292 ARG A C 1
ATOM 9522 O O . ARG B 1 292 ? -11.450 17.128 0.234 1.00 20.80 292 ARG A O 1
ATOM 9543 N N . LEU B 1 293 ? -13.008 18.435 1.214 1.00 19.97 293 LEU A N 1
ATOM 9544 C CA . LEU B 1 293 ? -12.672 19.657 0.488 1.00 23.20 293 LEU A CA 1
ATOM 9545 C C . LEU B 1 293 ? -11.693 20.497 1.300 1.00 19.61 293 LEU A C 1
ATOM 9546 O O . LEU B 1 293 ? -11.896 20.701 2.500 1.00 23.33 293 LEU A O 1
ATOM 9562 N N . ILE B 1 294 ? -10.644 20.999 0.647 1.00 18.55 294 ILE A N 1
ATOM 9563 C CA . ILE B 1 294 ? -9.781 22.020 1.241 1.00 17.91 294 ILE A CA 1
ATOM 9564 C C . ILE B 1 294 ? -9.857 23.276 0.385 1.00 18.33 294 ILE A C 1
ATOM 9565 O O . ILE B 1 294 ? -9.647 23.226 -0.834 1.00 18.07 294 ILE A O 1
ATOM 9581 N N . GLN B 1 295 ? -10.151 24.398 1.030 1.00 19.67 295 GLN A N 1
ATOM 9582 C CA . GLN B 1 295 ? -10.179 25.697 0.380 1.00 21.60 295 GLN A CA 1
ATOM 9583 C C . GLN B 1 295 ? -8.807 26.347 0.480 1.00 20.94 295 GLN A C 1
ATOM 9584 O O . GLN B 1 295 ? -8.263 26.493 1.580 1.00 24.40 295 GLN A O 1
ATOM 9598 N N . LEU B 1 296 ? -8.244 26.738 -0.682 1.00 18.39 296 LEU A N 1
ATOM 9599 C CA . LEU B 1 296 ? -6.955 27.400 -0.679 1.00 21.94 296 LEU A CA 1
ATOM 9600 C C . LEU B 1 296 ? -7.147 28.910 -0.610 1.00 21.91 296 LEU A C 1
ATOM 9601 O O . LEU B 1 296 ? -8.130 29.441 -1.139 1.00 20.60 296 LEU A O 1
ATOM 9617 N N . PRO B 1 297 ? -6.219 29.625 0.026 1.00 21.82 297 PRO A N 1
ATOM 9618 C CA . PRO B 1 297 ? -6.361 31.088 0.084 1.00 26.06 297 PRO A CA 1
ATOM 9619 C C . PRO B 1 297 ? -6.235 31.758 -1.272 1.00 21.49 297 PRO A C 1
ATOM 9620 O O . PRO B 1 297 ? -6.907 32.768 -1.501 1.00 26.33 297 PRO A O 1
ATOM 9631 N N . THR B 1 298 ? -5.395 31.244 -2.168 1.00 19.31 298 THR A N 1
ATOM 9632 C CA . THR B 1 298 ? -5.299 31.740 -3.533 1.00 21.97 298 THR A CA 1
ATOM 9633 C C . THR B 1 298 ? -5.283 30.541 -4.473 1.00 18.99 298 THR A C 1
ATOM 9634 O O . THR B 1 298 ? -5.414 29.389 -4.046 1.00 19.44 298 THR A O 1
ATOM 9645 N N . ARG B 1 299 ? -5.108 30.807 -5.761 1.00 20.07 299 ARG A N 1
ATOM 9646 C CA . ARG B 1 299 ? -5.265 29.760 -6.766 1.00 19.69 299 ARG A CA 1
ATOM 9647 C C . ARG B 1 299 ? -4.073 28.810 -6.799 1.00 18.19 299 ARG A C 1
ATOM 9648 O O . ARG B 1 299 ? -2.923 29.191 -6.556 1.00 23.19 299 ARG A O 1
ATOM 9669 N N . ARG B 1 300 ? -4.375 27.558 -7.117 1.00 17.44 300 ARG A N 1
ATOM 9670 C CA . ARG B 1 300 ? -3.379 26.494 -7.145 1.00 17.94 300 ARG A CA 1
ATOM 9671 C C . ARG B 1 300 ? -2.483 26.600 -8.376 1.00 21.10 300 ARG A C 1
ATOM 9672 O O . ARG B 1 300 ? -2.966 26.776 -9.502 1.00 20.66 300 ARG A O 1
ATOM 9693 N N . VAL B 1 301 ? -1.174 26.499 -8.156 1.00 16.49 301 VAL A N 1
ATOM 9694 C CA . VAL B 1 301 ? -0.187 26.423 -9.227 1.00 16.50 301 VAL A CA 1
ATOM 9695 C C . VAL B 1 301 ? 0.228 24.981 -9.506 1.00 16.20 301 VAL A C 1
ATOM 9696 O O . VAL B 1 301 ? 0.349 24.576 -10.664 1.00 19.50 301 VAL A O 1
ATOM 9709 N N . HIS B 1 302 ? 0.459 24.199 -8.454 1.00 15.25 302 HIS A N 1
ATOM 9710 C CA . HIS B 1 302 ? 0.973 22.842 -8.602 1.00 14.62 302 HIS A CA 1
ATOM 9711 C C . HIS B 1 302 ? 0.733 22.076 -7.308 1.00 18.12 302 HIS A C 1
ATOM 9712 O O . HIS B 1 302 ? 0.587 22.675 -6.245 1.00 15.77 302 HIS A O 1
ATOM 9726 N N . PHE B 1 303 ? 0.676 20.748 -7.398 1.00 15.52 303 PHE A N 1
ATOM 9727 C CA . PHE B 1 303 ? 0.710 19.958 -6.177 1.00 13.15 303 PHE A CA 1
ATOM 9728 C C . PHE B 1 303 ? 1.420 18.631 -6.426 1.00 12.62 303 PHE A C 1
ATOM 9729 O O . PHE B 1 303 ? 1.546 18.170 -7.564 1.00 14.51 303 PHE A O 1
ATOM 9746 N N . VAL B 1 304 ? 1.947 18.062 -5.335 1.00 13.27 304 VAL A N 1
ATOM 9747 C CA . VAL B 1 304 ? 2.623 16.764 -5.360 1.00 11.78 304 VAL A CA 1
ATOM 9748 C C . VAL B 1 304 ? 2.429 16.108 -4.004 1.00 11.48 304 VAL A C 1
ATOM 9749 O O . VAL B 1 304 ? 2.189 16.778 -2.996 1.00 13.99 304 VAL A O 1
ATOM 9762 N N . VAL B 1 305 ? 2.571 14.776 -3.968 1.00 13.00 305 VAL A N 1
ATOM 9763 C CA . VAL B 1 305 ? 2.532 14.065 -2.699 1.00 12.68 305 VAL A CA 1
ATOM 9764 C C . VAL B 1 305 ? 3.952 13.931 -2.158 1.00 15.10 305 VAL A C 1
ATOM 9765 O O . VAL B 1 305 ? 4.946 14.040 -2.880 1.00 13.02 305 VAL A O 1
ATOM 9778 N N . ASP B 1 306 ? 4.053 13.709 -0.855 1.00 13.25 306 ASP A N 1
ATOM 9779 C CA . ASP B 1 306 ? 5.335 13.388 -0.249 1.00 11.45 306 ASP A CA 1
ATOM 9780 C C . ASP B 1 306 ? 5.466 11.871 -0.250 1.00 12.52 306 ASP A C 1
ATOM 9781 O O . ASP B 1 306 ? 4.677 11.195 0.427 1.00 15.39 306 ASP A O 1
ATOM 9790 N N . PRO B 1 307 ? 6.391 11.298 -1.023 1.00 14.54 307 PRO A N 1
ATOM 9791 C CA . PRO B 1 307 ? 6.496 9.833 -1.090 1.00 16.78 307 PRO A CA 1
ATOM 9792 C C . PRO B 1 307 ? 7.123 9.216 0.139 1.00 17.74 307 PRO A C 1
ATOM 9793 O O . PRO B 1 307 ? 6.914 8.021 0.387 1.00 16.63 307 PRO A O 1
ATOM 9804 N N . VAL B 1 308 ? 7.878 9.992 0.908 1.00 13.51 308 VAL A N 1
ATOM 9805 C CA . VAL B 1 308 ? 8.580 9.500 2.088 1.00 14.34 308 VAL A CA 1
ATOM 9806 C C . VAL B 1 308 ? 7.722 9.637 3.341 1.00 16.87 308 VAL A C 1
ATOM 9807 O O . VAL B 1 308 ? 7.629 8.707 4.148 1.00 18.12 308 VAL A O 1
ATOM 9820 N N . ARG B 1 309 ? 7.106 10.806 3.542 1.00 14.14 309 ARG A N 1
ATOM 9821 C CA . ARG B 1 309 ? 6.200 11.048 4.664 1.00 16.70 309 ARG A CA 1
ATOM 9822 C C . ARG B 1 309 ? 4.776 10.952 4.122 1.00 22.12 309 ARG A C 1
ATOM 9823 O O . ARG B 1 309 ? 4.189 11.928 3.659 1.00 17.88 309 ARG A O 1
ATOM 9844 N N . ALA B 1 310 ? 4.207 9.753 4.209 1.00 15.71 310 ALA A N 1
ATOM 9845 C CA . ALA B 1 310 ? 2.944 9.463 3.542 1.00 13.94 310 ALA A CA 1
ATOM 9846 C C . ALA B 1 310 ? 1.774 10.302 4.037 1.00 15.11 310 ALA A C 1
ATOM 9847 O O . ALA B 1 310 ? 0.770 10.399 3.329 1.00 18.07 310 ALA A O 1
ATOM 9854 N N . LYS B 1 311 ? 1.844 10.874 5.236 1.00 18.68 311 LYS A N 1
ATOM 9855 C CA . LYS B 1 311 ? 0.709 11.647 5.712 1.00 22.40 311 LYS A CA 1
ATOM 9856 C C . LYS B 1 311 ? 0.616 13.033 5.077 1.00 19.71 311 LYS A C 1
ATOM 9857 O O . LYS B 1 311 ? -0.351 13.744 5.354 1.00 19.93 311 LYS A O 1
ATOM 9876 N N . PHE B 1 312 ? 1.573 13.429 4.241 1.00 16.48 312 PHE A N 1
ATOM 9877 C CA . PHE B 1 312 ? 1.651 14.802 3.760 1.00 17.26 312 PHE A CA 1
ATOM 9878 C C . PHE B 1 312 ? 1.630 14.874 2.238 1.00 14.48 312 PHE A C 1
ATOM 9879 O O . PHE B 1 312 ? 2.103 13.969 1.541 1.00 14.03 312 PHE A O 1
ATOM 9896 N N . ALA B 1 313 ? 1.074 15.981 1.738 1.00 15.39 313 ALA A N 1
ATOM 9897 C CA . ALA B 1 313 ? 1.225 16.407 0.353 1.00 13.38 313 ALA A CA 1
ATOM 9898 C C . ALA B 1 313 ? 1.497 17.905 0.369 1.00 15.23 313 ALA A C 1
ATOM 9899 O O . ALA B 1 313 ? 1.397 18.557 1.405 1.00 14.99 313 ALA A O 1
ATOM 9906 N N . TYR B 1 314 ? 1.858 18.453 -0.781 1.00 12.57 314 TYR A N 1
ATOM 9907 C CA . TYR B 1 314 ? 2.180 19.874 -0.870 1.00 13.67 314 TYR A CA 1
ATOM 9908 C C . TYR B 1 314 ? 1.451 20.522 -2.035 1.00 17.98 314 TYR A C 1
ATOM 9909 O O . TYR B 1 314 ? 1.342 19.939 -3.109 1.00 13.18 314 TYR A O 1
ATOM 9927 N N A VAL B 1 315 ? 0.972 21.745 -1.830 0.33 16.15 315 VAL A N 1
ATOM 9928 N N B VAL B 1 315 ? 0.947 21.732 -1.803 0.67 15.50 315 VAL A N 1
ATOM 9929 C CA A VAL B 1 315 ? 0.325 22.508 -2.892 0.33 14.78 315 VAL A CA 1
ATOM 9930 C CA B VAL B 1 315 ? 0.330 22.546 -2.846 0.67 13.98 315 VAL A CA 1
ATOM 9931 C C A VAL B 1 315 ? 0.941 23.900 -2.929 0.33 15.35 315 VAL A C 1
ATOM 9932 C C B VAL B 1 315 ? 1.065 23.873 -2.901 0.67 14.49 315 VAL A C 1
ATOM 9933 O O A VAL B 1 315 ? 0.994 24.592 -1.906 0.33 14.80 315 VAL A O 1
ATOM 9934 O O B VAL B 1 315 ? 1.316 24.493 -1.860 0.67 15.82 315 VAL A O 1
ATOM 9959 N N . PHE B 1 316 ? 1.411 24.305 -4.106 1.00 14.72 316 PHE A N 1
ATOM 9960 C CA . PHE B 1 316 ? 1.973 25.632 -4.313 1.00 15.32 316 PHE A CA 1
ATOM 9961 C C . PHE B 1 316 ? 0.884 26.532 -4.879 1.00 16.29 316 PHE A C 1
ATOM 9962 O O . PHE B 1 316 ? 0.153 26.133 -5.788 1.00 15.85 316 PHE A O 1
ATOM 9979 N N . THR B 1 317 ? 0.771 27.742 -4.335 1.00 16.62 317 THR A N 1
ATOM 9980 C CA . THR B 1 317 ? -0.291 28.661 -4.718 1.00 17.10 317 THR A CA 1
ATOM 9981 C C . THR B 1 317 ? 0.308 29.915 -5.346 1.00 17.78 317 THR A C 1
ATOM 9982 O O . THR B 1 317 ? 1.499 30.203 -5.202 1.00 17.82 317 THR A O 1
ATOM 9993 N N . GLU B 1 318 ? -0.545 30.653 -6.061 1.00 18.36 318 GLU A N 1
ATOM 9994 C CA . GLU B 1 318 ? -0.089 31.767 -6.885 1.00 19.05 318 GLU A CA 1
ATOM 9995 C C . GLU B 1 318 ? 0.522 32.890 -6.057 1.00 19.57 318 GLU A C 1
ATOM 9996 O O . GLU B 1 318 ? 1.285 33.693 -6.601 1.00 20.06 318 GLU A O 1
ATOM 10008 N N . ASP B 1 319 ? 0.232 32.940 -4.758 1.00 19.51 319 ASP A N 1
ATOM 10009 C CA . ASP B 1 319 ? 0.797 33.955 -3.880 1.00 21.55 319 ASP A CA 1
ATOM 10010 C C . ASP B 1 319 ? 2.282 33.752 -3.613 1.00 21.84 319 ASP A C 1
ATOM 10011 O O . ASP B 1 319 ? 2.895 34.604 -2.957 1.00 22.74 319 ASP A O 1
ATOM 10020 N N . GLY B 1 320 ? 2.877 32.670 -4.106 1.00 19.12 320 GLY A N 1
ATOM 10021 C CA . GLY B 1 320 ? 4.270 32.377 -3.844 1.00 19.40 320 GLY A CA 1
ATOM 10022 C C . GLY B 1 320 ? 4.510 31.450 -2.676 1.00 20.85 320 GLY A C 1
ATOM 10023 O O . GLY B 1 320 ? 5.668 31.236 -2.305 1.00 21.21 320 GLY A O 1
ATOM 10027 N N . LYS B 1 321 ? 3.462 30.895 -2.089 1.00 17.92 321 LYS A N 1
ATOM 10028 C CA . LYS B 1 321 ? 3.591 30.100 -0.879 1.00 17.94 321 LYS A CA 1
ATOM 10029 C C . LYS B 1 321 ? 3.511 28.609 -1.180 1.00 18.80 321 LYS A C 1
ATOM 10030 O O . LYS B 1 321 ? 2.770 28.155 -2.058 1.00 17.80 321 LYS A O 1
ATOM 10049 N N . LEU B 1 322 ? 4.286 27.850 -0.422 1.00 16.20 322 LEU A N 1
ATOM 10050 C CA . LEU B 1 322 ? 4.169 26.402 -0.388 1.00 15.47 322 LEU A CA 1
ATOM 10051 C C . LEU B 1 322 ? 3.309 26.037 0.812 1.00 17.26 322 LEU A C 1
ATOM 10052 O O . LEU B 1 322 ? 3.523 26.566 1.907 1.00 17.64 322 LEU A O 1
ATOM 10068 N N . ASN B 1 323 ? 2.316 25.171 0.604 1.00 15.86 323 ASN A N 1
ATOM 10069 C CA . ASN B 1 323 ? 1.376 24.813 1.660 1.00 16.20 323 ASN A CA 1
ATOM 10070 C C . ASN B 1 323 ? 1.461 23.320 1.941 1.00 18.05 323 ASN A C 1
ATOM 10071 O O . ASN B 1 323 ? 1.397 22.503 1.020 1.00 15.91 323 ASN A O 1
ATOM 10082 N N . GLN B 1 324 ? 1.611 22.979 3.211 1.00 16.39 324 GLN A N 1
ATOM 10083 C CA . GLN B 1 324 ? 1.666 21.594 3.659 1.00 17.79 324 GLN A CA 1
ATOM 10084 C C . GLN B 1 324 ? 0.247 21.086 3.887 1.00 18.83 324 GLN A C 1
ATOM 10085 O O . GLN B 1 324 ? -0.519 21.689 4.648 1.00 20.47 324 GLN A O 1
ATOM 10099 N N . ILE B 1 325 ? -0.110 19.991 3.221 1.00 17.95 325 ILE A N 1
ATOM 10100 C CA . ILE B 1 325 ? -1.406 19.347 3.402 1.00 18.31 325 ILE A CA 1
ATOM 10101 C C . ILE B 1 325 ? -1.237 18.158 4.334 1.00 16.41 325 ILE A C 1
ATOM 10102 O O . ILE B 1 325 ? -0.519 17.204 4.011 1.00 17.42 325 ILE A O 1
ATOM 10118 N N . ASP B 1 326 ? -1.943 18.195 5.461 1.00 16.53 326 ASP A N 1
ATOM 10119 C CA . ASP B 1 326 ? -2.074 17.038 6.350 1.00 17.41 326 ASP A CA 1
ATOM 10120 C C . ASP B 1 326 ? -3.266 16.241 5.844 1.00 17.03 326 ASP A C 1
ATOM 10121 O O . ASP B 1 326 ? -4.421 16.625 6.052 1.00 21.31 326 ASP A O 1
ATOM 10130 N N . VAL B 1 327 ? -2.977 15.138 5.155 1.00 19.57 327 VAL A N 1
ATOM 10131 C CA . VAL B 1 327 ? -4.005 14.408 4.422 1.00 18.59 327 VAL A CA 1
ATOM 10132 C C . VAL B 1 327 ? -4.997 13.751 5.374 1.00 17.81 327 VAL A C 1
ATOM 10133 O O . VAL B 1 327 ? -6.202 13.709 5.104 1.00 23.45 327 VAL A O 1
ATOM 10146 N N . LEU B 1 328 ? -4.516 13.230 6.500 1.00 21.38 328 LEU A N 1
ATOM 10147 C CA . LEU B 1 328 ? -5.422 12.575 7.441 1.00 25.89 328 LEU A CA 1
ATOM 10148 C C . LEU B 1 328 ? -6.300 13.575 8.184 1.00 24.47 328 LEU A C 1
ATOM 10149 O O . LEU B 1 328 ? -7.462 13.273 8.475 1.00 27.53 328 LEU A O 1
ATOM 10165 N N . LYS B 1 329 ? -5.789 14.767 8.484 1.00 24.45 329 LYS A N 1
ATOM 10166 C CA . LYS B 1 329 ? -6.635 15.777 9.103 1.00 23.73 329 LYS A CA 1
ATOM 10167 C C . LYS B 1 329 ? -7.486 16.528 8.089 1.00 25.56 329 LYS A C 1
ATOM 10168 O O . LYS B 1 329 ? -8.476 17.159 8.474 1.00 26.70 329 LYS A O 1
ATOM 10187 N N . GLY B 1 330 ? -7.135 16.468 6.808 1.00 23.76 330 GLY A N 1
ATOM 10188 C CA . GLY B 1 330 ? -7.910 17.162 5.799 1.00 22.47 330 GLY A CA 1
ATOM 10189 C C . GLY B 1 330 ? -7.786 18.668 5.876 1.00 18.08 330 GLY A C 1
ATOM 10190 O O . GLY B 1 330 ? -8.784 19.379 5.697 1.00 25.48 330 GLY A O 1
ATOM 10194 N N . GLU B 1 331 ? -6.578 19.177 6.105 1.00 23.39 331 GLU A N 1
ATOM 10195 C CA . GLU B 1 331 ? -6.395 20.611 6.240 1.00 27.00 331 GLU A CA 1
ATOM 10196 C C . GLU B 1 331 ? -4.978 21.003 5.852 1.00 20.46 331 GLU A C 1
ATOM 10197 O O . GLU B 1 331 ? -4.066 20.174 5.814 1.00 24.26 331 GLU A O 1
ATOM 10209 N N . ILE B 1 332 ? -4.809 22.294 5.578 1.00 20.80 332 ILE A N 1
ATOM 10210 C CA . ILE B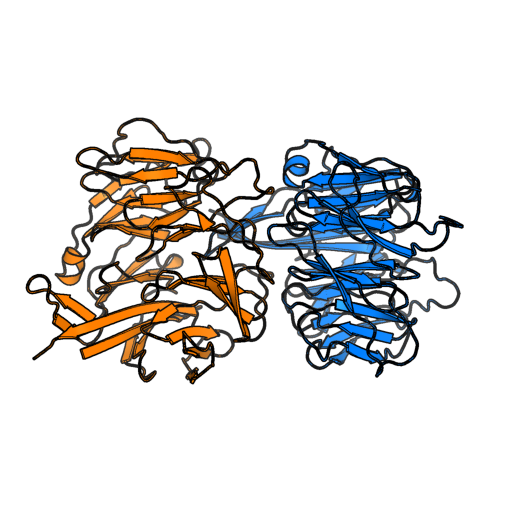 1 332 ? -3.486 22.896 5.439 1.00 22.79 332 ILE A CA 1
ATOM 10211 C C . ILE B 1 332 ? -2.911 23.089 6.833 1.00 22.47 332 ILE A C 1
ATOM 10212 O O . ILE B 1 332 ? -3.459 23.853 7.637 1.00 22.91 332 ILE A O 1
ATOM 10228 N N . SER B 1 333 ? -1.798 22.418 7.120 1.00 17.40 333 SER A N 1
ATOM 10229 C CA . SER B 1 333 ? -1.212 22.501 8.455 1.00 21.73 333 SER A CA 1
ATOM 10230 C C . SER B 1 333 ? -0.238 23.663 8.606 1.00 29.94 333 SER A C 1
ATOM 10231 O O . SER B 1 333 ? -0.077 24.183 9.718 1.00 24.01 333 SER A O 1
ATOM 10239 N N . GLN B 1 334 ? 0.392 24.107 7.523 1.00 22.38 334 GLN A N 1
ATOM 10240 C CA . GLN B 1 334 ? 1.202 25.318 7.575 1.00 24.45 334 GLN A CA 1
ATOM 10241 C C . GLN B 1 334 ? 1.559 25.742 6.156 1.00 23.81 334 GLN A C 1
ATOM 10242 O O . GLN B 1 334 ? 1.409 24.978 5.199 1.00 20.89 334 GLN A O 1
ATOM 10256 N N . SER B 1 335 ? 2.055 26.977 6.047 1.00 24.44 335 SER A N 1
ATOM 10257 C CA . SER B 1 335 ? 2.427 27.595 4.780 1.00 22.86 335 SER A CA 1
ATOM 10258 C C . SER B 1 335 ? 3.714 28.383 4.971 1.00 27.10 335 SER A C 1
ATOM 10259 O O . SER B 1 335 ? 3.988 28.888 6.061 1.00 26.82 335 SER A O 1
ATOM 10267 N N . VAL B 1 336 ? 4.495 28.499 3.900 1.00 21.66 336 VAL A N 1
ATOM 10268 C CA . VAL B 1 336 ? 5.735 29.268 3.918 1.00 17.50 336 VAL A CA 1
ATOM 10269 C C . VAL B 1 336 ? 5.920 29.931 2.558 1.00 17.45 336 VAL A C 1
ATOM 10270 O O . VAL B 1 336 ? 5.662 29.320 1.517 1.00 21.48 336 VAL A O 1
ATOM 10283 N N A ARG B 1 337 ? 6.358 31.190 2.563 0.44 18.18 337 ARG A N 1
ATOM 10284 N N B ARG B 1 337 ? 6.364 31.187 2.568 0.56 18.18 337 ARG A N 1
ATOM 10285 C CA A ARG B 1 337 ? 6.621 31.893 1.315 0.44 18.54 337 ARG A CA 1
ATOM 10286 C CA B ARG B 1 337 ? 6.641 31.903 1.330 0.56 18.54 337 ARG A CA 1
ATOM 10287 C C A ARG B 1 337 ? 7.948 31.424 0.728 0.44 22.54 337 ARG A C 1
ATOM 10288 C C B ARG B 1 337 ? 7.955 31.414 0.732 0.56 22.98 337 ARG A C 1
ATOM 10289 O O A ARG B 1 337 ? 8.971 31.404 1.420 0.44 24.48 337 ARG A O 1
ATOM 10290 O O B ARG B 1 337 ? 8.979 31.371 1.420 0.56 24.96 337 ARG A O 1
ATOM 10331 N N . VAL B 1 338 ? 7.926 31.051 -0.553 1.00 18.15 338 VAL A N 1
ATOM 10332 C CA . VAL B 1 338 ? 9.088 30.515 -1.246 1.00 17.83 338 VAL A CA 1
ATOM 10333 C C . VAL B 1 338 ? 9.522 31.393 -2.412 1.00 22.35 338 VAL A C 1
ATOM 10334 O O . VAL B 1 338 ? 10.723 31.593 -2.625 1.00 23.32 338 VAL A O 1
ATOM 10347 N N . THR B 1 339 ? 8.573 31.905 -3.199 1.00 19.88 339 THR A N 1
ATOM 10348 C CA . THR B 1 339 ? 8.881 32.766 -4.333 1.00 20.37 339 THR A CA 1
ATOM 10349 C C . THR B 1 339 ? 8.053 34.045 -4.228 1.00 21.95 339 THR A C 1
ATOM 10350 O O . THR B 1 339 ? 7.157 34.168 -3.384 1.00 20.10 339 THR A O 1
ATOM 10361 N N . ASP B 1 340 ? 8.378 35.029 -5.071 1.00 22.17 340 ASP A N 1
ATOM 10362 C CA . ASP B 1 340 ? 7.435 36.109 -5.310 1.00 22.16 340 ASP A CA 1
ATOM 10363 C C . ASP B 1 340 ? 6.149 35.526 -5.889 1.00 21.45 340 ASP A C 1
ATOM 10364 O O . ASP B 1 340 ? 6.153 34.424 -6.437 1.00 24.41 340 ASP A O 1
ATOM 10373 N N . PRO B 1 341 ? 5.036 36.253 -5.794 1.00 25.46 341 PRO A N 1
ATOM 10374 C CA . PRO B 1 341 ? 3.801 35.759 -6.406 1.00 21.46 341 PRO A CA 1
ATOM 10375 C C . PRO B 1 341 ? 3.981 35.478 -7.890 1.00 24.33 341 PRO A C 1
ATOM 10376 O O . PRO B 1 341 ? 4.752 36.143 -8.587 1.00 28.19 341 PRO A O 1
ATOM 10387 N N . TYR B 1 342 ? 3.267 34.465 -8.358 1.00 25.12 342 TYR A N 1
ATOM 10388 C CA . TYR B 1 342 ? 3.078 34.189 -9.776 1.00 22.02 342 TYR A CA 1
ATOM 10389 C C . TYR B 1 342 ? 1.574 34.256 -10.048 1.00 28.61 342 TYR A C 1
ATOM 10390 O O . TYR B 1 342 ? 0.941 33.229 -10.306 1.00 33.67 342 TYR A O 1
ATOM 10408 N N . SER B 1 343 ? 0.998 35.455 -9.943 1.00 37.14 343 SER A N 1
ATOM 10409 C CA . SER B 1 343 ? -0.437 35.631 -10.152 1.00 48.19 343 SER A CA 1
ATOM 10410 C C . SER B 1 343 ? -0.830 35.115 -11.532 1.00 34.95 343 SER A C 1
ATOM 10411 O O . SER B 1 343 ? -0.324 35.600 -12.544 1.00 31.61 343 SER A O 1
ATOM 10419 N N . MET B 1 344 ? -1.732 34.135 -11.588 1.00 44.27 344 MET A N 1
ATOM 10420 C CA . MET B 1 344 ? -1.970 33.475 -12.868 1.00 54.11 344 MET A CA 1
ATOM 10421 C C . MET B 1 344 ? -3.088 34.112 -13.687 1.00 70.30 344 MET A C 1
ATOM 10422 O O . MET B 1 344 ? -3.119 33.918 -14.909 1.00 61.62 344 MET A O 1
ATOM 10436 N N . ASP B 1 345 ? -3.978 34.890 -13.069 1.00 75.67 345 ASP A N 1
ATOM 10437 C CA . ASP B 1 345 ? -5.040 35.559 -13.814 1.00 62.13 345 ASP A CA 1
ATOM 10438 C C . ASP B 1 345 ? -4.480 36.354 -14.985 1.00 58.03 345 ASP A C 1
ATOM 10439 O O . ASP B 1 345 ? -3.846 37.392 -14.776 1.00 56.36 345 ASP A O 1
ATOM 10441 N N . GLY B 1 346 ? -4.699 35.879 -16.215 1.00 66.96 346 GLY A N 1
ATOM 10442 C CA . GLY B 1 346 ? -4.380 36.622 -17.418 1.00 71.29 346 GLY A CA 1
ATOM 10443 C C . GLY B 1 346 ? -3.151 36.149 -18.167 1.00 68.82 346 GLY A C 1
ATOM 10444 O O . GLY B 1 346 ? -3.049 36.393 -19.377 1.00 56.55 346 GLY A O 1
ATOM 10445 N N . HIS B 1 347 ? -2.204 35.502 -17.490 1.00 66.68 347 HIS A N 1
ATOM 10446 C CA . HIS B 1 347 ? -1.005 34.973 -18.138 1.00 64.95 347 HIS A CA 1
ATOM 10447 C C . HIS B 1 347 ? -0.883 33.486 -17.812 1.00 61.97 347 HIS A C 1
ATOM 10448 O O . HIS B 1 347 ? 0.120 33.015 -17.278 1.00 43.67 347 HIS A O 1
ATOM 10455 N N . TRP B 1 348 ? -1.931 32.736 -18.162 1.00 78.40 348 TRP A N 1
ATOM 10456 C CA . TRP B 1 348 ? -2.029 31.333 -17.775 1.00 76.41 348 TRP A CA 1
ATOM 10457 C C . TRP B 1 348 ? -0.936 30.469 -18.395 1.00 60.19 348 TRP A C 1
ATOM 10458 O O . TRP B 1 348 ? -0.736 29.333 -17.951 1.00 50.51 348 TRP A O 1
ATOM 10469 N N . ASN B 1 349 ? -0.222 30.974 -19.398 1.00 48.91 349 ASN A N 1
ATOM 10470 C CA . ASN B 1 349 ? 0.716 30.152 -20.153 1.00 51.90 349 ASN A CA 1
ATOM 10471 C C . ASN B 1 349 ? 2.162 30.271 -19.682 1.00 51.26 349 ASN A C 1
ATOM 10472 O O . ASN B 1 349 ? 2.990 29.437 -20.064 1.00 46.19 349 ASN A O 1
ATOM 10477 N N . ASP B 1 350 ? 2.488 31.265 -18.863 1.00 44.41 350 ASP A N 1
ATOM 10478 C CA . ASP B 1 350 ? 3.878 31.528 -18.532 1.00 37.83 350 ASP A CA 1
ATOM 10479 C C . ASP B 1 350 ? 4.418 30.487 -17.547 1.00 34.74 350 ASP A C 1
ATOM 10480 O O . ASP B 1 350 ? 3.656 29.896 -16.778 1.00 39.19 350 ASP A O 1
ATOM 10489 N N . PRO B 1 351 ? 5.731 30.244 -17.559 1.00 26.35 351 PRO A N 1
ATOM 10490 C CA . PRO B 1 351 ? 6.330 29.336 -16.569 1.00 27.09 351 PRO A CA 1
ATOM 10491 C C . PRO B 1 351 ? 6.044 29.801 -15.148 1.00 20.00 351 PRO A C 1
ATOM 10492 O O . PRO B 1 351 ? 6.048 30.996 -14.856 1.00 23.21 351 PRO A O 1
ATOM 10503 N N . ARG B 1 352 ? 5.817 28.867 -14.237 1.00 22.78 352 ARG A N 1
ATOM 10504 C CA . ARG B 1 352 ? 5.466 28.898 -12.828 1.00 18.84 352 ARG A CA 1
ATOM 10505 C C . ARG B 1 352 ? 6.162 27.790 -12.064 1.00 17.49 352 ARG A C 1
ATOM 10506 O O . ARG B 1 352 ? 6.574 26.782 -12.644 1.00 17.62 352 ARG A O 1
ATOM 10527 N N . PRO B 1 353 ? 6.295 27.951 -10.750 1.00 17.67 353 PRO A N 1
ATOM 10528 C CA . PRO B 1 353 ? 6.958 26.935 -9.923 1.00 16.62 353 PRO A CA 1
ATOM 10529 C C . PRO B 1 353 ? 6.342 25.544 -10.019 1.00 16.75 353 PRO A C 1
ATOM 10530 O O . PRO B 1 353 ? 5.138 25.376 -10.224 1.00 17.15 353 PRO A O 1
ATOM 10541 N N . ARG B 1 354 ? 7.206 24.541 -9.839 1.00 15.98 354 ARG A N 1
ATOM 10542 C CA . ARG B 1 354 ? 6.829 23.138 -9.722 1.00 14.77 354 ARG A CA 1
ATOM 10543 C C . ARG B 1 354 ? 7.562 22.551 -8.521 1.00 16.51 354 ARG A C 1
ATOM 10544 O O . ARG B 1 354 ? 8.687 22.961 -8.210 1.00 16.92 354 ARG A O 1
ATOM 10565 N N . ILE B 1 355 ? 6.902 21.601 -7.839 1.00 13.98 355 ILE A N 1
ATOM 10566 C CA . ILE B 1 355 ? 7.393 20.975 -6.611 1.00 13.58 355 ILE A CA 1
ATOM 10567 C C . ILE B 1 355 ? 7.910 19.572 -6.913 1.00 17.89 355 ILE A C 1
ATOM 10568 O O . ILE B 1 355 ? 7.279 18.813 -7.658 1.00 16.08 355 ILE A O 1
ATOM 10584 N N . ALA B 1 356 ? 9.031 19.205 -6.291 1.00 13.18 356 ALA A N 1
ATOM 10585 C CA . ALA B 1 356 ? 9.448 17.808 -6.178 1.00 13.57 356 ALA A CA 1
ATOM 10586 C C . ALA B 1 356 ? 9.900 17.522 -4.752 1.00 14.11 356 ALA A C 1
ATOM 10587 O O . ALA B 1 356 ? 10.209 18.429 -3.984 1.00 14.75 356 ALA A O 1
ATOM 10594 N N . VAL B 1 357 ? 9.948 16.234 -4.404 1.00 11.66 357 VAL A N 1
ATOM 10595 C CA . VAL B 1 357 ? 10.405 15.800 -3.085 1.00 11.48 357 VAL A CA 1
ATOM 10596 C C . VAL B 1 357 ? 11.496 14.752 -3.262 1.00 15.08 357 VAL A C 1
ATOM 10597 O O . VAL B 1 357 ? 11.327 13.806 -4.034 1.00 14.70 357 VAL A O 1
ATOM 10610 N N . ALA B 1 358 ? 12.602 14.912 -2.532 1.00 14.86 358 ALA A N 1
ATOM 10611 C CA . ALA B 1 358 ? 13.678 13.929 -2.514 1.00 13.43 358 ALA A CA 1
ATOM 10612 C C . ALA B 1 358 ? 14.213 13.827 -1.096 1.00 14.34 358 ALA A C 1
ATOM 10613 O O . ALA B 1 358 ? 14.559 14.845 -0.490 1.00 15.61 358 ALA A O 1
ATOM 10620 N N . ASP B 1 359 ? 14.282 12.598 -0.578 1.00 12.27 359 ASP A N 1
ATOM 10621 C CA . ASP B 1 359 ? 14.828 12.311 0.754 1.00 13.76 359 ASP A CA 1
ATOM 10622 C C . ASP B 1 359 ? 14.058 13.164 1.760 1.00 15.57 359 ASP A C 1
ATOM 10623 O O . ASP B 1 359 ? 12.825 13.046 1.832 1.00 17.02 359 ASP A O 1
ATOM 10632 N N . ASN B 1 360 ? 14.715 14.022 2.528 1.00 14.03 360 ASN A N 1
ATOM 10633 C CA . ASN B 1 360 ? 14.032 14.833 3.529 1.00 15.43 360 ASN A CA 1
ATOM 10634 C C . ASN B 1 360 ? 13.957 16.297 3.112 1.00 15.67 360 ASN A C 1
ATOM 10635 O O . ASN B 1 360 ? 13.933 17.194 3.957 1.00 15.93 360 ASN A O 1
ATOM 10646 N N . LYS B 1 361 ? 13.910 16.543 1.805 1.00 15.45 361 LYS A N 1
ATOM 10647 C CA . LYS B 1 361 ? 13.921 17.888 1.260 1.00 14.78 361 LYS A CA 1
ATOM 10648 C C . LYS B 1 361 ? 12.805 18.058 0.239 1.00 14.02 361 LYS A C 1
ATOM 10649 O O . LYS B 1 361 ? 12.413 17.113 -0.462 1.00 14.18 361 LYS A O 1
ATOM 10668 N N . ILE B 1 362 ? 12.319 19.289 0.158 1.00 18.69 362 ILE A N 1
ATOM 10669 C CA . ILE B 1 362 ? 11.335 19.714 -0.824 1.00 15.57 362 ILE A CA 1
ATOM 10670 C C . ILE B 1 362 ? 12.001 20.715 -1.755 1.00 13.64 362 ILE A C 1
ATOM 10671 O O . ILE B 1 362 ? 12.764 21.582 -1.309 1.00 15.19 362 ILE A O 1
ATOM 10687 N N . TYR B 1 363 ? 11.717 20.587 -3.047 1.00 13.47 363 TYR A N 1
ATOM 10688 C CA . TYR B 1 363 ? 12.357 21.380 -4.092 1.00 15.68 363 TYR A CA 1
ATOM 10689 C C . TYR B 1 363 ? 11.289 22.125 -4.875 1.00 14.94 363 TYR A C 1
ATOM 10690 O O . TYR B 1 363 ? 10.316 21.521 -5.335 1.00 16.78 363 TYR A O 1
ATOM 10708 N N . VAL B 1 364 ? 11.473 23.433 -5.029 1.00 16.34 364 VAL A N 1
ATOM 10709 C CA . VAL B 1 364 ? 10.512 24.279 -5.723 1.00 15.08 364 VAL A CA 1
ATOM 10710 C C . VAL B 1 364 ? 11.268 25.050 -6.790 1.00 15.66 364 VAL A C 1
ATOM 10711 O O . VAL B 1 364 ? 12.178 25.823 -6.469 1.00 18.33 364 VAL A O 1
ATOM 10724 N N . THR B 1 365 ? 10.901 24.848 -8.053 1.00 15.61 365 THR A N 1
ATOM 10725 C CA . THR B 1 365 ? 11.543 25.610 -9.107 1.00 17.00 365 THR A CA 1
ATOM 10726 C C . THR B 1 365 ? 11.018 27.037 -9.099 1.00 17.81 365 THR A C 1
ATOM 10727 O O . THR B 1 365 ? 9.850 27.292 -8.791 1.00 18.60 365 THR A O 1
ATOM 10738 N N . ASP B 1 366 ? 11.910 27.967 -9.411 1.00 17.77 366 ASP A N 1
ATOM 10739 C CA . ASP B 1 366 ? 11.591 29.393 -9.486 1.00 18.31 366 ASP A CA 1
ATOM 10740 C C . ASP B 1 366 ? 12.083 29.835 -10.853 1.00 22.65 366 ASP A C 1
ATOM 10741 O O . ASP B 1 366 ? 13.159 30.437 -10.975 1.00 23.49 366 ASP A O 1
ATOM 10750 N N . PRO B 1 367 ? 11.322 29.540 -11.913 1.00 24.01 367 PRO A N 1
ATOM 10751 C CA . PRO B 1 367 ? 11.879 29.710 -13.268 1.00 21.62 367 PRO A CA 1
ATOM 10752 C C . PRO B 1 367 ? 12.335 31.128 -13.575 1.00 25.52 367 PRO A C 1
ATOM 10753 O O . PRO B 1 367 ? 13.378 31.301 -14.213 1.00 26.33 367 PRO A O 1
ATOM 10764 N N . LEU B 1 368 ? 11.600 32.145 -13.127 1.00 24.44 368 LEU A N 1
ATOM 10765 C CA . LEU B 1 368 ? 11.970 33.519 -13.440 1.00 28.69 368 LEU A CA 1
ATOM 10766 C C . LEU B 1 368 ? 13.256 33.955 -12.750 1.00 28.01 368 LEU A C 1
ATOM 10767 O O . LEU B 1 368 ? 13.840 34.966 -13.151 1.00 26.01 368 LEU A O 1
ATOM 10783 N N . LYS B 1 369 ? 13.704 33.236 -11.719 1.00 28.16 369 LYS A N 1
ATOM 10784 C CA . LYS B 1 369 ? 14.941 33.564 -11.024 1.00 27.82 369 LYS A CA 1
ATOM 10785 C C . LYS B 1 369 ? 16.060 32.569 -11.308 1.00 24.34 369 LYS A C 1
ATOM 10786 O O . LYS B 1 369 ? 17.138 32.682 -10.718 1.00 25.77 369 LYS A O 1
ATOM 10805 N N . SER B 1 370 ? 15.834 31.603 -12.193 1.00 22.56 370 SER A N 1
ATOM 10806 C CA . SER B 1 370 ? 16.853 30.627 -12.560 1.00 21.64 370 SER A CA 1
ATOM 10807 C C . SER B 1 370 ? 17.413 29.924 -11.325 1.00 20.80 370 SER A C 1
ATOM 10808 O O . SER B 1 370 ? 18.625 29.800 -11.151 1.00 23.92 370 SER A O 1
ATOM 10816 N N . LYS B 1 371 ? 16.520 29.449 -10.456 1.00 21.74 371 LYS A N 1
ATOM 10817 C CA . LYS B 1 371 ? 16.975 28.737 -9.269 1.00 25.85 371 LYS A CA 1
ATOM 10818 C C . LYS B 1 371 ? 15.920 27.743 -8.815 1.00 24.45 371 LYS A C 1
ATOM 10819 O O . LYS B 1 371 ? 14.768 27.774 -9.260 1.00 20.41 371 LYS A O 1
ATOM 10838 N N . ILE B 1 372 ? 16.358 26.823 -7.954 1.00 19.08 372 ILE A N 1
ATOM 10839 C CA . ILE B 1 372 ? 15.488 25.905 -7.235 1.00 16.83 372 ILE A CA 1
ATOM 10840 C C . ILE B 1 372 ? 15.666 26.191 -5.754 1.00 19.08 372 ILE A C 1
ATOM 10841 O O . ILE B 1 372 ? 16.800 26.220 -5.265 1.00 18.33 372 ILE A O 1
ATOM 10857 N N . ILE B 1 373 ? 14.556 26.400 -5.046 1.00 18.10 373 ILE A N 1
ATOM 10858 C CA . ILE B 1 373 ? 14.583 26.592 -3.598 1.00 20.00 373 ILE A CA 1
ATOM 10859 C C . ILE B 1 373 ? 14.507 25.228 -2.925 1.00 15.88 373 ILE A C 1
ATOM 10860 O O . ILE B 1 373 ? 13.724 24.365 -3.337 1.00 15.34 373 ILE A O 1
ATOM 10876 N N . VAL B 1 374 ? 15.312 25.028 -1.881 1.00 15.92 374 VAL A N 1
ATOM 10877 C CA . VAL B 1 374 ? 15.372 23.752 -1.169 1.00 15.32 374 VAL A CA 1
ATOM 10878 C C . VAL B 1 374 ? 14.889 23.973 0.256 1.00 17.02 374 VAL A C 1
ATOM 10879 O O . VAL B 1 374 ? 15.425 24.830 0.968 1.00 18.45 374 VAL A O 1
ATOM 10892 N N . LEU B 1 375 ? 13.893 23.199 0.669 1.00 16.37 375 LEU A N 1
ATOM 10893 C CA . LEU B 1 375 ? 13.342 23.286 2.013 1.00 18.15 375 LEU A CA 1
ATOM 10894 C C . LEU B 1 375 ? 13.531 21.971 2.746 1.00 17.65 375 LEU A C 1
ATOM 10895 O O . LEU B 1 375 ? 13.426 20.895 2.157 1.00 16.00 375 LEU A O 1
ATOM 10911 N N . ASP B 1 376 ? 13.758 22.070 4.053 1.00 17.27 376 ASP A N 1
ATOM 10912 C CA . ASP B 1 376 ? 13.705 20.893 4.906 1.00 16.10 376 ASP A CA 1
ATOM 10913 C C . ASP B 1 376 ? 12.249 20.478 5.075 1.00 16.29 376 ASP A C 1
ATOM 10914 O O . ASP B 1 376 ? 11.393 21.303 5.410 1.00 18.30 376 ASP A O 1
ATOM 10923 N N . ALA B 1 377 ? 11.955 19.198 4.843 1.00 18.66 377 ALA A N 1
ATOM 10924 C CA . ALA B 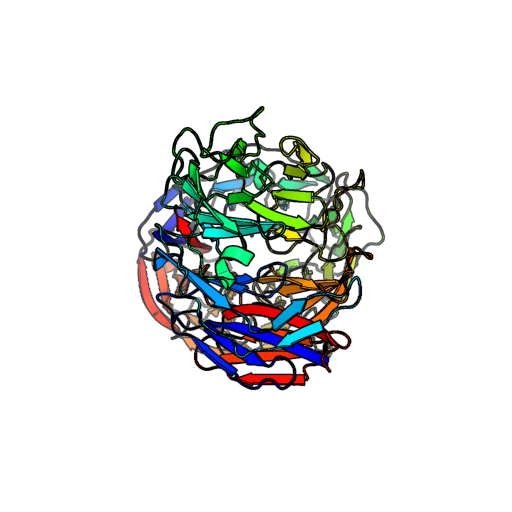1 377 ? 10.554 18.796 4.763 1.00 15.69 377 ALA A CA 1
ATOM 10925 C C . ALA B 1 377 ? 9.846 18.898 6.106 1.00 23.07 377 ALA A C 1
ATOM 10926 O O . ALA B 1 377 ? 8.663 19.254 6.154 1.00 28.75 377 ALA A O 1
ATOM 10933 N N . THR B 1 378 ? 10.534 18.592 7.198 1.00 28.64 378 THR A N 1
ATOM 10934 C CA . THR B 1 378 ? 9.857 18.534 8.486 1.00 28.06 378 THR A CA 1
ATOM 10935 C C . THR B 1 378 ? 9.764 19.903 9.144 1.00 27.38 378 THR A C 1
ATOM 10936 O O . THR B 1 378 ? 8.710 20.249 9.689 1.00 30.37 378 THR A O 1
ATOM 10947 N N . SER B 1 379 ? 10.828 20.706 9.068 1.00 25.82 379 SER A N 1
ATOM 10948 C CA . SER B 1 379 ? 10.776 22.072 9.581 1.00 25.70 379 SER A CA 1
ATOM 10949 C C . SER B 1 379 ? 10.053 23.009 8.624 1.00 30.41 379 SER A C 1
ATOM 10950 O O . SER B 1 379 ? 9.554 24.060 9.041 1.00 25.48 379 SER A O 1
ATOM 10958 N N . PHE B 1 380 ? 10.001 22.656 7.343 1.00 25.15 380 PHE A N 1
ATOM 10959 C CA . PHE B 1 380 ? 9.278 23.443 6.354 1.00 22.89 380 PHE A CA 1
ATOM 10960 C C . PHE B 1 380 ? 9.885 24.835 6.224 1.00 25.11 380 PHE A C 1
ATOM 10961 O O . PHE B 1 380 ? 9.173 25.837 6.091 1.00 30.94 380 PHE A O 1
ATOM 10978 N N . LYS B 1 381 ? 11.218 24.892 6.259 1.00 21.79 381 LYS A N 1
ATOM 10979 C CA . LYS B 1 381 ? 11.965 26.127 6.100 1.00 26.87 381 LYS A CA 1
ATOM 10980 C C . LYS B 1 381 ? 13.063 25.945 5.062 1.00 22.88 381 LYS A C 1
ATOM 10981 O O . LYS B 1 381 ? 13.637 24.863 4.916 1.00 20.80 381 LYS A O 1
ATOM 11000 N N . LYS B 1 382 ? 13.351 27.023 4.343 1.00 24.46 382 LYS A N 1
ATOM 11001 C CA . LYS B 1 382 ? 14.404 26.992 3.340 1.00 28.72 382 LYS A CA 1
ATOM 11002 C C . LYS B 1 382 ? 15.745 26.662 3.982 1.00 25.99 382 LYS A C 1
ATOM 11003 O O . LYS B 1 382 ? 16.103 27.225 5.021 1.00 23.72 382 LYS A O 1
ATOM 11022 N N . THR B 1 383 ? 16.493 25.749 3.354 1.00 21.33 383 THR A N 1
ATOM 11023 C CA . THR B 1 383 ? 17.838 25.429 3.803 1.00 21.61 383 THR A CA 1
ATOM 11024 C C . THR B 1 383 ? 18.921 25.715 2.774 1.00 20.24 383 THR A C 1
ATOM 11025 O O . THR B 1 383 ? 20.084 25.864 3.162 1.00 28.01 383 THR A O 1
ATOM 11036 N N . SER B 1 384 ? 18.582 25.829 1.495 1.00 20.88 384 SER A N 1
ATOM 11037 C CA . SER B 1 384 ? 19.557 26.203 0.471 1.00 20.50 384 SER A CA 1
ATOM 11038 C C . SER B 1 384 ? 18.799 26.594 -0.793 1.00 24.69 384 SER A C 1
ATOM 11039 O O . SER B 1 384 ? 17.569 26.523 -0.852 1.00 19.46 384 SER A O 1
ATOM 11047 N N . GLU B 1 385 ? 19.544 27.026 -1.802 1.00 21.32 385 GLU A N 1
ATOM 11048 C CA . GLU B 1 385 ? 18.981 27.198 -3.130 1.00 19.56 385 GLU A CA 1
ATOM 11049 C C . GLU B 1 385 ? 20.027 26.795 -4.156 1.00 28.59 385 GLU A C 1
ATOM 11050 O O . GLU B 1 385 ? 21.233 26.887 -3.909 1.00 29.93 385 GLU A O 1
ATOM 11062 N N . ILE B 1 386 ? 19.547 26.313 -5.298 1.00 23.65 386 ILE A N 1
ATOM 11063 C CA . ILE B 1 386 ? 20.387 25.771 -6.360 1.00 21.12 386 ILE A CA 1
ATOM 11064 C C . ILE B 1 386 ? 20.210 26.643 -7.589 1.00 24.46 386 ILE A C 1
ATOM 11065 O O . ILE B 1 386 ? 19.080 26.869 -8.033 1.00 24.91 386 ILE A O 1
ATOM 11081 N N . SER B 1 387 ? 21.322 27.101 -8.152 1.00 23.12 387 SER A N 1
ATOM 11082 C CA . SER B 1 387 ? 21.291 27.911 -9.361 1.00 24.16 387 SER A CA 1
ATOM 11083 C C . SER B 1 387 ? 21.252 26.994 -10.575 1.00 29.02 387 SER A C 1
ATOM 11084 O O . SER B 1 387 ? 22.029 26.037 -10.661 1.00 28.54 387 SER A O 1
ATOM 11092 N N . VAL B 1 388 ? 20.326 27.273 -11.492 1.00 28.15 388 VAL A N 1
ATOM 11093 C CA . VAL B 1 388 ? 20.107 26.468 -12.693 1.00 22.29 388 VAL A CA 1
ATOM 11094 C C . VAL B 1 388 ? 19.835 27.450 -13.823 1.00 34.50 388 VAL A C 1
ATOM 11095 O O . VAL B 1 388 ? 18.802 28.129 -13.818 1.00 30.02 388 VAL A O 1
ATOM 11108 N N . GLU B 1 389 ? 20.738 27.519 -14.793 1.00 27.99 389 GLU A N 1
ATOM 11109 C CA . GLU B 1 389 ? 20.592 28.526 -15.829 1.00 30.25 389 GLU A CA 1
ATOM 11110 C C . GLU B 1 389 ? 19.325 28.275 -16.640 1.00 23.27 389 GLU A C 1
ATOM 11111 O O . GLU B 1 389 ? 18.878 27.137 -16.809 1.00 26.66 389 GLU A O 1
ATOM 11123 N N . GLY B 1 390 ? 18.718 29.364 -17.100 1.00 31.89 390 GLY A N 1
ATOM 11124 C CA . GLY B 1 390 ? 17.489 29.274 -17.857 1.00 34.90 390 GLY A CA 1
ATOM 11125 C C . GLY B 1 390 ? 16.242 29.481 -17.022 1.00 30.16 390 GLY A C 1
ATOM 11126 O O . GLY B 1 390 ? 16.232 30.244 -16.051 1.00 29.24 390 GLY A O 1
ATOM 11130 N N . GLN B 1 391 ? 15.169 28.803 -17.420 1.00 22.50 391 GLN A N 1
ATOM 11131 C CA . GLN B 1 391 ? 13.883 28.840 -16.734 1.00 23.08 391 GLN A CA 1
ATOM 11132 C C . GLN B 1 391 ? 13.574 27.425 -16.268 1.00 22.78 391 GLN A C 1
ATOM 11133 O O . GLN B 1 391 ? 12.769 26.713 -16.891 1.00 24.38 391 GLN A O 1
ATOM 11147 N N . PRO B 1 392 ? 14.209 26.975 -15.191 1.00 22.54 392 PRO A N 1
ATOM 11148 C CA . PRO B 1 392 ? 13.904 25.637 -14.677 1.00 17.96 392 PRO A CA 1
ATOM 11149 C C . PRO B 1 392 ? 12.428 25.546 -14.338 1.00 19.99 392 PRO A C 1
ATOM 11150 O O . PRO B 1 392 ? 11.884 26.393 -13.626 1.00 24.15 392 PRO A O 1
ATOM 11161 N N . PHE B 1 393 ? 11.775 24.524 -14.881 1.00 20.40 393 PHE A N 1
ATOM 11162 C CA . PHE B 1 393 ? 10.320 24.460 -14.866 1.00 21.32 393 PHE A CA 1
ATOM 11163 C C . PHE B 1 393 ? 9.842 23.122 -14.308 1.00 21.15 393 PHE A C 1
ATOM 11164 O O . PHE B 1 393 ? 9.675 22.983 -13.092 1.00 21.00 393 PHE A O 1
ATOM 11181 N N . ASN B 1 394 ? 9.630 22.127 -15.165 1.00 15.86 394 ASN A N 1
ATOM 11182 C CA . ASN B 1 394 ? 9.169 20.824 -14.700 1.00 17.99 394 ASN A CA 1
ATOM 11183 C C . ASN B 1 394 ? 10.280 20.069 -13.980 1.00 16.36 394 ASN A C 1
ATOM 11184 O O . ASN B 1 394 ? 11.449 20.128 -14.362 1.00 17.24 394 ASN A O 1
ATOM 11195 N N . ILE B 1 395 ? 9.903 19.328 -12.943 1.00 18.53 395 ILE A N 1
ATOM 11196 C CA . ILE B 1 395 ? 10.896 18.667 -12.109 1.00 15.94 395 ILE A CA 1
ATOM 11197 C C . ILE B 1 395 ? 10.330 17.349 -11.592 1.00 15.37 395 ILE A C 1
ATOM 11198 O O . ILE B 1 395 ? 9.163 17.258 -11.195 1.00 16.96 395 ILE A O 1
ATOM 11214 N N . VAL B 1 396 ? 11.166 16.312 -11.624 1.00 14.26 396 VAL A N 1
ATOM 11215 C CA . VAL B 1 396 ? 10.878 15.053 -10.945 1.00 12.73 396 VAL A CA 1
ATOM 11216 C C . VAL B 1 396 ? 12.147 14.608 -10.231 1.00 14.16 396 VAL A C 1
ATOM 11217 O O . VAL B 1 396 ? 13.255 15.040 -10.554 1.00 15.67 396 VAL A O 1
ATOM 11230 N N . ALA B 1 397 ? 11.968 13.740 -9.236 1.00 13.80 397 ALA A N 1
ATOM 11231 C CA . ALA B 1 397 ? 13.061 13.260 -8.398 1.00 13.98 397 ALA A CA 1
ATOM 11232 C C . ALA B 1 397 ? 12.962 11.752 -8.220 1.00 11.32 397 ALA A C 1
ATOM 11233 O O . ALA B 1 397 ? 11.864 11.213 -8.079 1.00 14.23 397 ALA A O 1
ATOM 11240 N N . VAL B 1 398 ? 14.112 11.081 -8.197 1.00 11.84 398 VAL A N 1
ATOM 11241 C CA . VAL B 1 398 ? 14.178 9.657 -7.876 1.00 13.00 398 VAL A CA 1
ATOM 11242 C C . VAL B 1 398 ? 15.283 9.436 -6.852 1.00 13.06 398 VAL A C 1
ATOM 11243 O O . VAL B 1 398 ? 16.163 10.277 -6.658 1.00 12.80 398 VAL A O 1
ATOM 11256 N N . GLY B 1 399 ? 15.247 8.278 -6.207 1.00 11.36 399 GLY A N 1
ATOM 11257 C CA . GLY B 1 399 ? 16.350 7.906 -5.344 1.00 13.70 399 GLY A CA 1
ATOM 11258 C C . GLY B 1 399 ? 15.883 7.203 -4.089 1.00 13.53 399 GLY A C 1
ATOM 11259 O O . GLY B 1 399 ? 14.718 6.845 -3.943 1.00 12.65 399 GLY A O 1
ATOM 11263 N N . GLY B 1 400 ? 16.830 7.034 -3.176 1.00 11.42 400 GLY A N 1
ATOM 11264 C CA . GLY B 1 400 ? 16.666 6.271 -1.941 1.00 12.68 400 GLY A CA 1
ATOM 11265 C C . GLY B 1 400 ? 18.037 5.898 -1.392 1.00 14.49 400 GLY A C 1
ATOM 11266 O O . GLY B 1 400 ? 19.015 6.597 -1.620 1.00 14.74 400 GLY A O 1
ATOM 11270 N N . SER B 1 401 ? 18.103 4.767 -0.695 1.00 16.57 401 SER A N 1
ATOM 11271 C CA . SER B 1 401 ? 19.403 4.321 -0.209 1.00 15.92 401 SER A CA 1
ATOM 11272 C C . SER B 1 401 ? 19.455 2.800 -0.215 1.00 16.05 401 SER A C 1
ATOM 11273 O O . SER B 1 401 ? 18.430 2.119 -0.238 1.00 15.18 401 SER A O 1
ATOM 11281 N N . GLY B 1 402 ? 20.672 2.275 -0.225 1.00 17.13 402 GLY A N 1
ATOM 11282 C CA . GLY B 1 402 ? 20.837 0.836 -0.223 1.00 18.82 402 GLY A CA 1
ATOM 11283 C C . GLY B 1 402 ? 22.263 0.472 0.107 1.00 19.85 402 GLY A C 1
ATOM 11284 O O . GLY B 1 402 ? 23.129 1.331 0.278 1.00 21.11 402 GLY A O 1
ATOM 11288 N N . LYS B 1 403 ? 22.502 -0.832 0.182 1.00 21.18 403 LYS A N 1
ATOM 11289 C CA . LYS B 1 403 ? 23.851 -1.324 0.385 1.00 23.36 403 LYS A CA 1
ATOM 11290 C C . LYS B 1 403 ? 24.608 -1.407 -0.930 1.00 25.54 403 LYS A C 1
ATOM 11291 O O . LYS B 1 403 ? 24.031 -1.592 -2.005 1.00 19.95 403 LYS A O 1
ATOM 11310 N N . VAL B 1 404 ? 25.920 -1.258 -0.821 1.00 26.23 404 VAL A N 1
ATOM 11311 C CA . VAL B 1 404 ? 26.858 -1.536 -1.898 1.00 31.18 404 VAL A CA 1
ATOM 11312 C C . VAL B 1 404 ? 27.869 -2.526 -1.337 1.00 37.64 404 VAL A C 1
ATOM 11313 O O . VAL B 1 404 ? 28.534 -2.238 -0.336 1.00 36.64 404 VAL A O 1
ATOM 11326 N N . HIS B 1 405 ? 27.955 -3.700 -1.950 1.00 34.07 405 HIS A N 1
ATOM 11327 C CA . HIS B 1 405 ? 28.788 -4.766 -1.404 1.00 35.56 405 HIS A CA 1
ATOM 11328 C C . HIS B 1 405 ? 30.219 -4.673 -1.924 1.00 29.84 405 HIS A C 1
ATOM 11329 O O . HIS B 1 405 ? 31.157 -5.111 -1.253 1.00 41.59 405 HIS A O 1
#

B-factor: mean 30.85, std 17.46, range [8.82, 126.65]

Radius of gyration: 27.08 Å; Cα contacts (8 Å, |Δi|>4): 2265; chains: 2; bounding box: 59×78×68 Å

InterPro domains:
  IPR011045 Nitrous oxide reductase, N-terminal [SSF50974] (3-398)
  IPR015943 WD40/YVTN repeat-like-containing domain superfamily [G3DSA:2.130.10.10] (262-405)
  IPR047697 Zinc metallochaperone AztD-like [NF038015] (40-400)

Foldseek 3Di:
DWWKKKWWWFLWAQKIWIATPPPGHTQDIDGDDTTFFWDAAPQRQKIWTFHQQRQKIWIKGNQWGWDCPVHAIDIGGGRMGTFPDMHGDHGWDDWEHDPQWIWIDHLQDQWIWIDGNVCRVVRHDDTQTEGQPHRARWDWYDDVQKIKIFHADVVDSDAAGFFIFIAGSNNHTDDDTGGAGQWAAWEDEPQWIWIWHQFAIWIWGDDPDTIDTDGDGDDPPDDQFTFHYWYAFAPDGWIWTAGPFQKIWIADPVDPNGIAIEGHPAGFDEKYAANPPRQWIWTQHQCQKIWIARNVVSYTPDIDRHAHGHDCPDDVSDADWYWEDDDQWIWIFDQVQQWIWIAGNPPRHTDDIRHHPHGTGHMYMDIDDHDHD/DKDFWKKKWWWFPFAQKIWIATPVPGHTQDIDGDQTTFFWDAAPQRQKIWTFHQVRFKIWIKGNQWGWDCDPVFIAIGGDRIDTAPDMDGDHGWDDWEHDPQWIWIDHQQDQWIWIDGNVCRVVRHDDIQTAGQRHRARWDWYDDDQKIKIFHADPPDSDAAGFFIFIAGSNNHTDDDTGGAGAWAEWEDAPQWIWIWHQFAIWIWGDDPDTIDTDGDGDDPPDDHFTFHYWYAFYPAGWIWTATPFFKIWIAHPVDPVGIAIEGHPAGWDEKYAARVPRQWIWTAHQQQKIWIARRVVRYTPDIDHHAHGNDCVPPVPDADWYWEDDDQWIWIFDQVQQKIFIAGNPVRGTDDMHHHPHRGGHMYMDIGMGDDD

Organism: Citrobacter koseri (strain ATCC BAA-895 / CDC 4225-83 / SGSC4696) (NCBI:txid290338)

Solvent-accessible surface area: 29123 Å² total; per-residue (Å²): 100,57,15,22,26,0,0,1,0,7,32,74,125,50,24,0,13,0,4,36,2,72,92,16,80,150,70,25,60,20,115,20,119,5,54,6,65,21,26,80,0,101,60,2,8,0,0,0,0,9,0,27,110,38,21,3,0,6,0,0,5,0,10,2,36,73,97,93,110,70,122,79,33,15,6,53,72,90,76,17,112,77,16,108,6,54,0,75,15,133,112,8,21,36,32,10,19,39,115,26,37,0,0,0,2,2,20,13,46,68,17,0,7,16,10,26,12,68,18,1,73,123,44,78,103,97,42,53,125,1,63,3,97,26,63,8,18,4,6,2,0,0,5,77,110,56,0,0,4,1,12,11,30,115,133,55,20,59,111,63,2,33,0,0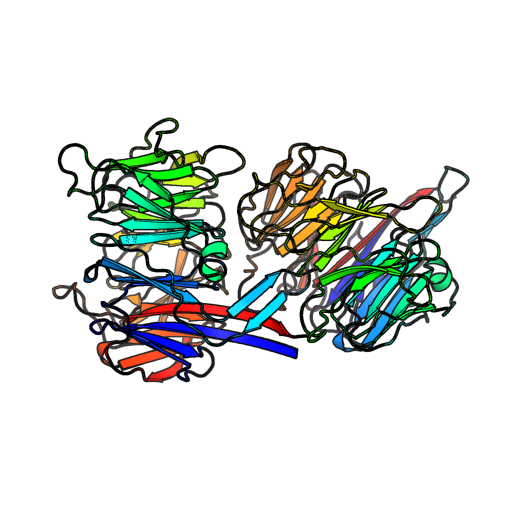,35,10,2,40,60,148,19,146,104,46,55,129,51,19,124,0,57,11,2,11,5,24,12,27,4,74,109,10,11,0,0,0,2,78,61,0,0,1,1,1,48,40,195,154,70,22,6,90,36,115,74,25,76,27,37,212,124,29,26,64,36,44,3,17,14,13,28,6,3,112,81,52,51,5,0,0,0,4,5,21,67,16,8,0,0,2,1,42,13,99,99,116,130,8,27,91,20,10,20,0,18,2,27,5,4,42,11,29,14,0,58,70,56,22,88,33,0,0,0,0,0,2,5,0,29,0,0,9,0,6,2,114,138,12,80,48,48,58,58,43,135,17,7,66,32,15,8,62,26,4,52,57,61,43,23,10,0,23,1,6,9,0,40,79,59,0,1,0,0,4,1,112,98,43,36,0,2,3,2,42,1,102,47,8,141,114,79,45,83,23,95,15,162,32,46,1,24,16,10,24,9,0,19,14,73,11,129,76,166,154,74,31,49,14,5,23,0,0,1,0,8,49,70,131,49,22,0,11,0,0,37,2,61,105,14,72,96,62,23,77,22,117,24,145,4,52,5,88,20,30,79,0,72,61,3,9,0,0,0,0,10,0,28,108,12,21,9,0,6,0,0,5,0,10,3,35,73,40,37,2,26,66,12,19,8,6,62,66,87,75,14,103,74,17,101,6,84,0,75,15,130,127,8,17,52,28,11,18,22,26,8,21,0,0,0,1,1,32,20,44,70,17,0,8,19,11,12,11,50,20,1,72,147,40,84,109,84,52,53,139,0,74,3,98,26,61,6,70,4,6,1,0,1,7,26,102,52,0,0,3,1,15,9,28,113,138,58,31,103,124,127,2,38,0,0,35,9,4,27,59,159,22,117,106,47,58,130,45,20,130,0,54,15,2,37,5,22,13,36,1,30,21,13,14,0,1,0,1,106,61,0,0,1,4,0,42,15,132,105,72,24,8,97,37,120,73,25,76,22,31,202,125,22,50,170,38,42,3,45,56,10,29,11,2,58,0,18,14,8,0,0,0,19,6,27,94,48,72,0,0,9,1,42,9,59,84,121,103,9,8,132,62,9,89,3,95,42,56,41,14,41,5,25,19,1,21,25,40,8,82,38,0,1,0,0,0,15,23,0,67,0,0,10,0,12,16,109,151,21,81,46,52,70,51,40,138,23,9,89,84,19,57,25,48,63,94,159,137,78,10,15,0,49,1,6,10,0,19,66,58,0,0,0,0,7,1,114,109,39,57,0,9,2,1,40,1,100,50,2,127,112,84,50,76,17,93,2,148,39,40,1,27,21,12,25,9,1,10,5,4,0,80,62,73

Secondary structure (DSSP, 8-state):
-EEEEEEEEEEESSSSEEEEEETTT--EEEEEE-SS--EEEE-TTSSEEEEEEGGGTEEEEEE-SEEEEE-SS-EEEEE---EEEEEEEE-SSEEEEEEETTEEEEEETTSSEEEEEEHHHHHTT----EEEE-SS--S--EEE-SSEEEEEEPPSS-TTSPP-EEEEEETT--EEEEEEE-TT---EEEETTEEEEE-SSEEEEEE-SSSS-EEEEEEPPTTS-S---S-EEE-SSS--EEEE-STTEEEEE-TTSSS-EEEEE-SS-EEEEEE-SSSTTEEEEEETTSEEEEEETTTTEEEEEEE-SS----TT-TTS----EEEETTEEEEEEGGGTEEEEEETTTTEEEEEEE-SS-EEEEEEEEEEEE--/-EEEEEEEEESSSSEEEEEETTT--EEEEEE-SS--EEEE-SSSSEEEEEETTTTEEEEEE-SEEEEESSS-EEEEE---EEEEEEEE-SSEEEEEEETTEEEEEETTSSEEEEEEHHHHHTT---PEEEE-SS--S--EEE-SSEEEEEEPPSS-TTSPP-EEEEEETT--EEEEEEE-TT---EEEETTEEEEE-SSEEEEEE-SSSS-EEEEEEPPTTSPS-----EEE-SSS--EEEESSTTEEEEE-TTSSS-EEEEE-SS-EEEEEE-SSSTTEEEEEETTSEEEEEETTTTEEEEEEE-SS---S-S-TTS----EEEETTEEEEEEGGGTEEEEEETTT--EEEEEE-SS-EEEEEEEEEE-B--

GO terms:
  GO:0042597 periplasmic space (C, EXP)

Nearest PDB structures (foldseek):
  6cmk-assembly1_B  TM=9.947E-01  e=4.153E-64  Citrobacter koseri ATCC BAA-895
  6n01-assembly4_D  TM=9.980E-01  e=4.735E-62  Citrobacter koseri ATCC BAA-895
  6ck1-assembly1_A  TM=9.606E-01  e=6.203E-40  Paracoccus denitrificans PD1222
  6ck1-assembly1_B  TM=9.623E-01  e=8.572E-39  Paracoccus denitrificans PD1222
  6ck1-assembly1_C  TM=9.622E-01  e=4.836E-37  Paracoccus denitrificans PD1222

Sequence (748 aa):
VTAWRLFIADHDKPVVVNVIDALDGDKLATFNVKGPANLSRSESGATIFAIQGSAGVVSTIASGIAFHDHGDHHADIDIDAPKLLPLELTGKKPGHFVERQGKIAQWFDGEDSAQILGESAVLKGQKNITKVNVVAPHHGVAVPYDNYAVVSIPNPDDASKRPVGARVVDLQGKKVGDDALCPGLHGSAGSGDTFALSCETGLLLLITQKNAAPVIRHLPYAKTLPEGSTSTLIGGKGMQYFIGNYGPDRIIILVDPTESDSFRLIQLPTRRVHFVVDPVRAKFAYVFTEDGKLNQIDVLKGEISQSVRVTDPYSMDGHWNDPRPRIIAVADNKIYVTDPLKSKIIVLDATSFKKTSEISVEGQPFNIVAVGGSGKVHEDVTAWRLFIADHDKPVVNVIDALDGDKLATFNVKGPANLSRSESGATIFAIQGSAGVVSTIASGIAFHDHGDHHADIDIDAPKLLPLELTGKKPGHFVERQGKIAQWFDGEDSAQILGESAVLKGQKNITKVNVVAPHHGVAVPYDNYAVVSIPNPDDASKRRPVGARVVDLQGKKVGDDALCPGLHGSAGSGDTFALSCETGLLLLITQKNAAPVIRHLPYAKTLPEGSTSTLIGGKGMQYFIGNYGPDRIILVDPTESDSFRLIQLPTRRVHFVVDPVRAKFAYVVFTEDGKLNQIDVLKGEISQSVRRVTDPYSMDGHWNDPRPRIAVADNKIYVTDPLKSKIIVLDATSFKKTSEISVEGQPFNIVAVGGSGKVH